Protein 4UVK (pdb70)

Organism: Zygosaccharomyces rouxii (strain ATCC 2623 / CBS 732 / NBRC 1130 / NCYC 568 / NRRL Y-229) (NCBI:txid559307)

Radius of gyration: 42.04 Å; Cα contacts (8 Å, |Δi|>4): 1003; chains: 1; bounding box: 128×107×71 Å

Nearest PDB structures (foldseek):
  4uvk-assembly1_A  TM=1.001E+00  e=3.373E-102  Zygosaccharomyces rouxii
  6h8q-assembly1_A  TM=8.686E-01  e=9.664E-51  Saccharomyces cerevisiae S288C
  6h8q-assembly2_B  TM=8.669E-01  e=1.031E-49  Saccharomyces cerevisiae S288C
  4uvj-assembly1_B  TM=8.417E-01  e=8.572E-16  Saccharomyces cerevisiae
  6qnx-assembly1_A  TM=6.801E-01  e=6.176E-16  Homo sapiens

Structure (mmCIF, N/CA/C/O backbone):
data_4UVK
#
_entry.id   4UVK
#
_cell.length_a   73.372
_cell.length_b   109.176
_cell.length_c   159.029
_cell.angle_alpha   90.00
_cell.angle_beta   90.00
_cell.angle_gamma   90.00
#
_symmetry.space_group_name_H-M   'P 21 21 21'
#
loop_
_entity.id
_entity.type
_entity.pdbx_description
1 polymer ZYRO0D15994P
2 water water
#
loop_
_atom_site.group_PDB
_atom_site.id
_atom_site.type_symbol
_atom_site.label_atom_id
_atom_site.label_alt_id
_atom_site.label_comp_id
_atom_site.label_asym_id
_atom_site.label_entity_id
_atom_site.label_seq_id
_atom_site.pdbx_PDB_ins_code
_atom_site.Cartn_x
_atom_site.Cartn_y
_atom_site.Cartn_z
_atom_site.occupancy
_atom_site.B_iso_or_equiv
_atom_site.auth_seq_id
_atom_site.auth_comp_id
_atom_site.auth_asym_id
_atom_site.auth_atom_id
_atom_site.pdbx_PDB_model_num
ATOM 1 N N . SER A 1 1 ? -1.015 12.985 64.450 1.00 42.53 88 SER A N 1
ATOM 2 C CA . SER A 1 1 ? -0.585 12.119 63.339 1.00 60.93 88 SER A CA 1
ATOM 3 C C . SER A 1 1 ? 0.498 11.130 63.737 1.00 53.23 88 SER A C 1
ATOM 4 O O . SER A 1 1 ? 0.518 9.988 63.271 1.00 58.47 88 SER A O 1
ATOM 7 N N . LYS A 1 2 ? 1.438 11.595 64.545 1.00 52.94 89 LYS A N 1
ATOM 8 C CA . LYS A 1 2 ? 2.598 10.791 64.886 1.00 60.86 89 LYS A CA 1
ATOM 9 C C . LYS A 1 2 ? 2.097 9.603 65.709 1.00 53.30 89 LYS A C 1
ATOM 10 O O . LYS A 1 2 ? 2.371 8.426 65.385 1.00 45.59 89 LYS A O 1
ATOM 16 N N . GLN A 1 3 ? 1.348 9.946 66.761 1.00 39.86 90 GLN A N 1
ATOM 17 C CA . GLN A 1 3 ? 0.588 8.989 67.542 1.00 46.76 90 GLN A CA 1
ATOM 18 C C . GLN A 1 3 ? -0.330 8.078 66.697 1.00 47.84 90 GLN A C 1
ATOM 19 O O . GLN A 1 3 ? -0.305 6.857 66.889 1.00 38.18 90 GLN A O 1
ATOM 25 N N . ASP A 1 4 ? -1.124 8.648 65.780 1.00 42.27 91 ASP A N 1
ATOM 26 C CA . ASP A 1 4 ? -1.907 7.811 64.852 1.00 50.73 91 ASP A CA 1
ATOM 27 C C . ASP A 1 4 ? -1.053 6.713 64.205 1.00 38.36 91 ASP A C 1
ATOM 28 O O . ASP A 1 4 ? -1.418 5.529 64.239 1.00 43.68 91 ASP A O 1
ATOM 33 N N . GLN A 1 5 ? 0.067 7.096 63.613 1.00 33.78 92 GLN A N 1
ATOM 34 C CA . GLN A 1 5 ? 0.930 6.131 62.927 1.00 44.37 92 GLN A CA 1
ATOM 35 C C . GLN A 1 5 ? 1.475 5.049 63.882 1.00 39.64 92 GLN A C 1
ATOM 36 O O . GLN A 1 5 ? 1.531 3.864 63.527 1.00 41.99 92 GLN A O 1
ATOM 42 N N . GLU A 1 6 ? 1.851 5.452 65.095 1.00 36.04 93 GLU A N 1
ATOM 43 C CA . GLU A 1 6 ? 2.296 4.490 66.104 1.00 44.37 93 GLU A CA 1
ATOM 44 C C . GLU A 1 6 ? 1.204 3.510 66.475 1.00 40.77 93 GLU A C 1
ATOM 45 O O . GLU A 1 6 ? 1.467 2.303 66.528 1.00 42.28 93 GLU A O 1
ATOM 51 N N . THR A 1 7 ? -0.004 4.030 66.746 1.00 37.37 94 THR A N 1
ATOM 52 C CA . THR A 1 7 ? -1.170 3.189 67.003 1.00 29.29 94 THR A CA 1
ATOM 53 C C . THR A 1 7 ? -1.361 2.264 65.802 1.00 38.01 94 THR A C 1
ATOM 54 O O . THR A 1 7 ? -1.643 1.069 65.968 1.00 34.53 94 THR A O 1
ATOM 58 N N . TYR A 1 8 ? -1.176 2.814 64.597 1.00 35.26 95 TYR A N 1
ATOM 59 C CA . TYR A 1 8 ? -1.338 2.034 63.376 1.00 35.76 95 TYR A CA 1
ATOM 60 C C . TYR A 1 8 ? -0.362 0.836 63.330 1.00 37.38 95 TYR A C 1
ATOM 61 O O . TYR A 1 8 ? -0.787 -0.312 63.081 1.00 27.73 95 TYR A O 1
ATOM 70 N N . LEU A 1 9 ? 0.935 1.095 63.557 1.00 39.40 96 LEU A N 1
ATOM 71 C CA . LEU A 1 9 ? 1.949 0.004 63.526 1.00 45.59 96 LEU A CA 1
ATOM 72 C C . LEU A 1 9 ? 1.718 -1.046 64.612 1.00 38.00 96 LEU A C 1
ATOM 73 O O . LEU A 1 9 ? 1.975 -2.230 64.388 1.00 33.27 96 LEU A O 1
ATOM 78 N N . GLU A 1 10 ? 1.258 -0.583 65.783 1.00 37.34 97 GLU A N 1
ATOM 79 C CA . GLU A 1 10 ? 0.920 -1.447 66.923 1.00 42.37 97 GLU A CA 1
ATOM 80 C C . GLU A 1 10 ? -0.168 -2.424 66.511 1.00 45.11 97 GLU A C 1
ATOM 81 O O . GLU A 1 10 ? -0.130 -3.610 66.876 1.00 42.50 97 GLU A O 1
ATOM 87 N N . THR A 1 11 ? -1.117 -1.906 65.723 1.00 41.86 98 THR A N 1
ATOM 88 C CA . THR A 1 11 ? -2.291 -2.640 65.297 1.00 31.68 98 THR A CA 1
ATOM 89 C C . THR A 1 11 ? -1.938 -3.671 64.228 1.00 35.25 98 THR A C 1
ATOM 90 O O . THR A 1 11 ? -2.351 -4.818 64.325 1.00 46.55 98 THR A O 1
ATOM 94 N N . ILE A 1 12 ? -1.168 -3.299 63.212 1.00 36.92 99 ILE A N 1
ATOM 95 C CA . ILE A 1 12 ? -0.924 -4.247 62.117 1.00 43.06 99 ILE A CA 1
ATOM 96 C C . ILE A 1 12 ? 0.250 -5.188 62.387 1.00 45.78 99 ILE A C 1
ATOM 97 O O . ILE A 1 12 ? 0.533 -6.069 61.573 1.00 44.29 99 ILE A O 1
ATOM 102 N N . LYS A 1 13 ? 0.928 -5.022 63.523 1.00 49.18 100 LYS A N 1
ATOM 103 C CA . LYS A 1 13 ? 2.039 -5.911 63.858 1.00 42.93 100 LYS A CA 1
ATOM 104 C C . LYS A 1 13 ? 1.565 -7.321 64.210 1.00 39.83 100 LYS A C 1
ATOM 105 O O . LYS A 1 13 ? 0.596 -7.508 64.951 1.00 35.84 100 LYS A O 1
ATOM 111 N N . ASP A 1 14 ? 2.249 -8.325 63.685 1.00 42.52 101 ASP A N 1
ATOM 112 C CA . ASP A 1 14 ? 1.937 -9.702 64.073 1.00 50.46 101 ASP A CA 1
ATOM 113 C C . ASP A 1 14 ? 3.156 -10.343 64.787 1.00 51.67 101 ASP A C 1
ATOM 114 O O . ASP A 1 14 ? 4.247 -9.730 64.835 1.00 49.27 101 ASP A O 1
ATOM 119 N N . PHE A 1 15 ? 2.966 -11.538 65.361 1.00 41.16 102 PHE A N 1
ATOM 120 C CA . PHE A 1 15 ? 4.054 -12.238 66.069 1.00 41.78 102 PHE A CA 1
ATOM 121 C C . PHE A 1 15 ? 5.272 -12.602 65.176 1.00 39.90 102 PHE A C 1
ATOM 122 O O . PHE A 1 15 ? 5.145 -13.381 64.223 1.00 32.94 102 PHE A O 1
ATOM 130 N N . GLN A 1 16 ? 6.450 -12.076 65.522 1.00 38.94 103 GLN A N 1
ATOM 131 C CA . GLN A 1 16 ? 7.689 -12.399 64.814 1.00 38.38 103 GLN A CA 1
ATOM 132 C C . GLN A 1 16 ? 8.788 -12.906 65.753 1.00 41.37 103 GLN A C 1
ATOM 133 O O . GLN A 1 16 ? 9.252 -12.172 66.610 1.00 42.18 103 GLN A O 1
ATOM 139 N N . PRO A 1 17 ? 9.270 -14.135 65.556 1.00 39.10 104 PRO A N 1
ATOM 140 C CA . PRO A 1 17 ? 10.257 -14.626 66.532 1.00 40.65 104 PRO A CA 1
ATOM 141 C C . PRO A 1 17 ? 11.598 -13.876 66.451 1.00 37.21 104 PRO A C 1
ATOM 142 O O . PRO A 1 17 ? 12.044 -13.631 65.339 1.00 41.24 104 PRO A O 1
ATOM 146 N N . THR A 1 18 ? 12.226 -13.509 67.574 1.00 33.68 105 THR A N 1
ATOM 147 C CA . THR A 1 18 ? 13.571 -12.954 67.499 1.00 28.43 105 THR A CA 1
ATOM 148 C C . THR A 1 18 ? 14.574 -14.091 67.272 1.00 36.78 105 THR A C 1
ATOM 149 O O . THR A 1 18 ? 14.223 -15.293 67.327 1.00 33.35 105 THR A O 1
ATOM 153 N N . GLU A 1 19 ? 15.823 -13.717 67.011 1.00 37.08 106 GLU A N 1
ATOM 154 C CA . GLU A 1 19 ? 16.834 -14.707 66.657 1.00 40.19 106 GLU A CA 1
ATOM 155 C C . GLU A 1 19 ? 17.071 -15.676 67.811 1.00 40.20 106 GLU A C 1
ATOM 156 O O . GLU A 1 19 ? 17.002 -16.910 67.619 1.00 32.04 106 GLU A O 1
ATOM 162 N N . LEU A 1 20 ? 17.344 -15.107 68.996 1.00 34.45 107 LEU A N 1
ATOM 163 C CA . LEU A 1 20 ? 17.556 -15.900 70.206 1.00 31.12 107 LEU A CA 1
ATOM 164 C C . LEU A 1 20 ? 16.334 -16.750 70.553 1.00 37.51 107 LEU A C 1
ATOM 165 O O . LEU A 1 20 ? 16.483 -17.934 70.897 1.00 36.05 107 LEU A O 1
ATOM 170 N N . PHE A 1 21 ? 15.130 -16.183 70.426 1.00 31.97 108 PHE A N 1
ATOM 171 C CA . PHE A 1 21 ? 13.944 -16.999 70.591 1.00 28.24 108 PHE A CA 1
ATOM 172 C C . PHE A 1 21 ? 13.968 -18.203 69.647 1.00 34.25 108 PHE A C 1
ATOM 173 O O . PHE A 1 21 ? 13.722 -19.354 70.067 1.00 31.33 108 PHE A O 1
ATOM 181 N N . GLN A 1 22 ? 14.259 -17.940 68.370 1.00 38.93 109 GLN A N 1
ATOM 182 C CA . GLN A 1 22 ? 14.236 -19.004 67.354 1.00 36.58 109 GLN A CA 1
ATOM 183 C C . GLN A 1 22 ? 15.199 -20.125 67.679 1.00 35.35 109 GLN A C 1
ATOM 184 O O . GLN A 1 22 ? 14.840 -21.303 67.562 1.00 39.19 109 GLN A O 1
ATOM 190 N N . VAL A 1 23 ? 16.426 -19.783 68.068 1.00 29.01 110 VAL A N 1
ATOM 191 C CA . VAL A 1 23 ? 17.386 -20.852 68.299 1.00 40.20 110 VAL A CA 1
ATOM 192 C C . VAL A 1 23 ? 16.903 -21.646 69.521 1.00 40.76 110 VAL A C 1
ATOM 193 O O . VAL A 1 23 ? 16.800 -22.870 69.456 1.00 40.35 110 VAL A O 1
ATOM 197 N N . LEU A 1 24 ? 16.521 -20.944 70.589 1.00 37.09 111 LEU A N 1
ATOM 198 C CA . LEU A 1 24 ? 16.025 -21.592 71.805 1.00 34.82 111 LEU A CA 1
ATOM 199 C C . LEU A 1 24 ? 14.717 -22.386 71.562 1.00 35.11 111 LEU A C 1
ATOM 200 O O . LEU A 1 24 ? 14.527 -23.475 72.127 1.00 28.33 111 LEU A O 1
ATOM 205 N N . ALA A 1 25 ? 13.809 -21.869 70.730 1.00 28.05 112 ALA A N 1
ATOM 206 C CA . ALA A 1 25 ? 12.497 -22.537 70.611 1.00 35.43 112 ALA A CA 1
ATOM 207 C C . ALA A 1 25 ? 12.464 -23.742 69.662 1.00 38.93 112 ALA A C 1
ATOM 208 O O . ALA A 1 25 ? 11.521 -24.558 69.737 1.00 34.16 112 ALA A O 1
ATOM 210 N N . THR A 1 26 ? 13.483 -23.869 68.801 1.00 34.54 113 THR A N 1
ATOM 211 C CA . THR A 1 26 ? 13.442 -24.857 67.725 1.00 34.37 113 THR A CA 1
ATOM 212 C C . THR A 1 26 ? 14.639 -25.840 67.704 1.00 38.68 113 THR A C 1
ATOM 213 O O . THR A 1 26 ? 14.533 -26.886 67.076 1.00 40.55 113 THR A O 1
ATOM 217 N N . SER A 1 27 ? 15.756 -25.553 68.383 1.00 35.36 114 SER A N 1
ATOM 218 C CA . SER A 1 27 ? 16.905 -26.498 68.353 1.00 35.57 114 SER A CA 1
ATOM 219 C C . SER A 1 27 ? 16.765 -27.683 69.286 1.00 40.56 114 SER A C 1
ATOM 220 O O . SER A 1 27 ? 16.581 -27.536 70.497 1.00 42.84 114 SER A O 1
ATOM 223 N N . GLU A 1 28 ? 16.900 -28.869 68.714 1.00 57.54 115 GLU A N 1
ATOM 224 C CA . GLU A 1 28 ? 16.597 -30.088 69.442 1.00 61.18 115 GLU A CA 1
ATOM 225 C C . GLU A 1 28 ? 17.839 -30.644 70.083 1.00 56.54 115 GLU A C 1
ATOM 226 O O . GLU A 1 28 ? 17.748 -31.331 71.099 1.00 77.85 115 GLU A O 1
ATOM 232 N N . ASP A 1 29 ? 18.998 -30.344 69.511 1.00 50.85 116 ASP A N 1
ATOM 233 C CA . ASP A 1 29 ? 20.254 -30.720 70.149 1.00 58.54 116 ASP A CA 1
ATOM 234 C C . ASP A 1 29 ? 21.140 -29.480 70.215 1.00 58.00 116 ASP A C 1
ATOM 235 O O . ASP A 1 29 ? 21.944 -29.229 69.335 1.00 57.31 116 ASP A O 1
ATOM 240 N N . LEU A 1 30 ? 20.975 -28.703 71.280 1.00 66.21 117 LEU A N 1
ATOM 241 C CA . LEU A 1 30 ? 21.601 -27.383 71.397 1.00 59.46 117 LEU A CA 1
ATOM 242 C C . LEU A 1 30 ? 22.690 -27.400 72.459 1.00 51.51 117 LEU A C 1
ATOM 243 O O . LEU A 1 30 ? 22.468 -27.934 73.542 1.00 55.71 117 LEU A O 1
ATOM 248 N N . SER A 1 31 ? 23.861 -26.840 72.157 1.00 41.35 118 SER A N 1
ATOM 249 C CA . SER A 1 31 ? 24.870 -26.619 73.183 1.00 36.33 118 SER A CA 1
ATOM 250 C C . SER A 1 31 ? 24.540 -25.291 73.839 1.00 46.40 118 SER A C 1
ATOM 251 O O . SER A 1 31 ? 24.871 -24.223 73.320 1.00 49.39 118 SER A O 1
ATOM 254 N N . ILE A 1 32 ? 23.863 -25.350 74.974 1.00 51.41 119 ILE A N 1
ATOM 255 C CA . ILE A 1 32 ? 23.397 -24.134 75.613 1.00 51.10 119 ILE A CA 1
ATOM 256 C C . ILE A 1 32 ? 24.589 -23.329 76.137 1.00 44.37 119 ILE A C 1
ATOM 257 O O . ILE A 1 32 ? 24.496 -22.110 76.336 1.00 45.96 119 ILE A O 1
ATOM 262 N N . ASP A 1 33 ? 25.721 -23.986 76.334 1.00 46.12 120 ASP A N 1
ATOM 263 C CA . ASP A 1 33 ? 26.870 -23.289 76.918 1.00 48.81 120 ASP A CA 1
ATOM 264 C C . ASP A 1 33 ? 27.560 -22.389 75.908 1.00 45.19 120 ASP A C 1
ATOM 265 O O . ASP A 1 33 ? 27.905 -21.249 76.228 1.00 34.25 120 ASP A O 1
ATOM 270 N N . GLU A 1 34 ? 27.724 -22.897 74.684 1.00 46.26 121 GLU A N 1
ATOM 271 C CA . GLU A 1 34 ? 28.193 -22.087 73.569 1.00 43.22 121 GLU A CA 1
ATOM 272 C C . GLU A 1 34 ? 27.222 -20.901 73.317 1.00 44.01 121 GLU A C 1
ATOM 273 O O . GLU A 1 34 ? 27.632 -19.721 73.188 1.00 34.15 121 GLU A O 1
ATOM 279 N N . LEU A 1 35 ? 25.928 -21.205 73.283 1.00 38.75 122 LEU A N 1
ATOM 280 C CA . LEU A 1 35 ? 24.929 -20.152 73.141 1.00 38.93 122 LEU A CA 1
ATOM 281 C C . LEU A 1 35 ? 25.129 -18.985 74.140 1.00 40.79 122 LEU A C 1
ATOM 282 O O . LEU A 1 35 ? 25.133 -17.802 73.723 1.00 38.08 122 LEU A O 1
ATOM 287 N N . LEU A 1 36 ? 25.292 -19.311 75.436 1.00 35.49 123 LEU A N 1
ATOM 288 C CA . LEU A 1 36 ? 25.466 -18.293 76.492 1.00 34.43 123 LEU A CA 1
ATOM 289 C C . LEU A 1 36 ? 26.797 -17.509 76.353 1.00 38.50 123 LEU A C 1
ATOM 290 O O . LEU A 1 36 ? 26.848 -16.268 76.514 1.00 30.66 123 LEU A O 1
ATOM 295 N N . ARG A 1 37 ? 27.866 -18.228 76.022 1.00 33.72 124 ARG A N 1
ATOM 296 C CA . ARG A 1 37 ? 29.140 -17.587 75.750 1.00 42.37 124 ARG A CA 1
ATOM 297 C C . ARG A 1 37 ? 28.950 -16.509 74.680 1.00 45.80 124 ARG A C 1
ATOM 298 O O . ARG A 1 37 ? 29.412 -15.371 74.856 1.00 43.51 124 ARG A O 1
ATOM 306 N N . ASP A 1 38 ? 28.247 -16.843 73.591 1.00 39.62 125 ASP A N 1
ATOM 307 C CA . ASP A 1 38 ? 28.010 -15.846 72.535 1.00 40.67 125 ASP A CA 1
ATOM 308 C C . ASP A 1 38 ? 27.227 -14.669 73.058 1.00 43.47 125 ASP A C 1
ATOM 309 O O . ASP A 1 38 ? 27.642 -13.504 72.851 1.00 40.44 125 ASP A O 1
ATOM 314 N N . SER A 1 39 ? 26.097 -14.937 73.723 1.00 34.57 126 SER A N 1
ATOM 315 C CA . SER A 1 39 ? 25.237 -13.812 74.151 1.00 40.83 126 SER A CA 1
ATOM 316 C C . SER A 1 39 ? 25.902 -12.932 75.203 1.00 45.65 126 SER A C 1
ATOM 317 O O . SER A 1 39 ? 25.842 -11.683 75.134 1.00 40.74 126 SER A O 1
ATOM 320 N N . LEU A 1 40 ? 26.553 -13.586 76.160 1.00 34.15 127 LEU A N 1
ATOM 321 C CA . LEU A 1 40 ? 27.140 -12.861 77.272 1.00 42.26 127 LEU A CA 1
ATOM 322 C C . LEU A 1 40 ? 28.313 -12.010 76.819 1.00 37.76 127 LEU A C 1
ATOM 323 O O . LEU A 1 40 ? 28.503 -10.905 77.336 1.00 32.85 127 LEU A O 1
ATOM 328 N N . GLU A 1 41 ? 29.071 -12.518 75.837 1.00 44.24 128 GLU A N 1
ATOM 329 C CA . GLU A 1 41 ? 30.146 -11.752 75.214 1.00 43.32 128 GLU A CA 1
ATOM 330 C C . GLU A 1 41 ? 29.568 -10.507 74.535 1.00 42.88 128 GLU A C 1
ATOM 331 O O . GLU A 1 41 ? 30.141 -9.419 74.616 1.00 52.82 128 GLU A O 1
ATOM 333 N N . SER A 1 42 ? 28.398 -10.648 73.929 1.00 38.17 129 SER A N 1
ATOM 334 C CA . SER A 1 42 ? 27.779 -9.528 73.227 1.00 41.10 129 SER A CA 1
ATOM 335 C C . SER A 1 42 ? 27.356 -8.444 74.206 1.00 44.43 129 SER A C 1
ATOM 336 O O . SER A 1 42 ? 27.324 -7.262 73.860 1.00 51.96 129 SER A O 1
ATOM 339 N N . TYR A 1 43 ? 27.053 -8.846 75.432 1.00 42.24 130 TYR A N 1
ATOM 340 C CA . TYR A 1 43 ? 26.664 -7.903 76.475 1.00 39.58 130 TYR A CA 1
ATOM 341 C C . TYR A 1 43 ? 27.726 -6.838 76.645 1.00 45.71 130 TYR A C 1
ATOM 342 O O . TYR A 1 43 ? 27.415 -5.651 76.798 1.00 39.11 130 TYR A O 1
ATOM 351 N N . SER A 1 44 ? 28.988 -7.271 76.637 1.00 52.56 131 SER A N 1
ATOM 352 C CA . SER A 1 44 ? 30.101 -6.356 76.906 1.00 59.39 131 SER A CA 1
ATOM 353 C C . SER A 1 44 ? 30.322 -5.470 75.689 1.00 55.71 131 SER A C 1
ATOM 354 O O . SER A 1 44 ? 30.784 -4.338 75.813 1.00 58.81 131 SER A O 1
ATOM 357 N N . GLN A 1 45 ? 29.962 -5.971 74.514 1.00 49.38 132 GLN A N 1
ATOM 358 C CA . GLN A 1 45 ? 30.114 -5.184 73.296 1.00 53.69 132 GLN A CA 1
ATOM 359 C C . GLN A 1 45 ? 29.002 -4.160 73.140 1.00 54.24 132 GLN A C 1
ATOM 360 O O . GLN A 1 45 ? 29.272 -2.987 72.888 1.00 57.71 132 GLN A O 1
ATOM 366 N N . ASP A 1 46 ? 27.757 -4.607 73.287 1.00 44.00 133 ASP A N 1
ATOM 367 C CA . ASP A 1 46 ? 26.597 -3.730 73.146 1.00 43.66 133 ASP A CA 1
ATOM 368 C C . ASP A 1 46 ? 25.537 -4.085 74.207 1.00 48.66 133 ASP A C 1
ATOM 369 O O . ASP A 1 46 ? 24.615 -4.883 73.962 1.00 48.20 133 ASP A O 1
ATOM 374 N N . ARG A 1 47 ? 25.680 -3.485 75.380 1.00 47.80 134 ARG A N 1
ATOM 375 C CA . ARG A 1 47 ? 24.772 -3.718 76.488 1.00 45.81 134 ARG A CA 1
ATOM 376 C C . ARG A 1 47 ? 23.314 -3.582 76.043 1.00 48.91 134 ARG A C 1
ATOM 377 O O . ARG A 1 47 ? 22.533 -4.534 76.155 1.00 44.52 134 ARG A O 1
ATOM 385 N N . ASP A 1 48 ? 22.942 -2.407 75.547 1.00 41.94 135 ASP A N 1
ATOM 386 C CA . ASP A 1 48 ? 21.548 -2.169 75.159 1.00 49.04 135 ASP A CA 1
ATOM 387 C C . ASP A 1 48 ? 20.987 -3.263 74.236 1.00 48.58 135 ASP A C 1
ATOM 388 O O . ASP A 1 48 ? 19.812 -3.648 74.334 1.00 49.17 135 ASP A O 1
ATOM 393 N N . ARG A 1 49 ? 21.818 -3.753 73.326 1.00 45.19 136 ARG A N 1
ATOM 394 C CA . ARG A 1 49 ? 21.333 -4.651 72.291 1.00 47.64 136 ARG A CA 1
ATOM 395 C C . ARG A 1 49 ? 21.085 -6.041 72.934 1.00 49.70 136 ARG A C 1
ATOM 396 O O . ARG A 1 49 ? 20.117 -6.736 72.586 1.00 42.15 136 ARG A O 1
ATOM 404 N N . PHE A 1 50 ? 21.932 -6.410 73.900 1.00 38.60 137 PHE A N 1
ATOM 405 C CA . PHE A 1 50 ? 21.768 -7.653 74.662 1.00 40.67 137 PHE A CA 1
ATOM 406 C C . PHE A 1 50 ? 20.495 -7.621 75.518 1.00 41.79 137 PHE A C 1
ATOM 407 O O . PHE A 1 50 ? 19.725 -8.590 75.547 1.00 37.71 137 PHE A O 1
ATOM 415 N N . LEU A 1 51 ? 20.313 -6.520 76.241 1.00 35.53 138 LEU A N 1
ATOM 416 C CA . LEU A 1 51 ? 19.171 -6.339 77.093 1.00 28.88 138 LEU A CA 1
ATOM 417 C C . LEU A 1 51 ? 17.903 -6.420 76.258 1.00 41.29 138 LEU A C 1
ATOM 418 O O . LEU A 1 51 ? 16.917 -7.075 76.634 1.00 38.46 138 LEU A O 1
ATOM 423 N N . GLN A 1 52 ? 17.932 -5.764 75.114 1.00 36.69 139 GLN A N 1
ATOM 424 C CA . GLN A 1 52 ? 16.799 -5.804 74.226 1.00 37.62 139 GLN A CA 1
ATOM 425 C C . GLN A 1 52 ? 16.503 -7.261 73.844 1.00 34.44 139 GLN A C 1
ATOM 426 O O . GLN A 1 52 ? 15.356 -7.702 73.933 1.00 36.30 139 GLN A O 1
ATOM 432 N N . GLU A 1 53 ? 17.519 -8.011 73.421 1.00 36.09 140 GLU A N 1
ATOM 433 C CA . GLU A 1 53 ? 17.296 -9.369 72.944 1.00 35.43 140 GLU A CA 1
ATOM 434 C C . GLU A 1 53 ? 16.716 -10.225 74.076 1.00 38.66 140 GLU A C 1
ATOM 435 O O . GLU A 1 53 ? 15.828 -11.081 73.861 1.00 38.68 140 GLU A O 1
ATOM 441 N N . PHE A 1 54 ? 17.214 -9.961 75.281 1.00 35.41 141 PHE A N 1
ATOM 442 C CA . PHE A 1 54 ? 16.822 -10.690 76.470 1.00 31.95 141 PHE A CA 1
ATOM 443 C C . PHE A 1 54 ? 15.323 -10.511 76.703 1.00 32.15 141 PHE A C 1
ATOM 444 O O . PHE A 1 54 ? 14.573 -11.475 76.640 1.00 34.83 141 PHE A O 1
ATOM 452 N N . ILE A 1 55 ? 14.887 -9.276 76.957 1.00 30.13 142 ILE A N 1
ATOM 453 C CA . ILE A 1 55 ? 13.468 -8.992 77.130 1.00 29.57 142 ILE A CA 1
ATOM 454 C C . ILE A 1 55 ? 12.598 -9.486 75.954 1.00 37.50 142 ILE A C 1
ATOM 455 O O . ILE A 1 55 ? 11.482 -9.990 76.164 1.00 31.38 142 ILE A O 1
ATOM 460 N N . ASN A 1 56 ? 13.053 -9.300 74.714 1.00 32.94 143 ASN A N 1
ATOM 461 C CA . ASN A 1 56 ? 12.224 -9.718 73.587 1.00 33.76 143 ASN A CA 1
ATOM 462 C C . ASN A 1 56 ? 12.102 -11.265 73.581 1.00 35.17 143 ASN A C 1
ATOM 463 O O . ASN A 1 56 ? 11.108 -11.837 73.106 1.00 31.16 143 ASN A O 1
ATOM 468 N N . LEU A 1 57 ? 13.117 -11.948 74.113 1.00 30.21 144 LEU A N 1
ATOM 469 C CA . LEU A 1 57 ? 13.019 -13.392 74.228 1.00 31.83 144 LEU A CA 1
ATOM 470 C C . LEU A 1 57 ? 11.865 -13.752 75.197 1.00 31.27 144 LEU A C 1
ATOM 471 O O . LEU A 1 57 ? 11.050 -14.657 74.927 1.00 24.83 144 LEU A O 1
ATOM 476 N N . LEU A 1 58 ? 11.841 -13.061 76.336 1.00 30.75 145 LEU A N 1
ATOM 477 C CA . LEU A 1 58 ? 10.760 -13.196 77.310 1.00 32.07 145 LEU A CA 1
ATOM 478 C C . LEU A 1 58 ? 9.413 -12.950 76.635 1.00 38.27 145 LEU A C 1
ATOM 479 O O . LEU A 1 58 ? 8.476 -13.772 76.768 1.00 36.46 145 LEU A O 1
ATOM 484 N N . LEU A 1 59 ? 9.318 -11.852 75.884 1.00 29.55 146 LEU A N 1
ATOM 485 C CA . LEU A 1 59 ? 8.070 -11.530 75.206 1.00 31.42 146 LEU A CA 1
ATOM 486 C C . LEU A 1 59 ? 7.643 -12.623 74.223 1.00 28.50 146 LEU A C 1
ATOM 487 O O . LEU A 1 59 ? 6.458 -12.966 74.180 1.00 33.31 146 LEU A O 1
ATOM 492 N N . CYS A 1 60 ? 8.586 -13.206 73.475 1.00 28.21 147 CYS A N 1
ATOM 493 C CA . CYS A 1 60 ? 8.253 -14.308 72.547 1.00 27.58 147 CYS A CA 1
ATOM 494 C C . CYS A 1 60 ? 7.741 -15.576 73.252 1.00 28.91 147 CYS A C 1
ATOM 495 O O . CYS A 1 60 ? 6.790 -16.249 72.797 1.00 27.91 147 CYS A O 1
ATOM 498 N N . CYS A 1 61 ? 8.365 -15.914 74.374 1.00 32.41 148 CYS A N 1
ATOM 499 C CA . CYS A 1 61 ? 7.940 -17.074 75.165 1.00 28.56 148 CYS A CA 1
ATOM 500 C C . CYS A 1 61 ? 6.482 -16.920 75.699 1.00 29.86 148 CYS A C 1
ATOM 501 O O . CYS A 1 61 ? 5.780 -17.908 75.894 1.00 35.65 148 CYS A O 1
ATOM 504 N N . CYS A 1 62 ? 6.006 -15.692 75.891 1.00 27.96 149 CYS A N 1
ATOM 505 C CA . CYS A 1 62 ? 4.647 -15.476 76.384 1.00 31.20 149 CYS A CA 1
ATOM 506 C C . CYS A 1 62 ? 3.651 -15.334 75.262 1.00 33.31 149 CYS A C 1
ATOM 507 O O . CYS A 1 62 ? 2.432 -15.265 75.497 1.00 33.42 149 CYS A O 1
ATOM 510 N N . GLY A 1 63 ? 4.180 -15.333 74.045 1.00 35.38 150 GLY A N 1
ATOM 511 C CA . GLY A 1 63 ? 3.368 -15.202 72.847 1.00 38.24 150 GLY A CA 1
ATOM 512 C C . GLY A 1 63 ? 2.940 -13.764 72.590 1.00 37.13 150 GLY A C 1
ATOM 513 O O . GLY A 1 63 ? 2.023 -13.548 71.813 1.00 33.70 150 GLY A O 1
ATOM 514 N N . ALA A 1 64 ? 3.593 -12.802 73.254 1.00 32.38 151 ALA A N 1
ATOM 515 C CA . ALA A 1 64 ? 3.369 -11.379 73.008 1.00 34.67 151 ALA A CA 1
ATOM 516 C C . ALA A 1 64 ? 3.838 -10.963 71.606 1.00 39.83 151 ALA A C 1
ATOM 517 O O . ALA A 1 64 ? 4.882 -11.426 71.133 1.00 36.18 151 ALA A O 1
ATOM 519 N N . ILE A 1 65 ? 3.051 -10.101 70.949 1.00 41.56 152 ILE A N 1
ATOM 520 C CA . ILE A 1 65 ? 3.425 -9.515 69.651 1.00 34.18 152 ILE A CA 1
ATOM 521 C C . ILE A 1 65 ? 4.391 -8.358 69.867 1.00 36.29 152 ILE A C 1
ATOM 522 O O . ILE A 1 65 ? 5.387 -8.227 69.122 1.00 32.12 152 ILE A O 1
ATOM 527 N N . ALA A 1 66 ? 4.128 -7.568 70.918 1.00 29.10 153 ALA A N 1
ATOM 528 C CA . ALA A 1 66 ? 4.926 -6.383 71.229 1.00 37.00 153 ALA A CA 1
ATOM 529 C C . ALA A 1 66 ? 6.444 -6.657 71.378 1.00 36.79 153 ALA A C 1
ATOM 530 O O . ALA A 1 66 ? 6.852 -7.752 71.765 1.00 33.18 153 ALA A O 1
ATOM 532 N N . ARG A 1 67 ? 7.270 -5.653 71.086 1.00 33.25 154 ARG A N 1
ATOM 533 C CA . ARG A 1 67 ? 8.730 -5.796 71.152 1.00 26.81 154 ARG A CA 1
ATOM 534 C C . ARG A 1 67 ? 9.386 -4.511 71.590 1.00 35.26 154 ARG A C 1
ATOM 535 O O . ARG A 1 67 ? 8.908 -3.413 71.285 1.00 41.62 154 ARG A O 1
ATOM 543 N N . LEU A 1 68 ? 10.506 -4.641 72.291 1.00 43.99 155 LEU A N 1
ATOM 544 C CA . LEU A 1 68 ? 11.267 -3.480 72.686 1.00 37.84 155 LEU A CA 1
ATOM 545 C C . LEU A 1 68 ? 12.184 -3.149 71.537 1.00 42.42 155 LEU A C 1
ATOM 546 O O . LEU A 1 68 ? 12.420 -3.993 70.685 1.00 42.65 155 LEU A O 1
ATOM 551 N N . GLU A 1 69 ? 12.669 -1.910 71.515 1.00 49.14 156 GLU A N 1
ATOM 552 C CA . GLU A 1 69 ? 13.686 -1.452 70.579 1.00 48.96 156 GLU A CA 1
ATOM 553 C C . GLU A 1 69 ? 14.923 -1.143 71.426 1.00 46.46 156 GLU A C 1
ATOM 554 O O . GLU A 1 69 ? 14.768 -0.791 72.597 1.00 50.54 156 GLU A O 1
ATOM 560 N N . VAL A 1 70 ? 16.131 -1.300 70.874 1.00 42.45 157 VAL A N 1
ATOM 561 C CA . VAL A 1 70 ? 17.364 -0.994 71.621 1.00 45.06 157 VAL A CA 1
ATOM 562 C C . VAL A 1 70 ? 17.327 0.317 72.431 1.00 52.96 157 VAL A C 1
ATOM 563 O O . VAL A 1 70 ? 17.771 0.346 73.594 1.00 50.29 157 VAL A O 1
ATOM 567 N N . HIS A 1 71 ? 16.809 1.405 71.863 1.00 52.05 158 HIS A N 1
ATOM 568 C CA . HIS A 1 71 ? 16.770 2.647 72.656 1.00 61.17 158 HIS A CA 1
ATOM 569 C C . HIS A 1 71 ? 15.874 2.485 73.910 1.00 65.50 158 HIS A C 1
ATOM 570 O O . HIS A 1 71 ? 16.150 3.094 74.956 1.00 64.49 158 HIS A O 1
ATOM 577 N N . ASP A 1 72 ? 14.840 1.639 73.816 1.00 53.80 159 ASP A N 1
ATOM 578 C CA . ASP A 1 72 ? 13.883 1.465 74.901 1.00 46.27 159 ASP A CA 1
ATOM 579 C C . ASP A 1 72 ? 14.527 1.032 76.208 1.00 54.81 159 ASP A C 1
ATOM 580 O O . ASP A 1 72 ? 14.055 1.406 77.298 1.00 48.00 159 ASP A O 1
ATOM 585 N N . VAL A 1 73 ? 15.597 0.248 76.093 1.00 51.80 160 VAL A N 1
ATOM 586 C CA . VAL A 1 73 ? 16.229 -0.355 77.254 1.00 45.56 160 VAL A CA 1
ATOM 587 C C . VAL A 1 73 ? 17.452 0.436 77.638 1.00 57.26 160 VAL A C 1
ATOM 588 O O . VAL A 1 73 ? 18.165 0.062 78.576 1.00 64.50 160 VAL A O 1
ATOM 592 N N . HIS A 1 74 ? 17.706 1.525 76.916 1.00 60.89 161 HIS A N 1
ATOM 593 C CA . HIS A 1 74 ? 18.899 2.320 77.162 1.00 57.60 161 HIS A CA 1
ATOM 594 C C . HIS A 1 74 ? 19.017 2.800 78.609 1.00 57.53 161 HIS A C 1
ATOM 595 O O . HIS A 1 74 ? 20.095 2.724 79.213 1.00 48.79 161 HIS A O 1
ATOM 602 N N . SER A 1 75 ? 17.917 3.290 79.172 1.00 61.85 162 SER A N 1
ATOM 603 C CA . SER A 1 75 ? 17.960 3.784 80.549 1.00 68.17 162 SER A CA 1
ATOM 604 C C . SER A 1 75 ? 17.328 2.812 81.544 1.00 67.17 162 SER A C 1
ATOM 605 O O . SER A 1 75 ? 16.214 2.319 81.320 1.00 63.40 162 SER A O 1
ATOM 608 N N . ASN A 1 76 ? 18.043 2.564 82.646 1.00 67.82 163 ASN A N 1
ATOM 609 C CA . ASN A 1 76 ? 17.528 1.750 83.754 1.00 63.72 163 ASN A CA 1
ATOM 610 C C . ASN A 1 76 ? 16.480 2.492 84.620 1.00 61.01 163 ASN A C 1
ATOM 611 O O . ASN A 1 76 ? 15.727 1.864 85.361 1.00 67.60 163 ASN A O 1
ATOM 616 N N . GLU A 1 77 ? 16.399 3.814 84.506 1.00 68.45 164 GLU A N 1
ATOM 617 C CA . GLU A 1 77 ? 15.353 4.563 85.212 1.00 69.81 164 GLU A CA 1
ATOM 618 C C . GLU A 1 77 ? 14.052 4.582 84.401 1.00 71.24 164 GLU A C 1
ATOM 619 O O . GLU A 1 77 ? 13.037 5.125 84.839 1.00 69.51 164 GLU A O 1
ATOM 625 N N . SER A 1 78 ? 14.095 3.978 83.216 1.00 62.05 165 SER A N 1
ATOM 626 C CA . SER A 1 78 ? 12.923 3.867 82.358 1.00 66.85 165 SER A CA 1
ATOM 627 C C . SER A 1 78 ? 12.136 2.585 82.595 1.00 62.44 165 SER A C 1
ATOM 628 O O . SER A 1 78 ? 10.975 2.481 82.163 1.00 53.98 165 SER A O 1
ATOM 631 N N . SER A 1 79 ? 12.784 1.624 83.262 1.00 54.73 166 SER A N 1
ATOM 632 C CA . SER A 1 79 ? 12.366 0.226 83.259 1.00 46.43 166 SER A CA 1
ATOM 633 C C . SER A 1 79 ? 10.914 0.060 83.663 1.00 48.80 166 SER A C 1
ATOM 634 O O . SER A 1 79 ? 10.141 -0.594 82.955 1.00 48.65 166 SER A O 1
ATOM 637 N N . ASN A 1 80 ? 10.515 0.660 84.776 1.00 46.14 167 ASN A N 1
ATOM 638 C CA . ASN A 1 80 ? 9.135 0.487 85.216 1.00 45.00 167 ASN A CA 1
ATOM 639 C C . ASN A 1 80 ? 8.115 1.007 84.232 1.00 45.88 167 ASN A C 1
ATOM 640 O O . ASN A 1 80 ? 7.076 0.380 84.001 1.00 54.20 167 ASN A O 1
ATOM 645 N N . GLU A 1 81 ? 8.436 2.146 83.634 1.00 51.19 168 GLU A N 1
ATOM 646 C CA . GLU A 1 81 ? 7.574 2.821 82.676 1.00 44.34 168 GLU A CA 1
ATOM 647 C C . GLU A 1 81 ? 7.479 1.984 81.394 1.00 47.72 168 GLU A C 1
ATOM 648 O O . GLU A 1 81 ? 6.388 1.780 80.844 1.00 44.77 168 GLU A O 1
ATOM 654 N N . THR A 1 82 ? 8.617 1.477 80.936 1.00 35.87 169 THR A N 1
ATOM 655 C CA . THR A 1 82 ? 8.635 0.672 79.741 1.00 38.72 169 THR A CA 1
ATOM 656 C C . THR A 1 82 ? 7.848 -0.631 79.978 1.00 44.19 169 THR A C 1
ATOM 657 O O . THR A 1 82 ? 7.044 -1.057 79.127 1.00 39.12 169 THR A O 1
ATOM 661 N N . VAL A 1 83 ? 8.071 -1.287 81.114 1.00 31.90 170 VAL A N 1
ATOM 662 C CA . VAL A 1 83 ? 7.330 -2.513 81.351 1.00 36.79 170 VAL A CA 1
ATOM 663 C C . VAL A 1 83 ? 5.856 -2.101 81.378 1.00 45.46 170 VAL A C 1
ATOM 664 O O . VAL A 1 83 ? 4.991 -2.763 80.775 1.00 39.58 170 VAL A O 1
ATOM 668 N N . GLY A 1 84 ? 5.583 -0.972 82.029 1.00 33.86 171 GLY A N 1
ATOM 669 C CA . GLY A 1 84 ? 4.265 -0.380 81.963 1.00 38.44 171 GLY A CA 1
ATOM 670 C C . GLY A 1 84 ? 3.673 -0.299 80.563 1.00 42.38 171 GLY A C 1
ATOM 671 O O . GLY A 1 84 ? 2.521 -0.695 80.352 1.00 47.64 171 GLY A O 1
ATOM 672 N N . GLU A 1 85 ? 4.442 0.211 79.602 1.00 40.33 172 GLU A N 1
ATOM 673 C CA . GLU A 1 85 ? 3.952 0.308 78.234 1.00 37.98 172 GLU A CA 1
ATOM 674 C C . GLU A 1 85 ? 3.790 -1.083 77.640 1.00 41.28 172 GLU A C 1
ATOM 675 O O . GLU A 1 85 ? 2.782 -1.353 76.966 1.00 44.22 172 GLU A O 1
ATOM 681 N N . LEU A 1 86 ? 4.760 -1.976 77.865 1.00 41.56 173 LEU A N 1
ATOM 682 C CA . LEU A 1 86 ? 4.611 -3.354 77.363 1.00 38.67 173 LEU A CA 1
ATOM 683 C C . LEU A 1 86 ? 3.351 -3.963 77.915 1.00 34.34 173 LEU A C 1
ATOM 684 O O . LEU A 1 86 ? 2.587 -4.580 77.195 1.00 33.87 173 LEU A O 1
ATOM 689 N N . GLN A 1 87 ? 3.110 -3.761 79.204 1.00 41.34 174 GLN A N 1
ATOM 690 C CA . GLN A 1 87 ? 1.900 -4.294 79.826 1.00 48.91 174 GLN A CA 1
ATOM 691 C C . GLN A 1 87 ? 0.625 -3.799 79.100 1.00 48.57 174 GLN A C 1
ATOM 692 O O . GLN A 1 87 ? -0.329 -4.560 78.828 1.00 40.85 174 GLN A O 1
ATOM 698 N N . LEU A 1 88 ? 0.615 -2.516 78.775 1.00 42.77 175 LEU A N 1
ATOM 699 C CA . LEU A 1 88 ? -0.527 -1.959 78.080 1.00 44.79 175 LEU A CA 1
ATOM 700 C C . LEU A 1 88 ? -0.750 -2.659 76.760 1.00 42.71 175 LEU A C 1
ATOM 701 O O . LEU A 1 88 ? -1.866 -3.117 76.456 1.00 42.85 175 LEU A O 1
ATOM 706 N N . LEU A 1 89 ? 0.323 -2.741 75.973 1.00 44.96 176 LEU A N 1
ATOM 707 C CA . LEU A 1 89 ? 0.283 -3.445 74.693 1.00 38.00 176 LEU A CA 1
ATOM 708 C C . LEU A 1 89 ? -0.171 -4.894 74.843 1.00 43.62 176 LEU A C 1
ATOM 709 O O . LEU A 1 89 ? -1.008 -5.370 74.074 1.00 45.19 176 LEU A O 1
ATOM 714 N N . PHE A 1 90 ? 0.313 -5.587 75.866 1.00 43.03 177 PHE A N 1
ATOM 715 C CA . PHE A 1 90 ? -0.002 -6.999 75.979 1.00 44.38 177 PHE A CA 1
ATOM 716 C C . PHE A 1 90 ? -1.445 -7.233 76.480 1.00 37.62 177 PHE A C 1
ATOM 717 O O . PHE A 1 90 ? -2.106 -8.203 76.080 1.00 35.07 177 PHE A O 1
ATOM 725 N N . GLN A 1 91 ? -1.962 -6.328 77.297 1.00 42.17 178 GLN A N 1
ATOM 726 C CA . GLN A 1 91 ? -3.375 -6.404 77.675 1.00 39.36 178 GLN A CA 1
ATOM 727 C C . GLN A 1 91 ? -4.282 -6.217 76.447 1.00 50.39 178 GLN A C 1
ATOM 728 O O . GLN A 1 91 ? -5.342 -6.849 76.342 1.00 52.37 178 GLN A O 1
ATOM 734 N N . ARG A 1 92 ? -3.869 -5.357 75.512 1.00 51.88 179 ARG A N 1
ATOM 735 C CA . ARG A 1 92 ? -4.690 -5.083 74.332 1.00 41.08 179 ARG A CA 1
ATOM 736 C C . ARG A 1 92 ? -4.759 -6.287 73.395 1.00 40.77 179 ARG A C 1
ATOM 737 O O . ARG A 1 92 ? -5.727 -6.448 72.654 1.00 44.93 179 ARG A O 1
ATOM 745 N N . GLN A 1 93 ? -3.734 -7.133 73.406 1.00 44.56 180 GLN A N 1
ATOM 746 C CA . GLN A 1 93 ? -3.738 -8.304 72.534 1.00 35.27 180 GLN A CA 1
ATOM 747 C C . GLN A 1 93 ? -4.811 -9.290 73.028 1.00 42.58 180 GLN A C 1
ATOM 748 O O . GLN A 1 93 ? -4.850 -9.705 74.193 1.00 49.58 180 GLN A O 1
ATOM 754 N N . LYS A 1 94 ? -5.720 -9.633 72.140 1.00 41.18 181 LYS A N 1
ATOM 755 C CA . LYS A 1 94 ? -6.882 -10.411 72.533 1.00 46.88 181 LYS A CA 1
ATOM 756 C C . LYS A 1 94 ? -6.482 -11.871 72.715 1.00 51.65 181 LYS A C 1
ATOM 757 O O . LYS A 1 94 ? -6.998 -12.551 73.591 1.00 50.43 181 LYS A O 1
ATOM 763 N N . VAL A 1 95 ? -5.561 -12.351 71.887 1.00 45.65 182 VAL A N 1
ATOM 764 C CA . VAL A 1 95 ? -5.233 -13.765 71.873 1.00 46.25 182 VAL A CA 1
ATOM 765 C C . VAL A 1 95 ? -3.758 -13.952 72.130 1.00 49.31 182 VAL A C 1
ATOM 766 O O . VAL A 1 95 ? -2.935 -13.236 71.556 1.00 46.04 182 VAL A O 1
ATOM 770 N N . HIS A 1 96 ? -3.411 -14.888 73.012 1.00 51.63 183 HIS A N 1
ATOM 771 C CA . HIS A 1 96 ? -1.993 -15.197 73.215 1.00 57.50 183 HIS A CA 1
ATOM 772 C C . HIS A 1 96 ? -1.694 -16.587 73.713 1.00 49.51 183 HIS A C 1
ATOM 773 O O . HIS A 1 96 ? -2.104 -16.979 74.789 1.00 51.22 183 HIS A O 1
ATOM 780 N N . GLU A 1 97 ? -0.957 -17.311 72.884 1.00 47.86 184 GLU A N 1
ATOM 781 C CA . GLU A 1 97 ? -0.402 -18.599 73.228 1.00 39.48 184 GLU A CA 1
ATOM 782 C C . GLU A 1 97 ? 0.799 -18.418 74.148 1.00 42.65 184 GLU A C 1
ATOM 783 O O . GLU A 1 97 ? 1.797 -17.787 73.755 1.00 37.73 184 GLU A O 1
ATOM 789 N N . PHE A 1 98 ? 0.721 -18.977 75.358 1.00 36.66 185 PHE A N 1
ATOM 790 C CA . PHE A 1 98 ? 1.891 -19.051 76.243 1.00 32.56 185 PHE A CA 1
ATOM 791 C C . PHE A 1 98 ? 2.868 -20.179 75.818 1.00 33.82 185 PHE A C 1
ATOM 792 O O . PHE A 1 98 ? 2.931 -21.251 76.432 1.00 31.17 185 PHE A O 1
ATOM 800 N N . HIS A 1 99 ? 3.652 -19.921 74.779 1.00 28.32 186 HIS A N 1
ATOM 801 C CA . HIS A 1 99 ? 4.497 -20.958 74.194 1.00 36.30 186 HIS A CA 1
ATOM 802 C C . HIS A 1 99 ? 5.385 -21.678 75.194 1.00 33.40 186 HIS A C 1
ATOM 803 O O . HIS A 1 99 ? 5.581 -22.878 75.089 1.00 31.41 186 HIS A O 1
ATOM 810 N N . LEU A 1 100 ? 5.945 -20.949 76.144 1.00 32.07 187 LEU A N 1
ATOM 811 C CA . LEU A 1 100 ? 6.880 -21.555 77.071 1.00 26.21 187 LEU A CA 1
ATOM 812 C C . LEU A 1 100 ? 6.191 -22.687 77.797 1.00 32.49 187 LEU A C 1
ATOM 813 O O . LEU A 1 100 ? 6.746 -23.804 77.885 1.00 30.05 187 LEU A O 1
ATOM 818 N N . LEU A 1 101 ? 4.983 -22.407 78.311 1.00 32.83 188 LEU A N 1
ATOM 819 C CA . LEU A 1 101 ? 4.250 -23.399 79.102 1.00 37.96 188 LEU A CA 1
ATOM 820 C C . LEU A 1 101 ? 3.480 -24.383 78.226 1.00 40.10 188 LEU A C 1
ATOM 821 O O . LEU A 1 101 ? 3.051 -25.430 78.724 1.00 37.29 188 LEU A O 1
ATOM 826 N N . ILE A 1 102 ? 3.293 -24.065 76.940 1.00 37.56 189 ILE A N 1
ATOM 827 C CA . ILE A 1 102 ? 2.667 -25.045 76.063 1.00 38.46 189 ILE A CA 1
ATOM 828 C C . ILE A 1 102 ? 3.715 -26.090 75.709 1.00 35.96 189 ILE A C 1
ATOM 829 O O . ILE A 1 102 ? 3.412 -27.284 75.604 1.00 38.49 189 ILE A O 1
ATOM 834 N N . SER A 1 103 ? 4.954 -25.640 75.576 1.00 31.35 190 SER A N 1
ATOM 835 C CA . SER A 1 103 ? 6.081 -26.540 75.363 1.00 34.03 190 SER A CA 1
ATOM 836 C C . SER A 1 103 ? 6.211 -27.501 76.539 1.00 38.30 190 SER A C 1
ATOM 837 O O . SER A 1 103 ? 6.521 -28.701 76.362 1.00 34.87 190 SER A O 1
ATOM 840 N N . LYS A 1 104 ? 5.949 -26.964 77.731 1.00 32.71 191 LYS A N 1
ATOM 841 C CA . LYS A 1 104 ? 6.177 -27.683 78.989 1.00 35.78 191 LYS A CA 1
ATOM 842 C C . LYS A 1 104 ? 5.123 -28.723 79.199 1.00 34.20 191 LYS A C 1
ATOM 843 O O . LYS A 1 104 ? 5.416 -29.925 79.303 1.00 34.61 191 LYS A O 1
ATOM 849 N N . ASP A 1 105 ? 3.883 -28.251 79.257 1.00 32.88 192 ASP A N 1
ATOM 850 C CA . ASP A 1 105 ? 2.753 -29.122 79.556 1.00 34.72 192 ASP A CA 1
ATOM 851 C C . ASP A 1 105 ? 2.261 -29.955 78.343 1.00 40.74 192 ASP A C 1
ATOM 852 O O . ASP A 1 105 ? 1.578 -30.938 78.549 1.00 42.52 192 ASP A O 1
ATOM 857 N N . SER A 1 106 ? 2.598 -29.574 77.103 1.00 39.27 193 SER A N 1
ATOM 858 C CA . SER A 1 106 ? 2.088 -30.267 75.903 1.00 38.71 193 SER A CA 1
ATOM 859 C C . SER A 1 106 ? 3.135 -30.405 74.784 1.00 43.87 193 SER A C 1
ATOM 860 O O . SER A 1 106 ? 2.862 -30.059 73.631 1.00 43.14 193 SER A O 1
ATOM 863 N N . LYS A 1 107 ? 4.320 -30.912 75.102 1.00 44.04 194 LYS A N 1
ATOM 864 C CA . LYS A 1 107 ? 5.399 -30.953 74.120 1.00 39.34 194 LYS A CA 1
ATOM 865 C C . LYS A 1 107 ? 4.894 -31.409 72.748 1.00 48.97 194 LYS A C 1
ATOM 866 O O . LYS A 1 107 ? 5.248 -30.808 71.715 1.00 48.99 194 LYS A O 1
ATOM 872 N N . LYS A 1 108 ? 4.071 -32.460 72.746 1.00 42.46 195 LYS A N 1
ATOM 873 C CA . LYS A 1 108 ? 3.578 -33.076 71.510 1.00 37.91 195 LYS A CA 1
ATOM 874 C C . LYS A 1 108 ? 2.732 -32.115 70.676 1.00 42.87 195 LYS A C 1
ATOM 875 O O . LYS A 1 108 ? 2.801 -32.144 69.455 1.00 47.51 195 LYS A O 1
ATOM 881 N N . LYS A 1 109 ? 1.920 -31.282 71.323 1.00 39.42 196 LYS A N 1
ATOM 882 C CA . LYS A 1 109 ? 1.021 -30.370 70.603 1.00 39.75 196 LYS A CA 1
ATOM 883 C C . LYS A 1 109 ? 1.594 -28.999 70.445 1.00 41.83 196 LYS A C 1
ATOM 884 O O . LYS A 1 109 ? 0.857 -28.061 70.183 1.00 40.68 196 LYS A O 1
ATOM 890 N N . SER A 1 110 ? 2.881 -28.838 70.666 1.00 33.67 197 SER A N 1
ATOM 891 C CA . SER A 1 110 ? 3.370 -27.495 70.840 1.00 40.52 197 SER A CA 1
ATOM 892 C C . SER A 1 110 ? 4.122 -27.044 69.594 1.00 49.08 197 SER A C 1
ATOM 893 O O . SER A 1 110 ? 4.781 -27.850 68.922 1.00 58.90 197 SER A O 1
ATOM 896 N N . LYS A 1 111 ? 4.055 -25.751 69.295 1.00 47.00 198 LYS A N 1
ATOM 897 C CA . LYS A 1 111 ? 4.779 -25.223 68.141 1.00 49.58 198 LYS A CA 1
ATOM 898 C C . LYS A 1 111 ? 6.294 -25.223 68.356 1.00 52.67 198 LYS A C 1
ATOM 899 O O . LYS A 1 111 ? 7.069 -25.118 67.390 1.00 52.66 198 LYS A O 1
ATOM 905 N N . TYR A 1 112 ? 6.720 -25.363 69.612 1.00 39.16 199 TYR A N 1
ATOM 906 C CA . TYR A 1 112 ? 8.122 -25.213 69.934 1.00 40.33 199 TYR A CA 1
ATOM 907 C C . TYR A 1 112 ? 8.565 -26.226 70.965 1.00 43.77 199 TYR A C 1
ATOM 908 O O . TYR A 1 112 ? 8.965 -25.871 72.066 1.00 42.68 199 TYR A O 1
ATOM 917 N N . PRO A 1 113 ? 8.507 -27.500 70.600 1.00 47.06 200 PRO A N 1
ATOM 918 C CA . PRO A 1 113 ? 8.691 -28.619 71.529 1.00 44.08 200 PRO A CA 1
ATOM 919 C C . PRO A 1 113 ? 9.895 -28.470 72.453 1.00 41.19 200 PRO A C 1
ATOM 920 O O . PRO A 1 113 ? 9.770 -28.675 73.645 1.00 44.47 200 PRO A O 1
ATOM 924 N N . PRO A 1 114 ? 11.059 -28.123 71.915 1.00 39.66 201 PRO A N 1
ATOM 925 C CA . PRO A 1 114 ? 12.179 -28.049 72.852 1.00 33.17 201 PRO A CA 1
ATOM 926 C C . PRO A 1 114 ? 12.256 -26.746 73.682 1.00 40.50 201 PRO A C 1
ATOM 927 O O . PRO A 1 114 ? 13.221 -26.589 74.461 1.00 41.47 201 PRO A O 1
ATOM 931 N N . LEU A 1 115 ? 11.311 -25.818 73.518 1.00 32.45 202 LEU A N 1
ATOM 932 C CA . LEU A 1 115 ? 11.511 -24.453 74.039 1.00 33.46 202 LEU A CA 1
ATOM 933 C C . LEU A 1 115 ? 11.690 -24.468 75.556 1.00 35.99 202 LEU A C 1
ATOM 934 O O . LEU A 1 115 ? 12.601 -23.809 76.092 1.00 27.30 202 LEU A O 1
ATOM 939 N N . TYR A 1 116 ? 10.839 -25.231 76.245 1.00 29.32 203 TYR A N 1
ATOM 940 C CA . TYR A 1 116 ? 10.902 -25.258 77.694 1.00 33.51 203 TYR A CA 1
ATOM 941 C C . TYR A 1 116 ? 12.258 -25.751 78.237 1.00 29.91 203 TYR A C 1
ATOM 942 O O . TYR A 1 116 ? 12.936 -25.024 78.978 1.00 29.25 203 TYR A O 1
ATOM 951 N N . ALA A 1 117 ? 12.647 -26.973 77.881 1.00 26.35 204 ALA A N 1
ATOM 952 C CA . ALA A 1 117 ? 13.914 -27.541 78.342 1.00 29.84 204 ALA A CA 1
ATOM 953 C C . ALA A 1 117 ? 15.098 -26.588 78.095 1.00 28.60 204 ALA A C 1
ATOM 954 O O . ALA A 1 117 ? 15.887 -26.347 79.007 1.00 35.51 204 ALA A O 1
ATOM 956 N N . ASN A 1 118 ? 15.191 -26.038 76.883 1.00 30.37 205 ASN A N 1
ATOM 957 C CA . ASN A 1 118 ? 16.218 -25.048 76.506 1.00 24.90 205 ASN A CA 1
ATOM 958 C C . ASN A 1 118 ? 16.136 -23.782 77.312 1.00 28.19 205 ASN A C 1
ATOM 959 O O . ASN A 1 118 ? 17.153 -23.208 77.751 1.00 27.11 205 ASN A O 1
ATOM 964 N N . PHE A 1 119 ? 14.913 -23.314 77.498 1.00 28.06 206 PHE A N 1
ATOM 965 C CA . PHE A 1 119 ? 14.732 -22.116 78.267 1.00 26.11 206 PHE A CA 1
ATOM 966 C C . PHE A 1 119 ? 15.183 -22.287 79.729 1.00 29.16 206 PHE A C 1
ATOM 967 O O . PHE A 1 119 ? 15.831 -21.395 80.255 1.00 32.43 206 PHE A O 1
ATOM 975 N N . VAL A 1 120 ? 14.832 -23.389 80.406 1.00 30.05 207 VAL A N 1
ATOM 976 C CA . VAL A 1 120 ? 15.237 -23.504 81.806 1.00 33.70 207 VAL A CA 1
ATOM 977 C C . VAL A 1 120 ? 16.761 -23.777 81.914 1.00 30.36 207 VAL A C 1
ATOM 978 O O . VAL A 1 120 ? 17.428 -23.238 82.803 1.00 27.56 207 VAL A O 1
ATOM 982 N N . GLU A 1 121 ? 17.300 -24.586 80.998 1.00 29.42 208 GLU A N 1
ATOM 983 C CA . GLU A 1 121 ? 18.751 -24.859 80.933 1.00 30.52 208 GLU A CA 1
ATOM 984 C C . GLU A 1 121 ? 19.556 -23.593 80.732 1.00 33.21 208 GLU A C 1
ATOM 985 O O . GLU A 1 121 ? 20.582 -23.393 81.387 1.00 30.44 208 GLU A O 1
ATOM 991 N N . PHE A 1 122 ? 19.051 -22.745 79.829 1.00 34.36 209 PHE A N 1
ATOM 992 C CA . PHE A 1 122 ? 19.655 -21.465 79.477 1.00 29.31 209 PHE A CA 1
ATOM 993 C C . PHE A 1 122 ? 19.683 -20.549 80.709 1.00 26.59 209 PHE A C 1
ATOM 994 O O . PHE A 1 122 ? 20.719 -19.980 81.079 1.00 25.81 209 PHE A O 1
ATOM 1002 N N . MET A 1 123 ? 18.545 -20.392 81.359 1.00 25.40 210 MET A N 1
ATOM 1003 C CA . MET A 1 123 ? 18.503 -19.419 82.435 1.00 29.02 210 MET A CA 1
ATOM 1004 C C . MET A 1 123 ? 19.192 -19.980 83.651 1.00 24.26 210 MET A C 1
ATOM 1005 O O . MET A 1 123 ? 19.764 -19.234 84.433 1.00 31.17 210 MET A O 1
ATOM 1010 N N . PHE A 1 124 ? 19.172 -21.296 83.797 1.00 26.77 211 PHE A N 1
ATOM 1011 C CA . PHE A 1 124 ? 19.883 -21.914 84.894 1.00 28.70 211 PHE A CA 1
ATOM 1012 C C . PHE A 1 124 ? 21.412 -21.781 84.790 1.00 32.83 211 PHE A C 1
ATOM 1013 O O . PHE A 1 124 ? 22.055 -21.592 85.816 1.00 34.78 211 PHE A O 1
ATOM 1021 N N . ARG A 1 125 ? 21.990 -21.912 83.586 1.00 29.49 212 ARG A N 1
ATOM 1022 C CA . ARG A 1 125 ? 23.457 -21.810 83.398 1.00 26.27 212 ARG A CA 1
ATOM 1023 C C . ARG A 1 125 ? 23.881 -20.359 83.144 1.00 30.96 212 ARG A C 1
ATOM 1024 O O . ARG A 1 125 ? 25.081 -20.038 83.207 1.00 27.16 212 ARG A O 1
ATOM 1032 N N . LEU A 1 126 ? 22.912 -19.488 82.838 1.00 26.71 213 LEU A N 1
ATOM 1033 C CA . LEU A 1 126 ? 23.233 -18.111 82.442 1.00 27.02 213 LEU A CA 1
ATOM 1034 C C . LEU A 1 126 ? 24.280 -17.541 83.379 1.00 31.25 213 LEU A C 1
ATOM 1035 O O . LEU A 1 126 ? 25.269 -16.958 82.967 1.00 40.08 213 LEU A O 1
ATOM 1040 N N . MET A 1 127 ? 24.078 -17.782 84.655 1.00 29.20 214 MET A N 1
ATOM 1041 C CA . MET A 1 127 ? 24.771 -17.066 85.678 1.00 30.42 214 MET A CA 1
ATOM 1042 C C . MET A 1 127 ? 26.102 -17.762 85.986 1.00 29.99 214 MET A C 1
ATOM 1043 O O . MET A 1 127 ? 27.035 -17.180 86.528 1.00 26.47 214 MET A O 1
ATOM 1048 N N . ASP A 1 128 ? 26.185 -19.024 85.622 1.00 27.32 215 ASP A N 1
ATOM 1049 C CA . ASP A 1 128 ? 27.456 -19.740 85.695 1.00 34.43 215 ASP A CA 1
ATOM 1050 C C . ASP A 1 128 ? 28.423 -19.267 84.602 1.00 35.96 215 ASP A C 1
ATOM 1051 O O . ASP A 1 128 ? 29.577 -18.909 84.883 1.00 37.24 215 ASP A O 1
ATOM 1056 N N . VAL A 1 129 ? 27.955 -19.259 83.357 1.00 31.12 216 VAL A N 1
ATOM 1057 C CA . VAL A 1 129 ? 28.793 -18.779 82.282 1.00 27.97 216 VAL A CA 1
ATOM 1058 C C . VAL A 1 129 ? 29.136 -17.300 82.547 1.00 37.94 216 VAL A C 1
ATOM 1059 O O . VAL A 1 129 ? 30.275 -16.865 82.295 1.00 37.09 216 VAL A O 1
ATOM 1063 N N . ALA A 1 130 ? 28.192 -16.525 83.091 1.00 30.04 217 ALA A N 1
ATOM 1064 C CA . ALA A 1 130 ? 28.519 -15.134 83.423 1.00 33.66 217 ALA A CA 1
ATOM 1065 C C . ALA A 1 130 ? 29.773 -15.144 84.273 1.00 37.34 217 ALA A C 1
ATOM 1066 O O . ALA A 1 130 ? 30.623 -14.258 84.181 1.00 37.08 217 ALA A O 1
ATOM 1068 N N . ASN A 1 131 ? 29.871 -16.136 85.146 1.00 38.43 218 ASN A N 1
ATOM 1069 C CA . ASN A 1 131 ? 30.939 -16.123 86.111 1.00 39.55 218 ASN A CA 1
ATOM 1070 C C . ASN A 1 131 ? 32.247 -16.477 85.424 1.00 38.13 218 ASN A C 1
ATOM 1071 O O . ASN A 1 131 ? 33.265 -15.802 85.651 1.00 34.48 218 ASN A O 1
ATOM 1076 N N . ASP A 1 132 ? 32.202 -17.534 84.601 1.00 27.14 219 ASP A N 1
ATOM 1077 C CA . ASP A 1 132 ? 33.322 -17.899 83.734 1.00 31.32 219 ASP A CA 1
ATOM 1078 C C . ASP A 1 132 ? 33.896 -16.698 82.976 1.00 40.71 219 ASP A C 1
ATOM 1079 O O . ASP A 1 132 ? 35.113 -16.613 82.811 1.00 43.45 219 ASP A O 1
ATOM 1084 N N . LEU A 1 133 ? 33.015 -15.803 82.493 1.00 35.77 220 LEU A N 1
ATOM 1085 C CA . LEU A 1 133 ? 33.400 -14.572 81.762 1.00 38.58 220 LEU A CA 1
ATOM 1086 C C . LEU A 1 133 ? 33.607 -13.332 82.668 1.00 45.36 220 LEU A C 1
ATOM 1087 O O . LEU A 1 133 ? 33.694 -12.185 82.173 1.00 37.84 220 LEU A O 1
ATOM 1092 N N . GLN A 1 134 ? 33.659 -13.569 83.982 1.00 40.46 221 GLN A N 1
ATOM 1093 C CA . GLN A 1 134 ? 33.850 -12.515 84.977 1.00 39.76 221 GLN A CA 1
ATOM 1094 C C . GLN A 1 134 ? 32.892 -11.358 84.828 1.00 39.89 221 GLN A C 1
ATOM 1095 O O . GLN A 1 134 ? 33.283 -10.205 85.010 1.00 39.22 221 GLN A O 1
ATOM 1101 N N . LEU A 1 135 ? 31.632 -11.688 84.517 1.00 44.38 222 LEU A N 1
ATOM 1102 C CA . LEU A 1 135 ? 30.527 -10.714 84.436 1.00 42.12 222 LEU A CA 1
ATOM 1103 C C . LEU A 1 135 ? 29.756 -10.511 85.755 1.00 42.86 222 LEU A C 1
ATOM 1104 O O . LEU A 1 135 ? 29.023 -9.522 85.881 1.00 46.71 222 LEU A O 1
ATOM 1109 N N . LEU A 1 136 ? 29.933 -11.452 86.705 1.00 41.76 223 LEU A N 1
ATOM 1110 C CA . LEU A 1 136 ? 29.151 -11.583 87.963 1.00 44.05 223 LEU A CA 1
ATOM 1111 C C . LEU A 1 136 ? 29.710 -10.773 89.130 1.00 43.26 223 LEU A C 1
ATOM 1112 O O . LEU A 1 136 ? 28.997 -9.930 89.658 1.00 41.50 223 LEU A O 1
ATOM 1117 N N . TYR A 1 137 ? 30.969 -11.039 89.523 1.00 49.46 224 TYR A N 1
ATOM 1118 C CA . TYR A 1 137 ? 31.649 -10.266 90.585 1.00 57.78 224 TYR A CA 1
ATOM 1119 C C . TYR A 1 137 ? 32.167 -8.894 90.126 1.00 62.41 224 TYR A C 1
ATOM 1120 O O . TYR A 1 137 ? 31.849 -7.881 90.743 1.00 69.75 224 TYR A O 1
ATOM 1129 N N . VAL A 1 138 ? 32.982 -8.843 89.079 1.00 43.50 225 VAL A N 1
ATOM 1130 C CA . VAL A 1 138 ? 33.795 -7.641 88.852 1.00 53.38 225 VAL A CA 1
ATOM 1131 C C . VAL A 1 138 ? 34.092 -6.976 90.199 1.00 54.41 225 VAL A C 1
ATOM 1132 O O . VAL A 1 138 ? 34.916 -6.057 90.292 1.00 63.67 225 VAL A O 1
ATOM 1136 N N . GLY A 1 148 ? 31.862 -5.849 94.473 1.00 54.95 235 GLY A N 1
ATOM 1137 C CA . GLY A 1 148 ? 30.741 -5.188 93.802 1.00 59.20 235 GLY A CA 1
ATOM 1138 C C . GLY A 1 148 ? 29.984 -6.037 92.775 1.00 59.99 235 GLY A C 1
ATOM 1139 O O . GLY A 1 148 ? 30.560 -6.838 92.026 1.00 45.18 235 GLY A O 1
ATOM 1140 N N . THR A 1 149 ? 28.670 -5.872 92.720 1.00 53.03 236 THR A N 1
ATOM 1141 C CA . THR A 1 149 ? 27.909 -6.626 91.740 1.00 49.04 236 THR A CA 1
ATOM 1142 C C . THR A 1 149 ? 28.198 -6.130 90.332 1.00 50.55 236 THR A C 1
ATOM 1143 O O . THR A 1 149 ? 28.167 -4.909 90.061 1.00 40.00 236 THR A O 1
ATOM 1147 N N . GLY A 1 150 ? 28.451 -7.087 89.442 1.00 40.37 237 GLY A N 1
ATOM 1148 C CA . GLY A 1 150 ? 28.532 -6.805 88.022 1.00 43.83 237 GLY A CA 1
ATOM 1149 C C . GLY A 1 150 ? 27.300 -6.095 87.466 1.00 48.54 237 GLY A C 1
ATOM 1150 O O . GLY A 1 150 ? 26.166 -6.361 87.910 1.00 45.89 237 GLY A O 1
ATOM 1151 N N . PRO A 1 151 ? 27.506 -5.168 86.503 1.00 47.78 238 PRO A N 1
ATOM 1152 C CA . PRO A 1 151 ? 26.334 -4.498 85.932 1.00 38.35 238 PRO A CA 1
ATOM 1153 C C . PRO A 1 151 ? 25.447 -5.454 85.150 1.00 38.28 238 PRO A C 1
ATOM 1154 O O . PRO A 1 151 ? 24.254 -5.151 84.970 1.00 38.72 238 PRO A O 1
ATOM 1158 N N . LEU A 1 152 ? 25.979 -6.600 84.726 1.00 38.46 239 LEU A N 1
ATOM 1159 C CA . LEU A 1 152 ? 25.124 -7.593 84.053 1.00 39.84 239 LEU A CA 1
ATOM 1160 C C . LEU A 1 152 ? 23.920 -7.895 84.971 1.00 46.47 239 LEU A C 1
ATOM 1161 O O . LEU A 1 152 ? 22.745 -7.769 84.584 1.00 48.80 239 LEU A O 1
ATOM 1166 N N . ILE A 1 153 ? 24.246 -8.246 86.209 1.00 42.11 240 ILE A N 1
ATOM 1167 C CA . ILE A 1 153 ? 23.285 -8.699 87.187 1.00 36.41 240 ILE A CA 1
ATOM 1168 C C . ILE A 1 153 ? 22.331 -7.580 87.522 1.00 39.45 240 ILE A C 1
ATOM 1169 O O . ILE A 1 153 ? 21.108 -7.782 87.531 1.00 39.12 240 ILE A O 1
ATOM 1174 N N . ILE A 1 154 ? 22.896 -6.416 87.830 1.00 37.84 241 ILE A N 1
ATOM 1175 C CA . ILE A 1 154 ? 22.105 -5.217 88.100 1.00 38.39 241 ILE A CA 1
ATOM 1176 C C . ILE A 1 154 ? 21.129 -4.930 86.962 1.00 44.46 241 ILE A C 1
ATOM 1177 O O . ILE A 1 154 ? 19.978 -4.539 87.198 1.00 37.62 241 ILE A O 1
ATOM 1182 N N . ASP A 1 155 ? 21.595 -5.107 85.724 1.00 41.32 242 ASP A N 1
ATOM 1183 C CA . ASP A 1 155 ? 20.742 -4.821 84.575 1.00 45.66 242 ASP A CA 1
ATOM 1184 C C . ASP A 1 155 ? 19.567 -5.785 84.556 1.00 39.69 242 ASP A C 1
ATOM 1185 O O . ASP A 1 155 ? 18.409 -5.381 84.554 1.00 43.52 242 ASP A O 1
ATOM 1190 N N . LEU A 1 156 ? 19.901 -7.067 84.543 1.00 37.71 243 LEU A N 1
ATOM 1191 C CA . LEU A 1 156 ? 18.937 -8.138 84.589 1.00 30.61 243 LEU A CA 1
ATOM 1192 C C . LEU A 1 156 ? 17.892 -7.959 85.714 1.00 36.31 243 LEU A C 1
ATOM 1193 O O . LEU A 1 156 ? 16.704 -8.167 85.488 1.00 37.01 243 LEU A O 1
ATOM 1198 N N . LEU A 1 157 ? 18.299 -7.575 86.922 1.00 32.50 244 LEU A N 1
ATOM 1199 C CA . LEU A 1 157 ? 17.317 -7.457 88.006 1.00 32.29 244 LEU A CA 1
ATOM 1200 C C . LEU A 1 157 ? 16.431 -6.260 87.838 1.00 33.93 244 LEU A C 1
ATOM 1201 O O . LEU A 1 157 ? 15.305 -6.271 88.292 1.00 33.84 244 LEU A O 1
ATOM 1206 N N . THR A 1 158 ? 16.946 -5.227 87.182 1.00 34.11 245 THR A N 1
ATOM 1207 C CA . THR A 1 158 ? 16.211 -3.980 86.987 1.00 30.81 245 THR A CA 1
ATOM 1208 C C . THR A 1 158 ? 14.989 -4.183 86.083 1.00 34.84 245 THR A C 1
ATOM 1209 O O . THR A 1 158 ? 13.970 -3.510 86.211 1.00 41.89 245 THR A O 1
ATOM 1213 N N . TRP A 1 159 ? 15.095 -5.135 85.174 1.00 36.87 246 TRP A N 1
ATOM 1214 C CA . TRP A 1 159 ? 14.050 -5.392 84.222 1.00 29.88 246 TRP A CA 1
ATOM 1215 C C . TRP A 1 159 ? 13.190 -6.580 84.621 1.00 33.62 246 TRP A C 1
ATOM 1216 O O . TRP A 1 159 ? 11.987 -6.609 84.305 1.00 35.18 246 TRP A O 1
ATOM 1227 N N . LEU A 1 160 ? 13.788 -7.553 85.320 1.00 31.81 247 LEU A N 1
ATOM 1228 C CA . LEU A 1 160 ? 13.036 -8.721 85.766 1.00 35.08 247 LEU A CA 1
ATOM 1229 C C . LEU A 1 160 ? 12.100 -8.351 86.922 1.00 35.42 247 LEU A C 1
ATOM 1230 O O . LEU A 1 160 ? 10.966 -8.842 86.994 1.00 31.99 247 LEU A O 1
ATOM 1235 N N . SER A 1 161 ? 12.547 -7.443 87.785 1.00 28.40 248 SER A N 1
ATOM 1236 C CA . SER A 1 161 ? 11.760 -7.086 88.954 1.00 29.13 248 SER A CA 1
ATOM 1237 C C . SER A 1 161 ? 10.387 -6.534 88.548 1.00 37.48 248 SER A C 1
ATOM 1238 O O . SER A 1 161 ? 9.369 -7.073 88.964 1.00 34.13 248 SER A O 1
ATOM 1241 N N . PRO A 1 162 ? 10.353 -5.458 87.738 1.00 39.60 249 PRO A N 1
ATOM 1242 C CA . PRO A 1 162 ? 9.062 -4.875 87.356 1.00 34.82 249 PRO A CA 1
ATOM 1243 C C . PRO A 1 162 ? 8.198 -5.837 86.542 1.00 32.85 249 PRO A C 1
ATOM 1244 O O . PRO A 1 162 ? 6.971 -5.784 86.686 1.00 40.45 249 PRO A O 1
ATOM 1248 N N . LEU A 1 163 ? 8.807 -6.702 85.728 1.00 34.83 250 LEU A N 1
ATOM 1249 C CA . LEU A 1 163 ? 8.052 -7.700 84.968 1.00 31.19 250 LEU A CA 1
ATOM 1250 C C . LEU A 1 163 ? 7.467 -8.748 85.917 1.00 37.33 250 LEU A C 1
ATOM 1251 O O . LEU A 1 163 ? 6.365 -9.260 85.691 1.00 34.24 250 LEU A O 1
ATOM 1256 N N . SER A 1 164 ? 8.187 -9.045 86.999 1.00 33.83 251 SER A N 1
ATOM 1257 C CA . SER A 1 164 ? 7.731 -10.055 87.947 1.00 29.84 251 SER A CA 1
ATOM 1258 C C . SER A 1 164 ? 6.561 -9.593 88.830 1.00 34.73 251 SER A C 1
ATOM 1259 O O . SER A 1 164 ? 5.922 -10.410 89.495 1.00 31.97 251 SER A O 1
ATOM 1262 N N . VAL A 1 165 ? 6.263 -8.297 88.850 1.00 34.65 252 VAL A N 1
ATOM 1263 C CA . VAL A 1 165 ? 5.128 -7.843 89.645 1.00 36.37 252 VAL A CA 1
ATOM 1264 C C . VAL A 1 165 ? 4.065 -7.163 88.808 1.00 33.05 252 VAL A C 1
ATOM 1265 O O . VAL A 1 165 ? 3.215 -6.479 89.362 1.00 36.66 252 VAL A O 1
ATOM 1269 N N . CYS A 1 166 ? 4.073 -7.356 87.496 1.00 33.19 253 CYS A N 1
ATOM 1270 C CA . CYS A 1 166 ? 3.063 -6.681 86.664 1.00 34.92 253 CYS A CA 1
ATOM 1271 C C . CYS A 1 166 ? 1.738 -7.441 86.566 1.00 35.41 253 CYS A C 1
ATOM 1272 O O . CYS A 1 166 ? 1.620 -8.578 87.007 1.00 37.70 253 CYS A O 1
ATOM 1275 N N . LYS A 1 167 ? 0.744 -6.811 85.957 1.00 41.52 254 LYS A N 1
ATOM 1276 C CA . LYS A 1 167 ? -0.610 -7.363 85.922 1.00 50.68 254 LYS A CA 1
ATOM 1277 C C . LYS A 1 167 ? -0.805 -8.523 84.924 1.00 41.74 254 LYS A C 1
ATOM 1278 O O . LYS A 1 167 ? -1.863 -9.167 84.915 1.00 35.80 254 LYS A O 1
ATOM 1284 N N . ILE A 1 168 ? 0.207 -8.811 84.109 1.00 40.94 255 ILE A N 1
ATOM 1285 C CA . ILE A 1 168 ? 0.113 -9.938 83.173 1.00 37.61 255 ILE A CA 1
ATOM 1286 C C . ILE A 1 168 ? 0.676 -11.217 83.830 1.00 39.34 255 ILE A C 1
ATOM 1287 O O . ILE A 1 168 ? 1.894 -11.336 84.068 1.00 38.26 255 ILE A O 1
ATOM 1292 N N . ARG A 1 169 ? -0.203 -12.173 84.120 1.00 31.62 256 ARG A N 1
ATOM 1293 C CA . ARG A 1 169 ? 0.211 -13.452 84.716 1.00 38.83 256 ARG A CA 1
ATOM 1294 C C . ARG A 1 169 ? 1.441 -14.096 83.992 1.00 38.33 256 ARG A C 1
ATOM 1295 O O . ARG A 1 169 ? 2.419 -14.522 84.625 1.00 32.85 256 ARG A O 1
ATOM 1303 N N . SER A 1 170 ? 1.361 -14.148 82.666 1.00 39.01 257 SER A N 1
ATOM 1304 C CA . SER A 1 170 ? 2.398 -14.691 81.778 1.00 32.26 257 SER A CA 1
ATOM 1305 C C . SER A 1 170 ? 3.798 -14.098 81.989 1.00 29.88 257 SER A C 1
ATOM 1306 O O . SER A 1 170 ? 4.803 -14.811 82.051 1.00 22.56 257 SER A O 1
ATOM 1309 N N . LEU A 1 171 ? 3.854 -12.769 82.022 1.00 29.04 258 LEU A N 1
ATOM 1310 C CA . LEU A 1 171 ? 5.114 -12.070 82.154 1.00 28.55 258 LEU A CA 1
ATOM 1311 C C . LEU A 1 171 ? 5.604 -12.289 83.545 1.00 31.36 258 LEU A C 1
ATOM 1312 O O . LEU A 1 171 ? 6.811 -12.473 83.773 1.00 31.70 258 LEU A O 1
ATOM 1317 N N . ARG A 1 172 ? 4.653 -12.253 84.478 1.00 27.78 259 ARG A N 1
ATOM 1318 C CA . ARG A 1 172 ? 4.949 -12.469 85.868 1.00 26.86 259 ARG A CA 1
ATOM 1319 C C . ARG A 1 172 ? 5.525 -13.875 86.073 1.00 30.35 259 ARG A C 1
ATOM 1320 O O . ARG A 1 172 ? 6.534 -14.064 86.777 1.00 34.75 259 ARG A O 1
ATOM 1328 N N . TYR A 1 173 ? 4.935 -14.864 85.416 1.00 25.96 260 TYR A N 1
ATOM 1329 C CA . TYR A 1 173 ? 5.424 -16.227 85.562 1.00 23.61 260 TYR A CA 1
ATOM 1330 C C . TYR A 1 173 ? 6.828 -16.354 84.985 1.00 31.72 260 TYR A C 1
ATOM 1331 O O . TYR A 1 173 ? 7.746 -16.798 85.663 1.00 30.37 260 TYR A O 1
ATOM 1340 N N . ILE A 1 174 ? 7.023 -15.936 83.740 1.00 32.40 261 ILE A N 1
ATOM 1341 C CA . ILE A 1 174 ? 8.327 -16.125 83.123 1.00 30.39 261 ILE A CA 1
ATOM 1342 C C . ILE A 1 174 ? 9.476 -15.325 83.808 1.00 23.43 261 ILE A C 1
ATOM 1343 O O . ILE A 1 174 ? 10.593 -15.780 83.842 1.00 23.83 261 ILE A O 1
ATOM 1348 N N . ALA A 1 175 ? 9.205 -14.140 84.320 1.00 23.17 262 ALA A N 1
ATOM 1349 C CA . ALA A 1 175 ? 10.217 -13.373 85.048 1.00 27.20 262 ALA A CA 1
ATOM 1350 C C . ALA A 1 175 ? 10.554 -14.085 86.358 1.00 35.76 262 ALA A C 1
ATOM 1351 O O . ALA A 1 175 ? 11.743 -14.251 86.721 1.00 26.86 262 ALA A O 1
ATOM 1353 N N . THR A 1 176 ? 9.503 -14.507 87.070 1.00 27.36 263 THR A N 1
ATOM 1354 C CA . THR A 1 176 ? 9.700 -15.188 88.324 1.00 22.98 263 THR A CA 1
ATOM 1355 C C . THR A 1 176 ? 10.500 -16.492 88.109 1.00 25.13 263 THR A C 1
ATOM 1356 O O . THR A 1 176 ? 11.493 -16.768 88.791 1.00 23.58 263 THR A O 1
ATOM 1360 N N . LEU A 1 177 ? 10.093 -17.299 87.147 1.00 24.30 264 LEU A N 1
ATOM 1361 C CA . LEU A 1 177 ? 10.872 -18.491 86.855 1.00 28.34 264 LEU A CA 1
ATOM 1362 C C . LEU A 1 177 ? 12.337 -18.158 86.468 1.00 29.03 264 LEU A C 1
ATOM 1363 O O . LEU A 1 177 ? 13.266 -18.893 86.852 1.00 24.55 264 LEU A O 1
ATOM 1368 N N . THR A 1 178 ? 12.562 -17.057 85.735 1.00 27.11 265 THR A N 1
ATOM 1369 C CA . THR A 1 178 ? 13.936 -16.683 85.368 1.00 26.11 265 THR A CA 1
ATOM 1370 C C . THR A 1 178 ? 14.735 -16.352 86.608 1.00 23.69 265 THR A C 1
ATOM 1371 O O . THR A 1 178 ? 15.785 -16.937 86.837 1.00 26.23 265 THR A O 1
ATOM 1375 N N . LEU A 1 179 ? 14.220 -15.442 87.421 1.00 23.88 266 LEU A N 1
ATOM 1376 C CA . LEU A 1 179 ? 14.779 -15.188 88.770 1.00 30.93 266 LEU A CA 1
ATOM 1377 C C . LEU A 1 179 ? 15.058 -16.445 89.618 1.00 23.32 266 LEU A C 1
ATOM 1378 O O . LEU A 1 179 ? 16.127 -16.543 90.243 1.00 31.63 266 LEU A O 1
ATOM 1383 N N . TYR A 1 180 ? 14.135 -17.399 89.645 1.00 23.17 267 TYR A N 1
ATOM 1384 C CA . TYR A 1 180 ? 14.279 -18.575 90.524 1.00 25.83 267 TYR A CA 1
ATOM 1385 C C . TYR A 1 180 ? 15.386 -19.525 90.000 1.00 29.76 267 TYR A C 1
ATOM 1386 O O . TYR A 1 180 ? 16.121 -20.174 90.787 1.00 21.95 267 TYR A O 1
ATOM 1395 N N . LEU A 1 181 ? 15.493 -19.589 88.668 1.00 24.73 268 LEU A N 1
ATOM 1396 C CA . LEU A 1 181 ? 16.478 -20.416 88.010 1.00 23.42 268 LEU A CA 1
ATOM 1397 C C . LEU A 1 181 ? 17.861 -19.834 88.273 1.00 29.51 268 LEU A C 1
ATOM 1398 O O . LEU A 1 181 ? 18.800 -20.594 88.566 1.00 28.44 268 LEU A O 1
ATOM 1403 N N . PHE A 1 182 ? 17.965 -18.497 88.221 1.00 24.57 269 PHE A N 1
ATOM 1404 C CA . PHE A 1 182 ? 19.157 -17.806 88.692 1.00 23.27 269 PHE A CA 1
ATOM 1405 C C . PHE A 1 182 ? 19.459 -18.291 90.097 1.00 30.93 269 PHE A C 1
ATOM 1406 O O . PHE A 1 182 ? 20.606 -18.663 90.389 1.00 35.61 269 PHE A O 1
ATOM 1414 N N . GLN A 1 183 ? 18.461 -18.308 90.982 1.00 28.30 270 GLN A N 1
ATOM 1415 C CA . GLN A 1 183 ? 18.794 -18.639 92.362 1.00 29.70 270 GLN A CA 1
ATOM 1416 C C . GLN A 1 183 ? 19.106 -20.080 92.580 1.00 29.52 270 GLN A C 1
ATOM 1417 O O . GLN A 1 183 ? 19.869 -20.373 93.508 1.00 26.13 270 GLN A O 1
ATOM 1423 N N . ASP A 1 184 ? 18.564 -20.962 91.731 1.00 22.42 271 ASP A N 1
ATOM 1424 C CA . ASP A 1 184 ? 18.901 -22.367 91.861 1.00 20.82 271 ASP A CA 1
ATOM 1425 C C . ASP A 1 184 ? 20.422 -22.395 91.829 1.00 23.25 271 ASP A C 1
ATOM 1426 O O . ASP A 1 184 ? 21.060 -23.036 92.673 1.00 29.72 271 ASP A O 1
ATOM 1431 N N . PHE A 1 185 ? 21.005 -21.650 90.895 1.00 26.50 272 PHE A N 1
ATOM 1432 C CA . PHE A 1 185 ? 22.435 -21.752 90.666 1.00 26.80 272 PHE A CA 1
ATOM 1433 C C . PHE A 1 185 ? 23.228 -21.001 91.749 1.00 29.22 272 PHE A C 1
ATOM 1434 O O . PHE A 1 185 ? 24.227 -21.511 92.257 1.00 31.37 272 PHE A O 1
ATOM 1442 N N . LEU A 1 186 ? 22.783 -19.796 92.116 1.00 29.80 273 LEU A N 1
ATOM 1443 C CA . LEU A 1 186 ? 23.583 -18.933 92.987 1.00 26.63 273 LEU A CA 1
ATOM 1444 C C . LEU A 1 186 ? 23.716 -19.568 94.362 1.00 33.18 273 LEU A C 1
ATOM 1445 O O . LEU A 1 186 ? 24.757 -19.486 95.022 1.00 26.46 273 LEU A O 1
ATOM 1450 N N . THR A 1 187 ? 22.632 -20.206 94.776 1.00 33.74 274 THR A N 1
ATOM 1451 C CA . THR A 1 187 ? 22.599 -20.871 96.048 1.00 35.14 274 THR A CA 1
ATOM 1452 C C . THR A 1 187 ? 23.581 -22.041 96.051 1.00 33.90 274 THR A C 1
ATOM 1453 O O . THR A 1 187 ? 24.294 -22.205 97.037 1.00 36.41 274 THR A O 1
ATOM 1457 N N . ASP A 1 188 ? 23.601 -22.854 94.978 1.00 34.31 275 ASP A N 1
ATOM 1458 C CA . ASP A 1 188 ? 24.614 -23.922 94.813 1.00 29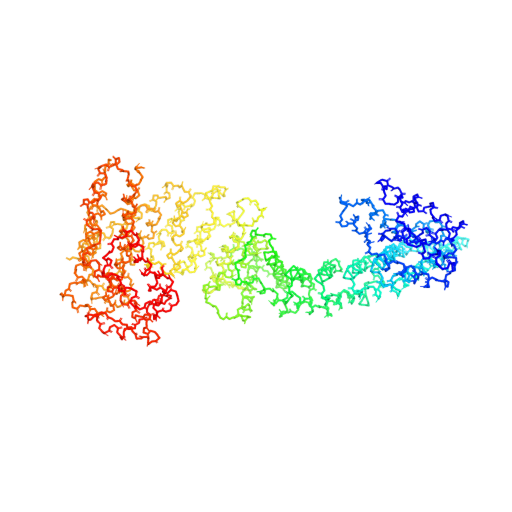.57 275 ASP A CA 1
ATOM 1459 C C . ASP A 1 188 ? 26.010 -23.280 94.800 1.00 37.56 275 ASP A C 1
ATOM 1460 O O . ASP A 1 188 ? 26.950 -23.839 95.345 1.00 43.43 275 ASP A O 1
ATOM 1465 N N . HIS A 1 189 ? 26.146 -22.117 94.161 1.00 28.64 276 HIS A N 1
ATOM 1466 C CA . HIS A 1 189 ? 27.458 -21.542 93.902 1.00 34.20 276 HIS A CA 1
ATOM 1467 C C . HIS A 1 189 ? 28.084 -21.011 95.191 1.00 42.19 276 HIS A C 1
ATOM 1468 O O . HIS A 1 189 ? 29.277 -21.248 95.431 1.00 37.74 276 HIS A O 1
ATOM 1475 N N . VAL A 1 190 ? 27.313 -20.301 96.027 1.00 40.71 277 VAL A N 1
ATOM 1476 C CA . VAL A 1 190 ? 27.863 -19.816 97.313 1.00 39.48 277 VAL A CA 1
ATOM 1477 C C . VAL A 1 190 ? 28.462 -20.970 98.140 1.00 41.69 277 VAL A C 1
ATOM 1478 O O . VAL A 1 190 ? 29.534 -20.807 98.734 1.00 36.47 277 VAL A O 1
ATOM 1482 N N . VAL A 1 191 ? 27.771 -22.114 98.227 1.00 32.04 278 VAL A N 1
ATOM 1483 C CA . VAL A 1 191 ? 28.310 -23.159 99.083 1.00 42.08 278 VAL A CA 1
ATOM 1484 C C . VAL A 1 191 ? 29.516 -23.707 98.378 1.00 40.96 278 VAL A C 1
ATOM 1485 O O . VAL A 1 191 ? 30.519 -23.991 99.017 1.00 47.92 278 VAL A O 1
ATOM 1489 N N . ASP A 1 192 ? 29.414 -23.830 97.056 1.00 46.06 279 ASP A N 1
ATOM 1490 C CA . ASP A 1 192 ? 30.500 -24.330 96.237 1.00 39.78 279 ASP A CA 1
ATOM 1491 C C . ASP A 1 192 ? 31.775 -23.561 96.574 1.00 36.10 279 ASP A C 1
ATOM 1492 O O . ASP A 1 192 ? 32.816 -24.176 96.812 1.00 34.56 279 ASP A O 1
ATOM 1497 N N . LEU A 1 193 ? 31.677 -22.232 96.626 1.00 29.87 28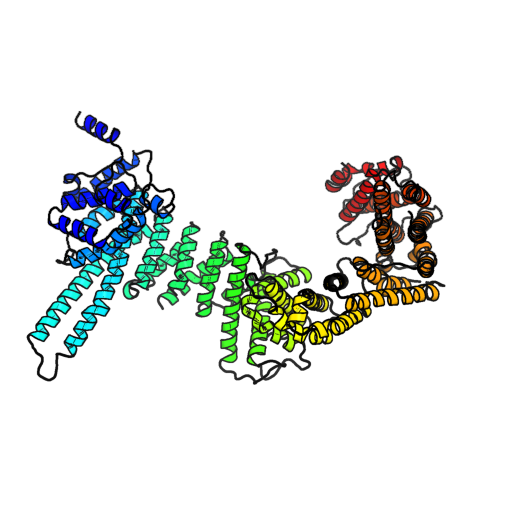0 LEU A N 1
ATOM 1498 C CA . LEU A 1 193 ? 32.835 -21.379 96.874 1.00 35.53 280 LEU A CA 1
ATOM 1499 C C . LEU A 1 193 ? 33.433 -21.708 98.233 1.00 47.44 280 LEU A C 1
ATOM 1500 O O . LEU A 1 193 ? 34.644 -21.844 98.367 1.00 50.64 280 LEU A O 1
ATOM 1505 N N . ASP A 1 194 ? 32.561 -21.824 99.233 1.00 48.09 281 ASP A N 1
ATOM 1506 C CA . ASP A 1 194 ? 32.931 -22.219 100.584 1.00 47.16 281 ASP A CA 1
ATOM 1507 C C . ASP A 1 194 ? 33.622 -23.575 100.643 1.00 43.58 281 ASP A C 1
ATOM 1508 O O . ASP A 1 194 ? 34.797 -23.679 100.913 1.00 49.42 281 ASP A O 1
ATOM 1513 N N . LYS A 1 195 ? 32.868 -24.629 100.407 1.00 46.06 282 LYS A N 1
ATOM 1514 C CA . LYS A 1 195 ? 33.361 -25.951 100.695 1.00 45.30 282 LYS A CA 1
ATOM 1515 C C . LYS A 1 195 ? 34.469 -26.391 99.728 1.00 48.07 282 LYS A C 1
ATOM 1516 O O . LYS A 1 195 ? 35.281 -27.252 100.073 1.00 48.40 282 LYS A O 1
ATOM 1522 N N . ASN A 1 196 ? 34.545 -25.785 98.543 1.00 46.45 283 ASN A N 1
ATOM 1523 C CA . ASN A 1 196 ? 35.485 -26.273 97.525 1.00 46.22 283 ASN A CA 1
ATOM 1524 C C . ASN A 1 196 ? 36.637 -25.332 97.181 1.00 42.35 283 ASN A C 1
ATOM 1525 O O . ASN A 1 196 ? 37.522 -25.701 96.402 1.00 54.55 283 ASN A O 1
ATOM 1530 N N . TYR A 1 197 ? 36.630 -24.132 97.740 1.00 34.84 284 TYR A N 1
ATOM 1531 C CA . TYR A 1 197 ? 37.657 -23.136 97.417 1.00 46.46 284 TYR A CA 1
ATOM 1532 C C . TYR A 1 197 ? 38.241 -22.537 98.690 1.00 51.78 284 TYR A C 1
ATOM 1533 O O . TYR A 1 197 ? 39.431 -22.688 98.948 1.00 61.48 284 TYR A O 1
ATOM 1542 N N . LEU A 1 198 ? 37.414 -21.837 99.470 1.00 49.86 285 LEU A N 1
ATOM 1543 C CA . LEU A 1 198 ? 37.902 -21.119 100.648 1.00 56.07 285 LEU A CA 1
ATOM 1544 C C . LEU A 1 198 ? 38.407 -22.087 101.693 1.00 58.34 285 LEU A C 1
ATOM 1545 O O . LEU A 1 198 ? 39.418 -21.833 102.330 1.00 53.84 285 LEU A O 1
ATOM 1550 N N . SER A 1 199 ? 37.687 -23.194 101.853 1.00 53.68 286 SER A N 1
ATOM 1551 C CA . SER A 1 199 ? 38.061 -24.238 102.775 1.00 54.31 286 SER A CA 1
ATOM 1552 C C . SER A 1 199 ? 39.372 -24.876 102.315 1.00 64.03 286 SER A C 1
ATOM 1553 O O . SER A 1 199 ? 40.237 -25.193 103.126 1.00 61.51 286 SER A O 1
ATOM 1556 N N . LYS A 1 200 ? 39.529 -25.062 101.011 1.00 67.18 287 LYS A N 1
ATOM 1557 C CA . LYS A 1 200 ? 40.759 -25.652 100.489 1.00 62.91 287 LYS A CA 1
ATOM 1558 C C . LYS A 1 200 ? 41.936 -24.697 100.660 1.00 65.96 287 LYS A C 1
ATOM 1559 O O . LYS A 1 200 ? 43.056 -25.141 100.863 1.00 77.78 287 LYS A O 1
ATOM 1565 N N . LEU A 1 201 ? 41.672 -23.394 100.595 1.00 60.78 288 LEU A N 1
ATOM 1566 C CA . LEU A 1 201 ? 42.715 -22.369 100.687 1.00 62.98 288 LEU A CA 1
ATOM 1567 C C . LEU A 1 201 ? 43.052 -21.934 102.121 1.00 64.78 288 LEU A C 1
ATOM 1568 O O . LEU A 1 201 ? 44.162 -21.482 102.374 1.00 67.41 288 LEU A O 1
ATOM 1573 N N . SER A 1 202 ? 42.094 -22.035 103.044 1.00 71.48 289 SER A N 1
ATOM 1574 C CA . SER A 1 202 ? 42.342 -21.746 104.470 1.00 76.66 289 SER A CA 1
ATOM 1575 C C . SER A 1 202 ? 43.279 -22.780 105.085 1.00 81.42 289 SER A C 1
ATOM 1576 O O . SER A 1 202 ? 44.282 -22.427 105.712 1.00 86.00 289 SER A O 1
ATOM 1579 N N . LYS A 1 203 ? 42.916 -24.051 104.915 1.00 68.68 290 LYS A N 1
ATOM 1580 C CA . LYS A 1 203 ? 43.769 -25.181 105.255 1.00 76.90 290 LYS A CA 1
ATOM 1581 C C . LYS A 1 203 ? 45.208 -24.892 104.798 1.00 83.04 290 LYS A C 1
ATOM 1582 O O . LYS A 1 203 ? 46.156 -24.970 105.577 1.00 89.18 290 LYS A O 1
ATOM 1588 N N . GLN A 1 204 ? 45.366 -24.535 103.532 1.00 74.80 291 GLN A N 1
ATOM 1589 C CA . GLN A 1 204 ? 46.686 -24.281 102.981 1.00 80.29 291 GLN A CA 1
ATOM 1590 C C . GLN A 1 204 ? 47.213 -22.897 103.333 1.00 88.01 291 GLN A C 1
ATOM 1591 O O . GLN A 1 204 ? 48.332 -22.555 102.962 1.00 95.52 291 GLN A O 1
ATOM 1597 N N . LEU A 1 205 ? 46.408 -22.089 104.021 1.00 82.51 292 LEU A N 1
ATOM 1598 C CA . LEU A 1 205 ? 46.914 -20.844 104.596 1.00 86.96 292 LEU A CA 1
ATOM 1599 C C . LEU A 1 205 ? 47.448 -21.142 105.983 1.00 91.09 292 LEU A C 1
ATOM 1600 O O . LEU A 1 205 ? 48.275 -20.396 106.514 1.00 90.49 292 LEU A O 1
ATOM 1605 N N . SER A 1 206 ? 46.964 -22.242 106.558 1.00 87.90 293 SER A N 1
ATOM 1606 C CA . SER A 1 206 ? 47.251 -22.596 107.941 1.00 88.07 293 SER A CA 1
ATOM 1607 C C . SER A 1 206 ? 48.411 -23.604 108.014 1.00 90.86 293 SER A C 1
ATOM 1608 O O . SER A 1 206 ? 49.130 -23.667 109.012 1.00 86.66 293 SER A O 1
ATOM 1611 N N . VAL A 1 207 ? 48.613 -24.360 106.936 1.00 93.75 294 VAL A N 1
ATOM 1612 C CA . VAL A 1 207 ? 49.705 -25.335 106.870 1.00 94.54 294 VAL A CA 1
ATOM 1613 C C . VAL A 1 207 ? 50.989 -24.732 106.286 1.00 100.16 294 VAL A C 1
ATOM 1614 O O . VAL A 1 207 ? 52.087 -25.211 106.573 1.00 101.79 294 VAL A O 1
ATOM 1618 N N . GLU A 1 208 ? 50.860 -23.687 105.473 1.00 96.48 295 GLU A N 1
ATOM 1619 C CA . GLU A 1 208 ? 52.037 -22.934 105.048 1.00 105.09 295 GLU A CA 1
ATOM 1620 C C . GLU A 1 208 ? 52.241 -21.752 105.991 1.00 108.16 295 GLU A C 1
ATOM 1621 O O . GLU A 1 208 ? 52.308 -20.598 105.564 1.00 108.71 295 GLU A O 1
ATOM 1627 N N . ASN A 1 209 ? 52.316 -22.050 107.282 1.00 106.71 296 ASN A N 1
ATOM 1628 C CA . ASN A 1 209 ? 52.668 -21.044 108.267 1.00 109.48 296 ASN A CA 1
ATOM 1629 C C . ASN A 1 209 ? 53.955 -21.428 108.997 1.00 120.01 296 ASN A C 1
ATOM 1630 O O . ASN A 1 209 ? 54.799 -20.573 109.284 1.00 118.54 296 ASN A O 1
ATOM 1635 N N . LYS A 1 210 ? 54.104 -22.723 109.262 1.00 123.25 297 LYS A N 1
ATOM 1636 C CA . LYS A 1 210 ? 55.327 -23.276 109.833 1.00 117.28 297 LYS A CA 1
ATOM 1637 C C . LYS A 1 210 ? 55.894 -24.308 108.846 1.00 116.65 297 LYS A C 1
ATOM 1638 O O . LYS A 1 210 ? 55.195 -24.681 107.903 1.00 109.64 297 LYS A O 1
ATOM 1644 N N . LYS A 1 211 ? 57.136 -24.777 109.018 1.00 123.20 298 LYS A N 1
ATOM 1645 C CA . LYS A 1 211 ? 58.012 -24.506 110.170 1.00 122.78 298 LYS A CA 1
ATOM 1646 C C . LYS A 1 211 ? 58.906 -23.275 109.977 1.00 119.38 298 LYS A C 1
ATOM 1647 O O . LYS A 1 211 ? 59.718 -23.246 109.056 1.00 124.06 298 LYS A O 1
ATOM 1653 N N . LYS A 1 212 ? 58.780 -22.284 110.864 1.00 112.22 299 LYS A N 1
ATOM 1654 C CA . LYS A 1 212 ? 59.560 -21.046 110.784 1.00 110.96 299 LYS A CA 1
ATOM 1655 C C . LYS A 1 212 ? 60.119 -20.836 109.372 1.00 117.02 299 LYS A C 1
ATOM 1656 O O . LYS A 1 212 ? 61.247 -20.372 109.199 1.00 125.32 299 LYS A O 1
ATOM 1662 N N . ARG A 1 213 ? 59.335 -21.200 108.361 1.00 119.57 300 ARG A N 1
ATOM 1663 C CA . ARG A 1 213 ? 59.746 -21.026 106.968 1.00 113.30 300 ARG A CA 1
ATOM 1664 C C . ARG A 1 213 ? 58.514 -20.689 106.124 1.00 112.71 300 ARG A C 1
ATOM 1665 O O . ARG A 1 213 ? 58.361 -21.173 105.000 1.00 114.64 300 ARG A O 1
ATOM 1673 N N . PRO A 1 214 ? 57.619 -19.853 106.676 1.00 115.07 301 PRO A N 1
ATOM 1674 C CA . PRO A 1 214 ? 56.460 -19.451 105.877 1.00 106.01 301 PRO A CA 1
ATOM 1675 C C . PRO A 1 214 ? 56.931 -18.675 104.654 1.00 96.46 301 PRO A C 1
ATOM 1676 O O . PRO A 1 214 ? 57.618 -17.655 104.801 1.00 90.19 301 PRO A O 1
ATOM 1680 N N . ASN A 1 215 ? 56.568 -19.158 103.469 1.00 83.40 302 ASN A N 1
ATOM 1681 C CA . ASN A 1 215 ? 57.080 -18.601 102.224 1.00 86.56 302 ASN A CA 1
ATOM 1682 C C . ASN A 1 215 ? 56.822 -17.098 102.006 1.00 97.47 302 ASN A C 1
ATOM 1683 O O . ASN A 1 215 ? 57.390 -16.509 101.079 1.00 86.15 302 ASN A O 1
ATOM 1688 N N . GLY A 1 216 ? 55.968 -16.481 102.826 1.00 93.54 303 GLY A N 1
ATOM 1689 C CA . GLY A 1 216 ? 55.828 -15.026 102.838 1.00 92.62 303 GLY A CA 1
ATOM 1690 C C . GLY A 1 216 ? 55.313 -14.342 101.568 1.00 100.47 303 GLY A C 1
ATOM 1691 O O . GLY A 1 216 ? 54.498 -13.417 101.652 1.00 97.63 303 GLY A O 1
ATOM 1692 N N . LYS A 1 217 ? 55.836 -14.742 100.405 1.00 103.39 304 LYS A N 1
ATOM 1693 C CA . LYS A 1 217 ? 55.286 -14.356 99.097 1.00 107.17 304 LYS A CA 1
ATOM 1694 C C . LYS A 1 217 ? 54.105 -15.255 98.742 1.00 101.36 304 LYS A C 1
ATOM 1695 O O . LYS A 1 217 ? 53.266 -14.929 97.894 1.00 94.02 304 LYS A O 1
ATOM 1701 N N . THR A 1 218 ? 54.055 -16.398 99.406 1.00 97.73 305 THR A N 1
ATOM 1702 C CA . THR A 1 218 ? 53.058 -17.398 99.118 1.00 99.31 305 THR A CA 1
ATOM 1703 C C . THR A 1 218 ? 51.963 -17.295 100.166 1.00 93.18 305 THR A C 1
ATOM 1704 O O . THR A 1 218 ? 50.809 -17.637 99.917 1.00 82.23 305 THR A O 1
ATOM 1708 N N . VAL A 1 219 ? 52.341 -16.797 101.335 1.00 90.99 306 VAL A N 1
ATOM 1709 C CA . VAL A 1 219 ? 51.377 -16.443 102.364 1.00 97.51 306 VAL A CA 1
ATOM 1710 C C . VAL A 1 219 ? 50.670 -15.124 101.962 1.00 102.42 306 VAL A C 1
ATOM 1711 O O . VAL A 1 219 ? 49.694 -14.711 102.603 1.00 100.12 306 VAL A O 1
ATOM 1715 N N . GLU A 1 220 ? 51.153 -14.473 100.898 1.00 92.99 307 GLU A N 1
ATOM 1716 C CA . GLU A 1 220 ? 50.548 -13.218 100.422 1.00 99.06 307 GLU A CA 1
ATOM 1717 C C . GLU A 1 220 ? 49.647 -13.487 99.215 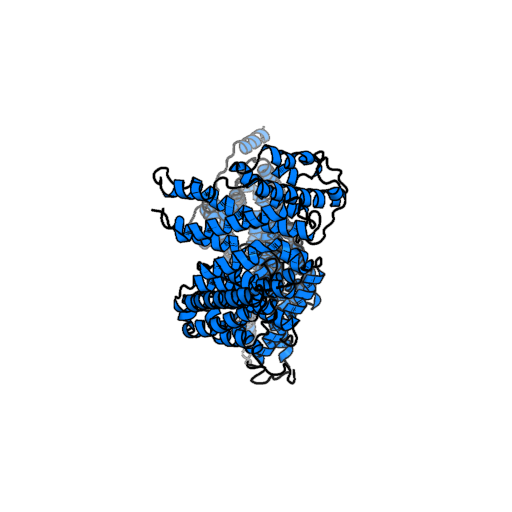1.00 91.38 307 GLU A C 1
ATOM 1718 O O . GLU A 1 220 ? 48.692 -12.751 98.965 1.00 87.63 307 GLU A O 1
ATOM 1724 N N . LYS A 1 221 ? 49.961 -14.555 98.483 1.00 87.91 308 LYS A N 1
ATOM 1725 C CA . LYS A 1 221 ? 49.176 -14.978 97.332 1.00 81.55 308 LYS A CA 1
ATOM 1726 C C . LYS A 1 221 ? 47.934 -15.732 97.815 1.00 83.23 308 LYS A C 1
ATOM 1727 O O . LYS A 1 221 ? 46.902 -15.742 97.146 1.00 78.86 308 LYS A O 1
ATOM 1733 N N . LEU A 1 222 ? 48.039 -16.350 98.991 1.00 86.12 309 LEU A N 1
ATOM 1734 C CA . LEU A 1 222 ? 46.914 -17.056 99.603 1.00 74.99 309 LEU A CA 1
ATOM 1735 C C . LEU A 1 222 ? 45.850 -16.103 100.209 1.00 76.67 309 LEU A C 1
ATOM 1736 O O . LEU A 1 222 ? 44.647 -16.268 99.983 1.00 69.62 309 LEU A O 1
ATOM 1741 N N . GLU A 1 223 ? 46.287 -15.125 100.993 1.00 79.69 310 GLU A N 1
ATOM 1742 C CA . GLU A 1 223 ? 45.364 -14.171 101.585 1.00 74.37 310 GLU A CA 1
ATOM 1743 C C . GLU A 1 223 ? 44.720 -13.402 100.453 1.00 72.00 310 GLU A C 1
ATOM 1744 O O . GLU A 1 223 ? 43.605 -12.909 100.574 1.00 66.94 310 GLU A O 1
ATOM 1750 N N . SER A 1 224 ? 45.444 -13.320 99.343 1.00 72.63 311 SER A N 1
ATOM 1751 C CA . SER A 1 224 ? 45.001 -12.596 98.169 1.00 69.77 311 SER A CA 1
ATOM 1752 C C . SER A 1 224 ? 43.765 -13.237 97.523 1.00 72.28 311 SER A C 1
ATOM 1753 O O . SER A 1 224 ? 42.735 -12.588 97.333 1.00 67.57 311 SER A O 1
ATOM 1756 N N . THR A 1 225 ? 43.870 -14.511 97.175 1.00 69.26 312 THR A N 1
ATOM 1757 C CA . THR A 1 225 ? 42.777 -15.174 96.481 1.00 69.29 312 THR A CA 1
ATOM 1758 C C . THR A 1 225 ? 41.684 -15.586 97.484 1.00 66.79 312 THR A C 1
ATOM 1759 O O . THR A 1 225 ? 40.496 -15.588 97.155 1.00 60.10 312 THR A O 1
ATOM 1763 N N . ILE A 1 226 ? 42.079 -15.899 98.713 1.00 58.33 313 ILE A N 1
ATOM 1764 C CA . ILE A 1 226 ? 41.102 -16.124 99.769 1.00 56.16 313 ILE A CA 1
ATOM 1765 C C . ILE A 1 226 ? 40.290 -14.857 100.011 1.00 59.58 313 ILE A C 1
ATOM 1766 O O . ILE A 1 226 ? 39.105 -14.913 100.315 1.00 66.32 313 ILE A O 1
ATOM 1771 N N . ALA A 1 227 ? 40.916 -13.706 99.860 1.00 58.61 314 ALA A N 1
ATOM 1772 C CA . ALA A 1 227 ? 40.193 -12.466 100.051 1.00 63.75 314 ALA A CA 1
ATOM 1773 C C . ALA A 1 227 ? 39.316 -12.142 98.830 1.00 70.00 314 ALA A C 1
ATOM 1774 O O . ALA A 1 227 ? 38.230 -11.549 98.976 1.00 60.92 314 ALA A O 1
ATOM 1776 N N . GLU A 1 228 ? 39.799 -12.501 97.634 1.00 64.26 315 GLU A N 1
ATOM 1777 C CA . GLU A 1 228 ? 39.010 -12.325 96.417 1.00 64.23 315 GLU A CA 1
ATOM 1778 C C . GLU A 1 228 ? 37.791 -13.227 96.516 1.00 68.59 315 GLU A C 1
ATOM 1779 O O . GLU A 1 228 ? 36.646 -12.781 96.347 1.00 56.60 315 GLU A O 1
ATOM 1785 N N . ILE A 1 229 ? 38.048 -14.501 96.796 1.00 57.49 316 ILE A N 1
ATOM 1786 C CA . ILE A 1 229 ? 36.999 -15.494 96.751 1.00 54.22 316 ILE A CA 1
ATOM 1787 C C . ILE A 1 229 ? 35.897 -15.212 97.764 1.00 61.52 316 ILE A C 1
ATOM 1788 O O . ILE A 1 229 ? 34.723 -15.385 97.460 1.00 64.30 316 ILE A O 1
ATOM 1793 N N . GLN A 1 230 ? 36.256 -14.756 98.954 1.00 62.87 317 GLN A N 1
ATOM 1794 C CA . GLN A 1 230 ? 35.243 -14.418 99.948 1.00 60.42 317 GLN A CA 1
ATOM 1795 C C . GLN A 1 230 ? 34.481 -13.153 99.540 1.00 53.08 317 GLN A C 1
ATOM 1796 O O . GLN A 1 230 ? 33.311 -13.009 99.844 1.00 64.88 317 GLN A O 1
ATOM 1802 N N . SER A 1 231 ? 35.150 -12.229 98.875 1.00 50.76 318 SER A N 1
ATOM 1803 C CA . SER A 1 231 ? 34.514 -10.996 98.437 1.00 49.73 318 SER A CA 1
ATOM 1804 C C . SER A 1 231 ? 33.402 -11.334 97.443 1.00 53.41 318 SER A C 1
ATOM 1805 O O . SER A 1 231 ? 32.363 -10.675 97.350 1.00 54.46 318 SER A O 1
ATOM 1808 N N . SER A 1 232 ? 33.637 -12.387 96.687 1.00 56.33 319 SER A N 1
ATOM 1809 C CA . SER A 1 232 ? 32.741 -12.755 95.620 1.00 57.11 319 SER A CA 1
ATOM 1810 C C . SER A 1 232 ? 31.624 -13.698 96.159 1.00 56.52 319 SER A C 1
ATOM 1811 O O . SER A 1 232 ? 30.516 -13.776 95.587 1.00 45.49 319 SER A O 1
ATOM 1814 N N . LYS A 1 233 ? 31.930 -14.383 97.269 1.00 47.79 320 LYS A N 1
ATOM 1815 C CA . LYS A 1 233 ? 30.948 -15.145 98.036 1.00 43.41 320 LYS A CA 1
ATOM 1816 C C . LYS A 1 233 ? 29.898 -14.166 98.543 1.00 51.76 320 LYS A C 1
ATOM 1817 O O . LYS A 1 233 ? 28.700 -14.486 98.629 1.00 44.39 320 LYS A O 1
ATOM 1823 N N . MET A 1 234 ? 30.352 -12.953 98.853 1.00 45.91 321 MET A N 1
ATOM 1824 C CA . MET A 1 234 ? 29.455 -11.941 99.367 1.00 43.39 321 MET A CA 1
ATOM 1825 C C . MET A 1 234 ? 28.643 -11.309 98.249 1.00 42.54 321 MET A C 1
ATOM 1826 O O . MET A 1 234 ? 27.472 -11.008 98.431 1.00 42.84 321 MET A O 1
ATOM 1831 N N . VAL A 1 235 ? 29.243 -11.095 97.092 1.00 44.52 322 VAL A N 1
ATOM 1832 C CA . VAL A 1 235 ? 28.482 -10.510 96.009 1.00 37.56 322 VAL A CA 1
ATOM 1833 C C . VAL A 1 235 ? 27.385 -11.523 95.648 1.00 42.85 322 VAL A C 1
ATOM 1834 O O . VAL A 1 235 ? 26.209 -11.157 95.393 1.00 35.84 322 VAL A O 1
ATOM 1838 N N . THR A 1 236 ? 27.750 -12.801 95.671 1.00 33.09 323 THR A N 1
ATOM 1839 C CA . THR A 1 236 ? 26.778 -13.817 95.361 1.00 35.50 323 THR A CA 1
ATOM 1840 C C . THR A 1 236 ? 25.643 -13.839 96.406 1.00 40.72 323 THR A C 1
ATOM 1841 O O . THR A 1 236 ? 24.462 -13.884 96.047 1.00 44.68 323 THR A O 1
ATOM 1845 N N . GLN A 1 237 ? 25.967 -13.791 97.691 1.00 35.70 324 GLN A N 1
ATOM 1846 C CA . GLN A 1 237 ? 24.905 -13.842 98.684 1.00 40.41 324 GLN A CA 1
ATOM 1847 C C . GLN A 1 237 ? 24.010 -12.606 98.579 1.00 34.73 324 GLN A C 1
ATOM 1848 O O . GLN A 1 237 ? 22.801 -12.631 98.907 1.00 30.68 324 GLN A O 1
ATOM 1854 N N . GLY A 1 238 ? 24.610 -11.536 98.089 1.00 31.06 325 GLY A N 1
ATOM 1855 C CA . GLY A 1 238 ? 23.913 -10.287 97.942 1.00 29.27 325 GLY A CA 1
ATOM 1856 C C . GLY A 1 238 ? 22.770 -10.401 96.971 1.00 30.33 325 GLY A C 1
ATOM 1857 O O . GLY A 1 238 ? 21.709 -9.858 97.232 1.00 32.59 325 GLY A O 1
ATOM 1858 N N . ILE A 1 239 ? 23.006 -11.088 95.851 1.00 32.04 326 ILE A N 1
ATOM 1859 C CA . ILE A 1 239 ? 22.004 -11.294 94.808 1.00 31.70 326 ILE A CA 1
ATOM 1860 C C . ILE A 1 239 ? 20.937 -12.264 95.312 1.00 33.89 326 ILE A C 1
ATOM 1861 O O . ILE A 1 239 ? 19.736 -12.089 95.033 1.00 27.44 326 ILE A O 1
ATOM 1866 N N . ILE A 1 240 ? 21.381 -13.272 96.074 1.00 34.98 327 ILE A N 1
ATOM 1867 C CA . ILE A 1 240 ? 20.462 -14.200 96.762 1.00 30.09 327 ILE A CA 1
ATOM 1868 C C . ILE A 1 240 ? 19.513 -13.476 97.712 1.00 29.23 327 ILE A C 1
ATOM 1869 O O . ILE A 1 240 ? 18.322 -13.688 97.640 1.00 30.37 327 ILE A O 1
ATOM 1874 N N . ASP A 1 241 ? 20.038 -12.595 98.575 1.00 33.70 328 ASP A N 1
ATOM 1875 C CA . ASP A 1 241 ? 19.199 -11.748 99.429 1.00 27.28 328 ASP A CA 1
ATOM 1876 C C . ASP A 1 241 ? 18.168 -10.998 98.592 1.00 31.59 328 ASP A C 1
ATOM 1877 O O . ASP A 1 241 ? 16.964 -10.996 98.871 1.00 33.53 328 ASP A O 1
ATOM 1882 N N . ASN A 1 242 ? 18.647 -10.364 97.540 1.00 27.47 329 ASN A N 1
ATOM 1883 C CA . ASN A 1 242 ? 17.779 -9.625 96.633 1.00 35.47 329 ASN A CA 1
ATOM 1884 C C . ASN A 1 242 ? 16.623 -10.358 95.962 1.00 30.34 329 ASN A C 1
ATOM 1885 O O . ASN A 1 242 ? 15.488 -9.882 95.960 1.00 28.01 329 ASN A O 1
ATOM 1890 N N . ILE A 1 243 ? 16.931 -11.478 95.329 1.00 30.16 330 ILE A N 1
ATOM 1891 C CA . ILE A 1 243 ? 15.905 -12.250 94.665 1.00 31.06 330 ILE A CA 1
ATOM 1892 C C . ILE A 1 243 ? 14.853 -12.696 95.690 1.00 28.13 330 ILE A C 1
ATOM 1893 O O . ILE A 1 243 ? 13.664 -12.681 95.392 1.00 26.02 330 ILE A O 1
ATOM 1898 N N . ILE A 1 244 ? 15.277 -13.023 96.908 1.00 27.19 331 ILE A N 1
ATOM 1899 C CA . ILE A 1 244 ? 14.311 -13.239 97.997 1.00 31.71 331 ILE A CA 1
ATOM 1900 C C . ILE A 1 244 ? 13.441 -11.992 98.285 1.00 29.20 331 ILE A C 1
ATOM 1901 O O . ILE A 1 244 ? 12.220 -12.073 98.279 1.00 29.33 331 ILE A O 1
ATOM 1906 N N . LYS A 1 245 ? 14.097 -10.855 98.508 1.00 33.72 332 LYS A N 1
ATOM 1907 C CA . LYS A 1 245 ? 13.469 -9.554 98.816 1.00 32.13 332 LYS A CA 1
ATOM 1908 C C . LYS A 1 245 ? 12.576 -9.014 97.681 1.00 32.50 332 LYS A C 1
ATOM 1909 O O . LYS A 1 245 ? 11.506 -8.448 97.923 1.00 37.76 332 LYS A O 1
ATOM 1915 N N . LEU A 1 246 ? 12.993 -9.210 96.436 1.00 30.94 333 LEU A N 1
ATOM 1916 C CA . LEU A 1 246 ? 12.261 -8.651 95.303 1.00 32.52 333 LEU A CA 1
ATOM 1917 C C . LEU A 1 246 ? 11.146 -9.571 94.763 1.00 38.36 333 LEU A C 1
ATOM 1918 O O . LEU A 1 246 ? 10.134 -9.116 94.197 1.00 35.36 333 LEU A O 1
ATOM 1923 N N . CYS A 1 247 ? 11.356 -10.871 94.896 1.00 28.29 334 CYS A N 1
ATOM 1924 C CA . CYS A 1 247 ? 10.594 -11.812 94.125 1.00 25.10 334 CYS A CA 1
ATOM 1925 C C . CYS A 1 247 ? 9.873 -12.792 95.073 1.00 30.61 334 CYS A C 1
ATOM 1926 O O . CYS A 1 247 ? 8.645 -12.682 95.309 1.00 23.41 334 CYS A O 1
ATOM 1929 N N . PHE A 1 248 ? 10.636 -13.722 95.644 1.00 23.62 335 PHE A N 1
ATOM 1930 C CA . PHE A 1 248 ? 10.021 -14.869 96.333 1.00 31.07 335 PHE A CA 1
ATOM 1931 C C . PHE A 1 248 ? 9.006 -14.486 97.429 1.00 31.29 335 PHE A C 1
ATOM 1932 O O . PHE A 1 248 ? 7.938 -15.097 97.579 1.00 29.54 335 PHE A O 1
ATOM 1940 N N . VAL A 1 249 ? 9.366 -13.461 98.182 1.00 25.83 336 VAL A N 1
ATOM 1941 C CA . VAL A 1 249 ? 8.580 -12.955 99.291 1.00 26.28 336 VAL A CA 1
ATOM 1942 C C . VAL A 1 249 ? 7.234 -12.342 98.846 1.00 27.40 336 VAL A C 1
ATOM 1943 O O . VAL A 1 249 ? 6.295 -12.244 99.633 1.00 33.00 336 VAL A O 1
ATOM 1947 N N . HIS A 1 250 ? 7.140 -11.952 97.579 1.00 32.51 337 HIS A N 1
ATOM 1948 C CA . HIS A 1 250 ? 5.869 -11.494 96.996 1.00 31.11 337 HIS A CA 1
ATOM 1949 C C . HIS A 1 250 ? 5.225 -12.547 96.089 1.00 34.49 337 HIS A C 1
ATOM 1950 O O . HIS A 1 250 ? 3.998 -12.695 96.096 1.00 33.87 337 HIS A O 1
ATOM 1957 N N . ARG A 1 251 ? 6.049 -13.279 95.328 1.00 28.18 338 ARG A N 1
ATOM 1958 C CA . ARG A 1 251 ? 5.551 -14.303 94.424 1.00 28.62 338 ARG A CA 1
ATOM 1959 C C . ARG A 1 251 ? 5.052 -15.572 95.128 1.00 28.50 338 ARG A C 1
ATOM 1960 O O . ARG A 1 251 ? 4.211 -16.293 94.572 1.00 24.28 338 ARG A O 1
ATOM 1968 N N . PHE A 1 252 ? 5.547 -15.887 96.322 1.00 22.44 339 PHE A N 1
ATOM 1969 C CA . PHE A 1 252 ? 5.050 -17.117 96.964 1.00 21.21 339 PHE A CA 1
ATOM 1970 C C . PHE A 1 252 ? 3.514 -17.038 97.208 1.00 29.10 339 PHE A C 1
ATOM 1971 O O . PHE A 1 252 ? 2.857 -18.058 97.343 1.00 28.41 339 PHE A O 1
ATOM 1979 N N . LYS A 1 253 ? 2.947 -15.827 97.270 1.00 30.86 340 LYS A N 1
ATOM 1980 C CA . LYS A 1 253 ? 1.513 -15.677 97.454 1.00 28.27 340 LYS A CA 1
ATOM 1981 C C . LYS A 1 253 ? 0.852 -14.902 96.308 1.00 34.49 340 LYS A C 1
ATOM 1982 O O . LYS A 1 253 ? -0.114 -14.139 96.483 1.00 30.23 340 LYS A O 1
ATOM 1988 N N . ASP A 1 254 ? 1.395 -15.114 95.122 1.00 32.02 341 ASP A N 1
ATOM 1989 C CA . ASP A 1 254 ? 0.770 -14.666 93.890 1.00 30.57 341 ASP A CA 1
ATOM 1990 C C . ASP A 1 254 ? -0.662 -15.196 93.792 1.00 26.84 341 ASP A C 1
ATOM 1991 O O . ASP A 1 254 ? -0.946 -16.323 94.210 1.00 32.70 341 ASP A O 1
ATOM 1996 N N . VAL A 1 255 ? -1.551 -14.412 93.197 1.00 22.82 342 VAL A N 1
ATOM 1997 C CA . VAL A 1 255 ? -2.910 -14.874 92.970 1.00 25.87 342 VAL A CA 1
ATOM 1998 C C . VAL A 1 255 ? -2.962 -16.116 92.066 1.00 35.16 342 VAL A C 1
ATOM 1999 O O . VAL A 1 255 ? -3.940 -16.855 92.147 1.00 33.22 342 VAL A O 1
ATOM 2003 N N . ASP A 1 256 ? -1.944 -16.326 91.203 1.00 27.97 343 ASP A N 1
ATOM 2004 C CA . ASP A 1 256 ? -1.869 -17.536 90.360 1.00 26.34 343 ASP A CA 1
ATOM 2005 C C . ASP A 1 256 ? -1.219 -18.766 91.071 1.00 32.68 343 ASP A C 1
ATOM 2006 O O . ASP A 1 256 ? -0.014 -18.774 91.376 1.00 30.71 343 ASP A O 1
ATOM 2011 N N . GLU A 1 257 ? -2.012 -19.813 91.284 1.00 24.56 344 GLU A N 1
ATOM 2012 C CA . GLU A 1 257 ? -1.566 -20.984 92.005 1.00 27.37 344 GLU A CA 1
ATOM 2013 C C . GLU A 1 257 ? -0.298 -21.602 91.430 1.00 35.07 344 GLU A C 1
ATOM 2014 O O . GLU A 1 257 ? 0.487 -22.237 92.176 1.00 29.84 344 GLU A O 1
ATOM 2020 N N . THR A 1 258 ? -0.091 -21.443 90.123 1.00 28.29 345 THR A N 1
ATOM 2021 C CA . THR A 1 258 ? 1.081 -22.059 89.473 1.00 29.74 345 THR A CA 1
ATOM 2022 C C . THR A 1 258 ? 2.397 -21.355 89.836 1.00 29.69 345 THR A C 1
ATOM 2023 O O . THR A 1 258 ? 3.474 -21.974 89.833 1.00 28.76 345 THR A O 1
ATOM 2027 N N . ILE A 1 259 ? 2.313 -20.059 90.131 1.00 22.87 346 ILE A N 1
ATOM 2028 C CA . ILE A 1 259 ? 3.480 -19.304 90.528 1.00 26.45 346 ILE A CA 1
ATOM 2029 C C . ILE A 1 259 ? 3.764 -19.632 92.008 1.00 24.71 346 ILE A C 1
ATOM 2030 O O . ILE A 1 259 ? 4.902 -19.783 92.433 1.00 23.70 346 ILE A O 1
ATOM 2035 N N . ARG A 1 260 ? 2.710 -19.797 92.781 1.00 27.12 347 ARG A N 1
ATOM 2036 C CA . ARG A 1 260 ? 2.865 -20.303 94.135 1.00 28.34 347 ARG A CA 1
ATOM 2037 C C . ARG A 1 260 ? 3.514 -21.694 94.186 1.00 24.15 347 ARG A C 1
ATOM 2038 O O . ARG A 1 260 ? 4.396 -21.891 95.010 1.00 26.29 347 ARG A O 1
ATOM 2046 N N . CYS A 1 261 ? 3.109 -22.657 93.350 1.00 19.82 348 CYS A N 1
ATOM 2047 C CA . CYS A 1 261 ? 3.747 -23.989 93.441 1.00 22.91 348 CYS A CA 1
ATOM 2048 C C . CYS A 1 261 ? 5.208 -23.933 92.974 1.00 26.38 348 CYS A C 1
ATOM 2049 O O . CYS A 1 261 ? 6.038 -24.671 93.524 1.00 17.46 348 CYS A O 1
ATOM 2052 N N . GLU A 1 262 ? 5.525 -23.071 91.990 1.00 25.34 349 GLU A N 1
ATOM 2053 C CA . GLU A 1 262 ? 6.919 -22.876 91.559 1.00 18.91 349 GLU A CA 1
ATOM 2054 C C . GLU A 1 262 ? 7.733 -22.295 92.690 1.00 23.88 349 GLU A C 1
ATOM 2055 O O . GLU A 1 262 ? 8.906 -22.638 92.890 1.00 26.68 349 GLU A O 1
ATOM 2061 N N . SER A 1 263 ? 7.105 -21.424 93.470 1.00 22.30 350 SER A N 1
ATOM 2062 C CA . SER A 1 263 ? 7.778 -20.862 94.636 1.00 24.12 350 SER A CA 1
ATOM 2063 C C . SER A 1 263 ? 8.129 -21.930 95.690 1.00 26.91 350 SER A C 1
ATOM 2064 O O . SER A 1 263 ? 9.244 -21.925 96.242 1.00 24.82 350 SER A O 1
ATOM 2067 N N . MET A 1 264 ? 7.208 -22.863 95.937 1.00 20.26 351 MET A N 1
ATOM 2068 C CA . MET A 1 264 ? 7.483 -23.972 96.850 1.00 19.21 351 MET A CA 1
ATOM 2069 C C . MET A 1 264 ? 8.546 -24.927 96.269 1.00 32.28 351 MET A C 1
ATOM 2070 O O . MET A 1 264 ? 9.490 -25.317 96.981 1.00 33.16 351 MET A O 1
ATOM 2075 N N . VAL A 1 265 ? 8.427 -25.274 94.982 1.00 22.08 352 VAL A N 1
ATOM 2076 C CA . VAL A 1 265 ? 9.395 -26.142 94.367 1.00 22.18 352 VAL A CA 1
ATOM 2077 C C . VAL A 1 265 ? 10.804 -25.526 94.435 1.00 29.93 352 VAL A C 1
ATOM 2078 O O . VAL A 1 265 ? 11.788 -26.242 94.712 1.00 25.25 352 VAL A O 1
ATOM 2082 N N . HIS A 1 266 ? 10.923 -24.217 94.223 1.0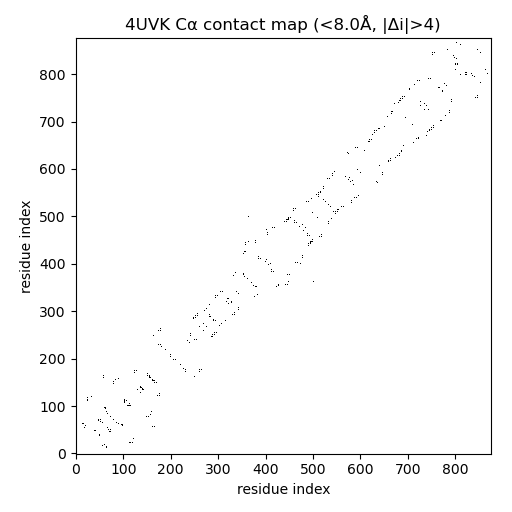0 22.45 353 HIS A N 1
ATOM 2083 C CA . HIS A 1 266 ? 12.263 -23.629 94.147 1.00 24.09 353 HIS A CA 1
ATOM 2084 C C . HIS A 1 266 ? 12.872 -23.403 95.510 1.00 25.07 353 HIS A C 1
ATOM 2085 O O . HIS A 1 266 ? 14.101 -23.608 95.709 1.00 25.79 353 HIS A O 1
ATOM 2092 N N . LEU A 1 267 ? 12.028 -23.031 96.467 1.00 24.33 354 LEU A N 1
ATOM 2093 C CA . LEU A 1 267 ? 12.502 -22.887 97.858 1.00 28.35 354 LEU A CA 1
ATOM 2094 C C . LEU A 1 267 ? 13.006 -24.233 98.396 1.00 24.14 354 LEU A C 1
ATOM 2095 O O . LEU A 1 267 ? 14.055 -24.292 99.026 1.00 27.00 354 LEU A O 1
ATOM 2100 N N . ALA A 1 268 ? 12.278 -25.312 98.135 1.00 22.60 355 ALA A N 1
ATOM 2101 C CA . ALA A 1 268 ? 12.785 -26.641 98.480 1.00 26.66 355 ALA A CA 1
ATOM 2102 C C . ALA A 1 268 ? 14.202 -26.848 97.936 1.00 28.09 355 ALA A C 1
ATOM 2103 O O . ALA A 1 268 ? 15.052 -27.365 98.662 1.00 37.16 355 ALA A O 1
ATOM 2105 N N . SER A 1 269 ? 14.489 -26.443 96.686 1.00 30.91 356 SER A N 1
ATOM 2106 C CA . SER A 1 269 ? 15.861 -26.589 96.135 1.00 27.21 356 SER A CA 1
ATOM 2107 C C . SER A 1 269 ? 16.902 -25.686 96.826 1.00 26.98 356 SER A C 1
ATOM 2108 O O . SER A 1 269 ? 18.028 -26.107 97.116 1.00 27.64 356 SER A O 1
ATOM 2111 N N . TRP A 1 270 ? 16.543 -24.436 97.062 1.00 20.96 357 TRP A N 1
ATOM 2112 C CA . TRP A 1 270 ? 17.440 -23.564 97.802 1.00 30.62 357 TRP A CA 1
ATOM 2113 C C . TRP A 1 270 ? 17.754 -24.189 99.163 1.00 33.25 357 TRP A C 1
ATOM 2114 O O . TRP A 1 270 ? 18.895 -24.081 99.688 1.00 30.75 357 TRP A O 1
ATOM 2125 N N . THR A 1 271 ? 16.765 -24.884 99.714 1.00 28.11 358 THR A N 1
ATOM 2126 C CA . THR A 1 271 ? 16.929 -25.485 101.019 1.00 27.07 358 THR A CA 1
ATOM 2127 C C . THR A 1 271 ? 17.892 -26.680 100.930 1.00 30.12 358 THR A C 1
ATOM 2128 O O . THR A 1 271 ? 18.751 -26.881 101.808 1.00 27.17 358 THR A O 1
ATOM 2132 N N . LYS A 1 272 ? 17.791 -27.459 99.862 1.00 29.62 359 LYS A N 1
ATOM 2133 C CA . LYS A 1 272 ? 18.712 -28.575 99.704 1.00 27.04 359 LYS A CA 1
ATOM 2134 C C . LYS A 1 272 ? 20.100 -28.081 99.328 1.00 28.88 359 LYS A C 1
ATOM 2135 O O . LYS A 1 272 ? 21.096 -28.615 99.806 1.00 31.59 359 LYS A O 1
ATOM 2141 N N . SER A 1 273 ? 20.171 -27.034 98.510 1.00 29.22 360 SER A N 1
ATOM 2142 C CA . SER A 1 273 ? 21.460 -26.507 98.062 1.00 29.37 360 SER A CA 1
ATOM 2143 C C . SER A 1 273 ? 22.238 -25.853 99.203 1.00 31.40 360 SER A C 1
ATOM 2144 O O . SER A 1 273 ? 23.471 -25.910 99.257 1.00 27.13 360 SER A O 1
ATOM 2147 N N . PHE A 1 274 ? 21.512 -25.175 100.083 1.00 29.85 361 PHE A N 1
ATOM 2148 C CA . PHE A 1 274 ? 22.139 -24.154 100.924 1.00 33.04 361 PHE A CA 1
ATOM 2149 C C . PHE A 1 274 ? 21.436 -24.010 102.285 1.00 34.40 361 PHE A C 1
ATOM 2150 O O . PHE A 1 274 ? 21.000 -22.893 102.652 1.00 30.99 361 PHE A O 1
ATOM 2158 N N . PRO A 1 275 ? 21.337 -25.131 103.034 1.00 29.42 362 PRO A N 1
ATOM 2159 C CA . PRO A 1 275 ? 20.577 -25.212 104.307 1.00 32.64 362 PRO A CA 1
ATOM 2160 C C . PRO A 1 275 ? 21.037 -24.210 105.369 1.00 34.08 362 PRO A C 1
ATOM 2161 O O . PRO A 1 275 ? 20.221 -23.725 106.155 1.00 32.80 362 PRO A O 1
ATOM 2165 N N . GLU A 1 276 ? 22.316 -23.866 105.378 1.00 35.26 363 GLU A N 1
ATOM 2166 C CA . GLU A 1 276 ? 22.800 -22.909 106.354 1.00 31.89 363 GLU A CA 1
ATOM 2167 C C . GLU A 1 276 ? 22.047 -21.589 106.205 1.00 34.43 363 GLU A C 1
ATOM 2168 O O . GLU A 1 276 ? 21.951 -20.818 107.153 1.00 36.92 363 GLU A O 1
ATOM 2174 N N . TYR A 1 277 ? 21.522 -21.316 105.010 1.00 40.10 364 TYR A N 1
ATOM 2175 C CA . TYR A 1 277 ? 20.803 -20.063 104.757 1.00 31.57 364 TYR A CA 1
ATOM 2176 C C . TYR A 1 277 ? 19.310 -20.318 104.824 1.00 32.45 364 TYR A C 1
ATOM 2177 O O . TYR A 1 277 ? 18.544 -19.467 105.287 1.00 37.01 364 TYR A O 1
ATOM 2186 N N . PHE A 1 278 ? 18.907 -21.513 104.397 1.00 24.87 365 PHE A N 1
ATOM 2187 C CA . PHE A 1 278 ? 17.498 -21.786 104.132 1.00 34.60 365 PHE A CA 1
ATOM 2188 C C . PHE A 1 278 ? 16.819 -22.782 105.086 1.00 34.52 365 PHE A C 1
ATOM 2189 O O . PHE A 1 278 ? 15.595 -22.767 105.226 1.00 35.45 365 PHE A O 1
ATOM 2197 N N . LEU A 1 279 ? 17.586 -23.654 105.727 1.00 37.66 366 LEU A N 1
ATOM 2198 C CA . LEU A 1 279 ? 17.005 -24.539 106.732 1.00 37.83 366 LEU A CA 1
ATOM 2199 C C . LEU A 1 279 ? 16.833 -23.776 108.054 1.00 35.46 366 LEU A C 1
ATOM 2200 O O . LEU A 1 279 ? 17.518 -24.007 109.041 1.00 36.38 366 LEU A O 1
ATOM 2205 N N . LYS A 1 280 ? 15.892 -22.851 108.052 1.00 36.83 367 LYS A N 1
ATOM 2206 C CA . LYS A 1 280 ? 15.581 -22.070 109.233 1.00 29.82 367 LYS A CA 1
ATOM 2207 C C . LYS A 1 280 ? 14.096 -21.777 109.208 1.00 34.18 367 LYS A C 1
ATOM 2208 O O . LYS A 1 280 ? 13.491 -21.626 108.126 1.00 44.63 367 LYS A O 1
ATOM 2214 N N . VAL A 1 281 ? 13.490 -21.743 110.387 1.00 36.07 368 VAL A N 1
ATOM 2215 C CA . VAL A 1 281 ? 12.068 -21.443 110.509 1.00 38.27 368 VAL A CA 1
ATOM 2216 C C . VAL A 1 281 ? 11.646 -20.190 109.720 1.00 31.19 368 VAL A C 1
ATOM 2217 O O . VAL A 1 281 ? 10.521 -20.121 109.224 1.00 31.70 368 VAL A O 1
ATOM 2221 N N . THR A 1 282 ? 12.549 -19.219 109.599 1.00 28.21 369 THR A N 1
ATOM 2222 C CA . THR A 1 282 ? 12.317 -18.031 108.773 1.00 34.72 369 THR A CA 1
ATOM 2223 C C . THR A 1 282 ? 11.890 -18.325 107.332 1.00 35.81 369 THR A C 1
ATOM 2224 O O . THR A 1 282 ? 11.176 -17.494 106.743 1.00 38.42 369 THR A O 1
ATOM 2228 N N . PHE A 1 283 ? 12.353 -19.455 106.760 1.00 30.81 370 PHE A N 1
ATOM 2229 C CA . PHE A 1 283 ? 11.925 -19.906 105.415 1.00 27.34 370 PHE A CA 1
ATOM 2230 C C . PHE A 1 283 ? 10.984 -21.086 105.449 1.00 33.21 370 PHE A C 1
ATOM 2231 O O . PHE A 1 283 ? 10.093 -21.186 104.617 1.00 27.76 370 PHE A O 1
ATOM 2239 N N . LEU A 1 284 ? 11.183 -22.005 106.390 1.00 33.49 371 LEU A N 1
ATOM 2240 C CA . LEU A 1 284 ? 10.262 -23.124 106.483 1.00 29.72 371 LEU A CA 1
ATOM 2241 C C . LEU A 1 284 ? 8.773 -22.677 106.714 1.00 28.68 371 LEU A C 1
ATOM 2242 O O . LEU A 1 284 ? 7.822 -23.372 106.278 1.00 24.12 371 LEU A O 1
ATOM 2247 N N . LYS A 1 285 ? 8.552 -21.526 107.356 1.00 25.70 372 LYS A N 1
ATOM 2248 C CA . LYS A 1 285 ? 7.162 -21.085 107.582 1.00 31.64 372 LYS A CA 1
ATOM 2249 C C . LYS A 1 285 ? 6.428 -20.998 106.245 1.00 32.09 372 LYS A C 1
ATOM 2250 O O . LYS A 1 285 ? 5.201 -21.157 106.189 1.00 28.49 372 LYS A O 1
ATOM 2256 N N . TYR A 1 286 ? 7.171 -20.731 105.168 1.00 22.19 373 TYR A N 1
ATOM 2257 C CA . TYR A 1 286 ? 6.514 -20.536 103.902 1.00 27.52 373 TYR A CA 1
ATOM 2258 C C . TYR A 1 286 ? 5.794 -21.834 103.515 1.00 29.33 373 TYR A C 1
ATOM 2259 O O . TYR A 1 286 ? 4.621 -21.769 103.122 1.00 24.93 373 TYR A O 1
ATOM 2268 N N . PHE A 1 287 ? 6.461 -22.988 103.675 1.00 20.93 374 PHE A N 1
ATOM 2269 C CA . PHE A 1 287 ? 5.814 -24.281 103.454 1.00 23.56 374 PHE A CA 1
ATOM 2270 C C . PHE A 1 287 ? 4.592 -24.360 104.358 1.00 30.64 374 PHE A C 1
ATOM 2271 O O . PHE A 1 287 ? 3.491 -24.666 103.874 1.00 28.43 374 PHE A O 1
ATOM 2279 N N . GLY A 1 288 ? 4.767 -24.049 105.649 1.00 24.86 375 GLY A N 1
ATOM 2280 C CA . GLY A 1 288 ? 3.702 -24.232 106.618 1.00 21.65 375 GLY A CA 1
ATOM 2281 C C . GLY A 1 288 ? 2.475 -23.356 106.349 1.00 30.53 375 GLY A C 1
ATOM 2282 O O . GLY A 1 288 ? 1.315 -23.767 106.588 1.00 22.41 375 GLY A O 1
ATOM 2283 N N . TRP A 1 289 ? 2.731 -22.133 105.878 1.00 22.46 376 TRP A N 1
ATOM 2284 C CA . TRP A 1 289 ? 1.653 -21.233 105.552 1.00 29.52 376 TRP A CA 1
ATOM 2285 C C . TRP A 1 289 ? 0.869 -21.814 104.403 1.00 30.60 376 TRP A C 1
ATOM 2286 O O . TRP A 1 289 ? -0.359 -21.836 104.432 1.00 28.79 376 TRP A O 1
ATOM 2297 N N . LEU A 1 290 ? 1.573 -22.262 103.370 1.00 23.85 377 LEU A N 1
ATOM 2298 C CA . LEU A 1 290 ? 0.865 -22.693 102.173 1.00 31.58 377 LEU A CA 1
ATOM 2299 C C . LEU A 1 290 ? 0.173 -24.076 102.406 1.00 32.54 377 LEU A C 1
ATOM 2300 O O . LEU A 1 290 ? -0.713 -24.496 101.655 1.00 32.82 377 LEU A O 1
ATOM 2305 N N . LEU A 1 291 ? 0.544 -24.765 103.474 1.00 23.44 378 LEU A N 1
ATOM 2306 C CA . LEU A 1 291 ? -0.277 -25.856 103.927 1.00 26.64 378 LEU A CA 1
ATOM 2307 C C . LEU A 1 291 ? -1.791 -25.447 103.984 1.00 30.70 378 LEU A C 1
ATOM 2308 O O . LEU A 1 291 ? -2.681 -26.302 103.823 1.00 30.20 378 LEU A O 1
ATOM 2313 N N . SER A 1 292 ? -2.075 -24.155 104.180 1.00 21.77 379 SER A N 1
ATOM 2314 C CA . SER A 1 292 ? -3.476 -23.643 104.289 1.00 33.69 379 SER A CA 1
ATOM 2315 C C . SER A 1 292 ? -3.969 -22.950 103.023 1.00 33.68 379 SER A C 1
ATOM 2316 O O . SER A 1 292 ? -4.969 -22.225 103.020 1.00 22.44 379 SER A O 1
ATOM 2319 N N . ASP A 1 293 ? -3.246 -23.185 101.946 1.00 29.85 380 ASP A N 1
ATOM 2320 C CA . ASP A 1 293 ? -3.580 -22.593 100.698 1.00 23.79 380 ASP A CA 1
ATOM 2321 C C . ASP A 1 293 ? -4.914 -23.128 100.228 1.00 30.93 380 ASP A C 1
ATOM 2322 O O . ASP A 1 293 ? -5.240 -24.298 100.453 1.00 32.58 380 ASP A O 1
ATOM 2327 N N . SER A 1 294 ? -5.700 -22.262 99.595 1.00 32.31 381 SER A N 1
ATOM 2328 C CA . SER A 1 294 ? -7.035 -22.637 99.112 1.00 36.09 381 SER A CA 1
ATOM 2329 C C . SER A 1 294 ? -6.994 -23.596 97.892 1.00 33.56 381 SER A C 1
ATOM 2330 O O . SER A 1 294 ? -7.997 -24.231 97.558 1.00 33.35 381 SER A O 1
ATOM 2333 N N . SER A 1 295 ? -5.828 -23.714 97.260 1.00 27.20 382 SER A N 1
ATOM 2334 C CA . SER A 1 295 ? -5.668 -24.563 96.090 1.00 29.57 382 SER A CA 1
ATOM 2335 C C . SER A 1 295 ? -5.104 -25.990 96.395 1.00 39.17 382 SER A C 1
ATOM 2336 O O . SER A 1 295 ? -3.983 -26.148 96.972 1.00 30.21 382 SER A O 1
ATOM 2339 N N . VAL A 1 296 ? -5.865 -27.004 95.952 1.00 24.13 383 VAL A N 1
ATOM 2340 C CA . VAL A 1 296 ? -5.495 -28.421 96.083 1.00 30.19 383 VAL A CA 1
ATOM 2341 C C . VAL A 1 296 ? -4.087 -28.688 95.554 1.00 30.41 383 VAL A C 1
ATOM 2342 O O . VAL A 1 296 ? -3.282 -29.422 96.160 1.00 38.10 383 VAL A O 1
ATOM 2346 N N . THR A 1 297 ? -3.781 -28.052 94.445 1.00 31.65 384 THR A N 1
ATOM 2347 C CA . THR A 1 297 ? -2.492 -28.213 93.798 1.00 33.12 384 THR A CA 1
ATOM 2348 C C . THR A 1 297 ? -1.357 -27.785 94.703 1.00 29.72 384 THR A C 1
ATOM 2349 O O . THR A 1 297 ? -0.320 -28.475 94.768 1.00 33.33 384 THR A O 1
ATOM 2353 N N . VAL A 1 298 ? -1.524 -26.631 95.361 1.00 25.24 385 VAL A N 1
ATOM 2354 C CA . VAL A 1 298 ? -0.479 -26.089 96.253 1.00 29.98 385 VAL A CA 1
ATOM 2355 C C . VAL A 1 298 ? -0.285 -26.961 97.512 1.00 29.65 385 VAL A C 1
ATOM 2356 O O . VAL A 1 298 ? 0.837 -27.276 97.879 1.00 26.45 385 VAL A O 1
ATOM 2360 N N . ARG A 1 299 ? -1.389 -27.347 98.151 1.00 32.79 386 ARG A N 1
ATOM 2361 C CA . ARG A 1 299 ? -1.351 -28.202 99.325 1.00 31.35 386 ARG A CA 1
ATOM 2362 C C . ARG A 1 299 ? -0.673 -29.528 98.998 1.00 33.25 386 ARG A C 1
ATOM 2363 O O . ARG A 1 299 ? 0.178 -30.009 99.760 1.00 27.12 386 ARG A O 1
ATOM 2371 N N . LEU A 1 300 ? -1.059 -30.125 97.871 1.00 30.53 387 LEU A N 1
ATOM 2372 C CA . LEU A 1 300 ? -0.366 -31.304 97.354 1.00 27.00 387 LEU A CA 1
ATOM 2373 C C . LEU A 1 300 ? 1.125 -31.084 97.191 1.00 27.49 387 LEU A C 1
ATOM 2374 O O . LEU A 1 300 ? 1.942 -31.951 97.526 1.00 31.94 387 LEU A O 1
ATOM 2379 N N . GLN A 1 301 ? 1.491 -29.925 96.663 1.00 25.30 388 GLN A N 1
ATOM 2380 C CA . GLN A 1 301 ? 2.891 -29.688 96.348 1.00 25.67 388 GLN A CA 1
ATOM 2381 C C . GLN A 1 301 ? 3.714 -29.493 97.608 1.00 29.62 388 GLN A C 1
ATOM 2382 O O . GLN A 1 301 ? 4.854 -29.964 97.681 1.00 27.85 388 GLN A O 1
ATOM 2388 N N . VAL A 1 302 ? 3.173 -28.770 98.588 1.00 21.55 389 VAL A N 1
ATOM 2389 C CA . VAL A 1 302 ? 3.894 -28.598 99.844 1.00 27.90 389 VAL A CA 1
ATOM 2390 C C . VAL A 1 302 ? 4.029 -29.955 100.519 1.00 26.06 389 VAL A C 1
ATOM 2391 O O . VAL A 1 302 ? 5.108 -30.315 101.002 1.00 23.85 389 VAL A O 1
ATOM 2395 N N . LEU A 1 303 ? 2.940 -30.725 100.524 1.00 27.12 390 LEU A N 1
ATOM 2396 C CA . LEU A 1 303 ? 2.954 -32.040 101.180 1.00 27.23 390 LEU A CA 1
ATOM 2397 C C . LEU A 1 303 ? 3.946 -33.002 100.561 1.00 31.47 390 LEU A C 1
ATOM 2398 O O . LEU A 1 303 ? 4.437 -33.879 101.262 1.00 34.70 390 LEU A O 1
ATOM 2403 N N . LYS A 1 304 ? 4.273 -32.845 99.272 1.00 29.05 391 LYS A N 1
ATOM 2404 C CA . LYS A 1 304 ? 5.226 -33.762 98.651 1.00 28.14 391 LYS A CA 1
ATOM 2405 C C . LYS A 1 304 ? 6.660 -33.348 98.959 1.00 33.59 391 LYS A C 1
ATOM 2406 O O . LYS A 1 304 ? 7.588 -34.157 98.955 1.00 36.03 391 LYS A O 1
ATOM 2412 N N . ILE A 1 305 ? 6.820 -32.086 99.298 1.00 28.06 392 ILE A N 1
ATOM 2413 C CA . ILE A 1 305 ? 8.122 -31.551 99.587 1.00 26.56 392 ILE A CA 1
ATOM 2414 C C . ILE A 1 305 ? 8.577 -31.877 101.021 1.00 32.67 392 ILE A C 1
ATOM 2415 O O . ILE A 1 305 ? 9.770 -32.112 101.261 1.00 28.14 392 ILE A O 1
ATOM 2420 N N . LEU A 1 306 ? 7.645 -31.915 101.976 1.00 34.75 393 LEU A N 1
ATOM 2421 C CA . LEU A 1 306 ? 8.021 -32.084 103.406 1.00 32.77 393 LEU A CA 1
ATOM 2422 C C . LEU A 1 306 ? 8.915 -33.324 103.708 1.00 33.51 393 LEU A C 1
ATOM 2423 O O . LEU A 1 306 ? 9.946 -33.198 104.351 1.00 34.04 393 LEU A O 1
ATOM 2428 N N . PRO A 1 307 ? 8.541 -34.526 103.222 1.00 36.25 394 PRO A N 1
ATOM 2429 C CA . PRO A 1 307 ? 9.437 -35.676 103.458 1.00 39.61 394 PRO A CA 1
ATOM 2430 C C . PRO A 1 307 ? 10.887 -35.400 103.064 1.00 41.86 394 PRO A C 1
ATOM 2431 O O . PRO A 1 307 ? 11.797 -35.570 103.863 1.00 48.10 394 PRO A O 1
ATOM 2435 N N . GLN A 1 308 ? 11.091 -34.968 101.829 1.00 47.35 395 GLN A N 1
ATOM 2436 C CA . GLN A 1 308 ? 12.417 -34.586 101.346 1.00 49.73 395 GLN A CA 1
ATOM 2437 C C . GLN A 1 308 ? 13.141 -33.700 102.381 1.00 45.84 395 GLN A C 1
ATOM 2438 O O . GLN A 1 308 ? 14.268 -33.970 102.787 1.00 61.42 395 GLN A O 1
ATOM 2444 N N . LEU A 1 309 ? 12.472 -32.649 102.818 1.00 47.62 396 LEU A N 1
ATOM 2445 C CA . LEU A 1 309 ? 12.970 -31.729 103.859 1.00 44.35 396 LEU A CA 1
ATOM 2446 C C . LEU A 1 309 ? 13.271 -32.411 105.241 1.00 51.64 396 LEU A C 1
ATOM 2447 O O . LEU A 1 309 ? 14.211 -32.046 105.946 1.00 57.21 396 LEU A O 1
ATOM 2452 N N . ILE A 1 310 ? 12.488 -33.400 105.646 1.00 51.44 397 ILE A N 1
ATOM 2453 C CA . ILE A 1 310 ? 12.738 -34.058 106.939 1.00 54.24 397 ILE A CA 1
ATOM 2454 C C . ILE A 1 310 ? 14.193 -34.586 107.110 1.00 52.45 397 ILE A C 1
ATOM 2455 O O . ILE A 1 310 ? 14.642 -35.561 106.476 1.00 49.56 397 ILE A O 1
ATOM 2460 N N . SER A 1 321 ? 16.370 -29.711 113.962 1.00 39.66 408 SER A N 1
ATOM 2461 C CA . SER A 1 321 ? 16.069 -28.601 114.916 1.00 56.02 408 SER A CA 1
ATOM 2462 C C . SER A 1 321 ? 15.349 -27.362 114.329 1.00 54.96 408 SER A C 1
ATOM 2463 O O . SER A 1 321 ? 14.516 -26.740 115.007 1.00 53.36 408 SER A O 1
ATOM 2466 N N . ALA A 1 322 ? 15.706 -26.967 113.104 1.00 48.07 409 ALA A N 1
ATOM 2467 C CA . ALA A 1 322 ? 14.856 -26.057 112.352 1.00 35.79 409 ALA A CA 1
ATOM 2468 C C . ALA A 1 322 ? 13.650 -26.874 112.008 1.00 34.53 409 ALA A C 1
ATOM 2469 O O . ALA A 1 322 ? 12.538 -26.388 112.092 1.00 34.19 409 ALA A O 1
ATOM 2471 N N . VAL A 1 323 ? 13.881 -28.128 111.618 1.00 32.58 410 VAL A N 1
ATOM 2472 C CA . VAL A 1 323 ? 12.791 -29.023 111.255 1.00 30.83 410 VAL A CA 1
ATOM 2473 C C . VAL A 1 323 ? 11.921 -29.401 112.449 1.00 35.29 410 VAL A C 1
ATOM 2474 O O . VAL A 1 323 ? 10.726 -29.618 112.304 1.00 33.15 410 VAL A O 1
ATOM 2478 N N . ARG A 1 324 ? 12.522 -29.514 113.628 1.00 43.71 411 ARG A N 1
ATOM 2479 C CA . ARG A 1 324 ? 11.743 -29.847 114.816 1.00 48.27 411 ARG A CA 1
ATOM 2480 C C . ARG A 1 324 ? 10.781 -28.686 115.068 1.00 30.85 411 ARG A C 1
ATOM 2481 O O . ARG A 1 324 ? 9.590 -28.871 115.320 1.00 30.52 411 ARG A O 1
ATOM 2489 N N . GLN A 1 325 ? 11.309 -27.483 114.988 1.00 31.53 412 GLN A N 1
ATOM 2490 C CA . GLN A 1 325 ? 10.531 -26.311 115.322 1.00 32.18 412 GLN A CA 1
ATOM 2491 C C . GLN A 1 325 ? 9.436 -26.190 114.291 1.00 38.39 412 GLN A C 1
ATOM 2492 O O . GLN A 1 325 ? 8.320 -25.761 114.601 1.00 41.08 412 GLN A O 1
ATOM 2498 N N . PHE A 1 326 ? 9.747 -26.603 113.062 1.00 36.14 413 PHE A N 1
ATOM 2499 C CA . PHE A 1 326 ? 8.773 -26.540 111.999 1.00 28.61 413 PHE A CA 1
ATOM 2500 C C . PHE A 1 326 ? 7.579 -27.429 112.314 1.00 28.59 413 PHE A C 1
ATOM 2501 O O . PHE A 1 326 ? 6.450 -26.946 112.329 1.00 35.91 413 PHE A O 1
ATOM 2509 N N . PHE A 1 327 ? 7.812 -28.722 112.551 1.00 29.70 414 PHE A N 1
ATOM 2510 C CA . PHE A 1 327 ? 6.718 -29.629 112.911 1.00 28.20 414 PHE A CA 1
ATOM 2511 C C . PHE A 1 327 ? 6.002 -29.279 114.223 1.00 35.24 414 PHE A C 1
ATOM 2512 O O . PHE A 1 327 ? 4.818 -29.606 114.371 1.00 34.05 414 PHE A O 1
ATOM 2520 N N . GLU A 1 328 ? 6.667 -28.605 115.166 1.00 29.11 415 GLU A N 1
ATOM 2521 C CA . GLU A 1 328 ? 5.948 -28.224 116.367 1.00 28.12 415 GLU A CA 1
ATOM 2522 C C . GLU A 1 328 ? 4.890 -27.234 115.966 1.00 30.94 415 GLU A C 1
ATOM 2523 O O . GLU A 1 328 ? 3.757 -27.292 116.488 1.00 26.61 415 GLU A O 1
ATOM 2529 N N . ARG A 1 329 ? 5.258 -26.328 115.046 1.00 31.10 416 ARG A N 1
ATOM 2530 C CA . ARG A 1 329 ? 4.360 -25.242 114.600 1.00 31.62 416 ARG A CA 1
ATOM 2531 C C . ARG A 1 329 ? 3.259 -25.725 113.650 1.00 28.37 416 ARG A C 1
ATOM 2532 O O . ARG A 1 329 ? 2.133 -25.188 113.668 1.00 24.61 416 ARG A O 1
ATOM 2540 N N . PHE A 1 330 ? 3.558 -26.729 112.811 1.00 28.31 417 PHE A N 1
ATOM 2541 C CA . PHE A 1 330 ? 2.607 -27.069 111.725 1.00 29.36 417 PHE A CA 1
ATOM 2542 C C . PHE A 1 330 ? 1.965 -28.429 111.825 1.00 28.42 417 PHE A C 1
ATOM 2543 O O . PHE A 1 330 ? 1.108 -28.758 110.995 1.00 25.13 417 PHE A O 1
ATOM 2551 N N . LYS A 1 331 ? 2.328 -29.223 112.834 1.00 25.00 418 LYS A N 1
ATOM 2552 C CA . LYS A 1 331 ? 1.834 -30.592 112.814 1.00 31.73 418 LYS A CA 1
ATOM 2553 C C . LYS A 1 331 ? 0.333 -30.566 112.984 1.00 23.14 418 LYS A C 1
ATOM 2554 O O . LYS A 1 331 ? -0.392 -31.261 112.294 1.00 29.64 418 LYS A O 1
ATOM 2560 N N . GLU A 1 332 ? -0.135 -29.739 113.883 1.00 20.13 419 GLU A N 1
ATOM 2561 C CA . GLU A 1 332 ? -1.575 -29.537 114.022 1.00 30.31 419 GLU A CA 1
ATOM 2562 C C . GLU A 1 332 ? -2.313 -29.328 112.689 1.00 32.96 419 GLU A C 1
ATOM 2563 O O . GLU A 1 332 ? -3.377 -29.909 112.452 1.00 28.69 419 GLU A O 1
ATOM 2569 N N . ARG A 1 333 ? -1.779 -28.487 111.818 1.00 25.26 420 ARG A N 1
ATOM 2570 C CA . ARG A 1 333 ? -2.469 -28.237 110.556 1.00 25.42 420 ARG A CA 1
ATOM 2571 C C . ARG A 1 333 ? -2.386 -29.468 109.656 1.00 26.36 420 ARG A C 1
ATOM 2572 O O . ARG A 1 333 ? -3.338 -29.783 108.923 1.00 30.74 420 ARG A O 1
ATOM 2580 N N . ILE A 1 334 ? -1.233 -30.140 109.701 1.00 26.12 421 ILE A N 1
ATOM 2581 C CA . ILE A 1 334 ? -1.016 -31.360 108.945 1.00 25.25 421 ILE A CA 1
ATOM 2582 C C . ILE A 1 334 ? -1.974 -32.472 109.397 1.00 30.55 421 ILE A C 1
ATOM 2583 O O . ILE A 1 334 ? -2.536 -33.203 108.564 1.00 31.53 421 ILE A O 1
ATOM 2588 N N . LEU A 1 335 ? -2.154 -32.596 110.711 1.00 24.50 422 LEU A N 1
ATOM 2589 C CA . LEU A 1 335 ? -3.151 -33.513 111.261 1.00 32.80 422 LEU A CA 1
ATOM 2590 C C . LEU A 1 335 ? -4.546 -33.159 110.738 1.00 31.81 422 LEU A C 1
ATOM 2591 O O . LEU A 1 335 ? -5.310 -34.049 110.307 1.00 34.55 422 LEU A O 1
ATOM 2596 N N . GLU A 1 336 ? -4.886 -31.877 110.781 1.00 26.82 423 GLU A N 1
ATOM 2597 C CA . GLU A 1 336 ? -6.224 -31.440 110.388 1.00 28.24 423 GLU A CA 1
ATOM 2598 C C . GLU A 1 336 ? -6.466 -31.711 108.905 1.00 32.46 423 GLU A C 1
ATOM 2599 O O . GLU A 1 336 ? -7.595 -32.034 108.490 1.00 26.50 423 GLU A O 1
ATOM 2605 N N . ILE A 1 337 ? -5.411 -31.595 108.101 1.00 28.41 424 ILE A N 1
ATOM 2606 C CA . ILE A 1 337 ? -5.546 -31.889 106.678 1.00 29.86 424 ILE A CA 1
ATOM 2607 C C . ILE A 1 337 ? -5.882 -33.358 106.529 1.00 29.22 424 ILE A C 1
ATOM 2608 O O . ILE A 1 337 ? -6.815 -33.710 105.823 1.00 31.62 424 ILE A O 1
ATOM 2613 N N . ALA A 1 338 ? -5.116 -34.213 107.206 1.00 33.21 425 ALA A N 1
ATOM 2614 C CA . ALA A 1 338 ? -5.241 -35.663 107.027 1.00 34.38 425 ALA A CA 1
ATOM 2615 C C . ALA A 1 338 ? -6.632 -36.153 107.473 1.00 33.75 425 ALA A C 1
ATOM 2616 O O . ALA A 1 338 ? -7.134 -37.136 106.964 1.00 33.06 425 ALA A O 1
ATOM 2618 N N . LEU A 1 339 ? -7.248 -35.437 108.405 1.00 33.54 426 LEU A N 1
ATOM 2619 C CA . LEU A 1 339 ? -8.577 -35.749 108.909 1.00 31.96 426 LEU A CA 1
ATOM 2620 C C . LEU A 1 339 ? -9.758 -35.070 108.156 1.00 41.37 426 LEU A C 1
ATOM 2621 O O . LEU A 1 339 ? -10.819 -35.677 107.981 1.00 38.27 426 LEU A O 1
ATOM 2626 N N . LYS A 1 340 ? -9.585 -33.832 107.699 1.00 36.63 427 LYS A N 1
ATOM 2627 C CA . LYS A 1 340 ? -10.739 -33.026 107.296 1.00 33.07 427 LYS A CA 1
ATOM 2628 C C . LYS A 1 340 ? -10.695 -32.549 105.848 1.00 32.19 427 LYS A C 1
ATOM 2629 O O . LYS A 1 340 ? -11.650 -31.970 105.356 1.00 42.89 427 LYS A O 1
ATOM 2635 N N . ASP A 1 341 ? -9.585 -32.749 105.158 1.00 36.35 428 ASP A N 1
ATOM 2636 C CA . ASP A 1 341 ? -9.398 -32.054 103.888 1.00 32.70 428 ASP A CA 1
ATOM 2637 C C . ASP A 1 341 ? -10.458 -32.497 102.894 1.00 34.93 428 ASP A C 1
ATOM 2638 O O . ASP A 1 341 ? -10.762 -33.686 102.800 1.00 40.24 428 ASP A O 1
ATOM 2643 N N . SER A 1 342 ? -11.009 -31.554 102.143 1.00 35.02 429 SER A N 1
ATOM 2644 C CA . SER A 1 342 ? -11.973 -31.885 101.088 1.00 30.01 429 SER A CA 1
ATOM 2645 C C . SER A 1 342 ? -11.367 -32.716 99.956 1.00 31.11 429 SER A C 1
ATOM 2646 O O . SER A 1 342 ? -12.079 -33.160 99.090 1.00 31.49 429 SER A O 1
ATOM 2649 N N . ASN A 1 343 ? -10.058 -32.900 99.913 1.00 34.12 430 ASN A N 1
ATOM 2650 C CA . ASN A 1 343 ? -9.484 -33.659 98.809 1.00 28.90 430 ASN A CA 1
ATOM 2651 C C . ASN A 1 343 ? -8.683 -34.860 99.279 1.00 33.90 430 ASN A C 1
ATOM 2652 O O . ASN A 1 343 ? -7.641 -34.723 99.952 1.00 35.97 430 ASN A O 1
ATOM 2657 N N . LEU A 1 344 ? -9.177 -36.035 98.899 1.00 27.75 431 LEU A N 1
ATOM 2658 C CA . LEU A 1 344 ? -8.648 -37.289 99.371 1.00 31.49 431 LEU A CA 1
ATOM 2659 C C . LEU A 1 344 ? -7.171 -37.473 98.991 1.00 33.02 431 LEU A C 1
ATOM 2660 O O . LEU A 1 344 ? -6.361 -37.956 99.776 1.00 29.60 431 LEU A O 1
ATOM 2665 N N . GLU A 1 345 ? -6.803 -37.068 97.793 1.00 37.03 432 GLU A N 1
ATOM 2666 C CA . GLU A 1 345 ? -5.431 -37.240 97.410 1.00 32.22 432 GLU A CA 1
ATOM 2667 C C . GLU A 1 345 ? -4.536 -36.462 98.365 1.00 33.72 432 GLU A C 1
ATOM 2668 O O . GLU A 1 345 ? -3.443 -36.921 98.696 1.00 36.48 432 GLU A O 1
ATOM 2674 N N . VAL A 1 346 ? -5.012 -35.290 98.797 1.00 34.73 433 VAL A N 1
ATOM 2675 C CA . VAL A 1 346 ? -4.305 -34.419 99.739 1.00 30.31 433 VAL A CA 1
ATOM 2676 C C . VAL A 1 346 ? -4.261 -35.075 101.113 1.00 26.26 433 VAL A C 1
ATOM 2677 O O . VAL A 1 346 ? -3.218 -35.104 101.758 1.00 23.07 433 VAL A O 1
ATOM 2681 N N . ARG A 1 347 ? -5.402 -35.598 101.558 1.00 27.14 434 ARG A N 1
ATOM 2682 C CA . ARG A 1 347 ? -5.488 -36.280 102.855 1.00 30.99 434 ARG A CA 1
ATOM 2683 C C . ARG A 1 347 ? -4.425 -37.398 102.992 1.00 35.48 434 ARG A C 1
ATOM 2684 O O . ARG A 1 347 ? -3.654 -37.513 103.970 1.00 29.78 434 ARG A O 1
ATOM 2692 N N . LEU A 1 348 ? -4.438 -38.237 101.978 1.00 25.77 435 LEU A N 1
ATOM 2693 C CA . LEU A 1 348 ? -3.474 -39.277 101.787 1.00 26.18 435 LEU A CA 1
ATOM 2694 C C . LEU A 1 348 ? -2.032 -38.736 101.830 1.00 29.87 435 LEU A C 1
ATOM 2695 O O . LEU A 1 348 ? -1.143 -39.317 102.511 1.00 30.75 435 LEU A O 1
ATOM 2700 N N . SER A 1 349 ? -1.764 -37.626 101.144 1.00 29.58 436 SER A N 1
ATOM 2701 C CA . SER A 1 349 ? -0.390 -37.098 101.174 1.00 32.80 436 SER A CA 1
ATOM 2702 C C . SER A 1 349 ? -0.016 -36.708 102.602 1.00 22.41 436 SER A C 1
ATOM 2703 O O . SER A 1 349 ? 1.081 -36.994 103.057 1.00 18.90 436 SER A O 1
ATOM 2706 N N . ALA A 1 350 ? -0.954 -36.085 103.297 1.00 22.53 437 ALA A N 1
ATOM 2707 C CA . ALA A 1 350 ? -0.763 -35.697 104.696 1.00 25.52 437 ALA A CA 1
ATOM 2708 C C . ALA A 1 350 ? -0.362 -36.892 105.601 1.00 25.33 437 ALA A C 1
ATOM 2709 O O . ALA A 1 350 ? 0.640 -36.832 106.374 1.00 21.13 437 ALA A O 1
ATOM 2711 N N . VAL A 1 351 ? -1.160 -37.959 105.525 1.00 26.76 438 VAL A N 1
ATOM 2712 C CA . VAL A 1 351 ? -0.867 -39.212 106.237 1.00 30.27 438 VAL A CA 1
ATOM 2713 C C . VAL A 1 351 ? 0.587 -39.647 105.966 1.00 26.95 438 VAL A C 1
ATOM 2714 O O . VAL A 1 351 ? 1.303 -39.989 106.883 1.00 26.81 438 VAL A O 1
ATOM 2718 N N . GLN A 1 352 ? 1.021 -39.589 104.709 1.00 25.79 439 GLN A N 1
ATOM 2719 C CA . GLN A 1 352 ? 2.398 -39.938 104.361 1.00 27.77 439 GLN A CA 1
ATOM 2720 C C . GLN A 1 352 ? 3.419 -39.062 105.081 1.00 27.18 439 GLN A C 1
ATOM 2721 O O . GLN A 1 352 ? 4.439 -39.532 105.578 1.00 31.56 439 GLN A O 1
ATOM 2727 N N . VAL A 1 353 ? 3.153 -37.779 105.149 1.00 26.74 440 VAL A N 1
ATOM 2728 C CA . VAL A 1 353 ? 4.021 -36.914 105.904 1.00 27.30 440 VAL A CA 1
ATOM 2729 C C . VAL A 1 353 ? 3.945 -37.368 107.358 1.00 29.04 440 VAL A C 1
ATOM 2730 O O . VAL A 1 353 ? 4.973 -37.424 108.060 1.00 29.13 440 VAL A O 1
ATOM 2734 N N . LEU A 1 354 ? 2.742 -37.696 107.830 1.00 26.23 441 LEU A N 1
ATOM 2735 C CA . LEU A 1 354 ? 2.629 -38.044 109.246 1.00 28.81 441 LEU A CA 1
ATOM 2736 C C . LEU A 1 354 ? 3.413 -39.320 109.562 1.00 27.10 441 LEU A C 1
ATOM 2737 O O . LEU A 1 354 ? 3.815 -39.532 110.690 1.00 29.53 441 LEU A O 1
ATOM 2742 N N . VAL A 1 355 ? 3.689 -40.150 108.568 1.00 27.45 442 VAL A N 1
ATOM 2743 C CA . VAL A 1 355 ? 4.498 -41.352 108.832 1.00 33.10 442 VAL A CA 1
ATOM 2744 C C . VAL A 1 355 ? 5.853 -40.961 109.406 1.00 30.11 442 VAL A C 1
ATOM 2745 O O . VAL A 1 355 ? 6.313 -41.488 110.438 1.00 26.61 442 VAL A O 1
ATOM 2749 N N . GLU A 1 356 ? 6.460 -39.978 108.765 1.00 32.60 443 GLU A N 1
ATOM 2750 C CA . GLU A 1 356 ? 7.803 -39.563 109.139 1.00 37.13 443 GLU A CA 1
ATOM 2751 C C . GLU A 1 356 ? 7.856 -38.679 110.352 1.00 32.53 443 GLU A C 1
ATOM 2752 O O . GLU A 1 356 ? 8.820 -38.737 111.099 1.00 45.25 443 GLU A O 1
ATOM 2758 N N . VAL A 1 357 ? 6.826 -37.874 110.582 1.00 36.31 444 VAL A N 1
ATOM 2759 C CA . VAL A 1 357 ? 6.719 -37.148 111.848 1.00 30.58 444 VAL A CA 1
ATOM 2760 C C . VAL A 1 357 ? 6.635 -38.149 113.067 1.00 39.47 444 VAL A C 1
ATOM 2761 O O . VAL A 1 357 ? 7.314 -37.998 114.092 1.00 38.26 444 VAL A O 1
ATOM 2765 N N . ALA A 1 358 ? 5.821 -39.191 112.944 1.00 36.16 445 ALA A N 1
ATOM 2766 C CA . ALA A 1 358 ? 5.719 -40.190 113.997 1.00 39.24 445 ALA A CA 1
ATOM 2767 C C . ALA A 1 358 ? 7.080 -40.890 114.198 1.00 44.42 445 ALA A C 1
ATOM 2768 O O . ALA A 1 358 ? 7.603 -40.990 115.313 1.00 40.76 445 ALA A O 1
ATOM 2770 N N . SER A 1 359 ? 7.654 -41.367 113.101 1.00 47.80 446 SER A N 1
ATOM 2771 C CA . SER A 1 359 ? 8.936 -42.053 113.147 1.00 38.96 446 SER A CA 1
ATOM 2772 C C . SER A 1 359 ? 9.935 -41.252 113.941 1.00 44.41 446 SER A C 1
ATOM 2773 O O . SER A 1 359 ? 10.856 -41.836 114.512 1.00 41.74 446 SER A O 1
ATOM 2776 N N . LEU A 1 360 ? 9.737 -39.924 113.965 1.00 40.06 447 LEU A N 1
ATOM 2777 C CA . LEU A 1 360 ? 10.649 -38.958 114.576 1.00 32.20 447 LEU A CA 1
ATOM 2778 C C . LEU A 1 360 ? 10.325 -38.576 116.013 1.00 40.69 447 LEU A C 1
ATOM 2779 O O . LEU A 1 360 ? 11.068 -37.806 116.638 1.00 39.32 447 LEU A O 1
ATOM 2784 N N . GLY A 1 361 ? 9.198 -39.051 116.527 1.00 33.75 448 GLY A N 1
ATOM 2785 C CA . GLY A 1 361 ? 8.825 -38.763 117.894 1.00 24.96 448 GLY A CA 1
ATOM 2786 C C . GLY A 1 361 ? 8.097 -37.445 118.121 1.00 31.82 448 GLY A C 1
ATOM 2787 O O . GLY A 1 361 ? 7.999 -36.979 119.241 1.00 40.80 448 GLY A O 1
ATOM 2788 N N . TYR A 1 362 ? 7.528 -36.862 117.084 1.00 39.84 449 TYR A N 1
ATOM 2789 C CA . TYR A 1 362 ? 6.933 -35.546 117.204 1.00 32.68 449 TYR A CA 1
ATOM 2790 C C . TYR A 1 362 ? 5.433 -35.620 117.459 1.00 35.60 449 TYR A C 1
ATOM 2791 O O . TYR A 1 362 ? 4.750 -34.584 117.555 1.00 35.36 449 TYR A O 1
ATOM 2800 N N . LEU A 1 363 ? 4.901 -36.835 117.580 1.00 38.96 450 LEU A N 1
ATOM 2801 C CA . LEU A 1 363 ? 3.438 -36.999 117.722 1.00 32.19 450 LEU A CA 1
ATOM 2802 C C . LEU A 1 363 ? 3.038 -37.445 119.112 1.00 35.45 450 LEU A C 1
ATOM 2803 O O . LEU A 1 363 ? 3.583 -38.405 119.674 1.00 40.19 450 LEU A O 1
ATOM 2808 N N . GLU A 1 364 ? 2.091 -36.719 119.669 1.00 34.71 451 GLU A N 1
ATOM 2809 C CA . GLU A 1 364 ? 1.465 -37.061 120.941 1.00 30.21 451 GLU A CA 1
ATOM 2810 C C . GLU A 1 364 ? 0.575 -38.332 120.737 1.00 40.69 451 GLU A C 1
ATOM 2811 O O . GLU A 1 364 ? 0.087 -38.598 119.621 1.00 36.94 451 GLU A O 1
ATOM 2817 N N . ASP A 1 365 ? 0.360 -39.106 121.802 1.00 36.92 452 ASP A N 1
ATOM 2818 C CA . ASP A 1 365 ? -0.473 -40.321 121.749 1.00 36.53 452 ASP A CA 1
ATOM 2819 C C . ASP A 1 365 ? -1.880 -40.108 121.194 1.00 30.65 452 ASP A C 1
ATOM 2820 O O . ASP A 1 365 ? -2.323 -40.877 120.364 1.00 40.95 452 ASP A O 1
ATOM 2825 N N . THR A 1 366 ? -2.596 -39.089 121.652 1.00 34.38 453 THR A N 1
ATOM 2826 C CA . THR A 1 366 ? -3.948 -38.849 121.145 1.00 31.69 453 THR A CA 1
ATOM 2827 C C . THR A 1 366 ? -3.881 -38.437 119.670 1.00 34.04 453 THR A C 1
ATOM 2828 O O . THR A 1 366 ? -4.808 -38.681 118.899 1.00 38.17 453 THR A O 1
ATOM 2832 N N . GLU A 1 367 ? -2.790 -37.796 119.267 1.00 30.49 454 GLU A N 1
ATOM 2833 C CA . GLU A 1 367 ? -2.628 -37.446 117.862 1.00 31.86 454 GLU A CA 1
ATOM 2834 C C . GLU A 1 367 ? -2.408 -38.731 117.046 1.00 35.95 454 GLU A C 1
ATOM 2835 O O . GLU A 1 367 ? -2.988 -38.882 115.969 1.00 33.77 454 GLU A O 1
ATOM 2841 N N . ILE A 1 368 ? -1.625 -39.669 117.582 1.00 28.87 455 ILE A N 1
ATOM 2842 C CA . ILE A 1 368 ? -1.434 -40.973 116.943 1.00 30.16 455 ILE A CA 1
ATOM 2843 C C . ILE A 1 368 ? -2.750 -41.730 116.748 1.00 31.44 455 ILE A C 1
ATOM 2844 O O . ILE A 1 368 ? -3.050 -42.188 115.635 1.00 27.77 455 ILE A O 1
ATOM 2849 N N . LEU A 1 369 ? -3.567 -41.838 117.789 1.00 33.23 456 LEU A N 1
ATOM 2850 C CA . LEU A 1 369 ? -4.821 -42.588 117.645 1.00 28.00 456 LEU A CA 1
ATOM 2851 C C . LEU A 1 369 ? -5.714 -42.007 116.577 1.00 26.05 456 LEU A C 1
ATOM 2852 O O . LEU A 1 369 ? -6.359 -42.730 115.822 1.00 29.66 456 LEU A O 1
ATOM 2857 N N . SER A 1 370 ? -5.795 -40.692 116.540 1.00 25.61 457 SER A N 1
ATOM 2858 C CA . SER A 1 370 ? -6.728 -40.061 115.626 1.00 34.94 457 SER A CA 1
ATOM 2859 C C . SER A 1 370 ? -6.413 -40.435 114.165 1.00 29.38 457 SER A C 1
ATOM 2860 O O . SER A 1 370 ? -7.308 -40.457 113.321 1.00 28.84 457 SER A O 1
ATOM 2863 N N . ILE A 1 371 ? -5.145 -40.755 113.897 1.00 23.72 458 ILE A N 1
ATOM 2864 C CA . ILE A 1 371 ? -4.708 -41.211 112.576 1.00 29.95 458 ILE A CA 1
ATOM 2865 C C . ILE A 1 371 ? -4.790 -42.723 112.396 1.00 28.89 458 ILE A C 1
ATOM 2866 O O . ILE A 1 371 ? -5.226 -43.182 111.353 1.00 26.93 458 ILE A O 1
ATOM 2871 N N . SER A 1 372 ? -4.352 -43.493 113.394 1.00 28.97 459 SER A N 1
ATOM 2872 C CA . SER A 1 372 ? -4.344 -44.960 113.279 1.00 28.49 459 SER A CA 1
ATOM 2873 C C . SER A 1 372 ? -5.759 -45.520 113.208 1.00 27.69 459 SER A C 1
ATOM 2874 O O . SER A 1 372 ? -5.976 -46.557 112.599 1.00 28.20 459 SER A O 1
ATOM 2877 N N . SER A 1 373 ? -6.730 -44.828 113.799 1.00 26.94 460 SER A N 1
ATOM 2878 C CA . SER A 1 373 ? -8.097 -45.336 113.764 1.00 31.01 460 SER A CA 1
ATOM 2879 C C . SER A 1 373 ? -8.738 -45.076 112.437 1.00 33.64 460 SER A C 1
ATOM 2880 O O . SER A 1 373 ? -9.848 -45.525 112.213 1.00 36.59 460 SER A O 1
ATOM 2883 N N . LEU A 1 374 ? -8.047 -44.342 111.564 1.00 32.68 461 LEU A N 1
ATOM 2884 C CA . LEU A 1 374 ? -8.545 -44.074 110.225 1.00 28.52 461 LEU A CA 1
ATOM 2885 C C . LEU A 1 374 ? -8.518 -45.338 109.392 1.00 34.23 461 LEU A C 1
ATOM 2886 O O . LEU A 1 374 ? -9.039 -45.358 108.269 1.00 30.69 461 LEU A O 1
ATOM 2891 N N . ILE A 1 375 ? -7.868 -46.380 109.914 1.00 33.24 462 ILE A N 1
ATOM 2892 C CA . ILE A 1 375 ? -7.738 -47.631 109.172 1.00 33.55 462 ILE A CA 1
ATOM 2893 C C . ILE A 1 375 ? -9.096 -48.311 109.135 1.00 31.40 462 ILE A C 1
ATOM 2894 O O . ILE A 1 375 ? -9.330 -49.193 108.330 1.00 29.07 462 ILE A O 1
ATOM 2899 N N . PHE A 1 376 ? -9.997 -47.901 110.018 1.00 32.59 463 PHE A N 1
ATOM 2900 C CA . PHE A 1 376 ? -11.348 -48.458 110.027 1.00 33.74 463 PHE A CA 1
ATOM 2901 C C . PHE A 1 376 ? -12.323 -47.559 109.293 1.00 32.81 463 PHE A C 1
ATOM 2902 O O . PHE A 1 376 ? -12.466 -46.399 109.677 1.00 41.11 463 PHE A O 1
ATOM 2910 N N . GLU A 1 377 ? -13.014 -48.092 108.278 1.00 34.68 464 GLU A N 1
ATOM 2911 C CA . GLU A 1 377 ? -14.001 -47.320 107.513 1.00 33.65 464 GLU A CA 1
ATOM 2912 C C . GLU A 1 377 ? -15.270 -48.097 107.074 1.00 40.41 464 GLU A C 1
ATOM 2913 O O . GLU A 1 377 ? -15.196 -49.175 106.497 1.00 39.25 464 GLU A O 1
ATOM 2919 N N . ASP A 1 378 ? -16.433 -47.487 107.296 1.00 48.13 465 ASP A N 1
ATOM 2920 C CA . ASP A 1 378 ? -17.715 -48.123 107.022 1.00 48.55 465 ASP A CA 1
ATOM 2921 C C . ASP A 1 378 ? -17.872 -48.620 105.606 1.00 49.39 465 ASP A C 1
ATOM 2922 O O . ASP A 1 378 ? -18.477 -49.665 105.380 1.00 62.14 465 ASP A O 1
ATOM 2927 N N . ASN A 1 379 ? -17.321 -47.884 104.658 1.00 48.18 466 ASN A N 1
ATOM 2928 C CA . ASN A 1 379 ? -17.411 -48.243 103.243 1.00 46.42 466 ASN A CA 1
ATOM 2929 C C . ASN A 1 379 ? -16.567 -49.444 102.777 1.00 40.27 466 ASN A C 1
ATOM 2930 O O . ASN A 1 379 ? -15.441 -49.649 103.231 1.00 44.56 466 ASN A O 1
ATOM 2935 N N . GLU A 1 380 ? -17.107 -50.184 101.812 1.00 43.54 467 GLU A N 1
ATOM 2936 C CA . GLU A 1 380 ? -16.377 -51.233 101.102 1.00 44.30 467 GLU A CA 1
ATOM 2937 C C . GLU A 1 380 ? -15.252 -50.634 100.246 1.00 44.17 467 GLU A C 1
ATOM 2938 O O . GLU A 1 380 ? -15.515 -49.952 99.262 1.00 40.95 467 GLU A O 1
ATOM 2944 N N . ILE A 1 381 ? -14.003 -50.887 100.622 1.00 42.61 468 ILE A N 1
ATOM 2945 C CA . ILE A 1 381 ? -12.856 -50.439 99.843 1.00 30.18 468 ILE A CA 1
ATOM 2946 C C . ILE A 1 381 ? -12.036 -51.642 99.413 1.00 34.47 468 ILE A C 1
ATOM 2947 O O . ILE A 1 381 ? -11.554 -52.413 100.249 1.00 35.08 468 ILE A O 1
ATOM 2952 N N . LYS A 1 382 ? -11.833 -51.804 98.122 1.00 34.59 469 LYS A N 1
ATOM 2953 C CA . LYS A 1 382 ? -11.194 -53.019 97.644 1.00 32.01 469 LYS A CA 1
ATOM 2954 C C . LYS A 1 382 ? -9.676 -52.925 97.700 1.00 35.54 469 LYS A C 1
ATOM 2955 O O . LYS A 1 382 ? -9.077 -51.899 97.325 1.00 38.38 469 LYS A O 1
ATOM 2961 N N . VAL A 1 383 ? -9.054 -53.990 98.192 1.00 29.28 470 VAL A N 1
ATOM 2962 C CA . VAL A 1 383 ? -7.614 -53.972 98.447 1.00 30.44 470 VAL A CA 1
ATOM 2963 C C . VAL A 1 383 ? -6.828 -54.133 97.136 1.00 32.62 470 VAL A C 1
ATOM 2964 O O . VAL A 1 383 ? -5.641 -53.816 97.054 1.00 43.33 470 VAL A O 1
ATOM 2968 N N . SER A 1 384 ? -7.503 -54.604 96.092 1.00 44.09 471 SER A N 1
ATOM 2969 C CA . SER A 1 384 ? -6.868 -54.716 94.767 1.00 45.66 471 SER A CA 1
ATOM 2970 C C . SER A 1 384 ? -6.905 -53.428 93.964 1.00 43.06 471 SER A C 1
ATOM 2971 O O . SER A 1 384 ? -6.153 -53.319 93.012 1.00 47.33 471 SER A O 1
ATOM 2974 N N . SER A 1 385 ? -7.762 -52.467 94.338 1.00 31.53 472 SER A N 1
ATOM 2975 C CA . SER A 1 385 ? -7.919 -51.220 93.569 1.00 30.93 472 SER A CA 1
ATOM 2976 C C . SER A 1 385 ? -6.757 -50.214 93.619 1.00 37.29 472 SER A C 1
ATOM 2977 O O . SER A 1 385 ? -6.050 -50.096 94.617 1.00 34.46 472 SER A O 1
ATOM 2980 N N . LEU A 1 386 ? -6.607 -49.453 92.540 1.00 39.22 473 LEU A N 1
ATOM 2981 C CA . LEU A 1 386 ? -5.620 -48.376 92.484 1.00 34.79 473 LEU A CA 1
ATOM 2982 C C . LEU A 1 386 ? -6.283 -47.035 92.744 1.00 38.34 473 LEU A C 1
ATOM 2983 O O . LEU A 1 386 ? -5.629 -45.989 92.652 1.00 44.59 473 LEU A O 1
ATOM 2988 N N . GLY A 1 387 ? -7.582 -47.053 93.031 1.00 29.35 474 GLY A N 1
ATOM 2989 C CA . GLY A 1 387 ? -8.296 -45.842 93.387 1.00 25.76 474 GLY A CA 1
ATOM 2990 C C . GLY A 1 387 ? -7.703 -45.041 94.540 1.00 32.76 474 GLY A C 1
ATOM 2991 O O . GLY A 1 387 ? -6.732 -45.433 95.175 1.00 41.10 474 GLY A O 1
ATOM 2992 N N . LYS A 1 388 ? -8.305 -43.896 94.804 1.00 35.47 475 LYS A N 1
ATOM 2993 C CA . LYS A 1 388 ? -7.829 -42.996 95.820 1.00 36.33 475 LYS A CA 1
ATOM 2994 C C . LYS A 1 388 ? -8.104 -43.613 97.184 1.00 40.20 475 LYS A C 1
ATOM 2995 O O . LYS A 1 388 ? -7.226 -43.648 98.051 1.00 39.73 475 LYS A O 1
ATOM 3001 N N . ASN A 1 389 ? -9.338 -44.087 97.354 1.00 42.50 476 ASN A N 1
ATOM 3002 C CA . ASN A 1 389 ? -9.800 -44.717 98.589 1.00 43.08 476 ASN A CA 1
ATOM 3003 C C . ASN A 1 389 ? -8.877 -45.837 99.044 1.00 41.14 476 ASN A C 1
ATOM 3004 O O . ASN A 1 389 ? -8.426 -45.884 100.194 1.00 36.44 476 ASN A O 1
ATOM 3009 N N . SER A 1 390 ? -8.581 -46.726 98.117 1.00 29.57 477 SER A N 1
ATOM 3010 C CA . SER A 1 390 ? -7.672 -47.792 98.401 1.00 29.94 477 SER A CA 1
ATOM 3011 C C . SER A 1 390 ? -6.278 -47.267 98.745 1.00 33.64 477 SER A C 1
ATOM 3012 O O . SER A 1 390 ? -5.704 -47.706 99.724 1.00 38.81 477 SER A O 1
ATOM 3015 N N . ARG A 1 391 ? -5.737 -46.317 97.983 1.00 36.49 478 ARG A N 1
ATOM 3016 C CA . ARG A 1 391 ? -4.405 -45.775 98.287 1.00 30.30 478 ARG A CA 1
ATOM 3017 C C . ARG A 1 391 ? -4.391 -44.933 99.587 1.00 33.10 478 ARG A C 1
ATOM 3018 O O . ARG A 1 391 ? -3.350 -44.763 100.232 1.00 28.05 478 ARG A O 1
ATOM 3026 N N . TYR A 1 392 ? -5.545 -44.411 99.980 1.00 26.17 479 TYR A N 1
ATOM 3027 C CA . TYR A 1 392 ? -5.613 -43.652 101.219 1.00 30.61 479 TYR A CA 1
ATOM 3028 C C . TYR A 1 392 ? -5.509 -44.633 102.394 1.00 33.71 479 TYR A C 1
ATOM 3029 O O . TYR A 1 392 ? -4.699 -44.420 103.307 1.00 32.03 479 TYR A O 1
ATOM 3038 N N . LEU A 1 393 ? -6.303 -45.710 102.370 1.00 28.01 480 LEU A N 1
ATOM 3039 C CA . LEU A 1 393 ? -6.226 -46.710 103.437 1.00 28.91 480 LEU A CA 1
ATOM 3040 C C . LEU A 1 393 ? -4.822 -47.285 103.486 1.00 28.53 480 LEU A C 1
ATOM 3041 O O . LEU A 1 393 ? -4.274 -47.497 104.563 1.00 31.15 480 LEU A O 1
ATOM 3046 N N . ALA A 1 394 ? -4.224 -47.518 102.328 1.00 22.66 481 ALA A N 1
ATOM 3047 C CA . ALA A 1 394 ? -2.887 -48.062 102.318 1.00 29.60 481 ALA A CA 1
ATOM 3048 C C . ALA A 1 394 ? -1.868 -47.138 103.035 1.00 30.49 481 ALA A C 1
ATOM 3049 O O . ALA A 1 394 ? -0.900 -47.609 103.640 1.00 30.62 481 ALA A O 1
ATOM 3051 N N . SER A 1 395 ? -2.066 -45.829 102.994 1.00 28.54 482 SER A N 1
ATOM 3052 C CA . SER A 1 395 ? -1.049 -44.960 103.585 1.00 26.80 482 SER A CA 1
ATOM 3053 C C . SER A 1 395 ? -1.278 -44.847 105.083 1.00 29.04 482 SER A C 1
ATOM 3054 O O . SER A 1 395 ? -0.330 -44.556 105.821 1.00 26.25 482 SER A O 1
ATOM 3057 N N . VAL A 1 396 ? -2.535 -45.072 105.511 1.00 24.25 483 VAL A N 1
ATOM 3058 C CA . VAL A 1 396 ? -2.893 -45.249 106.940 1.00 27.12 483 VAL A CA 1
ATOM 3059 C C . VAL A 1 396 ? -2.322 -46.560 107.506 1.00 27.83 483 VAL A C 1
ATOM 3060 O O . VAL A 1 396 ? -1.714 -46.586 108.574 1.00 23.36 483 VAL A O 1
ATOM 3064 N N . ALA A 1 397 ? -2.490 -47.649 106.775 1.00 23.24 484 ALA A N 1
ATOM 3065 C CA . ALA A 1 397 ? -1.793 -48.861 107.148 1.00 35.63 484 ALA A CA 1
ATOM 3066 C C . ALA A 1 397 ? -0.278 -48.627 107.287 1.00 29.77 484 ALA A C 1
ATOM 3067 O O . ALA A 1 397 ? 0.360 -49.252 108.126 1.00 24.13 484 ALA A O 1
ATOM 3069 N N . LYS A 1 398 ? 0.305 -47.761 106.463 1.00 28.98 485 LYS A N 1
ATOM 3070 C CA . LYS A 1 398 ? 1.749 -47.483 106.568 1.00 30.62 485 LYS A CA 1
ATOM 3071 C C . LYS A 1 398 ? 2.052 -46.776 107.895 1.00 28.20 485 LYS A C 1
ATOM 3072 O O . LYS A 1 398 ? 3.034 -47.082 108.563 1.00 25.54 485 LYS A O 1
ATOM 3078 N N . PHE A 1 399 ? 1.187 -45.838 108.268 1.00 23.58 486 PHE A N 1
ATOM 3079 C CA . PHE A 1 399 ? 1.330 -45.104 109.520 1.00 29.61 486 PHE A CA 1
ATOM 3080 C C . PHE A 1 399 ? 1.220 -46.064 110.725 1.00 31.99 486 PHE A C 1
ATOM 3081 O O . PHE A 1 399 ? 1.992 -45.973 111.686 1.00 32.53 486 PHE A O 1
ATOM 3089 N N . PHE A 1 400 ? 0.243 -46.967 110.655 1.00 24.18 487 PHE A N 1
ATOM 3090 C CA . PHE A 1 400 ? -0.058 -47.919 111.705 1.00 20.42 487 PHE A CA 1
ATOM 3091 C C . PHE A 1 400 ? 1.200 -48.789 111.874 1.00 29.18 487 PHE A C 1
ATOM 3092 O O . PHE A 1 400 ? 1.783 -48.879 112.971 1.00 30.00 487 PHE A O 1
ATOM 3100 N N . ALA A 1 401 ? 1.656 -49.395 110.783 1.00 25.69 488 ALA A N 1
ATOM 3101 C CA . ALA A 1 401 ? 2.923 -50.142 110.804 1.00 28.96 488 ALA A CA 1
ATOM 3102 C C . ALA A 1 401 ? 4.049 -49.412 111.538 1.00 26.77 488 ALA A C 1
ATOM 3103 O O . ALA A 1 401 ? 4.770 -50.012 112.329 1.00 30.54 488 ALA A O 1
ATOM 3105 N N . CYS A 1 402 ? 4.185 -48.107 111.321 1.00 26.52 489 CYS A N 1
ATOM 3106 C CA . CYS A 1 402 ? 5.285 -47.358 111.949 1.00 19.33 489 CYS A CA 1
ATOM 3107 C C . CYS A 1 402 ? 5.072 -47.141 113.477 1.00 27.51 489 CYS A C 1
ATOM 3108 O O . CYS A 1 402 ? 5.979 -47.342 114.282 1.00 28.41 489 CYS A O 1
ATOM 3111 N N . ILE A 1 403 ? 3.872 -46.750 113.893 1.00 25.10 490 ILE A N 1
ATOM 3112 C CA . ILE A 1 403 ? 3.546 -46.700 115.323 1.00 30.69 490 ILE A CA 1
ATOM 3113 C C . ILE A 1 403 ? 3.888 -48.031 116.051 1.00 32.12 490 ILE A C 1
ATOM 3114 O O . ILE A 1 403 ? 4.526 -48.064 117.102 1.00 28.41 490 ILE A O 1
ATOM 3119 N N . THR A 1 404 ? 3.437 -49.123 115.451 1.00 33.05 491 THR A N 1
ATOM 3120 C CA . THR A 1 404 ? 3.679 -50.469 115.908 1.00 28.39 491 THR A CA 1
ATOM 3121 C C . THR A 1 404 ? 5.178 -50.732 116.146 1.00 34.96 491 THR A C 1
ATOM 3122 O O . THR A 1 404 ? 5.601 -51.213 117.203 1.00 30.58 491 THR A O 1
ATOM 3126 N N . GLU A 1 405 ? 5.991 -50.391 115.163 1.00 37.36 492 GLU A N 1
ATOM 3127 C CA . GLU A 1 405 ? 7.427 -50.604 115.271 1.00 35.09 492 GLU A CA 1
ATOM 3128 C C . GLU A 1 405 ? 7.995 -49.716 116.386 1.00 33.25 492 GLU A C 1
ATOM 3129 O O . GLU A 1 405 ? 8.862 -50.150 117.153 1.00 32.92 492 GLU A O 1
ATOM 3135 N N . GLU A 1 406 ? 7.498 -48.481 116.507 1.00 33.80 493 GLU A N 1
ATOM 3136 C CA . GLU A 1 406 ? 8.025 -47.590 117.547 1.00 31.23 493 GLU A CA 1
ATOM 3137 C C . GLU A 1 406 ? 7.695 -48.175 118.903 1.00 33.47 493 GLU A C 1
ATOM 3138 O O . GLU A 1 406 ? 8.558 -48.234 119.762 1.00 32.46 493 GLU A O 1
ATOM 3144 N N . LYS A 1 407 ? 6.446 -48.615 119.092 1.00 32.57 494 LYS A N 1
ATOM 3145 C CA . LYS A 1 407 ? 6.041 -49.199 120.363 1.00 32.42 494 LYS A CA 1
ATOM 3146 C C . LYS A 1 407 ? 6.854 -50.446 120.670 1.00 30.89 494 LYS A C 1
ATOM 3147 O O . LYS A 1 407 ? 7.236 -50.679 121.805 1.00 40.44 494 LYS A O 1
ATOM 3153 N N . PHE A 1 408 ? 7.144 -51.252 119.672 1.00 33.19 495 PHE A N 1
ATOM 3154 C CA . PHE A 1 408 ? 7.937 -52.434 119.933 1.00 30.83 495 PHE A CA 1
ATOM 3155 C C . PHE A 1 408 ? 9.281 -52.020 120.493 1.00 38.14 495 PHE A C 1
ATOM 3156 O O . PHE A 1 408 ? 9.693 -52.536 121.530 1.00 37.37 495 PHE A O 1
ATOM 3164 N N . GLN A 1 409 ? 9.983 -51.116 119.817 1.00 30.57 496 GLN A N 1
ATOM 3165 C CA . GLN A 1 409 ? 11.315 -50.708 120.302 1.00 36.07 496 GLN A CA 1
ATOM 3166 C C . GLN A 1 409 ? 11.262 -50.112 121.729 1.00 36.55 496 GLN A C 1
ATOM 3167 O O . GLN A 1 409 ? 12.091 -50.377 122.587 1.00 39.13 496 GLN A O 1
ATOM 3173 N N . GLU A 1 410 ? 10.266 -49.292 121.966 1.00 30.37 497 GLU A N 1
ATOM 3174 C CA . GLU A 1 410 ? 10.025 -48.743 123.270 1.00 34.34 497 GLU A CA 1
ATOM 3175 C C . GLU A 1 410 ? 9.789 -49.867 124.324 1.00 41.48 497 GLU A C 1
ATOM 3176 O O . GLU A 1 410 ? 10.275 -49.775 125.448 1.00 40.81 497 GLU A O 1
ATOM 3182 N N . PHE A 1 411 ? 9.107 -50.948 123.960 1.00 35.05 498 PHE A N 1
ATOM 3183 C CA . PHE A 1 411 ? 8.768 -51.996 124.933 1.00 33.76 498 PHE A CA 1
ATOM 3184 C C . PHE A 1 411 ? 9.973 -52.881 125.296 1.00 41.28 498 PHE A C 1
ATOM 3185 O O . PHE A 1 411 ? 10.149 -53.273 126.462 1.00 46.11 498 PHE A O 1
ATOM 3193 N N . THR A 1 412 ? 10.790 -53.182 124.291 1.00 36.89 499 THR A N 1
ATOM 3194 C CA . THR A 1 412 ? 11.885 -54.131 124.408 1.00 40.47 499 THR A CA 1
ATOM 3195 C C . THR A 1 412 ? 13.187 -53.422 124.753 1.00 47.31 499 THR A C 1
ATOM 3196 O O . THR A 1 412 ? 14.229 -54.056 124.903 1.00 56.65 499 THR A O 1
ATOM 3200 N N . ASN A 1 413 ? 13.124 -52.108 124.880 1.00 47.49 500 ASN A N 1
ATOM 3201 C CA . ASN A 1 413 ? 14.315 -51.303 125.100 1.00 55.33 500 ASN A CA 1
ATOM 3202 C C . ASN A 1 413 ? 15.135 -51.619 126.379 1.00 72.20 500 ASN A C 1
ATOM 3203 O O . ASN A 1 413 ? 16.378 -51.666 126.344 1.00 70.31 500 ASN A O 1
ATOM 3208 N N . ASN A 1 414 ? 14.470 -51.823 127.511 1.00 68.48 501 ASN A N 1
ATOM 3209 C CA . ASN A 1 414 ? 15.198 -52.330 128.688 1.00 83.26 501 ASN A CA 1
ATOM 3210 C C . ASN A 1 414 ? 15.208 -53.879 128.759 1.00 74.65 501 ASN A C 1
ATOM 3211 O O . ASN A 1 414 ? 16.228 -54.490 129.111 1.00 67.42 501 ASN A O 1
ATOM 3216 N N . ARG A 1 415 ? 14.079 -54.485 128.379 1.00 64.97 502 ARG A N 1
ATOM 3217 C CA . ARG A 1 415 ? 13.824 -55.909 128.547 1.00 49.97 502 ARG A CA 1
ATOM 3218 C C . ARG A 1 415 ? 14.720 -56.819 127.742 1.00 44.37 502 ARG A C 1
ATOM 3219 O O . ARG A 1 415 ? 15.139 -56.488 126.649 1.00 62.74 502 ARG A O 1
ATOM 3227 N N . VAL A 1 416 ? 15.006 -57.977 128.304 1.00 46.60 503 VAL A N 1
ATOM 3228 C CA . VAL A 1 416 ? 15.368 -59.134 127.511 1.00 60.44 503 VAL A CA 1
ATOM 3229 C C . VAL A 1 416 ? 14.171 -60.062 127.631 1.00 65.60 503 VAL A C 1
ATOM 3230 O O . VAL A 1 416 ? 13.581 -60.204 128.718 1.00 47.09 503 VAL A O 1
ATOM 3234 N N . LEU A 1 417 ? 13.807 -60.666 126.507 1.00 58.13 504 LEU A N 1
ATOM 3235 C CA . LEU A 1 417 ? 12.674 -61.556 126.449 1.00 52.69 504 LEU A CA 1
ATOM 3236 C C . LEU A 1 417 ? 13.249 -62.960 126.349 1.00 48.38 504 LEU A C 1
ATOM 3237 O O . LEU A 1 417 ? 14.436 -63.137 126.020 1.00 47.26 504 LEU A O 1
ATOM 3242 N N . PRO A 1 418 ? 12.415 -63.971 126.598 1.00 39.63 505 PRO A N 1
ATOM 3243 C CA . PRO A 1 418 ? 12.909 -65.333 126.386 1.00 40.99 505 PRO A CA 1
ATOM 3244 C C . PRO A 1 418 ? 13.128 -65.653 124.912 1.00 37.93 505 PRO A C 1
ATOM 3245 O O . PRO A 1 418 ? 12.528 -65.009 124.053 1.00 36.53 505 PRO A O 1
ATOM 3249 N N . LYS A 1 419 ? 13.991 -66.627 124.625 1.00 35.56 506 LYS A N 1
ATOM 3250 C CA . LYS A 1 419 ? 14.125 -67.137 123.278 1.00 35.94 506 LYS A CA 1
ATOM 3251 C C . LYS A 1 419 ? 12.686 -67.320 122.747 1.00 45.60 506 LYS A C 1
ATOM 3252 O O . LYS A 1 419 ? 12.381 -66.992 121.589 1.00 40.36 506 LYS A O 1
ATOM 3258 N N . GLU A 1 420 ? 11.794 -67.794 123.618 1.00 28.18 507 GLU A N 1
ATOM 3259 C CA . GLU A 1 420 ? 10.480 -68.198 123.187 1.00 33.29 507 GLU A CA 1
ATOM 3260 C C . GLU A 1 420 ? 9.341 -67.859 124.176 1.00 38.52 507 GLU A C 1
ATOM 3261 O O . GLU A 1 420 ? 9.439 -68.118 125.387 1.00 39.40 507 GLU A O 1
ATOM 3267 N N . LEU A 1 421 ? 8.282 -67.254 123.635 1.00 33.54 508 LEU A N 1
ATOM 3268 C CA . LEU A 1 421 ? 7.002 -67.091 124.326 1.00 27.96 508 LEU A CA 1
ATOM 3269 C C . LEU A 1 421 ? 5.870 -67.696 123.493 1.00 24.24 508 LEU A C 1
ATOM 3270 O O . LEU A 1 421 ? 5.777 -67.475 122.289 1.00 26.17 508 LEU A O 1
ATOM 3275 N N . PHE A 1 422 ? 5.019 -68.442 124.167 1.00 29.78 509 PHE A N 1
ATOM 3276 C CA . PHE A 1 422 ? 3.798 -69.033 123.613 1.00 25.88 509 PHE A CA 1
ATOM 3277 C C . PHE A 1 422 ? 3.970 -69.735 122.266 1.00 27.96 509 PHE A C 1
ATOM 3278 O O . PHE A 1 422 ? 3.108 -69.599 121.399 1.00 26.48 509 PHE A O 1
ATOM 3286 N N . ASP A 1 423 ? 5.081 -70.452 122.086 1.00 35.43 510 ASP A N 1
ATOM 3287 C CA . ASP A 1 423 ? 5.309 -71.342 120.913 1.00 30.26 510 ASP A CA 1
ATOM 3288 C C . ASP A 1 423 ? 5.963 -70.659 119.698 1.00 29.47 510 ASP A C 1
ATOM 3289 O O . ASP A 1 423 ? 6.155 -71.318 118.659 1.00 23.47 510 ASP A O 1
ATOM 3294 N N . VAL A 1 424 ? 6.268 -69.357 119.835 1.00 24.97 511 VAL A N 1
ATOM 3295 C CA . VAL A 1 424 ? 6.969 -68.563 118.818 1.00 24.21 511 VAL A CA 1
ATOM 3296 C C . VAL A 1 424 ? 8.151 -67.790 119.456 1.00 29.61 511 VAL A C 1
ATOM 3297 O O . VAL A 1 424 ? 8.290 -67.762 120.716 1.00 24.71 511 VAL A O 1
ATOM 3301 N N . LYS A 1 425 ? 8.993 -67.154 118.622 1.00 23.51 512 LYS A N 1
ATOM 3302 C CA . LYS A 1 425 ? 10.108 -66.331 119.165 1.00 26.52 512 LYS A CA 1
ATOM 3303 C C . LYS A 1 425 ? 9.512 -65.267 120.061 1.00 34.74 512 LYS A C 1
ATOM 3304 O O . LYS A 1 425 ? 8.480 -64.666 119.698 1.00 31.16 512 LYS A O 1
ATOM 3310 N N . GLY A 1 426 ? 10.161 -65.024 121.208 1.00 29.13 513 GLY A N 1
ATOM 3311 C CA . GLY A 1 426 ? 9.748 -63.979 122.127 1.00 27.98 513 GLY A CA 1
ATOM 3312 C C . GLY A 1 426 ? 9.425 -62.673 121.408 1.00 34.39 513 GLY A C 1
ATOM 3313 O O . GLY A 1 426 ? 8.347 -62.065 121.597 1.00 25.93 513 GLY A O 1
ATOM 3314 N N . SER A 1 427 ? 10.351 -62.248 120.555 1.00 32.59 514 SER A N 1
ATOM 3315 C CA . SER A 1 427 ? 10.174 -60.984 119.854 1.00 37.47 514 SER A CA 1
ATOM 3316 C C . SER A 1 427 ? 8.891 -61.018 119.021 1.00 29.55 514 SER A C 1
ATOM 3317 O O . SER A 1 427 ? 8.186 -60.004 118.930 1.00 25.96 514 SER A O 1
ATOM 3320 N N . SER A 1 428 ? 8.578 -62.164 118.421 1.00 25.07 515 SER A N 1
ATOM 3321 C CA . SER A 1 428 ? 7.358 -62.267 117.617 1.00 28.11 515 SER A CA 1
ATOM 3322 C C . SER A 1 428 ? 6.098 -62.063 118.477 1.00 32.87 515 SER A C 1
ATOM 3323 O O . SER A 1 428 ? 5.160 -61.339 118.067 1.00 22.19 515 SER A O 1
ATOM 3326 N N . ALA A 1 429 ? 6.082 -62.720 119.652 1.00 23.55 516 ALA A N 1
ATOM 3327 C CA . ALA A 1 429 ? 4.908 -62.728 120.508 1.00 21.30 516 ALA A CA 1
ATOM 3328 C C . ALA A 1 429 ? 4.671 -61.294 120.939 1.00 27.87 516 ALA A C 1
ATOM 3329 O O . ALA A 1 429 ? 3.513 -60.827 120.951 1.00 21.19 516 ALA A O 1
ATOM 3331 N N . VAL A 1 430 ? 5.761 -60.578 121.254 1.00 17.71 517 VAL A N 1
ATOM 3332 C CA . VAL A 1 430 ? 5.609 -59.194 121.658 1.00 19.83 517 VAL A CA 1
ATOM 3333 C C . VAL A 1 430 ? 5.010 -58.369 120.515 1.00 25.25 517 VAL A C 1
ATOM 3334 O O . VAL A 1 430 ? 4.037 -57.633 120.746 1.00 22.73 517 VAL A O 1
ATOM 3338 N N . ARG A 1 431 ? 5.587 -58.499 119.308 1.00 24.59 518 ARG A N 1
ATOM 3339 C CA . ARG A 1 431 ? 5.123 -57.790 118.119 1.00 24.51 518 ARG A CA 1
ATOM 3340 C C . ARG A 1 431 ? 3.639 -58.082 117.858 1.00 28.90 518 ARG A C 1
ATOM 3341 O O . ARG A 1 431 ? 2.846 -57.169 117.565 1.00 25.09 518 ARG A O 1
ATOM 3349 N N . ILE A 1 432 ? 3.251 -59.345 117.972 1.00 21.48 519 ILE A N 1
ATOM 3350 C CA . ILE A 1 432 ? 1.863 -59.694 117.738 1.00 21.32 519 ILE A CA 1
ATOM 3351 C C . ILE A 1 432 ? 0.970 -59.049 118.811 1.00 26.71 519 ILE A C 1
ATOM 3352 O O . ILE A 1 432 ? -0.113 -58.509 118.496 1.00 24.51 519 ILE A O 1
ATOM 3357 N N . GLY A 1 433 ? 1.423 -59.091 120.068 1.00 19.27 520 GLY A N 1
ATOM 3358 C CA . GLY A 1 433 ? 0.661 -58.508 121.152 1.00 20.22 520 GLY A CA 1
ATOM 3359 C C . GLY A 1 433 ? 0.530 -56.984 121.068 1.00 33.17 520 GLY A C 1
ATOM 3360 O O . GLY A 1 433 ? -0.514 -56.430 121.433 1.00 29.70 520 GLY A O 1
ATOM 3361 N N . ILE A 1 434 ? 1.586 -56.301 120.605 1.00 26.45 521 ILE A N 1
ATOM 3362 C CA . ILE A 1 434 ? 1.586 -54.853 120.467 1.00 23.56 521 ILE A CA 1
ATOM 3363 C C . ILE A 1 434 ? 0.655 -54.417 119.311 1.00 28.80 521 ILE A C 1
ATOM 3364 O O . ILE A 1 434 ? -0.208 -53.559 119.474 1.00 28.13 521 ILE A O 1
ATOM 3369 N N . PHE A 1 435 ? 0.859 -55.027 118.148 1.00 26.08 522 PHE A N 1
ATOM 3370 C CA . PHE A 1 435 ? -0.008 -54.912 116.977 1.00 25.92 522 PHE A CA 1
ATOM 3371 C C . PHE A 1 435 ? -1.505 -55.068 117.319 1.00 29.01 522 PHE A C 1
ATOM 3372 O O . PHE A 1 435 ? -2.354 -54.233 116.993 1.00 21.03 522 PHE A O 1
ATOM 3380 N N . MET A 1 436 ? -1.820 -56.171 117.972 1.00 25.73 523 MET A N 1
ATOM 3381 C CA . MET A 1 436 ? -3.201 -56.532 118.227 1.00 24.46 523 MET A CA 1
ATOM 3382 C C . MET A 1 436 ? -3.804 -55.540 119.230 1.00 25.28 523 MET A C 1
ATOM 3383 O O . MET A 1 436 ? -4.947 -55.082 119.078 1.00 20.02 523 MET A O 1
ATOM 3388 N N . ASN A 1 437 ? -2.990 -55.136 120.202 1.00 25.50 524 ASN A N 1
ATOM 3389 C CA . ASN A 1 437 ? -3.365 -54.071 121.115 1.00 21.19 524 ASN A CA 1
ATOM 3390 C C . ASN A 1 437 ? -3.666 -52.717 120.440 1.00 25.98 524 ASN A C 1
ATOM 3391 O O . ASN A 1 437 ? -4.629 -52.039 120.809 1.00 32.88 524 ASN A O 1
ATOM 3396 N N . LEU A 1 438 ? -2.838 -52.290 119.494 1.00 27.82 525 LEU A N 1
ATOM 3397 C CA . LEU A 1 438 ? -3.074 -51.018 118.810 1.00 27.91 525 LEU A CA 1
ATOM 3398 C C . LEU A 1 438 ? -4.269 -51.173 117.906 1.00 29.07 525 LEU A C 1
ATOM 3399 O O . LEU A 1 438 ? -4.968 -50.216 117.586 1.00 34.37 525 LEU A O 1
ATOM 3404 N N . LEU A 1 439 ? -4.514 -52.400 117.490 1.00 23.76 526 LEU A N 1
ATOM 3405 C CA . LEU A 1 439 ? -5.587 -52.617 116.578 1.00 23.82 526 LEU A CA 1
ATOM 3406 C C . LEU A 1 439 ? -6.834 -52.370 117.418 1.00 32.29 526 LEU A C 1
ATOM 3407 O O . LEU A 1 439 ? -7.737 -51.612 117.024 1.00 33.03 526 LEU A O 1
ATOM 3412 N N . ASN A 1 440 ? -6.849 -52.931 118.628 1.00 31.88 527 ASN A N 1
ATOM 3413 C CA . ASN A 1 440 ? -7.997 -52.777 119.505 1.00 20.74 527 ASN A CA 1
ATOM 3414 C C . ASN A 1 440 ? -8.173 -51.355 120.097 1.00 30.86 527 ASN A C 1
ATOM 3415 O O . ASN A 1 440 ? -9.303 -50.839 120.158 1.00 29.40 527 ASN A O 1
ATOM 3420 N N . GLU A 1 441 ? -7.078 -50.690 120.477 1.00 34.72 528 GLU A N 1
ATOM 3421 C CA . GLU A 1 441 ? -7.158 -49.267 120.878 1.00 35.35 528 GLU A CA 1
ATOM 3422 C C . GLU A 1 441 ? -7.684 -48.395 119.754 1.00 37.09 528 GLU A C 1
ATOM 3423 O O . GLU A 1 441 ? -8.489 -47.486 119.979 1.00 40.07 528 GLU A O 1
ATOM 3429 N N . SER A 1 442 ? -7.209 -48.665 118.538 1.00 39.72 529 SER A N 1
ATOM 3430 C CA . SER A 1 442 ? -7.598 -47.886 117.368 1.00 30.75 529 SER A CA 1
ATOM 3431 C C . SER A 1 442 ? -9.066 -48.085 117.090 1.00 30.59 529 SER A C 1
ATOM 3432 O O . SER A 1 442 ? -9.784 -47.137 116.760 1.00 28.91 529 SER A O 1
ATOM 3435 N N . LEU A 1 443 ? -9.519 -49.318 117.253 1.00 27.62 530 LEU A N 1
ATOM 3436 C CA . LEU A 1 443 ? -10.908 -49.625 116.951 1.00 35.83 530 LEU A CA 1
ATOM 3437 C C . LEU A 1 443 ? -11.777 -48.891 117.934 1.00 39.68 530 LEU A C 1
ATOM 3438 O O . LEU A 1 443 ? -12.815 -48.331 117.568 1.00 44.51 530 LEU A O 1
ATOM 3443 N N . THR A 1 444 ? -11.357 -48.896 119.194 1.00 34.35 531 THR A N 1
ATOM 3444 C CA . THR A 1 444 ? -12.170 -48.289 120.217 1.00 36.95 531 THR A CA 1
ATOM 3445 C C . THR A 1 444 ? -12.384 -46.815 119.899 1.00 37.92 531 THR A C 1
ATOM 3446 O O . THR A 1 444 ? -13.506 -46.340 119.997 1.00 35.31 531 THR A O 1
ATOM 3450 N N . GLU A 1 445 ? -11.317 -46.116 119.491 1.00 37.70 532 GLU A N 1
ATOM 3451 C CA . GLU A 1 445 ? -11.436 -44.735 118.993 1.00 31.72 532 GLU A CA 1
ATOM 3452 C C . GLU A 1 445 ? -12.425 -44.645 117.855 1.00 38.51 532 GLU A C 1
ATOM 3453 O O . GLU A 1 445 ? -13.312 -43.801 117.886 1.00 51.28 532 GLU A O 1
ATOM 3459 N N . TYR A 1 446 ? -12.256 -45.471 116.825 1.00 34.76 533 TYR A N 1
ATOM 3460 C CA . TYR A 1 446 ? -13.107 -45.352 115.656 1.00 33.44 533 TYR A CA 1
ATOM 3461 C C . TYR A 1 446 ? -14.549 -45.350 116.126 1.00 38.74 533 TYR A C 1
ATOM 3462 O O . TYR A 1 446 ? -15.340 -44.482 115.745 1.00 38.39 533 TYR A O 1
ATOM 3471 N N . LEU A 1 447 ? -14.854 -46.330 116.974 1.00 37.35 534 LEU A N 1
ATOM 3472 C CA . LEU A 1 447 ? -16.209 -46.626 117.420 1.00 43.92 534 LEU A CA 1
ATOM 3473 C C . LEU A 1 447 ? -16.872 -45.463 118.207 1.00 53.24 534 LEU A C 1
ATOM 3474 O O . LEU A 1 447 ? -18.109 -45.305 118.191 1.00 48.89 534 LEU A O 1
ATOM 3479 N N . GLN A 1 448 ? -16.053 -44.674 118.902 1.00 36.15 535 GLN A N 1
ATOM 3480 C CA . GLN A 1 448 ? -16.515 -43.434 119.523 1.00 55.59 535 GLN A CA 1
ATOM 3481 C C . GLN A 1 448 ? -16.835 -42.341 118.513 1.00 59.36 535 GLN A C 1
ATOM 3482 O O . GLN A 1 448 ? -17.768 -41.577 118.706 1.00 71.20 535 GLN A O 1
ATOM 3488 N N . LYS A 1 449 ? -16.036 -42.254 117.458 1.00 46.32 536 LYS A N 1
ATOM 3489 C CA . LYS A 1 449 ? -16.189 -41.216 116.451 1.00 49.93 536 LYS A CA 1
ATOM 3490 C C . LYS A 1 449 ? -17.459 -41.409 115.619 1.00 54.61 536 LYS A C 1
ATOM 3491 O O . LYS A 1 449 ? -17.707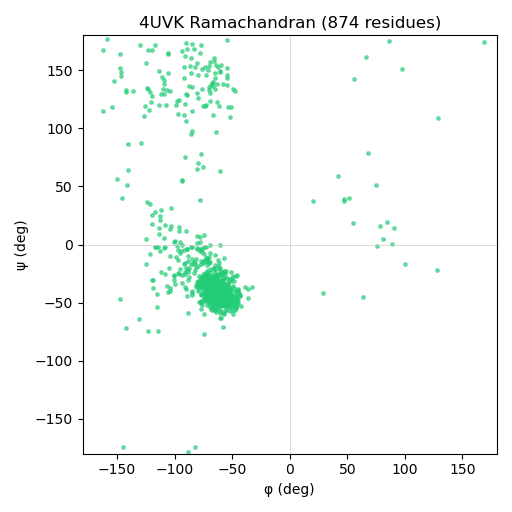 -40.621 114.721 1.00 53.78 536 LYS A O 1
ATOM 3497 N N . VAL A 1 450 ? -18.248 -42.453 115.870 1.00 48.10 537 VAL A N 1
ATOM 3498 C CA . VAL A 1 450 ? -19.409 -42.710 115.005 1.00 49.78 537 VAL A CA 1
ATOM 3499 C C . VAL A 1 450 ? -20.610 -43.343 115.713 1.00 54.78 537 VAL A C 1
ATOM 3500 O O . VAL A 1 450 ? -20.503 -43.900 116.822 1.00 48.24 537 VAL A O 1
ATOM 3504 N N . PRO A 1 451 ? -21.774 -43.277 115.054 1.00 60.61 538 PRO A N 1
ATOM 3505 C CA . PRO A 1 451 ? -22.968 -43.839 115.696 1.00 59.35 538 PRO A CA 1
ATOM 3506 C C . PRO A 1 451 ? -22.796 -45.337 115.977 1.00 54.79 538 PRO A C 1
ATOM 3507 O O . PRO A 1 451 ? -22.080 -46.066 115.270 1.00 55.23 538 PRO A O 1
ATOM 3511 N N . GLN A 1 452 ? -23.446 -45.783 117.037 1.00 52.88 539 GLN A N 1
ATOM 3512 C CA . GLN A 1 452 ? -23.384 -47.173 117.441 1.00 57.42 539 GLN A CA 1
ATOM 3513 C C . GLN A 1 452 ? -23.607 -48.155 116.278 1.00 57.58 539 GLN A C 1
ATOM 3514 O O . GLN A 1 452 ? -24.531 -48.003 115.476 1.00 52.90 539 GLN A O 1
ATOM 3520 N N . ILE A 1 453 ? -22.734 -49.157 116.188 1.00 59.75 540 ILE A N 1
ATOM 3521 C CA . ILE A 1 453 ? -22.928 -50.264 115.256 1.00 47.25 540 ILE A CA 1
ATOM 3522 C C . ILE A 1 453 ? -22.890 -51.607 115.988 1.00 52.80 540 ILE A C 1
ATOM 3523 O O . ILE A 1 453 ? -22.301 -51.758 117.086 1.00 41.30 540 ILE A O 1
ATOM 3528 N N . GLY A 1 454 ? -23.523 -52.592 115.369 1.00 37.53 541 GLY A N 1
ATOM 3529 C CA . GLY A 1 454 ? -23.538 -53.921 115.939 1.00 40.34 541 GLY A CA 1
ATOM 3530 C C . GLY A 1 454 ? -22.264 -54.713 115.677 1.00 47.86 541 GLY A C 1
ATOM 3531 O O . GLY A 1 454 ? -21.541 -54.441 114.703 1.00 49.02 541 GLY A O 1
ATOM 3532 N N . SER A 1 455 ? -22.016 -55.696 116.549 1.00 42.45 542 SER A N 1
ATOM 3533 C CA . SER A 1 455 ? -20.929 -56.652 116.423 1.00 46.33 542 SER A CA 1
ATOM 3534 C C . SER A 1 455 ? -20.676 -57.122 114.978 1.00 39.13 542 SER A C 1
ATOM 3535 O O . SER A 1 455 ? -19.539 -57.336 114.590 1.00 33.36 542 SER A O 1
ATOM 3538 N N . GLU A 1 456 ? -21.724 -57.288 114.188 1.00 42.56 543 GLU A N 1
ATOM 3539 C CA . GLU A 1 456 ? -21.553 -57.771 112.825 1.00 42.81 543 GLU A CA 1
ATOM 3540 C C . GLU A 1 456 ? -20.750 -56.757 112.019 1.00 40.15 543 GLU A C 1
ATOM 3541 O O . GLU A 1 456 ? -19.694 -57.072 111.484 1.00 37.91 543 GLU A O 1
ATOM 3547 N N . LYS A 1 457 ? -21.244 -55.531 111.934 1.00 40.68 544 LYS A N 1
ATOM 3548 C CA . LYS A 1 457 ? -20.545 -54.494 111.194 1.00 37.24 544 LYS A CA 1
ATOM 3549 C C . LYS A 1 457 ? -19.148 -54.238 111.823 1.00 34.74 544 LYS A C 1
ATOM 3550 O O . LYS A 1 457 ? -18.178 -53.935 111.125 1.00 32.78 544 LYS A O 1
ATOM 3556 N N . ARG A 1 458 ? -19.066 -54.354 113.148 1.00 32.12 545 ARG A N 1
ATOM 3557 C CA . ARG A 1 458 ? -17.816 -54.162 113.899 1.00 34.19 545 ARG A CA 1
ATOM 3558 C C . ARG A 1 458 ? -16.747 -55.118 113.309 1.00 37.19 545 ARG A C 1
ATOM 3559 O O . ARG A 1 458 ? -15.642 -54.697 112.907 1.00 27.70 545 ARG A O 1
ATOM 3567 N N . ILE A 1 459 ? -17.109 -56.395 113.190 1.00 28.13 546 ILE A N 1
ATOM 3568 C CA . ILE A 1 459 ? -16.177 -57.404 112.731 1.00 29.52 546 ILE A CA 1
ATOM 3569 C C . ILE A 1 459 ? -15.782 -57.165 111.270 1.00 29.54 546 ILE A C 1
ATOM 3570 O O . ILE A 1 459 ? -14.604 -57.276 110.902 1.00 26.37 546 ILE A O 1
ATOM 3575 N N . HIS A 1 460 ? -16.758 -56.799 110.454 1.00 31.18 547 HIS A N 1
ATOM 3576 C CA . HIS A 1 460 ? -16.540 -56.622 109.017 1.00 33.44 547 HIS A CA 1
ATOM 3577 C C . HIS A 1 460 ? -15.562 -55.433 108.746 1.00 34.90 547 HIS A C 1
ATOM 3578 O O . HIS A 1 460 ? -14.732 -55.459 107.814 1.00 27.43 547 HIS A O 1
ATOM 3585 N N . ILE A 1 461 ? -15.660 -54.405 109.579 1.00 25.84 548 ILE A N 1
ATOM 3586 C CA . ILE A 1 461 ? -14.793 -53.254 109.470 1.00 33.52 548 ILE A CA 1
ATOM 3587 C C . ILE A 1 461 ? -13.369 -53.638 109.945 1.00 30.54 548 ILE A C 1
ATOM 3588 O O . ILE A 1 461 ? -12.352 -53.205 109.380 1.00 32.42 548 ILE A O 1
ATOM 3593 N N . LEU A 1 462 ? -13.282 -54.446 110.987 1.00 28.92 549 LEU A N 1
ATOM 3594 C CA . LEU A 1 462 ? -11.974 -54.867 111.455 1.00 28.29 549 LEU A CA 1
ATOM 3595 C C . LEU A 1 462 ? -11.380 -55.757 110.362 1.00 31.61 549 LEU A C 1
ATOM 3596 O O . LEU A 1 462 ? -10.199 -55.644 109.978 1.00 28.09 549 LEU A O 1
ATOM 3601 N N . PHE A 1 463 ? -12.222 -56.622 109.832 1.00 31.85 550 PHE A N 1
ATOM 3602 C CA . PHE A 1 463 ? -11.765 -57.565 108.840 1.00 31.33 550 PHE A CA 1
ATOM 3603 C C . PHE A 1 463 ? -11.048 -56.814 107.723 1.00 29.98 550 PHE A C 1
ATOM 3604 O O . PHE A 1 463 ? -9.987 -57.230 107.239 1.00 33.18 550 PHE A O 1
ATOM 3612 N N . GLN A 1 464 ? -11.635 -55.689 107.343 1.00 31.27 551 GLN A N 1
ATOM 3613 C CA . GLN A 1 464 ? -11.173 -54.905 106.218 1.00 25.66 551 GLN A CA 1
ATOM 3614 C C . GLN A 1 464 ? -9.865 -54.199 106.532 1.00 25.31 551 GLN A C 1
ATOM 3615 O O . GLN A 1 464 ? -8.995 -54.130 105.679 1.00 32.38 551 GLN A O 1
ATOM 3621 N N . ALA A 1 465 ? -9.730 -53.665 107.744 1.00 23.41 552 ALA A N 1
ATOM 3622 C CA . ALA A 1 465 ? -8.529 -52.955 108.119 1.00 21.91 552 ALA A CA 1
ATOM 3623 C C . ALA A 1 465 ? -7.407 -53.937 107.993 1.00 28.69 552 ALA A C 1
ATOM 3624 O O . ALA A 1 465 ? -6.331 -53.608 107.477 1.00 30.56 552 ALA A O 1
ATOM 3626 N N . ALA A 1 466 ? -7.665 -55.155 108.459 1.00 24.87 553 ALA A N 1
ATOM 3627 C CA . ALA A 1 466 ? -6.641 -56.180 108.488 1.00 30.10 553 ALA A CA 1
ATOM 3628 C C . ALA A 1 466 ? -6.173 -56.454 107.071 1.00 27.50 553 ALA A C 1
ATOM 3629 O O . ALA A 1 466 ? -4.973 -56.663 106.855 1.00 22.34 553 ALA A O 1
ATOM 3631 N N . GLU A 1 467 ? -7.105 -56.449 106.118 1.00 20.44 554 GLU A N 1
ATOM 3632 C CA . GLU A 1 467 ? -6.744 -56.615 104.710 1.00 22.38 554 GLU A CA 1
ATOM 3633 C C . GLU A 1 467 ? -5.638 -55.634 104.310 1.00 28.86 554 GLU A C 1
ATOM 3634 O O . GLU A 1 467 ? -4.690 -55.976 103.605 1.00 24.78 554 GLU A O 1
ATOM 3640 N N . PHE A 1 468 ? -5.773 -54.390 104.742 1.00 24.52 555 PHE A N 1
ATOM 3641 C CA . PHE A 1 468 ? -4.887 -53.362 104.245 1.00 24.01 555 PHE A CA 1
ATOM 3642 C C . PHE A 1 468 ? -3.569 -53.369 104.974 1.00 25.97 555 PHE A C 1
ATOM 3643 O O . PHE A 1 468 ? -2.597 -52.737 104.544 1.00 23.76 555 PHE A O 1
ATOM 3651 N N . LEU A 1 469 ? -3.540 -54.099 106.082 1.00 25.72 556 LEU A N 1
ATOM 3652 C CA . LEU A 1 469 ? -2.338 -54.220 106.892 1.00 25.40 556 LEU A CA 1
ATOM 3653 C C . LEU A 1 469 ? -1.460 -55.385 106.425 1.00 28.45 556 LEU A C 1
ATOM 3654 O O . LEU A 1 469 ? -0.326 -55.524 106.867 1.00 28.50 556 LEU A O 1
ATOM 3659 N N . TYR A 1 470 ? -1.980 -56.216 105.522 1.00 30.58 557 TYR A N 1
ATOM 3660 C CA . TYR A 1 470 ? -1.221 -57.367 105.048 1.00 30.18 557 TYR A CA 1
ATOM 3661 C C . TYR A 1 470 ? 0.220 -57.042 104.593 1.00 27.79 557 TYR A C 1
ATOM 3662 O O . TYR A 1 470 ? 1.101 -57.868 104.762 1.00 27.91 557 TYR A O 1
ATOM 3671 N N . PRO A 1 471 ? 0.449 -55.871 103.971 1.00 22.10 558 PRO A N 1
ATOM 3672 C CA . PRO A 1 471 ? 1.810 -55.615 103.465 1.00 23.55 558 PRO A CA 1
ATOM 3673 C C . PRO A 1 471 ? 2.831 -55.312 104.571 1.00 28.96 558 PRO A C 1
ATOM 3674 O O . PRO A 1 471 ? 4.040 -55.364 104.366 1.00 35.19 558 PRO A O 1
ATOM 3678 N N . TYR A 1 472 ? 2.334 -55.024 105.762 1.00 33.95 559 TYR A N 1
ATOM 3679 C CA . TYR A 1 472 ? 3.181 -54.653 106.892 1.00 31.67 559 TYR A CA 1
ATOM 3680 C C . TYR A 1 472 ? 3.260 -55.736 107.961 1.00 34.49 559 TYR A C 1
ATOM 3681 O O . TYR A 1 472 ? 4.274 -55.795 108.704 1.00 35.92 559 TYR A O 1
ATOM 3690 N N . PHE A 1 473 ? 2.219 -56.587 108.043 1.00 27.69 560 PHE A N 1
ATOM 3691 C CA . PHE A 1 473 ? 2.127 -57.537 109.150 1.00 22.14 560 PHE A CA 1
ATOM 3692 C C . PHE A 1 473 ? 1.992 -58.908 108.645 1.00 28.74 560 PHE A C 1
ATOM 3693 O O . PHE A 1 473 ? 1.832 -59.846 109.431 1.00 31.94 560 PHE A O 1
ATOM 3701 N N . GLY A 1 474 ? 2.082 -59.028 107.328 1.00 27.25 561 GLY A N 1
ATOM 3702 C CA . GLY A 1 474 ? 1.984 -60.321 106.680 1.00 26.37 561 GLY A CA 1
ATOM 3703 C C . GLY A 1 474 ? 2.937 -61.377 107.215 1.00 30.44 561 GLY A C 1
ATOM 3704 O O . GLY A 1 474 ? 2.577 -62.548 107.240 1.00 33.09 561 GLY A O 1
ATOM 3705 N N . SER A 1 475 ? 4.143 -60.995 107.645 1.00 32.94 562 SER A N 1
ATOM 3706 C CA . SER A 1 475 ? 5.077 -62.001 108.175 1.00 33.65 562 SER A CA 1
ATOM 3707 C C . SER A 1 475 ? 4.677 -62.481 109.567 1.00 29.03 562 SER A C 1
ATOM 3708 O O . SER A 1 475 ? 5.334 -63.316 110.116 1.00 37.16 562 SER A O 1
ATOM 3711 N N . LEU A 1 476 ? 3.615 -61.944 110.150 1.00 27.12 563 LEU A N 1
ATOM 3712 C CA . LEU A 1 476 ? 3.209 -62.377 111.464 1.00 25.09 563 LEU A CA 1
ATOM 3713 C C . LEU A 1 476 ? 2.131 -63.438 111.286 1.00 25.73 563 LEU A C 1
ATOM 3714 O O . LEU A 1 476 ? 1.723 -64.063 112.243 1.00 29.69 563 LEU A O 1
ATOM 3719 N N . ILE A 1 477 ? 1.664 -63.665 110.067 1.00 24.12 564 ILE A N 1
ATOM 3720 C CA . ILE A 1 477 ? 0.578 -64.635 109.866 1.00 22.58 564 ILE A CA 1
ATOM 3721 C C . ILE A 1 477 ? 0.895 -66.010 110.470 1.00 22.55 564 ILE A C 1
ATOM 3722 O O . ILE A 1 477 ? 0.108 -66.538 111.237 1.00 23.98 564 ILE A O 1
ATOM 3727 N N . LYS A 1 478 ? 2.048 -66.579 110.136 1.00 27.26 565 LYS A N 1
ATOM 3728 C CA . LYS A 1 478 ? 2.472 -67.861 110.692 1.00 26.50 565 LYS A CA 1
ATOM 3729 C C . LYS A 1 478 ? 2.499 -67.818 112.233 1.00 26.45 565 LYS A C 1
ATOM 3730 O O . LYS A 1 478 ? 1.984 -68.714 112.887 1.00 29.69 565 LYS A O 1
ATOM 3736 N N . ASP A 1 479 ? 3.041 -66.769 112.829 1.00 26.15 566 ASP A N 1
ATOM 3737 C CA . ASP A 1 479 ? 3.149 -66.743 114.283 1.00 23.05 566 ASP A CA 1
ATOM 3738 C C . ASP A 1 479 ? 1.822 -66.467 114.989 1.00 29.50 566 ASP A C 1
ATOM 3739 O O . ASP A 1 479 ? 1.619 -66.902 116.141 1.00 25.83 566 ASP A O 1
ATOM 3744 N N . ILE A 1 480 ? 0.900 -65.790 114.304 1.00 26.32 567 ILE A N 1
ATOM 3745 C CA . ILE A 1 480 ? -0.430 -65.607 114.862 1.00 25.31 567 ILE A CA 1
ATOM 3746 C C . ILE A 1 480 ? -1.109 -66.969 114.958 1.00 25.47 567 ILE A C 1
ATOM 3747 O O . ILE A 1 480 ? -1.766 -67.279 115.962 1.00 23.86 567 ILE A O 1
ATOM 3752 N N . CYS A 1 481 ? -0.949 -67.778 113.914 1.00 24.85 568 CYS A N 1
ATOM 3753 C CA . CYS A 1 481 ? -1.554 -69.115 113.884 1.00 31.89 568 CYS A CA 1
ATOM 3754 C C . CYS A 1 481 ? -1.015 -69.937 115.058 1.00 30.66 568 CYS A C 1
ATOM 3755 O O . CYS A 1 481 ? -1.773 -70.611 115.768 1.00 32.94 568 CYS A O 1
ATOM 3758 N N . LYS A 1 482 ? 0.294 -69.870 115.266 1.00 23.33 569 LYS A N 1
ATOM 3759 C CA . LYS A 1 482 ? 0.941 -70.661 116.315 1.00 30.05 569 LYS A CA 1
ATOM 3760 C C . LYS A 1 482 ? 0.543 -70.109 117.695 1.00 30.52 569 LYS A C 1
ATOM 3761 O O . LYS A 1 482 ? 0.168 -70.877 118.586 1.00 31.32 569 LYS A O 1
ATOM 3767 N N . VAL A 1 483 ? 0.590 -68.790 117.874 1.00 28.38 570 VAL A N 1
ATOM 3768 C CA . VAL A 1 483 ? 0.106 -68.215 119.122 1.00 21.04 570 VAL A CA 1
ATOM 3769 C C . VAL A 1 483 ? -1.340 -68.657 119.392 1.00 28.02 570 VAL A C 1
ATOM 3770 O O . VAL A 1 483 ? -1.673 -68.966 120.538 1.00 25.32 570 VAL A O 1
ATOM 3774 N N . LEU A 1 484 ? -2.185 -68.746 118.359 1.00 28.18 571 LEU A N 1
ATOM 3775 C CA . LEU A 1 484 ? -3.592 -69.166 118.574 1.00 27.78 571 LEU A CA 1
ATOM 3776 C C . LEU A 1 484 ? -3.780 -70.626 118.973 1.00 30.12 571 LEU A C 1
ATOM 3777 O O . LEU A 1 484 ? -4.865 -71.000 119.377 1.00 24.99 571 LEU A O 1
ATOM 3782 N N . THR A 1 485 ? -2.762 -71.464 118.812 1.00 29.84 572 THR A N 1
ATOM 3783 C CA . THR A 1 485 ? -2.944 -72.883 119.118 1.00 33.45 572 THR A CA 1
ATOM 3784 C C . THR A 1 485 ? -2.188 -73.304 120.391 1.00 28.61 572 THR A C 1
ATOM 3785 O O . THR A 1 485 ? -2.152 -74.475 120.748 1.00 32.30 572 THR A O 1
ATOM 3789 N N . PHE A 1 486 ? -1.606 -72.320 121.057 1.00 24.91 573 PHE A N 1
ATOM 3790 C CA . PHE A 1 486 ? -0.895 -72.484 122.306 1.00 27.34 573 PHE A CA 1
ATOM 3791 C C . PHE A 1 486 ? -1.857 -72.831 123.468 1.00 28.90 573 PHE A C 1
ATOM 3792 O O . PHE A 1 486 ? -2.876 -72.146 123.689 1.00 28.64 573 PHE A O 1
ATOM 3800 N N . GLU A 1 487 ? -1.511 -73.880 124.219 1.00 26.52 574 GLU A N 1
ATOM 3801 C CA . GLU A 1 487 ? -2.401 -74.426 125.260 1.00 31.91 574 GLU A CA 1
ATOM 3802 C C . GLU A 1 487 ? -2.173 -73.765 126.621 1.00 28.64 574 GLU A C 1
ATOM 3803 O O . GLU A 1 487 ? -3.039 -73.825 127.476 1.00 29.65 574 GLU A O 1
ATOM 3809 N N . GLY A 1 488 ? -1.018 -73.145 126.811 1.00 19.65 575 GLY A N 1
ATOM 3810 C CA . GLY A 1 488 ? -0.625 -72.643 128.112 1.00 21.54 575 GLY A CA 1
ATOM 3811 C C . GLY A 1 488 ? -1.220 -71.291 128.442 1.00 26.54 575 GLY A C 1
ATOM 3812 O O . GLY A 1 488 ? -2.055 -70.755 127.694 1.00 27.90 575 GLY A O 1
ATOM 3813 N N . GLU A 1 489 ? -0.807 -70.719 129.566 1.00 26.74 576 GLU A N 1
ATOM 3814 C CA . GLU A 1 489 ? -1.355 -69.442 129.964 1.00 26.34 576 GLU A CA 1
ATOM 3815 C C . GLU A 1 489 ? -0.573 -68.299 129.310 1.00 28.17 576 GLU A C 1
ATOM 3816 O O . GLU A 1 489 ? 0.634 -68.419 129.096 1.00 18.68 576 GLU A O 1
ATOM 3822 N N . PHE A 1 490 ? -1.245 -67.183 129.001 1.00 28.83 577 PHE A N 1
ATOM 3823 C CA . PHE A 1 490 ? -0.547 -66.110 128.305 1.00 28.15 577 PHE A CA 1
ATOM 3824 C C . PHE A 1 490 ? 0.087 -65.079 129.264 1.00 31.11 577 PHE A C 1
ATOM 3825 O O . PHE A 1 490 ? -0.411 -63.974 129.426 1.00 31.61 577 PHE A O 1
ATOM 3833 N N . THR A 1 491 ? 1.196 -65.465 129.889 1.00 27.02 578 THR A N 1
ATOM 3834 C CA . THR A 1 491 ? 1.942 -64.577 130.767 1.00 35.77 578 THR A CA 1
ATOM 3835 C C . THR A 1 491 ? 3.323 -65.144 130.847 1.00 40.10 578 THR A C 1
ATOM 3836 O O . THR A 1 491 ? 3.597 -66.237 130.349 1.00 33.96 578 THR A O 1
ATOM 3840 N N . HIS A 1 492 ? 4.158 -64.410 131.562 1.00 44.57 579 HIS A N 1
ATOM 3841 C CA . HIS A 1 492 ? 5.557 -64.704 131.739 1.00 47.23 579 HIS A CA 1
ATOM 3842 C C . HIS A 1 492 ? 5.981 -63.405 132.365 1.00 52.75 579 HIS A C 1
ATOM 3843 O O . HIS A 1 492 ? 5.167 -62.484 132.396 1.00 50.95 579 HIS A O 1
ATOM 3850 N N . GLU A 1 493 ? 7.218 -63.256 132.822 1.00 61.40 580 GLU A N 1
ATOM 3851 C CA . GLU A 1 493 ? 7.663 -61.907 133.226 1.00 61.32 580 GLU A CA 1
ATOM 3852 C C . GLU A 1 493 ? 7.623 -60.854 132.037 1.00 70.08 580 GLU A C 1
ATOM 3853 O O . GLU A 1 493 ? 8.645 -60.283 131.559 1.00 49.46 580 GLU A O 1
ATOM 3859 N N . SER A 1 494 ? 6.357 -60.677 131.600 1.00 68.06 581 SER A N 1
ATOM 3860 C CA . SER A 1 494 ? 5.821 -59.686 130.654 1.00 50.00 581 SER A CA 1
ATOM 3861 C C . SER A 1 494 ? 6.294 -59.782 129.184 1.00 60.24 581 SER A C 1
ATOM 3862 O O . SER A 1 494 ? 5.654 -60.450 128.331 1.00 39.64 581 SER A O 1
ATOM 3865 N N . LEU A 1 518 ? 0.142 -55.188 125.463 1.00 21.77 605 LEU A N 1
ATOM 3866 C CA . LEU A 1 518 ? 0.039 -56.585 124.904 1.00 35.45 605 LEU A CA 1
ATOM 3867 C C . LEU A 1 518 ? -1.353 -57.229 124.950 1.00 27.16 605 LEU A C 1
ATOM 3868 O O . LEU A 1 518 ? -1.802 -57.642 126.007 1.00 34.24 605 LEU A O 1
ATOM 3873 N N . LEU A 1 519 ? -2.000 -57.375 123.796 1.00 18.28 606 LEU A N 1
ATOM 3874 C CA . LEU A 1 519 ? -3.261 -58.066 123.726 1.00 18.00 606 LEU A CA 1
ATOM 3875 C C . LEU A 1 519 ? -3.041 -59.496 123.249 1.00 30.13 606 LEU A C 1
ATOM 3876 O O . LEU A 1 519 ? -2.523 -59.724 122.154 1.00 25.29 606 LEU A O 1
ATOM 3881 N N . LEU A 1 520 ? -3.429 -60.471 124.074 1.00 30.19 607 LEU A N 1
ATOM 3882 C CA . LEU A 1 520 ? -3.219 -61.861 123.721 1.00 24.60 607 LEU A CA 1
ATOM 3883 C C . LEU A 1 520 ? -4.553 -62.618 123.720 1.00 24.54 607 LEU A C 1
ATOM 3884 O O . LEU A 1 520 ? -5.548 -62.101 124.175 1.00 25.74 607 LEU A O 1
ATOM 3889 N N . PRO A 1 521 ? -4.589 -63.837 123.165 1.00 27.29 608 PRO A N 1
ATOM 3890 C CA . PRO A 1 521 ? -5.925 -64.411 122.994 1.00 34.70 608 PRO A CA 1
ATOM 3891 C C . PRO A 1 521 ? -6.448 -65.016 124.305 1.00 31.54 608 PRO A C 1
ATOM 3892 O O . PRO A 1 521 ? -6.657 -66.225 124.416 1.00 26.77 608 PRO A O 1
ATOM 3896 N N . THR A 1 522 ? -6.666 -64.147 125.288 1.00 29.37 609 THR A N 1
ATOM 3897 C CA . THR A 1 522 ? -6.890 -64.569 126.672 1.00 31.49 609 THR A CA 1
ATOM 3898 C C . THR A 1 522 ? -8.351 -64.614 127.085 1.00 28.73 609 THR A C 1
ATOM 3899 O O . THR A 1 522 ? -8.659 -65.078 128.154 1.00 35.97 609 THR A O 1
ATOM 3903 N N . ASP A 1 523 ? -9.241 -64.083 126.276 1.00 23.73 610 ASP A N 1
ATOM 3904 C CA . ASP A 1 523 ? -10.646 -64.108 126.610 1.00 27.23 610 ASP A CA 1
ATOM 3905 C C . ASP A 1 523 ? -11.326 -64.288 125.284 1.00 31.49 610 ASP A C 1
ATOM 3906 O O . ASP A 1 523 ? -10.654 -64.462 124.265 1.00 33.31 610 ASP A O 1
ATOM 3911 N N . SER A 1 524 ? -12.650 -64.234 125.280 1.00 31.13 611 SER A N 1
ATOM 3912 C CA . SER A 1 524 ? -13.387 -64.567 124.084 1.00 35.86 611 SER A CA 1
ATOM 3913 C C . SER A 1 524 ? -13.406 -63.412 123.070 1.00 42.11 611 SER A C 1
ATOM 3914 O O . SER A 1 524 ? -13.360 -63.671 121.852 1.00 33.76 611 SER A O 1
ATOM 3917 N N . ASN A 1 525 ? -13.448 -62.164 123.559 1.00 30.07 612 ASN A N 1
ATOM 3918 C CA . ASN A 1 525 ? -13.396 -61.024 122.671 1.00 26.08 612 ASN A CA 1
ATOM 3919 C C . ASN A 1 525 ? -12.044 -60.916 121.958 1.00 36.29 612 ASN A C 1
ATOM 3920 O O . ASN A 1 525 ? -11.977 -60.492 120.790 1.00 35.16 612 ASN A O 1
ATOM 3925 N N . ASN A 1 526 ? -10.977 -61.325 122.648 1.00 31.75 613 ASN A N 1
ATOM 3926 C CA . ASN A 1 526 ? -9.610 -61.221 122.129 1.00 24.09 613 ASN A CA 1
ATOM 3927 C C . ASN A 1 526 ? -9.306 -62.314 121.097 1.00 25.52 613 ASN A C 1
ATOM 3928 O O . ASN A 1 526 ? -8.642 -62.077 120.077 1.00 21.57 613 ASN A O 1
ATOM 3933 N N . ILE A 1 527 ? -9.862 -63.490 121.321 1.00 25.89 614 ILE A N 1
ATOM 3934 C CA . ILE A 1 527 ? -9.792 -64.544 120.335 1.00 28.42 614 ILE A CA 1
ATOM 3935 C C . ILE A 1 527 ? -10.490 -64.124 119.028 1.00 26.89 614 ILE A C 1
ATOM 3936 O O . ILE A 1 527 ? -9.934 -64.329 117.943 1.00 24.30 614 ILE A O 1
ATOM 3941 N N . ILE A 1 528 ? -11.693 -63.544 119.119 1.00 23.96 615 ILE A N 1
ATOM 3942 C CA . ILE A 1 528 ? -12.422 -63.116 117.924 1.00 23.54 615 ILE A CA 1
ATOM 3943 C C . ILE A 1 528 ? -11.623 -62.031 117.173 1.00 27.67 615 ILE A C 1
ATOM 3944 O O . ILE A 1 528 ? -11.568 -62.007 115.925 1.00 24.30 615 ILE A O 1
ATOM 3949 N N . LEU A 1 529 ? -10.998 -61.138 117.931 1.00 23.51 616 LEU A N 1
ATOM 3950 C CA . LEU A 1 529 ? -10.173 -60.104 117.326 1.00 23.89 616 LEU A CA 1
ATOM 3951 C C . LEU A 1 529 ? -9.032 -60.789 116.572 1.00 27.53 616 LEU A C 1
ATOM 3952 O O . LEU A 1 529 ? -8.665 -60.384 115.466 1.00 27.82 616 LEU A O 1
ATOM 3957 N N . TYR A 1 530 ? -8.452 -61.822 117.182 1.00 26.19 617 TYR A N 1
ATOM 3958 C CA . TYR A 1 530 ? -7.290 -62.513 116.593 1.00 22.71 617 TYR A CA 1
ATOM 3959 C C . TYR A 1 530 ? -7.670 -63.224 115.265 1.00 28.72 617 TYR A C 1
ATOM 3960 O O . TYR A 1 530 ? -7.015 -63.010 114.231 1.00 23.20 617 TYR A O 1
ATOM 3969 N N . VAL A 1 531 ? -8.746 -64.028 115.277 1.00 21.46 618 VAL A N 1
ATOM 3970 C CA . VAL A 1 531 ? -9.102 -64.777 114.104 1.00 19.92 618 VAL A CA 1
ATOM 3971 C C . VAL A 1 531 ? -9.684 -63.920 112.974 1.00 23.14 618 VAL A C 1
ATOM 3972 O O . VAL A 1 531 ? -9.419 -64.168 111.794 1.00 18.03 618 VAL A O 1
ATOM 3976 N N . THR A 1 532 ? -10.447 -62.894 113.316 1.00 25.25 619 THR A N 1
ATOM 3977 C CA . THR A 1 532 ? -10.877 -61.931 112.296 1.00 21.30 619 THR A CA 1
ATOM 3978 C C . THR A 1 532 ? -9.650 -61.286 111.630 1.00 24.27 619 THR A C 1
ATOM 3979 O O . THR A 1 532 ? -9.594 -61.158 110.416 1.00 27.96 619 THR A O 1
ATOM 3983 N N . THR A 1 533 ? -8.664 -60.893 112.435 1.00 21.24 620 THR A N 1
ATOM 3984 C CA . THR A 1 533 ? -7.482 -60.223 111.949 1.00 15.99 620 THR A CA 1
ATOM 3985 C C . THR A 1 533 ? -6.621 -61.201 111.135 1.00 21.47 620 THR A C 1
ATOM 3986 O O . THR A 1 533 ? -6.127 -60.827 110.086 1.00 25.24 620 THR A O 1
ATOM 3990 N N . LEU A 1 534 ? -6.414 -62.433 111.612 1.00 24.76 621 LEU A N 1
ATOM 3991 C CA . LEU A 1 534 ? -5.793 -63.502 110.793 1.00 21.44 621 LEU A CA 1
ATOM 3992 C C . LEU A 1 534 ? -6.509 -63.642 109.428 1.00 24.48 621 LEU A C 1
ATOM 3993 O O . LEU A 1 534 ? -5.885 -63.651 108.373 1.00 29.84 621 LEU A O 1
ATOM 3998 N N . HIS A 1 535 ? -7.834 -63.711 109.453 1.00 23.30 622 HIS A N 1
ATOM 3999 C CA . HIS A 1 535 ? -8.616 -63.955 108.250 1.00 26.34 622 HIS A CA 1
ATOM 4000 C C . HIS A 1 535 ? -8.486 -62.765 107.280 1.00 30.29 622 HIS A C 1
ATOM 4001 O O . HIS A 1 535 ? -8.403 -62.961 106.060 1.00 26.05 622 HIS A O 1
ATOM 4008 N N . GLY A 1 536 ? -8.456 -61.549 107.828 1.00 22.02 623 GLY A N 1
ATOM 4009 C CA . GLY A 1 536 ? -8.404 -60.352 107.028 1.00 19.55 623 GLY A CA 1
ATOM 4010 C C . GLY A 1 536 ? -7.018 -60.198 106.439 1.00 25.78 623 GLY A C 1
ATOM 4011 O O . GLY A 1 536 ? -6.871 -59.863 105.272 1.00 27.56 623 GLY A O 1
ATOM 4012 N N . LEU A 1 537 ? -5.994 -60.461 107.242 1.00 27.27 624 LEU A N 1
ATOM 4013 C CA . LEU A 1 537 ? -4.615 -60.439 106.770 1.00 21.95 624 LEU A CA 1
ATOM 4014 C C . LEU A 1 537 ? -4.427 -61.393 105.623 1.00 26.19 624 LEU A C 1
ATOM 4015 O O . LEU A 1 537 ? -3.792 -61.059 104.614 1.00 25.50 624 LEU A O 1
ATOM 4020 N N . ALA A 1 538 ? -4.953 -62.600 105.794 1.00 28.18 625 ALA A N 1
ATOM 4021 C CA . ALA A 1 538 ? -4.762 -63.664 104.816 1.00 26.54 625 ALA A CA 1
ATOM 4022 C C . ALA A 1 538 ? -5.531 -63.318 103.533 1.00 30.10 625 ALA A C 1
ATOM 4023 O O . ALA A 1 538 ? -5.006 -63.438 102.411 1.00 25.11 625 ALA A O 1
ATOM 4025 N N . TYR A 1 539 ? -6.760 -62.833 103.707 1.00 22.07 626 TYR A N 1
ATOM 4026 C CA . TYR A 1 539 ? -7.589 -62.494 102.576 1.00 25.64 626 TYR A CA 1
ATOM 4027 C C . TYR A 1 539 ? -6.936 -61.369 101.801 1.00 27.13 626 TYR A C 1
ATOM 4028 O O . TYR A 1 539 ? -6.868 -61.415 100.579 1.00 34.75 626 TYR A O 1
ATOM 4037 N N . GLY A 1 540 ? -6.479 -60.345 102.505 1.00 26.72 627 GLY A N 1
ATOM 4038 C CA . GLY A 1 540 ? -5.751 -59.242 101.890 1.00 28.97 627 GLY A CA 1
ATOM 4039 C C . GLY A 1 540 ? -4.480 -59.667 101.147 1.00 32.21 627 GLY A C 1
ATOM 4040 O O . GLY A 1 540 ? -4.164 -59.175 100.054 1.00 36.15 627 GLY A O 1
ATOM 4041 N N . GLY A 1 541 ? -3.749 -60.596 101.734 1.00 27.34 628 GLY A N 1
ATOM 4042 C CA . GLY A 1 541 ? -2.637 -61.218 101.050 1.00 25.34 628 GLY A CA 1
ATOM 4043 C C . GLY A 1 541 ? -2.953 -61.988 99.771 1.00 28.37 628 GLY A C 1
ATOM 4044 O O . GLY A 1 541 ? -2.064 -62.043 98.931 1.00 39.21 628 GLY A O 1
ATOM 4045 N N . THR A 1 542 ? -4.139 -62.607 99.620 1.00 26.07 629 THR A N 1
ATOM 4046 C CA . THR A 1 542 ? -4.539 -63.276 98.338 1.00 27.00 629 THR A CA 1
ATOM 4047 C C . THR A 1 542 ? -5.262 -62.351 97.323 1.00 30.75 629 THR A C 1
ATOM 4048 O O . THR A 1 542 ? -5.595 -62.754 96.239 1.00 28.82 629 THR A O 1
ATOM 4052 N N . HIS A 1 543 ? -5.533 -61.115 97.673 1.00 29.40 630 HIS A N 1
ATOM 4053 C CA . HIS A 1 543 ? -6.139 -60.228 96.714 1.00 26.75 630 HIS A CA 1
ATOM 4054 C C . HIS A 1 543 ? -5.213 -59.064 96.413 1.00 36.08 630 HIS A C 1
ATOM 4055 O O . HIS A 1 543 ? -5.558 -58.184 95.615 1.00 40.16 630 HIS A O 1
ATOM 4062 N N . MET A 1 544 ? -4.060 -59.030 97.086 1.00 42.62 631 MET A N 1
ATOM 4063 C CA . MET A 1 544 ? -3.065 -57.992 96.839 1.00 45.72 631 MET A CA 1
ATOM 4064 C C . MET A 1 544 ? -2.552 -58.179 95.389 1.00 54.46 631 MET A C 1
ATOM 4065 O O . MET A 1 544 ? -2.296 -59.315 94.950 1.00 46.57 631 MET A O 1
ATOM 4070 N N . ARG A 1 545 ? -2.466 -57.094 94.616 1.00 52.78 632 ARG A N 1
ATOM 4071 C CA . ARG A 1 545 ? -1.997 -57.261 93.246 1.00 49.14 632 ARG A CA 1
ATOM 4072 C C . ARG A 1 545 ? -0.477 -57.305 93.262 1.00 50.21 632 ARG A C 1
ATOM 4073 O O . ARG A 1 545 ? 0.167 -56.793 94.188 1.00 50.04 632 ARG A O 1
ATOM 4081 N N . GLY A 1 546 ? 0.087 -57.990 92.277 1.00 47.74 633 GLY A N 1
ATOM 4082 C CA . GLY A 1 546 ? 1.523 -58.031 92.106 1.00 41.89 633 GLY A CA 1
ATOM 4083 C C . GLY A 1 546 ? 2.238 -59.021 93.005 1.00 53.98 633 GLY A C 1
ATOM 4084 O O . GLY A 1 546 ? 3.462 -59.084 93.020 1.00 56.73 633 GLY A O 1
ATOM 4085 N N . GLN A 1 547 ? 1.502 -59.808 93.768 1.00 56.97 634 GLN A N 1
ATOM 4086 C CA . GLN A 1 547 ? 2.185 -60.736 94.645 1.00 52.30 634 GLN A CA 1
ATOM 4087 C C . GLN A 1 547 ? 2.391 -62.072 93.960 1.00 51.21 634 GLN A C 1
ATOM 4088 O O . GLN A 1 547 ? 1.515 -62.540 93.237 1.00 57.89 634 GLN A O 1
ATOM 4094 N N . PRO A 1 548 ? 3.539 -62.711 94.217 1.00 53.32 635 PRO A N 1
ATOM 4095 C CA . PRO A 1 548 ? 3.722 -64.096 93.763 1.00 46.48 635 PRO A CA 1
ATOM 4096 C C . PRO A 1 548 ? 2.688 -65.059 94.364 1.00 44.04 635 PRO A C 1
ATOM 4097 O O . PRO A 1 548 ? 2.212 -64.832 95.477 1.00 52.36 635 PRO A O 1
ATOM 4101 N N . LYS A 1 549 ? 2.332 -66.098 93.607 1.00 49.95 636 LYS A N 1
ATOM 4102 C CA . LYS A 1 549 ? 1.386 -67.144 94.032 1.00 56.29 636 LYS A CA 1
ATOM 4103 C C . LYS A 1 549 ? 1.854 -67.964 95.257 1.00 57.89 636 LYS A C 1
ATOM 4104 O O . LYS A 1 549 ? 3.072 -68.093 95.533 1.00 55.42 636 LYS A O 1
ATOM 4110 N N . PHE A 1 550 ? 0.872 -68.479 96.002 1.00 50.71 637 PHE A N 1
ATOM 4111 C CA . PHE A 1 550 ? 1.114 -69.435 97.094 1.00 45.58 637 PHE A CA 1
ATOM 4112 C C . PHE A 1 550 ? 1.676 -68.870 98.414 1.00 46.77 637 PHE A C 1
ATOM 4113 O O . PHE A 1 550 ? 1.846 -69.616 99.386 1.00 41.71 637 PHE A O 1
ATOM 4121 N N . LYS A 1 551 ? 1.931 -67.566 98.485 1.00 38.46 638 LYS A N 1
ATOM 4122 C CA . LYS A 1 551 ? 2.640 -67.039 99.637 1.00 39.63 638 LYS A CA 1
ATOM 4123 C C . LYS A 1 551 ? 1.827 -67.124 100.953 1.00 41.54 638 LYS A C 1
ATOM 4124 O O . LYS A 1 551 ? 2.327 -67.624 101.975 1.00 33.14 638 LYS A O 1
ATOM 4130 N N . VAL A 1 552 ? 0.586 -66.630 100.924 1.00 31.63 639 VAL A N 1
ATOM 4131 C CA . VAL A 1 552 ? -0.295 -66.703 102.076 1.00 31.28 639 VAL A CA 1
ATOM 4132 C C . VAL A 1 552 ? -0.481 -68.160 102.478 1.00 29.36 639 VAL A C 1
ATOM 4133 O O . VAL A 1 552 ? -0.417 -68.486 103.668 1.00 26.43 639 VAL A O 1
ATOM 4137 N N . ALA A 1 553 ? -0.688 -69.036 101.499 1.00 29.70 640 ALA A N 1
ATOM 4138 C CA . ALA A 1 553 ? -0.806 -70.473 101.775 1.00 30.52 640 ALA A CA 1
ATOM 4139 C C . ALA A 1 553 ? 0.453 -71.067 102.428 1.00 32.77 640 ALA A C 1
ATOM 4140 O O . ALA A 1 553 ? 0.373 -71.911 103.300 1.00 37.97 640 ALA A O 1
ATOM 4142 N N . GLU A 1 554 ? 1.633 -70.663 101.996 1.00 40.96 641 GLU A N 1
ATOM 4143 C CA . GLU A 1 554 ? 2.830 -71.184 102.622 1.00 39.86 641 GLU A CA 1
ATOM 4144 C C . GLU A 1 554 ? 2.803 -70.883 104.096 1.00 31.01 641 GLU A C 1
ATOM 4145 O O . GLU A 1 554 ? 3.453 -71.580 104.861 1.00 35.76 641 GLU A O 1
ATOM 4151 N N . ALA A 1 555 ? 2.074 -69.838 104.502 1.00 34.38 642 ALA A N 1
ATOM 4152 C CA . ALA A 1 555 ? 2.086 -69.397 105.915 1.00 27.83 642 ALA A CA 1
ATOM 4153 C C . ALA A 1 555 ? 0.974 -69.996 106.754 1.00 25.55 642 ALA A C 1
ATOM 4154 O O . ALA A 1 555 ? 1.181 -70.202 107.957 1.00 30.78 642 ALA A O 1
ATOM 4156 N N . VAL A 1 556 ? -0.198 -70.245 106.160 1.00 23.29 643 VAL A N 1
ATOM 4157 C CA . VAL A 1 556 ? -1.343 -70.700 106.964 1.00 33.57 643 VAL A CA 1
ATOM 4158 C C . VAL A 1 556 ? -1.645 -72.212 106.835 1.00 28.80 643 VAL A C 1
ATOM 4159 O O . VAL A 1 556 ? -1.938 -72.848 107.834 1.00 29.56 643 VAL A O 1
ATOM 4163 N N . LEU A 1 557 ? -1.541 -72.795 105.648 1.00 27.22 644 LEU A N 1
ATOM 4164 C CA . LEU A 1 557 ? -1.842 -74.226 105.487 1.00 31.33 644 LEU A CA 1
ATOM 4165 C C . LEU A 1 557 ? -1.075 -75.153 106.433 1.00 29.35 644 LEU A C 1
ATOM 4166 O O . LEU A 1 557 ? -1.625 -76.145 106.875 1.00 40.68 644 LEU A O 1
ATOM 4171 N N . PRO A 1 558 ? 0.194 -74.860 106.754 1.00 35.39 645 PRO A N 1
ATOM 4172 C CA . PRO A 1 558 ? 0.796 -75.782 107.754 1.00 36.96 645 PRO A CA 1
ATOM 4173 C C . PRO A 1 558 ? 0.076 -75.784 109.132 1.00 38.95 645 PRO A C 1
ATOM 4174 O O . PRO A 1 558 ? 0.210 -76.737 109.888 1.00 39.40 645 PRO A O 1
ATOM 4178 N N . HIS A 1 559 ? -0.687 -74.743 109.453 1.00 31.04 646 HIS A N 1
ATOM 4179 C CA . HIS A 1 559 ? -1.293 -74.658 110.763 1.00 31.59 646 HIS A CA 1
ATOM 4180 C C . HIS A 1 559 ? -2.774 -74.858 110.746 1.00 31.03 646 HIS A C 1
ATOM 4181 O O . HIS A 1 559 ? -3.410 -74.887 111.804 1.00 31.44 646 HIS A O 1
ATOM 4188 N N . LEU A 1 560 ? -3.320 -75.023 109.553 1.00 29.90 647 LEU A N 1
ATOM 4189 C CA . LEU A 1 560 ? -4.756 -74.951 109.404 1.00 33.91 647 LEU A CA 1
ATOM 4190 C C . LEU A 1 560 ? -5.439 -76.124 110.147 1.00 37.55 647 LEU A C 1
ATOM 4191 O O . LEU A 1 560 ? -6.432 -75.928 110.843 1.00 38.78 647 LEU A O 1
ATOM 4196 N N . ASP A 1 561 ? -4.878 -77.328 110.047 1.00 35.42 648 ASP A N 1
ATOM 4197 C CA . ASP A 1 561 ? -5.427 -78.469 110.747 1.00 34.17 648 ASP A CA 1
ATOM 4198 C C . ASP A 1 561 ? -5.433 -78.177 112.267 1.00 36.37 648 ASP A C 1
ATOM 4199 O O . ASP A 1 561 ? -6.456 -78.298 112.927 1.00 32.09 648 ASP A O 1
ATOM 4204 N N . GLN A 1 562 ? -4.299 -77.754 112.808 1.00 30.37 649 GLN A N 1
ATOM 4205 C CA . GLN A 1 562 ? -4.217 -77.432 114.219 1.00 37.63 649 GLN A CA 1
ATOM 4206 C C . GLN A 1 562 ? -5.246 -76.382 114.670 1.00 36.33 649 GLN A C 1
ATOM 4207 O O . GLN A 1 562 ? -5.861 -76.538 115.729 1.00 31.49 649 GLN A O 1
ATOM 4213 N N . LEU A 1 563 ? -5.409 -75.322 113.872 1.00 30.57 650 LEU A N 1
ATOM 4214 C CA . LEU A 1 563 ? -6.382 -74.267 114.158 1.00 35.55 650 LEU A CA 1
ATOM 4215 C C . LEU A 1 563 ? -7.803 -74.785 114.218 1.00 35.13 650 LEU A C 1
ATOM 4216 O O . LEU A 1 563 ? -8.562 -74.417 115.126 1.00 32.79 650 LEU A O 1
ATOM 4221 N N . ILE A 1 564 ? -8.181 -75.621 113.259 1.00 33.72 651 ILE A N 1
ATOM 4222 C CA . ILE A 1 564 ? -9.538 -76.179 113.267 1.00 33.80 651 ILE A CA 1
ATOM 4223 C C . ILE A 1 564 ? -9.677 -77.152 114.428 1.00 30.44 651 ILE A C 1
ATOM 4224 O O . ILE A 1 564 ? -10.710 -77.239 115.073 1.00 30.57 651 ILE A O 1
ATOM 4229 N N . LYS A 1 565 ? -8.584 -77.821 114.746 1.00 37.15 652 LYS A N 1
ATOM 4230 C CA . LYS A 1 565 ? -8.562 -78.768 115.844 1.00 34.92 652 LYS A CA 1
ATOM 4231 C C . LYS A 1 565 ? -8.603 -78.073 117.191 1.00 33.28 652 LYS A C 1
ATOM 4232 O O . LYS A 1 565 ? -9.031 -78.675 118.155 1.00 43.15 652 LYS A O 1
ATOM 4238 N N . ARG A 1 566 ? -8.184 -76.811 117.279 1.00 33.76 653 ARG A N 1
ATOM 4239 C CA . ARG A 1 566 ? -8.082 -76.150 118.596 1.00 31.38 653 ARG A CA 1
ATOM 4240 C C . ARG A 1 566 ? -8.917 -74.861 118.888 1.00 29.80 653 ARG A C 1
ATOM 4241 O O . ARG A 1 566 ? -9.249 -74.589 120.030 1.00 32.56 653 ARG A O 1
ATOM 4249 N N . LEU A 1 567 ? -9.204 -74.041 117.897 1.00 22.33 654 LEU A N 1
ATOM 4250 C CA . LEU A 1 567 ? -9.993 -72.841 118.140 1.00 32.61 654 LEU A CA 1
ATOM 4251 C C . LEU A 1 567 ? -11.353 -73.225 118.708 1.00 26.45 654 LEU A C 1
ATOM 4252 O O . LEU A 1 567 ? -11.835 -74.323 118.441 1.00 28.50 654 LEU A O 1
ATOM 4257 N N . PRO A 1 568 ? -11.986 -72.309 119.462 1.00 23.39 655 PRO A N 1
ATOM 4258 C CA . PRO A 1 568 ? -13.347 -72.475 120.007 1.00 28.00 655 PRO A CA 1
ATOM 4259 C C . PRO A 1 568 ? -14.415 -72.302 118.944 1.00 28.35 655 PRO A C 1
ATOM 4260 O O . PRO A 1 568 ? -15.176 -71.343 118.990 1.00 27.91 655 PRO A O 1
ATOM 4264 N N . ILE A 1 569 ? -14.461 -73.224 117.984 1.00 28.35 656 ILE A N 1
ATOM 4265 C CA . ILE A 1 569 ? -15.407 -73.110 116.860 1.00 35.55 656 ILE A CA 1
ATOM 4266 C C . ILE A 1 569 ? -16.917 -73.413 117.160 1.00 36.53 656 ILE A C 1
ATOM 4267 O O . ILE A 1 569 ? -17.700 -73.527 116.227 1.00 41.75 656 ILE A O 1
ATOM 4272 N N . GLU A 1 570 ? -17.293 -73.596 118.431 1.00 29.03 657 GLU A N 1
ATOM 4273 C CA . GLU A 1 570 ? -18.691 -73.556 118.862 1.00 32.55 657 GLU A CA 1
ATOM 4274 C C . GLU A 1 570 ? -19.157 -72.135 118.698 1.00 33.47 657 GLU A C 1
ATOM 4275 O O . GLU A 1 570 ? -20.315 -71.912 118.429 1.00 27.98 657 GLU A O 1
ATOM 4281 N N . SER A 1 571 ? -18.252 -71.178 118.896 1.00 29.30 658 SER A N 1
ATOM 4282 C CA . SER A 1 571 ? -18.548 -69.785 118.613 1.00 26.79 658 SER A CA 1
ATOM 4283 C C . SER A 1 571 ? -18.605 -69.526 117.089 1.00 32.05 658 SER A C 1
ATOM 4284 O O . SER A 1 571 ? -17.636 -69.721 116.353 1.00 28.50 658 SER A O 1
ATOM 4287 N N . SER A 1 572 ? -19.755 -69.070 116.624 1.00 31.91 659 SER A N 1
ATOM 4288 C CA . SER A 1 572 ? -19.971 -68.893 115.208 1.00 28.18 659 SER A CA 1
ATOM 4289 C C . SER A 1 572 ? -19.052 -67.827 114.595 1.00 24.61 659 SER A C 1
ATOM 4290 O O . SER A 1 572 ? -18.755 -67.876 113.403 1.00 21.72 659 SER A O 1
ATOM 4293 N N . ASN A 1 573 ? -18.634 -66.847 115.398 1.00 26.62 660 ASN A N 1
ATOM 4294 C CA . ASN A 1 573 ? -17.687 -65.833 114.942 1.00 25.20 660 ASN A CA 1
ATOM 4295 C C . ASN A 1 573 ? -16.317 -66.455 114.665 1.00 26.48 660 ASN A C 1
ATOM 4296 O O . ASN A 1 573 ? -15.662 -66.144 113.670 1.00 25.34 660 ASN A O 1
ATOM 4301 N N . VAL A 1 574 ? -15.903 -67.349 115.555 1.00 26.14 661 VAL A N 1
ATOM 4302 C CA . VAL A 1 574 ? -14.666 -68.085 115.378 1.00 24.74 661 VAL A CA 1
ATOM 4303 C C . VAL A 1 574 ? -14.791 -69.108 114.242 1.00 29.44 661 VAL A C 1
ATOM 4304 O O . VAL A 1 574 ? -13.867 -69.281 113.453 1.00 25.21 661 VAL A O 1
ATOM 4308 N N . LEU A 1 575 ? -15.950 -69.761 114.130 1.00 27.87 662 LEU A N 1
ATOM 4309 C CA . LEU A 1 575 ? -16.186 -70.687 113.029 1.00 23.81 662 LEU A CA 1
ATOM 4310 C C . LEU A 1 575 ? -16.117 -69.933 111.705 1.00 26.09 662 LEU A C 1
ATOM 4311 O O . LEU A 1 575 ? -15.446 -70.357 110.768 1.00 28.02 662 LEU A O 1
ATOM 4316 N N . ALA A 1 576 ? -16.790 -68.796 111.635 1.00 24.63 663 ALA A N 1
ATOM 4317 C CA . ALA A 1 576 ? -16.812 -68.026 110.391 1.00 29.40 663 ALA A CA 1
ATOM 4318 C C . ALA A 1 576 ? -15.394 -67.630 109.935 1.00 26.54 663 ALA A C 1
ATOM 4319 O O . ALA A 1 576 ? -15.073 -67.764 108.757 1.00 27.60 663 ALA A O 1
ATOM 4321 N N . SER A 1 577 ? -14.554 -67.158 110.858 1.00 23.29 664 SER A N 1
ATOM 4322 C CA . SER A 1 577 ? -13.235 -66.695 110.492 1.00 19.76 664 SER A CA 1
ATOM 4323 C C . SER A 1 577 ? -12.367 -67.868 110.037 1.00 27.73 664 SER A C 1
ATOM 4324 O O . SER A 1 577 ? -11.686 -67.777 109.012 1.00 29.76 664 SER A O 1
ATOM 4327 N N . ILE A 1 578 ? -12.413 -68.999 110.726 1.00 25.18 665 ILE A N 1
ATOM 4328 C CA . ILE A 1 578 ? -11.489 -70.073 110.357 1.00 24.19 665 ILE A CA 1
ATOM 4329 C C . ILE A 1 578 ? -11.908 -70.809 109.036 1.00 28.94 665 ILE A C 1
ATOM 4330 O O . ILE A 1 578 ? -11.060 -71.147 108.181 1.00 24.11 665 ILE A O 1
ATOM 4335 N N . LEU A 1 579 ? -13.208 -70.999 108.843 1.00 28.43 666 LEU A N 1
ATOM 4336 C CA . LEU A 1 579 ? -13.719 -71.591 107.614 1.00 23.88 666 LEU A CA 1
ATOM 4337 C C . LEU A 1 579 ? -13.419 -70.646 106.463 1.00 29.96 666 LEU A C 1
ATOM 4338 O O . LEU A 1 579 ? -13.205 -71.059 105.293 1.00 27.26 666 LEU A O 1
ATOM 4343 N N . GLY A 1 580 ? -13.394 -69.360 106.799 1.00 30.92 667 GLY A N 1
ATOM 4344 C CA . GLY A 1 580 ? -13.115 -68.330 105.809 1.00 25.30 667 GLY A CA 1
ATOM 4345 C C . GLY A 1 580 ? -11.667 -68.412 105.389 1.00 29.11 667 GLY A C 1
ATOM 4346 O O . GLY A 1 580 ? -11.361 -68.254 104.212 1.00 31.51 667 GLY A O 1
ATOM 4347 N N . VAL A 1 581 ? -10.778 -68.660 106.352 1.00 20.46 668 VAL A N 1
ATOM 4348 C CA . VAL A 1 581 ? -9.414 -68.950 106.010 1.00 27.99 668 VAL A CA 1
ATOM 4349 C C . VAL A 1 581 ? -9.389 -70.193 105.088 1.00 32.06 668 VAL A C 1
ATOM 4350 O O . VAL A 1 581 ? -8.809 -70.138 104.000 1.00 27.72 668 VAL A O 1
ATOM 4354 N N . PHE A 1 582 ? -10.029 -71.295 105.497 1.00 29.18 669 PHE A N 1
ATOM 4355 C CA . PHE A 1 582 ? -10.090 -72.504 104.660 1.00 27.19 669 PHE A CA 1
ATOM 4356 C C . PHE A 1 582 ? -10.483 -72.171 103.215 1.00 29.14 669 PHE A C 1
ATOM 4357 O O . PHE A 1 582 ? -9.852 -72.633 102.256 1.00 28.34 669 PHE A O 1
ATOM 4365 N N . ASN A 1 583 ? -11.541 -71.376 103.069 1.00 30.99 670 ASN A N 1
ATOM 4366 C CA . ASN A 1 583 ? -12.105 -71.029 101.749 1.00 31.76 670 ASN A CA 1
ATOM 4367 C C . ASN A 1 583 ? -11.279 -70.035 100.876 1.00 25.96 670 ASN A C 1
ATOM 4368 O O . ASN A 1 583 ? -11.684 -69.704 99.765 1.00 29.47 670 ASN A O 1
ATOM 4373 N N . LEU A 1 584 ? -10.158 -69.537 101.398 1.00 30.84 671 LEU A N 1
ATOM 4374 C CA . LEU A 1 584 ? -9.260 -68.606 100.683 1.00 33.95 671 LEU A CA 1
ATOM 4375 C C . LEU A 1 584 ? -8.516 -69.316 99.586 1.00 29.39 671 LEU A C 1
ATOM 4376 O O . LEU A 1 584 ? -8.116 -68.688 98.620 1.00 25.40 671 LEU A O 1
ATOM 4381 N N . PHE A 1 585 ? -8.361 -70.633 99.732 1.00 32.83 672 PHE A N 1
ATOM 4382 C CA . PHE A 1 585 ? -7.403 -71.414 98.934 1.00 35.03 672 PHE A CA 1
ATOM 4383 C C . PHE A 1 585 ? -7.985 -72.322 97.833 1.00 39.43 672 PHE A C 1
ATOM 4384 O O . PHE A 1 585 ? -8.971 -73.065 98.047 1.00 41.34 672 PHE A O 1
ATOM 4392 N N . ALA A 1 586 ? -7.372 -72.239 96.645 1.00 44.22 673 ALA A N 1
ATOM 4393 C CA . ALA A 1 586 ? -7.706 -73.122 95.495 1.00 48.08 673 ALA A CA 1
ATOM 4394 C C . ALA A 1 586 ? -6.794 -74.344 95.469 1.00 42.80 673 ALA A C 1
ATOM 4395 O O . ALA A 1 586 ? -5.766 -74.363 96.163 1.00 43.62 673 ALA A O 1
ATOM 4397 N N . PHE A 1 587 ? -7.131 -75.366 94.684 1.00 47.16 674 PHE A N 1
ATOM 4398 C CA . PHE A 1 587 ? -6.330 -76.588 94.787 1.00 49.86 674 PHE A CA 1
ATOM 4399 C C . PHE A 1 587 ? -4.876 -76.310 94.559 1.00 49.46 674 PHE A C 1
ATOM 4400 O O . PHE A 1 587 ? -4.027 -76.873 95.256 1.00 47.05 674 PHE A O 1
ATOM 4408 N N . GLU A 1 588 ? -4.590 -75.465 93.570 1.00 52.78 675 GLU A N 1
ATOM 4409 C CA . GLU A 1 588 ? -3.204 -75.199 93.207 1.00 56.25 675 GLU A CA 1
ATOM 4410 C C . GLU A 1 588 ? -2.442 -74.728 94.443 1.00 56.69 675 GLU A C 1
ATOM 4411 O O . GLU A 1 588 ? -1.267 -75.088 94.637 1.00 58.73 675 GLU A O 1
ATOM 4417 N N . ASP A 1 589 ? -3.123 -73.967 95.303 1.00 60.01 676 ASP A N 1
ATOM 4418 C CA . ASP A 1 589 ? -2.549 -73.549 96.591 1.00 50.51 676 ASP A CA 1
ATOM 4419 C C . ASP A 1 589 ? -2.187 -74.743 97.461 1.00 47.68 676 ASP A C 1
ATOM 4420 O O . ASP A 1 589 ? -1.108 -74.794 98.022 1.00 44.15 676 ASP A O 1
ATOM 4425 N N . TRP A 1 590 ? -3.091 -75.705 97.597 1.00 48.82 677 TRP A N 1
ATOM 4426 C CA . TRP A 1 590 ? -2.798 -76.855 98.450 1.00 46.42 677 TRP A CA 1
ATOM 4427 C C . TRP A 1 590 ? -1.661 -77.746 97.893 1.00 54.36 677 TRP A C 1
ATOM 4428 O O . TRP A 1 590 ? -0.763 -78.141 98.648 1.00 50.72 677 TRP A O 1
ATOM 4439 N N . ILE A 1 591 ? -1.672 -78.076 96.594 1.00 54.50 678 ILE A N 1
ATOM 4440 C CA . ILE A 1 591 ? -0.600 -78.938 96.079 1.00 57.68 678 ILE A CA 1
ATOM 4441 C C . ILE A 1 591 ? 0.749 -78.232 96.139 1.00 53.62 678 ILE A C 1
ATOM 4442 O O . ILE A 1 591 ? 1.748 -78.811 96.546 1.00 54.41 678 ILE A O 1
ATOM 4447 N N . HIS A 1 592 ? 0.782 -76.971 95.757 1.00 51.67 679 HIS A N 1
ATOM 4448 C CA . HIS A 1 592 ? 2.029 -76.241 95.805 1.00 48.88 679 HIS A CA 1
ATOM 4449 C C . HIS A 1 592 ? 2.728 -76.285 97.163 1.00 51.99 679 HIS A C 1
ATOM 4450 O O . HIS A 1 592 ? 3.960 -76.373 97.229 1.00 59.34 679 HIS A O 1
ATOM 4457 N N . THR A 1 593 ? 1.954 -76.197 98.244 1.00 43.18 680 THR A N 1
ATOM 4458 C CA . THR A 1 593 ? 2.526 -76.049 99.588 1.00 48.97 680 THR A CA 1
ATOM 4459 C C . THR A 1 593 ? 2.898 -77.386 100.179 1.00 43.35 680 THR A C 1
ATOM 4460 O O . THR A 1 593 ? 3.561 -77.455 101.213 1.00 41.31 680 THR A O 1
ATOM 4464 N N . GLY A 1 594 ? 2.430 -78.449 99.538 1.00 42.67 681 GLY A N 1
ATOM 4465 C CA . GLY A 1 594 ? 2.730 -79.790 99.986 1.00 46.30 681 GLY A CA 1
ATOM 4466 C C . GLY A 1 594 ? 1.686 -80.296 100.954 1.00 53.26 681 GLY A C 1
ATOM 4467 O O . GLY A 1 594 ? 1.918 -81.293 101.623 1.00 47.93 681 GLY A O 1
ATOM 4468 N N . TYR A 1 595 ? 0.538 -79.614 101.022 1.00 55.95 682 TYR A N 1
ATOM 4469 C CA . TYR A 1 595 ? -0.498 -79.926 102.021 1.00 52.37 682 TYR A CA 1
ATOM 4470 C C . TYR A 1 595 ? -1.811 -80.469 101.438 1.00 45.15 682 TYR A C 1
ATOM 4471 O O . TYR A 1 595 ? -2.795 -80.626 102.153 1.00 46.35 682 TYR A O 1
ATOM 4480 N N . GLU A 1 596 ? -1.815 -80.779 100.147 1.00 52.69 683 GLU A N 1
ATOM 4481 C CA . GLU A 1 596 ? -2.957 -81.460 99.542 1.00 54.09 683 GLU A CA 1
ATOM 4482 C C . GLU A 1 596 ? -3.327 -82.705 100.366 1.00 47.70 683 GLU A C 1
ATOM 4483 O O . GLU A 1 596 ? -4.454 -83.168 100.341 1.00 44.43 683 GLU A O 1
ATOM 4489 N N . LYS A 1 597 ? -2.373 -83.234 101.112 1.00 49.51 684 LYS A N 1
ATOM 4490 C CA . LYS A 1 597 ? -2.597 -84.462 101.847 1.00 55.57 684 LYS A CA 1
ATOM 4491 C C . LYS A 1 597 ? -3.483 -84.239 103.056 1.00 49.18 684 LYS A C 1
ATOM 4492 O O . LYS A 1 597 ? -4.135 -85.173 103.516 1.00 57.93 684 LYS A O 1
ATOM 4498 N N . ASP A 1 598 ? -3.497 -83.006 103.566 1.00 45.50 685 ASP A N 1
ATOM 4499 C CA . ASP A 1 598 ? -4.202 -82.663 104.808 1.00 42.69 685 ASP A CA 1
ATOM 4500 C C . ASP A 1 598 ? -5.664 -82.327 104.577 1.00 41.68 685 ASP A C 1
ATOM 4501 O O . ASP A 1 598 ? -6.451 -82.316 105.546 1.00 45.42 685 ASP A O 1
ATOM 4506 N N . ILE A 1 599 ? -6.028 -82.038 103.319 1.00 35.34 686 ILE A N 1
ATOM 4507 C CA . ILE A 1 599 ? -7.372 -81.543 103.005 1.00 36.94 686 ILE A CA 1
ATOM 4508 C C . ILE A 1 599 ? -8.452 -82.466 103.538 1.00 42.46 686 ILE A C 1
ATOM 4509 O O . ILE A 1 599 ? -9.437 -82.000 104.066 1.00 40.03 686 ILE A O 1
ATOM 4514 N N . ARG A 1 600 ? -8.284 -83.777 103.408 1.00 43.83 687 ARG A N 1
ATOM 4515 C CA . ARG A 1 600 ? -9.349 -84.666 103.825 1.00 47.58 687 ARG A CA 1
ATOM 4516 C C . ARG A 1 600 ? -9.472 -84.682 105.361 1.00 46.92 687 ARG A C 1
ATOM 4517 O O . ARG A 1 600 ? -10.590 -84.636 105.898 1.00 39.67 687 ARG A O 1
ATOM 4525 N N . LYS A 1 601 ? -8.352 -84.739 106.080 1.00 44.62 688 LYS A N 1
ATOM 4526 C CA . LYS A 1 601 ? -8.464 -84.800 107.531 1.00 40.90 688 LYS A CA 1
ATOM 4527 C C . LYS A 1 601 ? -9.081 -83.504 108.049 1.00 38.49 688 LYS A C 1
ATOM 4528 O O . LYS A 1 601 ? -9.824 -83.519 109.053 1.00 31.72 688 LYS A O 1
ATOM 4534 N N . ILE A 1 602 ? -8.811 -82.393 107.353 1.00 33.14 689 ILE A N 1
ATOM 4535 C CA . ILE A 1 602 ? -9.377 -81.103 107.758 1.00 31.47 689 ILE A CA 1
ATOM 4536 C C . ILE A 1 602 ? -10.889 -81.129 107.519 1.00 33.51 689 ILE A C 1
ATOM 4537 O O . ILE A 1 602 ? -11.692 -80.821 108.406 1.00 25.74 689 ILE A O 1
ATOM 4542 N N . LEU A 1 603 ? -11.272 -81.551 106.325 1.00 30.99 690 LEU A N 1
ATOM 4543 C CA . LEU A 1 603 ? -12.665 -81.629 105.969 1.00 25.62 690 LEU A CA 1
ATOM 4544 C C . LEU A 1 603 ? -13.370 -82.560 106.915 1.00 28.66 690 LEU A C 1
ATOM 4545 O O . LEU A 1 603 ? -14.527 -82.356 107.225 1.00 37.96 690 LEU A O 1
ATOM 4550 N N . GLU A 1 604 ? -12.693 -83.583 107.408 1.00 35.78 691 GLU A N 1
ATOM 4551 C CA . GLU A 1 604 ? -13.389 -84.493 108.304 1.00 35.30 691 GLU A CA 1
ATOM 4552 C C . GLU A 1 604 ? -13.740 -83.696 109.536 1.00 36.92 691 GLU A C 1
ATOM 4553 O O . GLU A 1 604 ? -14.846 -83.851 110.059 1.00 38.94 691 GLU A O 1
ATOM 4559 N N . LYS A 1 605 ? -12.840 -82.806 109.972 1.00 28.07 692 LYS A N 1
ATOM 4560 C CA . LYS A 1 605 ? -13.113 -82.027 111.188 1.00 31.42 692 LYS A CA 1
ATOM 4561 C C . LYS A 1 605 ? -14.262 -81.046 110.946 1.00 32.04 692 LYS A C 1
ATOM 4562 O O . LYS A 1 605 ? -15.091 -80.762 111.835 1.00 32.99 692 LYS A O 1
ATOM 4568 N N . ILE A 1 606 ? -14.316 -80.562 109.717 1.00 23.47 693 ILE A N 1
ATOM 4569 C CA . ILE A 1 606 ? -15.321 -79.614 109.320 1.00 29.15 693 ILE A CA 1
ATOM 4570 C C . ILE A 1 606 ? -16.679 -80.288 109.316 1.00 31.69 693 ILE A C 1
ATOM 4571 O O . ILE A 1 606 ? -17.661 -79.715 109.788 1.00 34.11 693 ILE A O 1
ATOM 4576 N N . ILE A 1 607 ? -16.718 -81.518 108.811 1.00 29.24 694 ILE A N 1
ATOM 4577 C CA . ILE A 1 607 ? -17.946 -82.308 108.792 1.00 32.15 694 ILE A CA 1
ATOM 4578 C C . ILE A 1 607 ? -18.423 -82.738 110.184 1.00 30.75 694 ILE A C 1
ATOM 4579 O O . ILE A 1 607 ? -19.624 -82.827 110.424 1.00 34.26 694 ILE A O 1
ATOM 4584 N N . LYS A 1 608 ? -17.494 -83.006 111.090 1.00 28.01 695 LYS A N 1
ATOM 4585 C CA . LYS A 1 608 ? -17.835 -83.327 112.470 1.00 30.71 695 LYS A CA 1
ATOM 4586 C C . LYS A 1 608 ? -18.400 -82.079 113.208 1.00 40.60 695 LYS A C 1
ATOM 4587 O O . LYS A 1 608 ? -19.370 -82.184 113.987 1.00 39.04 695 LYS A O 1
ATOM 4593 N N . ALA A 1 609 ? -17.823 -80.900 112.954 1.00 26.59 696 ALA A N 1
ATOM 4594 C CA . ALA A 1 609 ? -18.343 -79.686 113.558 1.00 28.69 696 ALA A CA 1
ATOM 4595 C C . ALA A 1 609 ? -19.743 -79.372 112.968 1.00 38.84 696 ALA A C 1
ATOM 4596 O O . ALA A 1 609 ? -20.681 -78.888 113.670 1.00 33.70 696 ALA A O 1
ATOM 4598 N N . PHE A 1 610 ? -19.875 -79.654 111.671 1.00 29.35 697 PHE A N 1
ATOM 4599 C CA . PHE A 1 610 ? -21.143 -79.492 110.995 1.00 30.74 697 PHE A CA 1
ATOM 4600 C C . PHE A 1 610 ? -22.141 -80.393 111.693 1.00 36.60 697 PHE A C 1
ATOM 4601 O O . PHE A 1 610 ? -23.260 -79.998 111.995 1.00 40.54 697 PHE A O 1
ATOM 4609 N N . ASN A 1 611 ? -21.704 -81.602 111.999 1.00 37.51 698 ASN A N 1
ATOM 4610 C CA . ASN A 1 611 ? -22.592 -82.593 112.569 1.00 34.79 698 ASN A CA 1
ATOM 4611 C C . ASN A 1 611 ? -22.982 -82.259 113.984 1.00 36.72 698 ASN A C 1
ATOM 4612 O O . ASN A 1 611 ? -24.097 -82.517 114.393 1.00 36.91 698 ASN A O 1
ATOM 4617 N N . GLU A 1 612 ? -22.067 -81.678 114.741 1.00 33.82 699 GLU A N 1
ATOM 4618 C CA . GLU A 1 612 ? -22.374 -81.389 116.131 1.00 42.88 699 GLU A CA 1
ATOM 4619 C C . GLU A 1 612 ? -23.276 -80.159 116.303 1.00 45.27 699 GLU A C 1
ATOM 4620 O O . GLU A 1 612 ? -23.866 -79.955 117.364 1.00 45.94 699 GLU A O 1
ATOM 4626 N N . SER A 1 613 ? -23.433 -79.342 115.275 1.00 47.08 700 SER A N 1
ATOM 4627 C CA . SER A 1 613 ? -24.202 -78.124 115.501 1.00 44.89 700 SER A CA 1
ATOM 4628 C C . SER A 1 613 ? -25.702 -78.285 115.266 1.00 44.35 700 SER A C 1
ATOM 4629 O O . SER A 1 613 ? -26.192 -79.289 114.690 1.00 31.53 700 SER A O 1
ATOM 4632 N N . THR A 1 614 ? -26.433 -77.273 115.697 1.00 35.03 701 THR A N 1
ATOM 4633 C CA . THR A 1 614 ? -27.831 -77.197 115.323 1.00 48.25 701 THR A CA 1
ATOM 4634 C C . THR A 1 614 ? -27.972 -76.006 114.398 1.00 43.23 701 THR A C 1
ATOM 4635 O O . THR A 1 614 ? -27.501 -74.921 114.710 1.00 36.58 701 THR A O 1
ATOM 4639 N N . LEU A 1 615 ? -28.595 -76.206 113.243 1.00 41.94 702 LEU A N 1
ATOM 4640 C CA . LEU A 1 615 ? -28.720 -75.104 112.313 1.00 42.70 702 LEU A CA 1
ATOM 4641 C C . LEU A 1 615 ? -30.143 -74.641 112.242 1.00 41.10 702 LEU A C 1
ATOM 4642 O O . LEU A 1 615 ? -31.080 -75.453 112.275 1.00 44.96 702 LEU A O 1
ATOM 4647 N N . THR A 1 616 ? -30.291 -73.327 112.139 1.00 41.63 703 THR A N 1
ATOM 4648 C CA . THR A 1 616 ? -31.595 -72.697 111.943 1.00 43.67 703 THR A CA 1
ATOM 4649 C C . THR A 1 616 ? -31.920 -72.603 110.427 1.00 51.56 703 THR A C 1
ATOM 4650 O O . THR A 1 616 ? -31.133 -73.056 109.594 1.00 44.48 703 THR A O 1
ATOM 4654 N N . SER A 1 617 ? -33.061 -72.032 110.044 1.00 54.00 704 SER A N 1
ATOM 4655 C CA . SER A 1 617 ? -33.494 -72.162 108.642 1.00 48.54 704 SER A CA 1
ATOM 4656 C C . SER A 1 617 ? -32.610 -71.381 107.639 1.00 61.71 704 SER A C 1
ATOM 4657 O O . SER A 1 617 ? -32.771 -71.533 106.415 1.00 64.72 704 SER A O 1
ATOM 4660 N N . GLY A 1 618 ? -31.672 -70.573 108.138 1.00 56.35 705 GLY A N 1
ATOM 4661 C CA . GLY A 1 618 ? -30.649 -69.982 107.278 1.00 57.77 705 GLY A CA 1
ATOM 4662 C C . GLY A 1 618 ? -30.551 -68.478 107.424 1.00 70.18 705 GLY A C 1
ATOM 4663 O O . GLY A 1 618 ? -29.512 -67.870 107.113 1.00 65.02 705 GLY A O 1
ATOM 4664 N N . ALA A 1 619 ? -31.642 -67.890 107.916 1.00 70.10 706 ALA A N 1
ATOM 4665 C CA . ALA A 1 619 ? -31.784 -66.444 108.001 1.00 68.98 706 ALA A CA 1
ATOM 4666 C C . ALA A 1 619 ? -30.926 -65.857 109.113 1.00 73.57 706 ALA A C 1
ATOM 4667 O O . ALA A 1 619 ? -31.096 -66.205 110.291 1.00 76.88 706 ALA A O 1
ATOM 4669 N N . GLN A 1 620 ? -30.001 -64.973 108.731 1.00 74.72 707 GLN A N 1
ATOM 4670 C CA . GLN A 1 620 ? -29.112 -64.292 109.687 1.00 83.28 707 GLN A CA 1
ATOM 4671 C C . GLN A 1 620 ? -28.312 -65.253 110.597 1.00 68.78 707 GLN A C 1
ATOM 4672 O O . GLN A 1 620 ? -27.791 -64.855 111.651 1.00 73.55 707 GLN A O 1
ATOM 4678 N N . ASP A 1 621 ? -28.204 -66.509 110.187 1.00 53.95 708 ASP A N 1
ATOM 4679 C CA . ASP A 1 621 ? -27.407 -67.466 110.926 1.00 51.08 708 ASP A CA 1
ATOM 4680 C C . ASP A 1 621 ? -25.966 -67.443 110.377 1.00 44.18 708 ASP A C 1
ATOM 4681 O O . ASP A 1 621 ? -25.714 -67.932 109.276 1.00 38.57 708 ASP A O 1
ATOM 4686 N N . LEU A 1 622 ? -25.039 -66.851 111.137 1.00 36.33 709 LEU A N 1
ATOM 4687 C CA . LEU A 1 622 ? -23.627 -66.858 110.783 1.00 32.20 709 LEU A CA 1
ATOM 4688 C C . LEU A 1 622 ? -23.082 -68.284 110.515 1.00 38.04 709 LEU A C 1
ATOM 4689 O O . LEU A 1 622 ? -22.373 -68.496 109.521 1.00 34.99 709 LEU A O 1
ATOM 4694 N N . LYS A 1 623 ? -23.421 -69.261 111.366 1.00 36.31 710 LY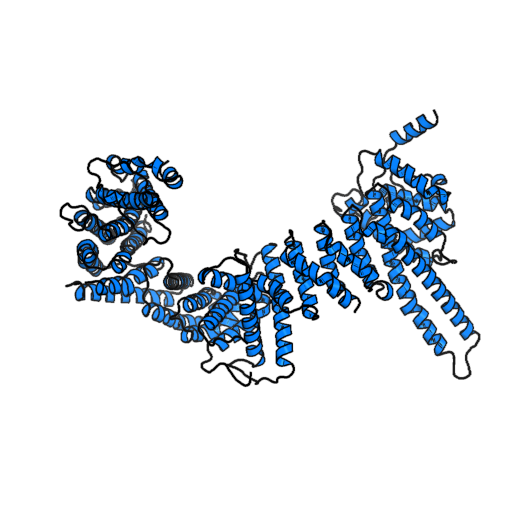S A N 1
ATOM 4695 C CA . LYS A 1 623 ? -23.014 -70.662 111.113 1.00 36.61 710 LYS A CA 1
ATOM 4696 C C . LYS A 1 623 ? -23.540 -71.253 109.787 1.00 35.68 710 LYS A C 1
ATOM 4697 O O . LYS A 1 623 ? -22.768 -71.836 108.998 1.00 29.36 710 LYS A O 1
ATOM 4703 N N . TYR A 1 624 ? -24.845 -71.139 109.554 1.00 31.39 711 TYR A N 1
ATOM 4704 C CA . TYR A 1 624 ? -25.403 -71.661 108.328 1.00 29.86 711 TYR A CA 1
ATOM 4705 C C . TYR A 1 624 ? -24.612 -71.046 107.162 1.00 27.35 711 TYR A C 1
ATOM 4706 O O . TYR A 1 624 ? -24.162 -71.722 106.259 1.00 28.09 711 TYR A O 1
ATOM 4715 N N . LYS A 1 625 ? -24.383 -69.753 107.216 1.00 35.31 712 LYS A N 1
ATOM 4716 C CA . LYS A 1 625 ? -23.697 -69.078 106.133 1.00 32.04 712 LYS A CA 1
ATOM 4717 C C . LYS A 1 625 ? -22.229 -69.536 105.963 1.00 34.62 712 LYS A C 1
ATOM 4718 O O . LYS A 1 625 ? -21.715 -69.671 104.834 1.00 34.67 712 LYS A O 1
ATOM 4724 N N . SER A 1 626 ? -21.532 -69.745 107.070 1.00 27.97 713 SER A N 1
ATOM 4725 C CA . SER A 1 626 ? -20.144 -70.144 106.972 1.00 25.03 713 SER A CA 1
ATOM 4726 C C . SER A 1 626 ? -20.092 -71.542 106.375 1.00 34.29 713 SER A C 1
ATOM 4727 O O . SER A 1 626 ? -19.263 -71.818 105.477 1.00 29.39 713 SER A O 1
ATOM 4730 N N . PHE A 1 627 ? -20.969 -72.431 106.877 1.00 34.92 714 PHE A N 1
ATOM 4731 C CA . PHE A 1 627 ? -20.948 -73.843 106.468 1.00 28.94 714 PHE A CA 1
ATOM 4732 C C . PHE A 1 627 ? -21.295 -73.908 104.999 1.00 30.52 714 PHE A C 1
ATOM 4733 O O . PHE A 1 627 ? -20.603 -74.562 104.228 1.00 25.45 714 PHE A O 1
ATOM 4741 N N . SER A 1 628 ? -22.349 -73.187 104.619 1.00 29.51 715 SER A N 1
ATOM 4742 C CA . SER A 1 628 ? -22.794 -73.162 103.246 1.00 27.86 715 SER A CA 1
ATOM 4743 C C . SER A 1 628 ? -21.641 -72.778 102.325 1.00 33.72 715 SER A C 1
ATOM 4744 O O . SER A 1 628 ? -21.397 -73.456 101.326 1.00 37.32 715 SER A O 1
ATOM 4747 N N . GLU A 1 629 ? -20.931 -71.696 102.642 1.00 33.73 716 GLU A N 1
ATOM 4748 C CA . GLU A 1 629 ? -19.795 -71.284 101.821 1.00 25.25 716 GLU A CA 1
ATOM 4749 C C . GLU A 1 629 ? -18.696 -72.326 101.809 1.00 34.89 716 GLU A C 1
ATOM 4750 O O . GLU A 1 629 ? -17.966 -72.461 100.810 1.00 33.79 716 GLU A O 1
ATOM 4756 N N . THR A 1 630 ? -18.550 -73.068 102.901 1.00 29.46 717 THR A N 1
ATOM 4757 C CA . THR A 1 630 ? -17.506 -74.063 102.918 1.00 28.11 717 THR A CA 1
ATOM 4758 C C . THR A 1 630 ? -17.873 -75.218 101.985 1.00 30.13 717 THR A C 1
ATOM 4759 O O . THR A 1 630 ? -17.036 -75.675 101.186 1.00 28.34 717 THR A O 1
ATOM 4763 N N . VAL A 1 631 ? -19.128 -75.654 102.056 1.00 23.94 718 VAL A N 1
ATOM 4764 C CA . VAL A 1 631 ? -19.613 -76.740 101.228 1.00 23.54 718 VAL A CA 1
ATOM 4765 C C . VAL A 1 631 ? -19.424 -76.397 99.741 1.00 33.24 718 VAL A C 1
ATOM 4766 O O . VAL A 1 631 ? -18.882 -77.210 98.976 1.00 28.10 718 VAL A O 1
ATOM 4770 N N . SER A 1 632 ? -19.826 -75.194 99.341 1.00 27.17 719 SER A N 1
ATOM 4771 C CA . SER A 1 632 ? -19.615 -74.733 97.967 1.00 31.63 719 SER A CA 1
ATOM 4772 C C . SER A 1 632 ? -18.165 -74.808 97.546 1.00 38.86 719 SER A C 1
ATOM 4773 O O . SER A 1 632 ? -17.854 -75.239 96.404 1.00 39.05 719 SER A O 1
ATOM 4776 N N . GLN A 1 633 ? -17.296 -74.353 98.457 1.00 30.57 720 GLN A N 1
ATOM 4777 C CA . GLN A 1 633 ? -15.867 -74.228 98.196 1.00 31.58 720 GLN A CA 1
ATOM 4778 C C . GLN A 1 633 ? -15.262 -75.610 97.941 1.00 39.20 720 GLN A C 1
ATOM 4779 O O . GLN A 1 633 ? -14.517 -75.828 96.959 1.00 34.21 720 GLN A O 1
ATOM 4785 N N . VAL A 1 634 ? -15.617 -76.553 98.800 1.00 31.03 721 VAL A N 1
ATOM 4786 C CA . VAL A 1 634 ? -15.139 -77.907 98.622 1.00 37.95 721 VAL A CA 1
ATOM 4787 C C . VAL A 1 634 ? -15.564 -78.460 97.234 1.00 41.39 721 VAL A C 1
ATOM 4788 O O . VAL A 1 634 ? -14.714 -78.933 96.453 1.00 37.57 721 VAL A O 1
ATOM 4792 N N . ARG A 1 635 ? -16.854 -78.360 96.909 1.00 33.26 722 ARG A N 1
ATOM 4793 C CA . ARG A 1 635 ? -17.340 -78.728 95.568 1.00 40.29 722 ARG A CA 1
ATOM 4794 C C . ARG A 1 635 ? -16.409 -78.100 94.522 1.00 44.45 722 ARG A C 1
ATOM 4795 O O . ARG A 1 635 ? -15.830 -78.791 93.680 1.00 44.25 722 ARG A O 1
ATOM 4803 N N . LYS A 1 636 ? -16.227 -76.791 94.627 1.00 38.76 723 LYS A N 1
ATOM 4804 C CA . LYS A 1 636 ? -15.423 -76.057 93.680 1.00 34.98 723 LYS A CA 1
ATOM 4805 C C . LYS A 1 636 ? -13.967 -76.582 93.543 1.00 45.22 723 LYS A C 1
ATOM 4806 O O . LYS A 1 636 ? -13.352 -76.404 92.467 1.00 38.95 723 LYS A O 1
ATOM 4812 N N . LEU A 1 637 ? -13.418 -77.248 94.570 1.00 35.42 724 LEU A N 1
ATOM 4813 C CA . LEU A 1 637 ? -12.043 -77.787 94.447 1.00 40.66 724 LEU A CA 1
ATOM 4814 C C . LEU A 1 637 ? -11.983 -78.982 93.500 1.00 44.38 724 LEU A C 1
ATOM 4815 O O . LEU A 1 637 ? -10.940 -79.279 92.910 1.00 47.28 724 LEU A O 1
ATOM 4820 N N . GLY A 1 638 ? -13.090 -79.699 93.397 1.00 45.82 725 GLY A N 1
ATOM 4821 C CA . GLY A 1 638 ? -13.224 -80.706 92.362 1.00 54.03 725 GLY A CA 1
ATOM 4822 C C . GLY A 1 638 ? -12.440 -81.983 92.595 1.00 55.60 725 GLY A C 1
ATOM 4823 O O . GLY A 1 638 ? -11.712 -82.458 91.725 1.00 65.97 725 GLY A O 1
ATOM 4824 N N . PHE A 1 639 ? -12.617 -82.555 93.774 1.00 53.61 726 PHE A N 1
ATOM 4825 C CA . PHE A 1 639 ? -11.977 -83.803 94.119 1.00 51.77 726 PHE A CA 1
ATOM 4826 C C . PHE A 1 639 ? -12.976 -84.839 94.611 1.00 47.94 726 PHE A C 1
ATOM 4827 O O . PHE A 1 639 ? -13.516 -84.720 95.721 1.00 49.91 726 PHE A O 1
ATOM 4835 N N . ASN A 1 640 ? -13.187 -85.871 93.797 1.00 42.55 727 ASN A N 1
ATOM 4836 C CA . ASN A 1 640 ? -14.177 -86.898 94.103 1.00 51.71 727 ASN A CA 1
ATOM 4837 C C . ASN A 1 640 ? -14.081 -87.411 95.540 1.00 47.25 727 ASN A C 1
ATOM 4838 O O . ASN A 1 640 ? -15.094 -87.613 96.225 1.00 40.85 727 ASN A O 1
ATOM 4843 N N . GLU A 1 641 ? -12.860 -87.589 96.008 1.00 43.83 728 GLU A N 1
ATOM 4844 C CA . GLU A 1 641 ? -12.650 -88.081 97.355 1.00 38.27 728 GLU A CA 1
ATOM 4845 C C . GLU A 1 641 ? -13.295 -87.163 98.384 1.00 45.50 728 GLU A C 1
ATOM 4846 O O . GLU A 1 641 ? -13.795 -87.644 99.398 1.00 44.95 728 GLU A O 1
ATOM 4852 N N . LEU A 1 642 ? -13.278 -85.847 98.136 1.00 41.35 729 LEU A N 1
ATOM 4853 C CA . LEU A 1 642 ? -13.887 -84.886 99.061 1.00 39.65 729 LEU A CA 1
ATOM 4854 C C . LEU A 1 642 ? -15.410 -84.864 98.935 1.00 42.81 729 LEU A C 1
ATOM 4855 O O . LEU A 1 642 ? -16.125 -84.956 99.943 1.00 36.29 729 LEU A O 1
ATOM 4860 N N . ASP A 1 643 ? -15.883 -84.756 97.692 1.00 39.01 730 ASP A N 1
ATOM 4861 C CA . ASP A 1 643 ? -17.294 -84.880 97.374 1.00 35.09 730 ASP A CA 1
ATOM 4862 C C . ASP A 1 643 ? -17.912 -86.063 98.115 1.00 43.11 730 ASP A C 1
ATOM 4863 O O . ASP A 1 643 ? -19.032 -85.963 98.638 1.00 45.86 730 ASP A O 1
ATOM 4868 N N . GLU A 1 644 ? -17.192 -87.180 98.168 1.00 31.46 731 GLU A N 1
ATOM 4869 C CA . GLU A 1 644 ? -17.747 -88.373 98.769 1.00 41.28 731 GLU A CA 1
ATOM 4870 C C . GLU A 1 644 ? -17.922 -88.172 100.264 1.00 46.03 731 GLU A C 1
ATOM 4871 O O . GLU A 1 644 ? -18.871 -88.676 100.862 1.00 41.37 731 GLU A O 1
ATOM 4877 N N . LEU A 1 645 ? -17.022 -87.433 100.891 1.00 37.88 732 LEU A N 1
ATOM 4878 C CA . LEU A 1 645 ? -17.233 -87.135 102.299 1.00 39.38 732 LEU A CA 1
ATOM 4879 C C . LEU A 1 645 ? -18.612 -86.462 102.515 1.00 43.35 732 LEU A C 1
ATOM 4880 O O . LEU A 1 645 ? -19.304 -86.750 103.499 1.00 30.86 732 LEU A O 1
ATOM 4885 N N . TRP A 1 646 ? -19.026 -85.589 101.592 1.00 27.71 733 TRP A N 1
ATOM 4886 C CA . TRP A 1 646 ? -20.270 -84.877 101.791 1.00 34.37 733 TRP A CA 1
ATOM 4887 C C . TRP A 1 646 ? -21.456 -85.748 101.301 1.00 48.10 733 TRP A C 1
ATOM 4888 O O . TRP A 1 646 ? -22.537 -85.795 101.928 1.00 40.57 733 TRP A O 1
ATOM 4899 N N . LEU A 1 647 ? -21.257 -86.429 100.171 1.00 45.77 734 LEU A N 1
ATOM 4900 C CA . LEU A 1 647 ? -22.258 -87.356 99.667 1.00 37.09 734 LEU A CA 1
ATOM 4901 C C . LEU A 1 647 ? -22.571 -88.426 100.711 1.00 36.94 734 LEU A C 1
ATOM 4902 O O . LEU A 1 647 ? -23.732 -88.765 100.910 1.00 46.06 734 LEU A O 1
ATOM 4907 N N . ASN A 1 648 ? -21.572 -88.912 101.436 1.00 34.61 735 ASN A N 1
ATOM 4908 C CA . ASN A 1 648 ? -21.858 -89.896 102.490 1.00 42.21 735 ASN A CA 1
ATOM 4909 C C . ASN A 1 648 ? -22.565 -89.267 103.652 1.00 40.76 735 ASN A C 1
ATOM 4910 O O . ASN A 1 648 ? -23.298 -89.963 104.367 1.00 42.25 735 ASN A O 1
ATOM 4915 N N . HIS A 1 649 ? -22.332 -87.969 103.865 1.00 38.95 736 HIS A N 1
ATOM 4916 C CA . HIS A 1 649 ? -22.942 -87.295 105.014 1.00 39.38 736 HIS A CA 1
ATOM 4917 C C . HIS A 1 649 ? -24.432 -87.097 104.766 1.00 37.47 736 HIS A C 1
ATOM 4918 O O . HIS A 1 649 ? -25.253 -87.337 105.666 1.00 35.51 736 HIS A O 1
ATOM 4925 N N . ILE A 1 650 ? -24.768 -86.692 103.542 1.00 34.30 737 ILE A N 1
ATOM 4926 C CA . ILE A 1 650 ? -26.156 -86.533 103.128 1.00 39.74 737 ILE A CA 1
ATOM 4927 C C . ILE A 1 650 ? -26.868 -87.865 103.295 1.00 44.26 737 ILE A C 1
ATOM 4928 O O . ILE A 1 650 ? -28.010 -87.934 103.780 1.00 33.86 737 ILE A O 1
ATOM 4933 N N . SER A 1 651 ? -26.160 -88.918 102.902 1.00 36.33 738 SER A N 1
ATOM 4934 C CA . SER A 1 651 ? -26.677 -90.264 102.949 1.00 39.39 738 SER A CA 1
ATOM 4935 C C . SER A 1 651 ? -26.930 -90.754 104.390 1.00 37.92 738 SER A C 1
ATOM 4936 O O . SER A 1 651 ? -27.966 -91.355 104.700 1.00 34.13 738 SER A O 1
ATOM 4939 N N . GLN A 1 652 ? -25.990 -90.510 105.281 1.00 37.66 739 GLN A N 1
ATOM 4940 C CA . GLN A 1 652 ? -26.247 -90.820 106.667 1.00 42.01 739 GLN A CA 1
ATOM 4941 C C . GLN A 1 652 ? -27.416 -89.976 107.186 1.00 41.23 739 GLN A C 1
ATOM 4942 O O . GLN A 1 652 ? -28.309 -90.484 107.857 1.00 43.22 739 GLN A O 1
ATOM 4948 N N . LEU A 1 653 ? -27.410 -88.681 106.899 1.00 35.84 740 LEU A N 1
ATOM 4949 C CA . LEU A 1 653 ? -28.511 -87.855 107.355 1.00 40.28 740 LEU A CA 1
ATOM 4950 C C . LEU A 1 653 ? -29.859 -88.428 106.898 1.00 37.87 740 LEU A C 1
ATOM 4951 O O . LEU A 1 653 ? -30.790 -88.533 107.693 1.00 38.85 740 LEU A O 1
ATOM 4956 N N . LYS A 1 654 ? -29.963 -88.810 105.629 1.00 28.73 741 LYS A N 1
ATOM 4957 C CA . LYS A 1 654 ? -31.208 -89.387 105.140 1.00 35.93 741 LYS A CA 1
ATOM 4958 C C . LYS A 1 654 ? -31.560 -90.587 106.003 1.00 42.84 741 LYS A C 1
ATOM 4959 O O . LYS A 1 654 ? -32.604 -90.617 106.637 1.00 46.64 741 LYS A O 1
ATOM 4965 N N . ILE A 1 655 ? -30.652 -91.550 106.086 1.00 48.68 742 ILE A N 1
ATOM 4966 C CA . ILE A 1 655 ? -30.894 -92.746 106.898 1.00 52.88 742 ILE A CA 1
ATOM 4967 C C . ILE A 1 655 ? -31.426 -92.426 108.303 1.00 39.32 742 ILE A C 1
ATOM 4968 O O . ILE A 1 655 ? -32.430 -92.967 108.730 1.00 47.39 742 ILE A O 1
ATOM 4973 N N . HIS A 1 656 ? -30.759 -91.542 109.011 1.00 39.29 743 HIS A N 1
ATOM 4974 C CA . HIS A 1 656 ? -31.175 -91.179 110.358 1.00 47.67 743 HIS A CA 1
ATOM 4975 C C . HIS A 1 656 ? -32.503 -90.408 110.432 1.00 49.96 743 HIS A C 1
ATOM 4976 O O . HIS A 1 656 ? -33.163 -90.427 111.467 1.00 40.77 743 HIS A O 1
ATOM 4983 N N . LEU A 1 657 ? -32.862 -89.697 109.366 1.00 43.34 744 LEU A N 1
ATOM 4984 C CA . LEU A 1 657 ? -34.124 -88.977 109.335 1.00 47.27 744 LEU A CA 1
ATOM 4985 C C . LEU A 1 657 ? -35.285 -89.982 109.255 1.00 43.42 744 LEU A C 1
ATOM 4986 O O . LEU A 1 657 ? -36.263 -89.877 109.998 1.00 41.40 744 LEU A O 1
ATOM 4991 N N . GLY A 1 658 ? -35.171 -90.949 108.348 1.00 38.31 745 GLY A N 1
ATOM 4992 C CA . GLY A 1 658 ? -36.149 -92.020 108.234 1.00 46.73 745 GLY A CA 1
ATOM 4993 C C . GLY A 1 658 ? -36.352 -92.723 109.572 1.00 52.52 745 GLY A C 1
ATOM 4994 O O . GLY A 1 658 ? -37.469 -93.106 109.945 1.00 47.26 745 GLY A O 1
ATOM 4995 N N . LYS A 1 659 ? -35.259 -92.901 110.304 1.00 51.59 746 LYS A N 1
ATOM 4996 C CA . LYS A 1 659 ? -35.351 -93.490 111.617 1.00 53.08 746 LYS A CA 1
ATOM 4997 C C . LYS A 1 659 ? -36.269 -92.580 112.435 1.00 55.26 746 LYS A C 1
ATOM 4998 O O . LYS A 1 659 ? -37.358 -92.988 112.854 1.00 56.99 746 LYS A O 1
ATOM 5004 N N . PHE A 1 660 ? -35.831 -91.337 112.636 1.00 53.34 747 PHE A N 1
ATOM 5005 C CA . PHE A 1 660 ? -36.566 -90.364 113.449 1.00 55.07 747 PHE A CA 1
ATOM 5006 C C . PHE A 1 660 ? -38.038 -90.311 113.046 1.00 50.56 747 PHE A C 1
ATOM 5007 O O . PHE A 1 660 ? -38.914 -90.182 113.886 1.00 48.86 747 PHE A O 1
ATOM 5015 N N . LEU A 1 661 ? -38.293 -90.434 111.751 1.00 51.24 748 LEU A N 1
ATOM 5016 C CA . LEU A 1 661 ? -39.641 -90.348 111.212 1.00 52.12 748 LEU A CA 1
ATOM 5017 C C . LEU A 1 661 ? -40.513 -91.514 111.687 1.00 57.16 748 LEU A C 1
ATOM 5018 O O . LEU A 1 661 ? -41.639 -91.314 112.181 1.00 51.46 748 LEU A O 1
ATOM 5023 N N . GLU A 1 662 ? -40.002 -92.734 111.554 1.00 62.59 749 GLU A N 1
ATOM 5024 C CA . GLU A 1 662 ? -40.814 -93.890 111.921 1.00 66.13 749 GLU A CA 1
ATOM 5025 C C . GLU A 1 662 ? -40.879 -94.089 113.420 1.00 52.43 749 GLU A C 1
ATOM 5026 O O . GLU A 1 662 ? -41.877 -94.564 113.940 1.00 72.36 749 GLU A O 1
ATOM 5032 N N . GLU A 1 663 ? -39.849 -93.664 114.122 1.00 55.26 750 GLU A N 1
ATOM 5033 C CA . GLU A 1 663 ? -39.793 -93.830 115.568 1.00 56.14 750 GLU A CA 1
ATOM 5034 C C . GLU A 1 663 ? -40.517 -92.710 116.342 1.00 60.91 750 GLU A C 1
ATOM 5035 O O . GLU A 1 663 ? -41.271 -92.971 117.286 1.00 64.18 750 GLU A O 1
ATOM 5041 N N . LYS A 1 664 ? -40.313 -91.464 115.926 1.00 66.20 751 LYS A N 1
ATOM 5042 C CA . LYS A 1 664 ? -40.788 -90.308 116.692 1.00 58.94 751 LYS A CA 1
ATOM 5043 C C . LYS A 1 664 ? -42.125 -89.725 116.214 1.00 60.71 751 LYS A C 1
ATOM 5044 O O . LYS A 1 664 ? -42.720 -88.910 116.919 1.00 49.14 751 LYS A O 1
ATOM 5050 N N . LEU A 1 665 ? -42.586 -90.114 115.025 1.00 58.46 752 LEU A N 1
ATOM 5051 C CA . LEU A 1 665 ? -43.846 -89.600 114.498 1.00 52.53 752 LEU A CA 1
ATOM 5052 C C . LEU A 1 665 ? -44.825 -90.741 114.260 1.00 67.50 752 LEU A C 1
ATOM 5053 O O . LEU A 1 665 ? -45.731 -90.643 113.421 1.00 69.55 752 LEU A O 1
ATOM 5058 N N . HIS A 1 666 ? -44.631 -91.827 115.003 1.00 77.87 753 HIS A N 1
ATOM 5059 C CA . HIS A 1 666 ? -45.498 -93.007 114.933 1.00 82.56 753 HIS A CA 1
ATOM 5060 C C . HIS A 1 666 ? -47.001 -92.701 114.946 1.00 68.57 753 HIS A C 1
ATOM 5061 O O . HIS A 1 666 ? -47.800 -93.502 114.454 1.00 67.72 753 HIS A O 1
ATOM 5068 N N . ASN A 1 674 ? -43.763 -82.812 120.874 1.00 49.73 761 ASN A N 1
ATOM 5069 C CA . ASN A 1 674 ? -43.981 -82.073 119.619 1.00 55.05 761 ASN A CA 1
ATOM 5070 C C . ASN A 1 674 ? -43.051 -80.859 119.389 1.00 52.70 761 ASN A C 1
ATOM 5071 O O . ASN A 1 674 ? -42.498 -80.706 118.308 1.00 46.22 761 ASN A O 1
ATOM 5076 N N . ASP A 1 675 ? -42.869 -80.000 120.384 1.00 46.78 762 ASP A N 1
ATOM 5077 C CA . ASP A 1 675 ? -41.875 -78.957 120.253 1.00 38.29 762 ASP A CA 1
ATOM 5078 C C . ASP A 1 675 ? -40.508 -79.595 120.152 1.00 44.62 762 ASP A C 1
ATOM 5079 O O . ASP A 1 675 ? -39.652 -79.117 119.413 1.00 53.16 762 ASP A O 1
ATOM 5084 N N . GLU A 1 676 ? -40.293 -80.662 120.908 1.00 47.09 763 GLU A N 1
ATOM 5085 C CA . GLU A 1 676 ? -39.018 -81.366 120.872 1.00 53.06 763 GLU A CA 1
ATOM 5086 C C . GLU A 1 676 ? -38.871 -81.998 119.492 1.00 53.55 763 GLU A C 1
ATOM 5087 O O . GLU A 1 676 ? -37.805 -81.946 118.859 1.00 48.61 763 GLU A O 1
ATOM 5093 N N . ASN A 1 677 ? -39.963 -82.599 119.036 1.00 48.67 764 ASN A N 1
ATOM 5094 C CA . ASN A 1 677 ? -39.985 -83.275 117.757 1.00 48.24 764 ASN A CA 1
ATOM 5095 C C . ASN A 1 677 ? -39.612 -82.363 116.565 1.00 50.36 764 ASN A C 1
ATOM 5096 O O . ASN A 1 677 ? -38.842 -82.756 115.687 1.00 44.53 764 ASN A O 1
ATOM 5101 N N . MET A 1 678 ? -40.161 -81.154 116.531 1.00 41.01 765 MET A N 1
ATOM 5102 C CA . MET A 1 678 ? -39.923 -80.247 115.413 1.00 43.67 765 MET A CA 1
ATOM 5103 C C . MET A 1 678 ? -38.526 -79.609 115.524 1.00 42.26 765 MET A C 1
ATOM 5104 O O . MET A 1 678 ? -37.814 -79.483 114.530 1.00 32.74 765 MET A O 1
ATOM 5109 N N . ASN A 1 679 ? -38.160 -79.207 116.741 1.00 43.36 766 ASN A N 1
ATOM 5110 C CA . ASN A 1 679 ? -36.788 -78.821 117.071 1.00 46.03 766 ASN A CA 1
ATOM 5111 C C . ASN A 1 679 ? -35.750 -79.800 116.546 1.00 45.46 766 ASN A C 1
ATOM 5112 O O . ASN A 1 679 ? -34.754 -79.403 115.929 1.00 50.41 766 ASN A O 1
ATOM 5117 N N . THR A 1 680 ? -35.954 -81.082 116.807 1.00 43.18 767 THR A N 1
ATOM 5118 C CA . THR A 1 680 ? -34.989 -82.060 116.329 1.00 47.93 767 THR A CA 1
ATOM 5119 C C . THR A 1 680 ? -35.099 -82.235 114.823 1.00 45.13 767 THR A C 1
ATOM 5120 O O . THR A 1 680 ? -34.082 -82.282 114.110 1.00 48.61 767 THR A O 1
ATOM 5124 N N . LEU A 1 681 ? -36.332 -82.345 114.342 1.00 36.42 768 LEU A N 1
ATOM 5125 C CA . LEU A 1 681 ? -36.573 -82.543 112.920 1.00 40.58 768 LEU A CA 1
ATOM 5126 C C . LEU A 1 681 ? -35.796 -81.497 112.141 1.00 35.40 768 LEU A C 1
ATOM 5127 O O . LEU A 1 681 ? -35.039 -81.828 111.243 1.00 35.02 768 LEU A O 1
ATOM 5132 N N . TYR A 1 682 ? -35.989 -80.229 112.494 1.00 35.19 769 TYR A N 1
ATOM 5133 C CA . TYR A 1 682 ? -35.442 -79.115 111.699 1.00 36.81 769 TYR A CA 1
ATOM 5134 C C . TYR A 1 682 ? -34.013 -78.789 112.065 1.00 36.36 769 TYR A C 1
ATOM 5135 O O . TYR A 1 682 ? -33.212 -78.513 111.179 1.00 33.74 769 TYR A O 1
ATOM 5144 N N . GLY A 1 683 ? -33.728 -78.802 113.373 1.00 38.04 770 GLY A N 1
ATOM 5145 C CA . GLY A 1 683 ? -32.417 -78.481 113.921 1.00 38.24 770 GLY A CA 1
ATOM 5146 C C . GLY A 1 683 ? -31.316 -79.458 113.556 1.00 37.14 770 GLY A C 1
ATOM 5147 O O . GLY A 1 683 ? -30.207 -79.029 113.223 1.00 41.39 770 GLY A O 1
ATOM 5148 N N . VAL A 1 684 ? -31.622 -80.754 113.575 1.00 35.94 771 VAL A N 1
ATOM 5149 C CA . VAL A 1 684 ? -30.634 -81.761 113.231 1.00 38.06 771 VAL A CA 1
ATOM 5150 C C . VAL A 1 684 ? -30.800 -82.405 111.849 1.00 39.21 771 VAL A C 1
ATOM 5151 O O . VAL A 1 684 ? -29.821 -82.928 111.330 1.00 46.91 771 VAL A O 1
ATOM 5155 N N . PHE A 1 685 ? -31.972 -82.364 111.215 1.00 36.35 772 PHE A N 1
ATOM 5156 C CA . PHE A 1 685 ? -32.098 -83.020 109.882 1.00 33.46 772 PHE A CA 1
ATOM 5157 C C . PHE A 1 685 ? -32.388 -82.102 108.675 1.00 35.65 772 PHE A C 1
ATOM 5158 O O . PHE A 1 685 ? -31.692 -82.148 107.650 1.00 36.98 772 PHE A O 1
ATOM 5166 N N . LEU A 1 686 ? -33.439 -81.306 108.771 1.00 30.89 773 LEU A N 1
ATOM 5167 C CA . LEU A 1 686 ? -34.004 -80.698 107.585 1.00 33.13 773 LEU A CA 1
ATOM 5168 C C . LEU A 1 686 ? -33.245 -79.440 107.147 1.00 35.44 773 LEU A C 1
ATOM 5169 O O . LEU A 1 686 ? -33.093 -79.191 105.940 1.00 30.12 773 LEU A O 1
ATOM 5174 N N . ASN A 1 687 ? -32.762 -78.649 108.105 1.00 24.57 774 ASN A N 1
ATOM 5175 C CA . ASN A 1 687 ? -32.094 -77.418 107.732 1.00 25.92 774 ASN A CA 1
ATOM 5176 C C . ASN A 1 687 ? -30.731 -77.718 107.128 1.00 31.08 774 ASN A C 1
ATOM 5177 O O . ASN A 1 687 ? -30.270 -77.010 106.219 1.00 30.83 774 ASN A O 1
ATOM 5182 N N . LYS A 1 688 ? -30.133 -78.816 107.586 1.00 36.97 775 LYS A N 1
ATOM 5183 C CA . LYS A 1 688 ? -28.815 -79.280 107.137 1.00 30.21 775 LYS A CA 1
ATOM 5184 C C . LYS A 1 688 ? -28.889 -79.996 105.782 1.00 35.52 775 LYS A C 1
ATOM 5185 O O . LYS A 1 688 ? -27.953 -79.935 104.970 1.00 35.38 775 LYS A O 1
ATOM 5191 N N . LEU A 1 689 ? -29.984 -80.692 105.505 1.00 32.79 776 LEU A N 1
ATOM 5192 C CA . LEU A 1 689 ? -30.064 -81.271 104.182 1.00 33.58 776 LEU A CA 1
ATOM 5193 C C . LEU A 1 689 ? -30.271 -80.105 103.201 1.00 36.71 776 LEU A C 1
ATOM 5194 O O . LEU A 1 689 ? -29.776 -80.159 102.076 1.00 38.80 776 LEU A O 1
ATOM 5199 N N . ALA A 1 690 ? -30.976 -79.050 103.622 1.00 30.62 777 ALA A N 1
ATOM 5200 C CA . ALA A 1 690 ? -31.284 -77.946 102.706 1.00 30.98 777 ALA A CA 1
ATOM 5201 C C . ALA A 1 690 ? -30.013 -77.152 102.414 1.00 33.42 777 ALA A C 1
ATOM 5202 O O . ALA A 1 690 ? -29.752 -76.761 101.272 1.00 31.25 777 ALA A O 1
ATOM 5204 N N . LEU A 1 691 ? -29.221 -76.912 103.450 1.00 33.33 778 LEU A N 1
ATOM 5205 C CA . LEU A 1 691 ? -27.887 -76.335 103.268 1.00 34.46 778 LEU A CA 1
ATOM 5206 C C . LEU A 1 691 ? -27.032 -77.149 102.274 1.00 31.57 778 LEU A C 1
ATOM 5207 O O . LEU A 1 691 ? -26.534 -76.588 101.279 1.00 34.44 778 LEU A O 1
ATOM 5212 N N . LEU A 1 692 ? -26.856 -78.448 102.533 1.00 33.40 779 LEU A N 1
ATOM 5213 C CA . LEU A 1 692 ? -26.037 -79.290 101.652 1.00 29.35 779 LEU A CA 1
ATOM 5214 C C . LEU A 1 692 ? -26.688 -79.345 100.294 1.00 31.52 779 LEU A C 1
ATOM 5215 O O . LEU A 1 692 ? -26.025 -79.341 99.261 1.00 37.18 779 LEU A O 1
ATOM 5220 N N . GLY A 1 693 ? -28.007 -79.349 100.299 1.00 30.96 780 GLY A N 1
ATOM 5221 C CA . GLY A 1 693 ? -28.767 -79.418 99.073 1.00 33.70 780 GLY A CA 1
ATOM 5222 C C . GLY A 1 693 ? -28.497 -78.296 98.084 1.00 37.74 780 GLY A C 1
ATOM 5223 O O . GLY A 1 693 ? -28.728 -78.459 96.870 1.00 34.41 780 GLY A O 1
ATOM 5224 N N . LYS A 1 694 ? -28.015 -77.151 98.560 1.00 38.00 781 LYS A N 1
ATOM 5225 C CA . LYS A 1 694 ? -27.706 -76.071 97.624 1.00 33.96 781 LYS A CA 1
ATOM 5226 C C . LYS A 1 694 ? -26.559 -76.478 96.683 1.00 44.34 781 LYS A C 1
ATOM 5227 O O . LYS A 1 694 ? -26.446 -75.963 95.573 1.00 42.60 781 LYS A O 1
ATOM 5233 N N . VAL A 1 695 ? -25.718 -77.412 97.117 1.00 36.61 782 VAL A N 1
ATOM 5234 C CA . VAL A 1 695 ? -24.506 -77.706 96.379 1.00 32.65 782 VAL A CA 1
ATOM 5235 C C . VAL A 1 695 ? -24.500 -79.112 95.813 1.00 36.34 782 VAL A C 1
ATOM 5236 O O . VAL A 1 695 ? -24.081 -79.316 94.680 1.00 39.96 782 VAL A O 1
ATOM 5240 N N . TYR A 1 696 ? -24.944 -80.081 96.605 1.00 34.83 783 TYR A N 1
ATOM 5241 C CA . TYR A 1 696 ? -24.995 -81.474 96.163 1.00 33.62 783 TYR A CA 1
ATOM 5242 C C . TYR A 1 696 ? -26.434 -81.945 95.994 1.00 40.82 783 TYR A C 1
ATOM 5243 O O . TYR A 1 696 ? -27.315 -81.567 96.768 1.00 41.04 783 TYR A O 1
ATOM 5252 N N . PRO A 1 697 ? -26.673 -82.798 94.990 1.00 46.81 784 PRO A N 1
ATOM 5253 C CA . PRO A 1 697 ? -27.993 -83.397 94.806 1.00 42.25 784 PRO A CA 1
ATOM 5254 C C . PRO A 1 697 ? -28.512 -83.984 96.100 1.00 39.76 784 PRO A C 1
ATOM 5255 O O . PRO A 1 697 ? -27.750 -84.661 96.802 1.00 46.50 784 PRO A O 1
ATOM 5259 N N . ILE A 1 698 ? -29.775 -83.705 96.409 1.00 36.99 785 ILE A N 1
ATOM 5260 C CA . ILE A 1 698 ? -30.520 -84.426 97.438 1.00 41.53 785 ILE A CA 1
ATOM 5261 C C . ILE A 1 698 ? -31.735 -85.071 96.758 1.00 46.56 785 ILE A C 1
ATOM 5262 O O . ILE A 1 698 ? -32.496 -84.404 96.025 1.00 43.23 785 ILE A O 1
ATOM 5267 N N . GLU A 1 699 ? -31.892 -86.375 96.978 1.00 47.67 786 GLU A N 1
ATOM 5268 C CA . GLU A 1 699 ? -33.065 -87.119 96.496 1.00 46.40 786 GLU A CA 1
ATOM 5269 C C . GLU A 1 699 ? -33.529 -88.013 97.605 1.00 46.87 786 GLU A C 1
ATOM 5270 O O . GLU A 1 699 ? -32.725 -88.696 98.251 1.00 51.35 786 GLU A O 1
ATOM 5276 N N . PHE A 1 700 ? -34.826 -87.970 97.858 1.00 49.36 787 PHE A N 1
ATOM 5277 C CA . PHE A 1 700 ? -35.461 -88.968 98.710 1.00 53.04 787 PHE A CA 1
ATOM 5278 C C . PHE A 1 700 ? -35.922 -90.141 97.836 1.00 52.16 787 PHE A C 1
ATOM 5279 O O . PHE A 1 700 ? -36.547 -89.954 96.775 1.00 55.08 787 PHE A O 1
ATOM 5287 N N . GLN A 1 701 ? -35.543 -91.347 98.242 1.00 54.45 788 GLN A N 1
ATOM 5288 C CA . GLN A 1 701 ? -35.995 -92.557 97.551 1.00 63.70 788 GLN A CA 1
ATOM 5289 C C . GLN A 1 701 ? -37.455 -92.833 97.965 1.00 62.18 788 GLN A C 1
ATOM 5290 O O . GLN A 1 701 ? -37.872 -92.452 99.079 1.00 51.12 788 GLN A O 1
ATOM 5296 N N . GLU A 1 702 ? -38.217 -93.462 97.064 1.00 53.16 789 GLU A N 1
ATOM 5297 C CA . GLU A 1 702 ? -39.641 -93.678 97.269 1.00 57.03 789 GLU A CA 1
ATOM 5298 C C . GLU A 1 702 ? -39.947 -93.970 98.704 1.00 49.44 789 GLU A C 1
ATOM 5299 O O . GLU A 1 702 ? -40.869 -93.403 99.280 1.00 47.60 789 GLU A O 1
ATOM 5305 N N . ASN A 1 703 ? -39.168 -94.846 99.301 1.00 47.98 790 ASN A N 1
ATOM 5306 C CA . ASN A 1 703 ? -39.441 -95.199 100.689 1.00 54.02 790 ASN A CA 1
ATOM 5307 C C . ASN A 1 703 ? -39.448 -94.026 101.667 1.00 50.34 790 ASN A C 1
ATOM 5308 O O . ASN A 1 703 ? -40.450 -93.788 102.340 1.00 53.28 790 ASN A O 1
ATOM 5313 N N . LEU A 1 704 ? -38.315 -93.321 101.767 1.00 50.89 791 LEU A N 1
ATOM 5314 C CA . LEU A 1 704 ? -38.162 -92.215 102.730 1.00 51.54 791 LEU A CA 1
ATOM 5315 C C . LEU A 1 704 ? -39.126 -91.064 102.423 1.00 46.67 791 LEU A C 1
ATOM 5316 O O . LEU A 1 704 ? -39.758 -90.538 103.344 1.00 39.39 791 LEU A O 1
ATOM 5321 N N . LEU A 1 705 ? -39.232 -90.699 101.139 1.00 41.00 792 LEU A N 1
ATOM 5322 C CA . LEU A 1 705 ? -40.111 -89.619 100.674 1.00 44.94 792 LEU A CA 1
ATOM 5323 C C . LEU A 1 705 ? -41.536 -89.798 101.164 1.00 49.69 792 LEU A C 1
ATOM 5324 O O . LEU A 1 705 ? -42.224 -88.840 101.540 1.00 43.12 792 LEU A O 1
ATOM 5329 N N . SER A 1 706 ? -41.970 -91.051 101.135 1.00 51.25 793 SER A N 1
ATOM 5330 C CA . SER A 1 706 ? -43.315 -91.419 101.507 1.00 46.74 793 SER A CA 1
ATOM 5331 C C . SER A 1 706 ? -43.417 -91.262 103.007 1.00 45.51 793 SER A C 1
ATOM 5332 O O . SER A 1 706 ? -44.350 -90.653 103.533 1.00 43.88 793 SER A O 1
ATOM 5335 N N . LEU A 1 707 ? -42.425 -91.795 103.697 1.00 43.83 794 LEU A N 1
ATOM 5336 C CA . LEU A 1 707 ? -42.367 -91.661 105.140 1.00 42.96 794 LEU A CA 1
ATOM 5337 C C . LEU A 1 707 ? -42.523 -90.163 105.511 1.00 46.86 794 LEU A C 1
ATOM 5338 O O . LEU A 1 707 ? -43.308 -89.806 106.374 1.00 49.74 794 LEU A O 1
ATOM 5343 N N . PHE A 1 708 ? -41.805 -89.295 104.807 1.00 43.92 795 PHE A N 1
ATOM 5344 C CA . PHE A 1 708 ? -41.699 -87.871 105.144 1.00 43.76 795 PHE A CA 1
ATOM 5345 C C . PHE A 1 708 ? -42.987 -87.152 104.765 1.00 43.54 795 PHE A C 1
ATOM 5346 O O . PHE A 1 708 ? -43.481 -86.291 105.497 1.00 39.47 795 PHE A O 1
ATOM 5354 N N . LEU A 1 709 ? -43.514 -87.498 103.596 1.00 40.23 796 LEU A N 1
ATOM 5355 C CA . LEU A 1 709 ? -44.708 -86.859 103.110 1.00 37.72 796 LEU A CA 1
ATOM 5356 C C . LEU A 1 709 ? -45.908 -87.278 103.964 1.00 49.18 796 LEU A C 1
ATOM 5357 O O . LEU A 1 709 ? -46.663 -86.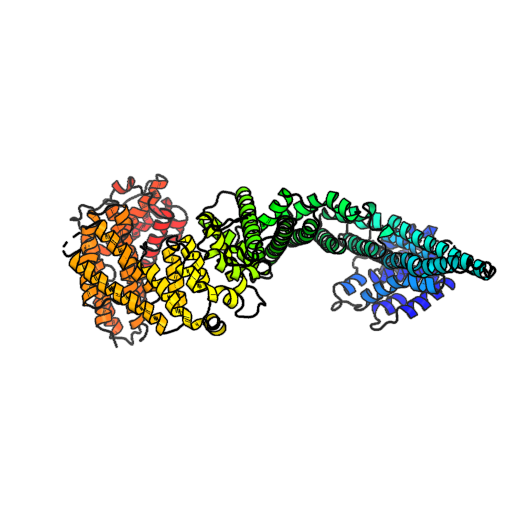405 104.409 1.00 49.94 796 LEU A O 1
ATOM 5362 N N . ASN A 1 710 ? -46.076 -88.586 104.212 1.00 43.85 797 ASN A N 1
ATOM 5363 C CA . ASN A 1 710 ? -47.232 -89.077 104.979 1.00 41.19 797 ASN A CA 1
ATOM 5364 C C . ASN A 1 710 ? -47.161 -88.797 106.485 1.00 45.19 797 ASN A C 1
ATOM 5365 O O . ASN A 1 710 ? -48.163 -88.461 107.101 1.00 52.99 797 ASN A O 1
ATOM 5370 N N . ARG A 1 711 ? -46.006 -88.898 107.109 1.00 43.25 798 ARG A N 1
ATOM 5371 C CA . ARG A 1 711 ? -46.020 -88.777 108.563 1.00 47.50 798 ARG A CA 1
ATOM 5372 C C . ARG A 1 711 ? -45.724 -87.372 109.029 1.00 51.73 798 ARG A C 1
ATOM 5373 O O . ARG A 1 711 ? -46.063 -87.017 110.168 1.00 55.60 798 ARG A O 1
ATOM 5381 N N . PHE A 1 712 ? -45.091 -86.574 108.164 1.00 51.57 799 PHE A N 1
ATOM 5382 C CA . PHE A 1 712 ? -44.795 -85.172 108.497 1.00 45.58 799 PHE A CA 1
ATOM 5383 C C . PHE A 1 712 ? -45.551 -84.153 107.624 1.00 37.39 799 PHE A C 1
ATOM 5384 O O . PHE A 1 712 ? -46.508 -83.529 108.069 1.00 30.56 799 PHE A O 1
ATOM 5392 N N . VAL A 1 713 ? -45.136 -83.999 106.377 1.00 38.51 800 VAL A N 1
ATOM 5393 C CA . VAL A 1 713 ? -45.659 -82.913 105.543 1.00 39.96 800 VAL A CA 1
ATOM 5394 C C . VAL A 1 713 ? -47.188 -82.840 105.548 1.00 38.69 800 VAL A C 1
ATOM 5395 O O . VAL A 1 713 ? -47.755 -81.783 105.799 1.00 38.26 800 VAL A O 1
ATOM 5399 N N . GLN A 1 714 ? -47.852 -83.966 105.314 1.00 42.45 801 GLN A N 1
ATOM 5400 C CA . GLN A 1 714 ? -49.324 -83.991 105.267 1.00 43.44 801 GLN A CA 1
ATOM 5401 C C . GLN A 1 714 ? -49.993 -83.847 106.621 1.00 44.53 801 GLN A C 1
ATOM 5402 O O . GLN A 1 714 ? -51.203 -83.652 106.678 1.00 45.86 801 GLN A O 1
ATOM 5408 N N . ARG A 1 715 ? -49.221 -83.948 107.701 1.00 36.96 802 ARG A N 1
ATOM 5409 C CA . ARG A 1 715 ? -49.776 -83.845 109.039 1.00 35.24 802 ARG A CA 1
ATOM 5410 C C . ARG A 1 715 ? -49.376 -82.538 109.676 1.00 41.01 802 ARG A C 1
ATOM 5411 O O . ARG A 1 715 ? -49.431 -82.408 110.899 1.00 38.12 802 ARG A O 1
ATOM 5419 N N . LEU A 1 716 ? -48.926 -81.584 108.862 1.00 46.62 803 LEU A N 1
ATOM 5420 C CA . LEU A 1 716 ? -48.375 -80.327 109.397 1.00 42.32 803 LEU A CA 1
ATOM 5421 C C . LEU A 1 716 ? -49.419 -79.483 110.160 1.00 34.51 803 LEU A C 1
ATOM 5422 O O . LEU A 1 716 ? -49.117 -78.924 111.206 1.00 32.07 803 LEU A O 1
ATOM 5427 N N . PRO A 1 717 ? -50.662 -79.431 109.666 1.00 39.64 804 PRO A N 1
ATOM 5428 C CA . PRO A 1 717 ? -51.693 -78.681 110.399 1.00 38.77 804 PRO A CA 1
ATOM 5429 C C . PRO A 1 717 ? -51.953 -79.221 111.798 1.00 40.94 804 PRO A C 1
ATOM 5430 O O . PRO A 1 717 ? -51.945 -78.417 112.736 1.00 50.24 804 PRO A O 1
ATOM 5434 N N . GLN A 1 718 ? -52.123 -80.533 111.965 1.00 41.88 805 GLN A N 1
ATOM 5435 C CA . GLN A 1 718 ? -52.284 -81.110 113.323 1.00 39.73 805 GLN A CA 1
ATOM 5436 C C . GLN A 1 718 ? -51.048 -80.887 114.189 1.00 42.13 805 GLN A C 1
ATOM 5437 O O . GLN A 1 718 ? -51.168 -80.560 115.395 1.00 35.92 805 GLN A O 1
ATOM 5443 N N . ILE A 1 719 ? -49.861 -81.095 113.591 1.00 37.26 806 ILE A N 1
ATOM 5444 C CA . ILE A 1 719 ? -48.609 -80.991 114.350 1.00 36.11 806 ILE A CA 1
ATOM 5445 C C . ILE A 1 719 ? -48.489 -79.568 114.859 1.00 41.31 806 ILE A C 1
ATOM 5446 O O . ILE A 1 719 ? -48.198 -79.353 116.036 1.00 39.17 806 ILE A O 1
ATOM 5451 N N . GLY A 1 720 ? -48.767 -78.597 113.983 1.00 40.98 807 GLY A N 1
ATOM 5452 C CA . GLY A 1 720 ? -48.588 -77.182 114.304 1.00 37.83 807 GLY A CA 1
ATOM 5453 C C . GLY A 1 720 ? -49.456 -76.624 115.431 1.00 43.19 807 GLY A C 1
ATOM 5454 O O . GLY A 1 720 ? -49.003 -75.805 116.239 1.00 40.66 807 GLY A O 1
ATOM 5455 N N . VAL A 1 721 ? -50.716 -77.039 115.506 1.00 44.81 808 VAL A N 1
ATOM 5456 C CA . VAL A 1 721 ? -51.570 -76.532 116.587 1.00 48.82 808 VAL A CA 1
ATOM 5457 C C . VAL A 1 721 ? -50.977 -76.816 117.968 1.00 47.54 808 VAL A C 1
ATOM 5458 O O . VAL A 1 721 ? -51.294 -76.127 118.926 1.00 39.65 808 VAL A O 1
ATOM 5462 N N . HIS A 1 722 ? -50.110 -77.827 118.077 1.00 49.73 809 HIS A N 1
ATOM 5463 C CA . HIS A 1 722 ? -49.597 -78.229 119.394 1.00 47.02 809 HIS A CA 1
ATOM 5464 C C . HIS A 1 722 ? -48.173 -77.773 119.666 1.00 51.68 809 HIS A C 1
ATOM 5465 O O . HIS A 1 722 ? -47.546 -78.206 120.629 1.00 55.99 809 HIS A O 1
ATOM 5472 N N . CYS A 1 723 ? -47.658 -76.865 118.852 1.00 48.17 810 CYS A N 1
ATOM 5473 C CA . CYS A 1 723 ? -46.304 -76.408 119.092 1.00 42.92 810 CYS A CA 1
ATOM 5474 C C . CYS A 1 723 ? -46.409 -75.041 119.664 1.00 36.15 810 CYS A C 1
ATOM 5475 O O . CYS A 1 723 ? -47.438 -74.428 119.550 1.00 41.50 810 CYS A O 1
ATOM 5478 N N . GLN A 1 724 ? -45.327 -74.563 120.257 1.00 41.12 811 GLN A N 1
ATOM 5479 C CA . GLN A 1 724 ? -45.235 -73.191 120.695 1.00 42.78 811 GLN A CA 1
ATOM 5480 C C . GLN A 1 724 ? -44.965 -72.293 119.491 1.00 47.45 811 GLN A C 1
ATOM 5481 O O . GLN A 1 724 ? -44.538 -72.757 118.418 1.00 36.11 811 GLN A O 1
ATOM 5487 N N . LEU A 1 725 ? -45.177 -70.994 119.703 1.00 49.31 812 LEU A N 1
ATOM 5488 C CA . LEU A 1 725 ? -44.945 -69.979 118.683 1.00 43.78 812 LEU A CA 1
ATOM 5489 C C . LEU A 1 725 ? -43.541 -70.028 118.113 1.00 40.36 812 LEU A C 1
ATOM 5490 O O . LEU A 1 725 ? -43.359 -70.049 116.899 1.00 42.03 812 LEU A O 1
ATOM 5495 N N . GLU A 1 726 ? -42.559 -70.042 119.002 1.00 45.03 813 GLU A N 1
ATOM 5496 C CA . GLU A 1 726 ? -41.156 -70.016 118.613 1.00 41.64 813 GLU A CA 1
ATOM 5497 C C . GLU A 1 726 ? -40.868 -71.238 117.758 1.00 40.15 813 GLU A C 1
ATOM 5498 O O . GLU A 1 726 ? -40.056 -71.173 116.848 1.00 45.98 813 GLU A O 1
ATOM 5504 N N . THR A 1 727 ? -41.573 -72.333 118.023 1.00 36.34 814 THR A N 1
ATOM 5505 C CA . THR A 1 727 ? -41.402 -73.547 117.249 1.00 28.65 814 THR A CA 1
ATOM 5506 C C . THR A 1 727 ? -42.164 -73.487 115.951 1.00 38.65 814 THR A C 1
ATOM 5507 O O . THR A 1 727 ? -41.734 -74.074 114.965 1.00 37.42 814 THR A O 1
ATOM 5511 N N . ILE A 1 728 ? -43.311 -72.803 115.942 1.00 48.54 815 ILE A N 1
ATOM 5512 C CA . ILE A 1 728 ? -44.068 -72.642 114.694 1.00 48.12 815 ILE A CA 1
ATOM 5513 C C . ILE A 1 728 ? -43.311 -71.733 113.721 1.00 41.09 815 ILE A C 1
ATOM 5514 O O . ILE A 1 728 ? -43.333 -71.954 112.513 1.00 37.07 815 ILE A O 1
ATOM 5519 N N . GLN A 1 729 ? -42.645 -70.726 114.268 1.00 32.38 816 GLN A N 1
ATOM 5520 C CA . GLN A 1 729 ? -41.828 -69.818 113.487 1.00 38.74 816 GLN A CA 1
ATOM 5521 C C . GLN A 1 729 ? -40.726 -70.523 112.698 1.00 44.79 816 GLN A C 1
ATOM 5522 O O . GLN A 1 729 ? -40.347 -70.051 111.614 1.00 38.18 816 GLN A O 1
ATOM 5528 N N . GLU A 1 730 ? -40.224 -71.650 113.212 1.00 41.66 817 GLU A N 1
ATOM 5529 C CA . GLU A 1 730 ? -39.166 -72.372 112.505 1.00 30.90 817 GLU A CA 1
ATOM 5530 C C . GLU A 1 730 ? -39.675 -73.510 111.645 1.00 36.33 817 GLU A C 1
ATOM 5531 O O . GLU A 1 730 ? -38.857 -74.311 111.171 1.00 34.48 817 GLU A O 1
ATOM 5537 N N . ILE A 1 731 ? -40.997 -73.582 111.426 1.00 30.97 818 ILE A N 1
ATOM 5538 C CA . ILE A 1 731 ? -41.575 -74.596 110.536 1.00 28.90 818 ILE A CA 1
ATOM 5539 C C . ILE A 1 731 ? -41.658 -74.065 109.090 1.00 32.59 818 ILE A C 1
ATOM 5540 O O . ILE A 1 731 ? -42.181 -72.973 108.886 1.00 39.04 818 ILE A O 1
ATOM 5545 N N . HIS A 1 732 ? -41.157 -74.832 108.106 1.00 31.53 819 HIS A N 1
ATOM 5546 C CA . HIS A 1 732 ? -41.159 -74.442 106.678 1.00 26.02 819 HIS A CA 1
ATOM 5547 C C . HIS A 1 732 ? -40.950 -75.660 105.840 1.00 33.79 819 HIS A C 1
ATOM 5548 O O . HIS A 1 732 ? -40.563 -76.712 106.364 1.00 31.08 819 HIS A O 1
ATOM 5555 N N . LEU A 1 733 ? -41.187 -75.532 104.533 1.00 36.51 820 LEU A N 1
ATOM 5556 C CA . LEU A 1 733 ? -41.082 -76.676 103.632 1.00 29.20 820 LEU A CA 1
ATOM 5557 C C . LEU A 1 733 ? -40.112 -76.347 102.527 1.00 33.24 820 LEU A C 1
ATOM 5558 O O . LEU A 1 733 ? -40.288 -76.752 101.383 1.00 38.03 820 LEU A O 1
ATOM 5563 N N . LYS A 1 734 ? -39.068 -75.610 102.894 1.00 35.32 821 LYS A N 1
ATOM 5564 C CA . LYS A 1 734 ? -37.990 -75.255 101.975 1.00 35.34 821 LYS A CA 1
ATOM 5565 C C . LYS A 1 734 ? -37.330 -76.482 101.369 1.00 33.90 821 LYS A C 1
ATOM 5566 O O . LYS A 1 734 ? -36.971 -76.455 100.188 1.00 29.61 821 LYS A O 1
ATOM 5572 N N . LEU A 1 735 ? -37.168 -77.554 102.155 1.00 29.34 822 LEU A N 1
ATOM 5573 C CA . LEU A 1 735 ? -36.542 -78.766 101.630 1.00 30.65 822 LEU A CA 1
ATOM 5574 C C . LEU A 1 735 ? -37.346 -79.347 100.461 1.00 35.21 822 LEU A C 1
ATOM 5575 O O . LEU A 1 735 ? -36.764 -79.890 99.512 1.00 34.01 822 LEU A O 1
ATOM 5580 N N . LEU A 1 736 ? -38.679 -79.258 100.539 1.00 32.17 823 LEU A N 1
ATOM 5581 C CA . LEU A 1 736 ? -39.534 -79.789 99.464 1.00 37.38 823 LEU A CA 1
ATOM 5582 C C . LEU A 1 736 ? -39.291 -79.070 98.147 1.00 37.96 823 LEU A C 1
ATOM 5583 O O . LEU A 1 736 ? -39.326 -79.716 97.085 1.00 39.57 823 LEU A O 1
ATOM 5588 N N . ALA A 1 737 ? -39.032 -77.759 98.203 1.00 31.90 824 ALA A N 1
ATOM 5589 C CA . ALA A 1 737 ? -38.711 -76.985 96.983 1.00 32.27 824 ALA A CA 1
ATOM 5590 C C . ALA A 1 737 ? -37.348 -77.370 96.412 1.00 33.74 824 ALA A C 1
ATOM 5591 O O . ALA A 1 737 ? -37.154 -77.444 95.182 1.00 31.91 824 ALA A O 1
ATOM 5593 N N . LEU A 1 738 ? -36.408 -77.635 97.313 1.00 31.21 825 LEU A N 1
ATOM 5594 C CA . LEU A 1 738 ? -35.099 -78.125 96.909 1.00 33.28 825 LEU A CA 1
ATOM 5595 C C . LEU A 1 738 ? -35.148 -79.539 96.235 1.00 34.35 825 LEU A C 1
ATOM 5596 O O . LEU A 1 738 ? -34.665 -79.697 95.107 1.00 36.92 825 LEU A O 1
ATOM 5601 N N . LEU A 1 739 ? -35.732 -80.543 96.902 1.00 36.26 826 LEU A N 1
ATOM 5602 C CA . LEU A 1 739 ? -35.943 -81.879 96.294 1.00 36.01 826 LEU A CA 1
ATOM 5603 C C . LEU A 1 739 ? -36.482 -81.716 94.881 1.00 36.52 826 LEU A C 1
ATOM 5604 O O . LEU A 1 739 ? -36.004 -82.352 93.942 1.00 42.41 826 LEU A O 1
ATOM 5609 N N . THR A 1 740 ? -37.494 -80.862 94.739 1.00 34.84 827 THR A N 1
ATOM 5610 C CA . THR A 1 740 ? -38.081 -80.596 93.438 1.00 34.11 827 THR A CA 1
ATOM 5611 C C . THR A 1 740 ? -37.019 -80.087 92.468 1.00 40.81 827 THR A C 1
ATOM 5612 O O . THR A 1 740 ? -36.778 -80.702 91.429 1.00 48.01 827 THR A O 1
ATOM 5616 N N . THR A 1 741 ? -36.379 -78.972 92.809 1.00 33.75 828 THR A N 1
ATOM 5617 C CA . THR A 1 741 ? -35.341 -78.405 91.954 1.00 39.77 828 THR A CA 1
ATOM 5618 C C . THR A 1 741 ? -34.339 -79.428 91.397 1.00 34.39 828 THR A C 1
ATOM 5619 O O . THR A 1 741 ? -33.873 -79.302 90.273 1.00 34.94 828 THR A O 1
ATOM 5623 N N . TRP A 1 742 ? -33.968 -80.406 92.201 1.00 29.55 829 TRP A N 1
ATOM 5624 C CA . TRP A 1 742 ? -33.036 -81.412 91.728 1.00 43.49 829 TRP A CA 1
ATOM 5625 C C . TRP A 1 742 ? -33.648 -82.304 90.631 1.00 44.12 829 TRP A C 1
ATOM 5626 O O . TRP A 1 742 ? -32.982 -82.589 89.619 1.00 46.34 829 TRP A O 1
ATOM 5637 N N . GLN A 1 743 ? -34.901 -82.719 90.827 1.00 41.30 830 GLN A N 1
ATOM 5638 C CA . GLN A 1 743 ? -35.644 -83.432 89.790 1.00 42.91 830 GLN A CA 1
ATOM 5639 C C . GLN A 1 743 ? -35.764 -82.595 88.511 1.00 43.39 830 GLN A C 1
ATOM 5640 O O . GLN A 1 743 ? -35.396 -83.071 87.439 1.00 42.39 830 GLN A O 1
ATOM 5646 N N . LEU A 1 744 ? -36.237 -81.351 88.615 1.00 39.10 831 LEU A N 1
ATOM 5647 C CA . LEU A 1 744 ? -36.322 -80.474 87.440 1.00 42.04 831 LEU A CA 1
ATOM 5648 C C . LEU A 1 744 ? -35.019 -80.399 86.688 1.00 43.81 831 LEU A C 1
ATOM 5649 O O . LEU A 1 744 ? -35.001 -80.166 85.485 1.00 48.88 831 LEU A O 1
ATOM 5654 N N . GLN A 1 745 ? -33.926 -80.550 87.420 1.00 47.09 832 GLN A N 1
ATOM 5655 C CA . GLN A 1 745 ? -32.612 -80.513 86.825 1.00 51.65 832 GLN A CA 1
ATOM 5656 C C . GLN A 1 745 ? -32.403 -81.739 85.935 1.00 55.17 832 GLN A C 1
ATOM 5657 O O . GLN A 1 745 ? -31.948 -81.585 84.808 1.00 52.13 832 GLN A O 1
ATOM 5663 N N . LYS A 1 746 ? -32.744 -82.934 86.434 1.00 41.94 833 LYS A N 1
ATOM 5664 C CA . LYS A 1 746 ? -32.780 -84.143 85.609 1.00 54.79 833 LYS A CA 1
ATOM 5665 C C . LYS A 1 746 ? -33.534 -83.942 84.274 1.00 59.21 833 LYS A C 1
ATOM 5666 O O . LYS A 1 746 ? -32.986 -84.190 83.192 1.00 61.78 833 LYS A O 1
ATOM 5672 N N . TRP A 1 747 ? -34.789 -83.502 84.370 1.00 48.34 834 TRP A N 1
ATOM 5673 C CA . TRP A 1 747 ? -35.661 -83.263 83.210 1.00 55.28 834 TRP A CA 1
ATOM 5674 C C . TRP A 1 747 ? -35.102 -82.293 82.171 1.00 63.85 834 TRP A C 1
ATOM 5675 O O . TRP A 1 747 ? -35.279 -82.487 80.965 1.00 67.98 834 TRP A O 1
ATOM 5686 N N . VAL A 1 748 ? -34.504 -81.206 82.641 1.00 60.82 835 VAL A N 1
ATOM 5687 C CA . VAL A 1 748 ? -33.902 -80.229 81.738 1.00 63.58 835 VAL A CA 1
ATOM 5688 C C . VAL A 1 748 ? -32.548 -80.758 81.226 1.00 65.51 835 VAL A C 1
ATOM 5689 O O . VAL A 1 748 ? -32.164 -80.448 80.094 1.00 62.06 835 VAL A O 1
ATOM 5693 N N . ASP A 1 749 ? -31.867 -81.595 82.027 1.00 60.09 836 ASP A N 1
ATOM 5694 C CA . ASP A 1 749 ? -30.600 -82.250 81.615 1.00 64.57 836 ASP A CA 1
ATOM 5695 C C . ASP A 1 749 ? -30.881 -83.406 80.695 1.00 72.35 836 ASP A C 1
ATOM 5696 O O . ASP A 1 749 ? -30.244 -84.462 80.764 1.00 75.03 836 ASP A O 1
ATOM 5701 N N . ILE A 1 750 ? -31.858 -83.201 79.837 1.00 66.96 837 ILE A N 1
ATOM 5702 C CA . ILE A 1 750 ? -32.214 -84.186 78.866 1.00 70.41 837 ILE A CA 1
ATOM 5703 C C . ILE A 1 750 ? -32.563 -83.374 77.616 1.00 74.98 837 ILE A C 1
ATOM 5704 O O . ILE A 1 750 ? -31.755 -83.292 76.670 1.00 73.38 837 ILE A O 1
ATOM 5709 N N . LEU A 1 751 ? -33.706 -82.696 77.661 1.00 66.61 838 LEU A N 1
ATOM 5710 C CA . LEU A 1 751 ? -34.167 -81.870 76.540 1.00 77.11 838 LEU A CA 1
ATOM 5711 C C . LEU A 1 751 ? -33.126 -80.851 76.003 1.00 69.27 838 LEU A C 1
ATOM 5712 O O . LEU A 1 751 ? -32.059 -80.608 76.591 1.00 66.70 838 LEU A O 1
ATOM 5717 N N . PRO A 1 762 ? -39.000 -88.273 75.673 1.00 81.70 849 PRO A N 1
ATOM 5718 C CA . PRO A 1 762 ? -38.657 -89.504 76.416 1.00 84.25 849 PRO A CA 1
ATOM 5719 C C . PRO A 1 762 ? -38.699 -89.313 77.958 1.00 90.81 849 PRO A C 1
ATOM 5720 O O . PRO A 1 762 ? -37.653 -89.188 78.599 1.00 81.81 849 PRO A O 1
ATOM 5724 N N . VAL A 1 763 ? -39.903 -89.317 78.537 1.00 85.79 850 VAL A N 1
ATOM 5725 C CA . VAL A 1 763 ? -40.126 -88.873 79.924 1.00 83.46 850 VAL A CA 1
ATOM 5726 C C . VAL A 1 763 ? -39.458 -89.754 81.010 1.00 89.32 850 VAL A C 1
ATOM 5727 O O . VAL A 1 763 ? -39.153 -90.922 80.770 1.00 93.84 850 VAL A O 1
ATOM 5731 N N . SER A 1 764 ? -39.234 -89.186 82.199 1.00 79.29 851 SER A N 1
ATOM 5732 C CA . SER A 1 764 ? -38.635 -89.921 83.328 1.00 88.02 851 SER A CA 1
ATOM 5733 C C . SER A 1 764 ? -39.681 -90.226 84.421 1.00 79.38 851 SER A C 1
ATOM 5734 O O . SER A 1 764 ? -40.271 -89.315 84.992 1.00 73.41 851 SER A O 1
ATOM 5737 N N . GLU A 1 765 ? -39.909 -91.501 84.724 1.00 80.55 852 GLU A N 1
ATOM 5738 C CA . GLU A 1 765 ? -41.108 -91.874 85.494 1.00 79.94 852 GLU A CA 1
ATOM 5739 C C . GLU A 1 765 ? -41.072 -91.535 86.991 1.00 71.84 852 GLU A C 1
ATOM 5740 O O . GLU A 1 765 ? -41.725 -90.584 87.419 1.00 69.82 852 GLU A O 1
ATOM 5746 N N . PHE A 1 766 ? -40.348 -92.315 87.790 1.00 64.23 853 PHE A N 1
ATOM 5747 C CA . PHE A 1 766 ? -40.337 -92.105 89.238 1.00 72.42 853 PHE A CA 1
ATOM 5748 C C . PHE A 1 766 ? -39.887 -90.683 89.637 1.00 69.08 853 PHE A C 1
ATOM 5749 O O . PHE A 1 766 ? -40.208 -90.201 90.731 1.00 64.50 853 PHE A O 1
ATOM 5757 N N . SER A 1 767 ? -39.145 -90.026 88.748 1.00 60.87 854 SER A N 1
ATOM 5758 C CA . SER A 1 767 ? -38.738 -88.628 88.925 1.00 61.05 854 SER A CA 1
ATOM 5759 C C . SER A 1 767 ? -39.939 -87.674 88.836 1.00 60.39 854 SER A C 1
ATOM 5760 O O . SER A 1 767 ? -40.007 -86.693 89.568 1.00 56.58 854 SER A O 1
ATOM 5763 N N . LEU A 1 768 ? -40.858 -87.964 87.915 1.00 59.25 855 LEU A N 1
ATOM 5764 C CA . LEU A 1 768 ? -42.178 -87.349 87.888 1.00 51.88 855 LEU A CA 1
ATOM 5765 C C . LEU A 1 768 ? -43.049 -87.799 89.073 1.00 54.39 855 LEU A C 1
ATOM 5766 O O . LEU A 1 768 ? -43.759 -86.986 89.633 1.00 59.62 855 LEU A O 1
ATOM 5771 N N . ARG A 1 769 ? -43.018 -89.076 89.453 1.00 54.60 856 ARG A N 1
ATOM 5772 C CA . ARG A 1 769 ? -43.821 -89.541 90.591 1.00 52.00 856 ARG A CA 1
ATOM 5773 C C . ARG A 1 769 ? -43.429 -88.779 91.840 1.00 51.21 856 ARG A C 1
ATOM 5774 O O . ARG A 1 769 ? -44.240 -88.577 92.736 1.00 57.30 856 ARG A O 1
ATOM 5782 N N . THR A 1 770 ? -42.161 -88.379 91.900 1.00 59.39 857 THR A N 1
ATOM 5783 C CA . THR A 1 770 ? -41.608 -87.725 93.081 1.00 51.85 857 THR A CA 1
ATOM 5784 C C . THR A 1 770 ? -42.209 -86.336 93.254 1.00 41.66 857 THR A C 1
ATOM 5785 O O . THR A 1 770 ? -42.732 -86.001 94.318 1.00 44.70 857 THR A O 1
ATOM 5789 N N . VAL A 1 771 ? -42.184 -85.547 92.194 1.00 34.14 858 VAL A N 1
ATOM 5790 C CA . VAL A 1 771 ? -42.631 -84.178 92.307 1.00 36.06 858 VAL A CA 1
ATOM 5791 C C . VAL A 1 771 ? -44.182 -84.058 92.264 1.00 45.34 858 VAL A C 1
ATOM 5792 O O . VAL A 1 771 ? -44.759 -83.232 93.001 1.00 43.99 858 VAL A O 1
ATOM 5796 N N . SER A 1 772 ? -44.852 -84.909 91.480 1.00 44.07 859 SER A N 1
ATOM 5797 C CA . SER A 1 772 ? -46.323 -85.025 91.510 1.00 46.27 859 SER A CA 1
ATOM 5798 C C . SER A 1 772 ? -46.818 -85.222 92.919 1.00 48.19 859 SER A C 1
ATOM 5799 O O . SER A 1 772 ? -47.800 -84.605 93.368 1.00 46.99 859 SER A O 1
ATOM 5802 N N . SER A 1 773 ? -46.109 -86.108 93.595 1.00 40.01 860 SER A N 1
ATOM 5803 C CA . SER A 1 773 ? -46.408 -86.508 94.948 1.00 44.42 860 SER A CA 1
ATOM 5804 C C . SER A 1 773 ? -46.133 -85.425 96.009 1.00 46.80 860 SER A C 1
ATOM 5805 O O . SER A 1 773 ? -46.858 -85.309 96.997 1.00 42.91 860 SER A O 1
ATOM 5808 N N . ILE A 1 774 ? -45.052 -84.673 95.807 1.00 47.20 861 ILE A N 1
ATOM 5809 C CA . ILE A 1 774 ? -44.702 -83.538 96.641 1.00 38.09 861 ILE A CA 1
ATOM 5810 C C . ILE A 1 774 ? -45.771 -82.446 96.553 1.00 41.17 861 ILE A C 1
ATOM 5811 O O . ILE A 1 774 ? -46.181 -81.866 97.564 1.00 44.44 861 ILE A O 1
ATOM 5816 N N . VAL A 1 775 ? -46.214 -82.169 95.333 1.00 39.34 862 VAL A N 1
ATOM 5817 C CA . VAL A 1 775 ? -47.298 -81.228 95.095 1.00 38.90 862 VAL A CA 1
ATOM 5818 C C . VAL A 1 775 ? -48.659 -81.682 95.678 1.00 39.54 862 VAL A C 1
ATOM 5819 O O . VAL A 1 775 ? -49.342 -80.875 96.300 1.00 35.47 862 VAL A O 1
ATOM 5823 N N . LYS A 1 776 ? -49.053 -82.945 95.480 1.00 45.22 863 LYS A N 1
ATOM 5824 C CA . LYS A 1 776 ? -50.271 -83.471 96.126 1.00 49.53 863 LYS A CA 1
ATOM 5825 C C . LYS A 1 776 ? -50.205 -83.171 97.624 1.00 45.06 863 LYS A C 1
ATOM 5826 O O . LYS A 1 776 ? -51.191 -82.724 98.223 1.00 45.11 863 LYS A O 1
ATOM 5832 N N . SER A 1 777 ? -49.037 -83.402 98.223 1.00 40.16 864 SER A N 1
ATOM 5833 C CA . SER A 1 777 ? -48.830 -83.085 99.638 1.00 47.49 864 SER A CA 1
ATOM 5834 C C . SER A 1 777 ? -49.240 -81.657 99.972 1.00 40.95 864 SER A C 1
ATOM 5835 O O . SER A 1 777 ? -49.932 -81.425 100.963 1.00 37.72 864 SER A O 1
ATOM 5838 N N . PHE A 1 778 ? -48.797 -80.711 99.149 1.00 38.03 865 PHE A N 1
ATOM 5839 C CA . PHE A 1 778 ? -49.195 -79.317 99.317 1.00 40.23 865 PHE A CA 1
ATOM 5840 C C . PHE A 1 778 ? -50.709 -79.166 99.247 1.00 37.69 865 PHE A C 1
ATOM 5841 O O . PHE A 1 778 ? -51.308 -78.476 100.081 1.00 34.23 865 PHE A O 1
ATOM 5849 N N . LYS A 1 779 ? -51.334 -79.842 98.289 1.00 36.93 866 LYS A N 1
ATOM 5850 C CA . LYS A 1 779 ? -52.787 -79.827 98.213 1.00 42.44 866 LYS A CA 1
ATOM 5851 C C . LYS A 1 779 ? -53.430 -80.299 99.530 1.00 43.49 866 LYS A C 1
ATOM 5852 O O . LYS A 1 779 ? -54.410 -79.686 100.018 1.00 36.67 866 LYS A O 1
ATOM 5858 N N . VAL A 1 780 ? -52.890 -81.355 100.144 1.00 34.06 867 VAL A N 1
ATOM 5859 C CA . VAL A 1 780 ? -53.631 -81.902 101.274 1.00 31.71 867 VAL A CA 1
ATOM 5860 C C . VAL A 1 780 ? -53.553 -80.965 102.456 1.00 36.77 867 VAL A C 1
ATOM 5861 O O . VAL A 1 780 ? -54.537 -80.806 103.165 1.00 35.57 867 VAL A O 1
ATOM 5865 N N . ILE A 1 781 ? -52.416 -80.285 102.620 1.00 38.28 868 ILE A N 1
ATOM 5866 C CA . ILE A 1 781 ? -52.306 -79.203 103.591 1.00 36.20 868 ILE A CA 1
ATOM 5867 C C . ILE A 1 781 ? -53.320 -78.063 103.306 1.00 34.06 868 ILE A C 1
ATOM 5868 O O . ILE A 1 781 ? -54.010 -77.571 104.202 1.00 32.12 868 ILE A O 1
ATOM 5873 N N . PHE A 1 782 ? -53.391 -77.629 102.061 1.00 29.46 869 PHE A N 1
ATOM 5874 C CA . PHE A 1 782 ? -54.255 -76.510 101.716 1.00 37.05 869 PHE A CA 1
ATOM 5875 C C . PHE A 1 782 ? -55.712 -76.897 101.968 1.00 41.71 869 PHE A C 1
ATOM 5876 O O . PHE A 1 782 ? -56.459 -76.090 102.507 1.00 35.15 869 PHE A O 1
ATOM 5884 N N . ASP A 1 783 ? -56.106 -78.125 101.591 1.00 41.26 870 ASP A N 1
ATOM 5885 C CA . ASP A 1 783 ? -57.442 -78.623 101.911 1.00 31.62 870 ASP A CA 1
ATOM 5886 C C . ASP A 1 783 ? -57.677 -78.561 103.439 1.00 38.96 870 ASP A C 1
ATOM 5887 O O . ASP A 1 783 ? -58.645 -77.945 103.910 1.00 40.02 870 ASP A O 1
ATOM 5892 N N . ALA A 1 784 ? -56.800 -79.150 104.248 1.00 37.79 871 ALA A N 1
ATOM 5893 C CA . ALA A 1 784 ? -57.043 -79.065 105.690 1.00 34.02 871 ALA A CA 1
ATOM 5894 C C . ALA A 1 784 ? -57.149 -77.615 106.120 1.00 38.03 871 ALA A C 1
ATOM 5895 O O . ALA A 1 784 ? -58.056 -77.266 106.860 1.00 35.89 871 ALA A O 1
ATOM 5897 N N . LEU A 1 785 ? -56.232 -76.776 105.624 1.00 42.01 872 LEU A N 1
ATOM 5898 C CA . LEU A 1 785 ? -56.046 -75.420 106.157 1.00 47.58 872 LEU A CA 1
ATOM 5899 C C . LEU A 1 785 ? -57.168 -74.473 105.773 1.00 48.37 872 LEU A C 1
ATOM 5900 O O . LEU A 1 785 ? -57.487 -73.543 106.529 1.00 53.90 872 LEU A O 1
ATOM 5905 N N . SER A 1 786 ? -57.764 -74.711 104.610 1.00 38.81 873 SER A N 1
ATOM 5906 C CA . SER A 1 786 ? -58.780 -73.821 104.082 1.00 44.70 873 SER A CA 1
ATOM 5907 C C . SER A 1 786 ? -60.210 -74.290 104.385 1.00 52.49 873 SER A C 1
ATOM 5908 O O . SER A 1 786 ? -61.159 -73.594 104.052 1.00 58.26 873 SER A O 1
ATOM 5911 N N . SER A 1 787 ? -60.362 -75.470 104.983 1.00 47.23 874 SER A N 1
ATOM 5912 C CA . SER A 1 787 ? -61.679 -76.049 105.276 1.00 45.83 874 SER A CA 1
ATOM 5913 C C . SER A 1 787 ? -62.376 -75.479 106.532 1.00 59.43 874 SER A C 1
ATOM 5914 O O . SER A 1 787 ? -61.722 -75.120 107.523 1.00 59.17 874 SER A O 1
ATOM 5917 N N . ASP A 1 788 ? -63.707 -75.388 106.488 1.00 57.10 875 ASP A N 1
ATOM 5918 C CA . ASP A 1 788 ? -64.461 -74.826 107.617 1.00 61.78 875 ASP A CA 1
ATOM 5919 C C . ASP A 1 788 ? -64.290 -75.672 108.900 1.00 57.22 875 ASP A C 1
ATOM 5920 O O . ASP A 1 788 ? -64.582 -75.225 110.010 1.00 60.80 875 ASP A O 1
ATOM 5925 N N . THR A 1 789 ? -63.755 -76.875 108.752 1.00 58.55 876 THR A N 1
ATOM 5926 C CA . THR A 1 789 ? -63.442 -77.705 109.913 1.00 64.39 876 THR A CA 1
ATOM 5927 C C . THR A 1 789 ? -62.139 -77.255 110.606 1.00 68.58 876 THR A C 1
ATOM 5928 O O . THR A 1 789 ? -61.695 -77.892 111.576 1.00 59.93 876 THR A O 1
ATOM 5932 N N . ASN A 1 790 ? -61.512 -76.183 110.103 1.00 62.64 877 ASN A N 1
ATOM 5933 C CA . ASN A 1 790 ? -60.264 -75.707 110.694 1.00 48.57 877 ASN A CA 1
ATOM 5934 C C . ASN A 1 790 ? -60.499 -74.759 111.863 1.00 51.38 877 ASN A C 1
ATOM 5935 O O . ASN A 1 790 ? -60.649 -73.552 111.678 1.00 44.82 877 ASN A O 1
ATOM 5940 N N . ASP A 1 791 ? -60.482 -75.312 113.073 1.00 54.81 878 ASP A N 1
ATOM 5941 C CA . ASP A 1 791 ? -60.842 -74.549 114.262 1.00 55.67 878 ASP A CA 1
ATOM 5942 C C . ASP A 1 791 ? -59.694 -73.677 114.747 1.00 54.44 878 ASP A C 1
ATOM 5943 O O . ASP A 1 791 ? -59.850 -72.895 115.710 1.00 52.53 878 ASP A O 1
ATOM 5948 N N . ASN A 1 792 ? -58.545 -73.809 114.082 1.00 45.48 879 ASN A N 1
ATOM 5949 C CA . ASN A 1 792 ? -57.389 -72.970 114.386 1.00 41.53 879 ASN A CA 1
ATOM 5950 C C . ASN A 1 792 ? -57.287 -71.788 113.412 1.00 41.77 879 ASN A C 1
ATOM 5951 O O . ASN A 1 792 ? -56.367 -70.952 113.530 1.00 45.61 879 ASN A O 1
ATOM 5956 N N . ASP A 1 793 ? -58.216 -71.726 112.449 1.00 37.83 880 ASP A N 1
ATOM 5957 C CA . ASP A 1 793 ? -58.286 -70.608 111.513 1.00 34.66 880 ASP A CA 1
ATOM 5958 C C . ASP A 1 793 ? -58.380 -69.293 112.243 1.00 38.95 880 ASP A C 1
ATOM 5959 O O . ASP A 1 793 ? -59.124 -69.174 113.222 1.00 41.28 880 ASP A O 1
ATOM 5964 N N . GLY A 1 794 ? -57.621 -68.307 111.754 1.00 46.89 881 GLY A N 1
ATOM 5965 C CA . GLY A 1 794 ? -57.665 -66.941 112.261 1.00 38.19 881 GLY A CA 1
ATOM 5966 C C . GLY A 1 794 ? -56.547 -66.579 113.212 1.00 42.83 881 GLY A C 1
ATOM 5967 O O . GLY A 1 794 ? -56.307 -65.393 113.450 1.00 46.48 881 GLY A O 1
ATOM 5968 N N . THR A 1 795 ? -55.864 -67.598 113.741 1.00 42.37 882 THR A N 1
ATOM 5969 C CA . THR A 1 795 ? -54.769 -67.424 114.699 1.00 31.87 882 THR A CA 1
ATOM 5970 C C . THR A 1 795 ? -53.448 -67.135 113.997 1.00 34.70 882 THR A C 1
ATOM 5971 O O . THR A 1 795 ? -53.322 -67.311 112.787 1.00 33.76 882 THR A O 1
ATOM 5975 N N . LEU A 1 796 ? -52.458 -66.730 114.784 1.00 32.72 883 LEU A N 1
ATOM 5976 C CA . LEU A 1 796 ? -51.127 -66.436 114.299 1.00 28.62 883 LEU A CA 1
ATOM 5977 C C . LEU A 1 796 ? -50.462 -67.692 113.750 1.00 37.53 883 LEU A C 1
ATOM 5978 O O . LEU A 1 796 ? -49.859 -67.701 112.658 1.00 32.03 883 LEU A O 1
ATOM 5983 N N . GLY A 1 797 ? -50.515 -68.732 114.573 1.00 36.43 884 GLY A N 1
ATOM 5984 C CA . GLY A 1 797 ? -49.829 -69.970 114.294 1.00 28.31 884 GLY A CA 1
ATOM 5985 C C . GLY A 1 797 ? -50.404 -70.469 113.001 1.00 36.45 884 GLY A C 1
ATOM 5986 O O . GLY A 1 797 ? -49.655 -70.997 112.177 1.00 31.74 884 GLY A O 1
ATOM 5987 N N . ASP A 1 798 ? -51.723 -70.276 112.823 1.00 30.81 885 ASP A N 1
ATOM 5988 C CA . ASP A 1 798 ? -52.408 -70.700 111.611 1.00 32.09 885 ASP A CA 1
ATOM 5989 C C . ASP A 1 798 ? -51.928 -69.863 110.425 1.00 32.36 885 ASP A C 1
ATOM 5990 O O . ASP A 1 798 ? -51.677 -70.411 109.342 1.00 31.53 885 ASP A O 1
ATOM 5995 N N . PHE A 1 799 ? -51.788 -68.547 110.623 1.00 28.41 886 PHE A N 1
ATOM 5996 C CA . PHE A 1 799 ? -51.233 -67.693 109.567 1.00 27.29 886 PHE A CA 1
ATOM 5997 C C . PHE A 1 799 ? -49.821 -68.141 109.178 1.00 32.66 886 PHE A C 1
ATOM 5998 O O . PHE A 1 799 ? -49.526 -68.257 107.984 1.00 32.97 886 PHE A O 1
ATOM 6006 N N . LEU A 1 800 ? -48.962 -68.397 110.174 1.00 31.43 887 LEU A N 1
ATOM 6007 C CA . LEU A 1 800 ? -47.562 -68.731 109.918 1.00 29.94 887 LEU A CA 1
ATOM 6008 C C . LEU A 1 800 ? -47.463 -69.991 109.067 1.00 36.31 887 LEU A C 1
ATOM 6009 O O . LEU A 1 800 ? -46.708 -70.044 108.089 1.00 34.15 887 LEU A O 1
ATOM 6014 N N . LEU A 1 801 ? -48.260 -70.994 109.394 1.00 34.70 888 LEU A N 1
ATOM 6015 C CA . LEU A 1 801 ? -48.178 -72.230 108.657 1.00 31.19 888 LEU A CA 1
ATOM 6016 C C . LEU A 1 801 ? -48.728 -72.020 107.250 1.00 35.39 888 LEU A C 1
ATOM 6017 O O . LEU A 1 801 ? -48.151 -72.535 106.276 1.00 34.33 888 LEU A O 1
ATOM 6022 N N . LYS A 1 802 ? -49.822 -71.259 107.121 1.00 27.90 889 LYS A N 1
ATOM 6023 C CA . LYS A 1 802 ? -50.363 -70.987 105.789 1.00 29.89 889 LYS A CA 1
ATOM 6024 C C . LYS A 1 802 ? -49.300 -70.235 104.940 1.00 36.38 889 LYS A C 1
ATOM 6025 O O . LYS A 1 802 ? -49.178 -70.431 103.712 1.00 27.21 889 LYS A O 1
ATOM 6031 N N . TRP A 1 803 ? -48.532 -69.378 105.617 1.00 30.84 890 TRP A N 1
ATOM 6032 C CA . TRP A 1 803 ? -47.648 -68.446 104.953 1.00 23.86 890 TRP A CA 1
ATOM 6033 C C . TRP A 1 803 ? -46.382 -69.197 104.473 1.00 28.20 890 TRP A C 1
ATOM 6034 O O . TRP A 1 803 ? -45.956 -69.090 103.304 1.00 23.35 890 TRP A O 1
ATOM 6045 N N . SER A 1 804 ? -45.775 -69.972 105.358 1.00 27.78 891 SER A N 1
ATOM 6046 C CA . SER A 1 804 ? -44.506 -70.556 104.996 1.00 28.24 891 SER A CA 1
ATOM 6047 C C . SER A 1 804 ? -44.772 -71.692 104.014 1.00 28.87 891 SER A C 1
ATOM 6048 O O . SER A 1 804 ? -43.993 -71.892 103.083 1.00 24.77 891 SER A O 1
ATOM 6051 N N . THR A 1 805 ? -45.884 -72.406 104.207 1.00 34.10 892 THR A N 1
ATOM 6052 C CA . THR A 1 805 ? -46.320 -73.448 103.255 1.00 33.35 892 THR A CA 1
ATOM 6053 C C . THR A 1 805 ? -46.570 -72.854 101.860 1.00 32.70 892 THR A C 1
ATOM 6054 O O . THR A 1 805 ? -46.114 -73.406 100.827 1.00 25.50 892 THR A O 1
ATOM 6058 N N . SER A 1 806 ? -47.286 -71.727 101.830 1.00 25.86 893 SER A N 1
ATOM 6059 C CA . SER A 1 806 ? -47.522 -71.015 100.562 1.00 37.23 893 SER A CA 1
ATOM 6060 C C . SER A 1 806 ? -46.225 -70.582 99.869 1.00 32.05 893 SER A C 1
ATOM 6061 O O . SER A 1 806 ? -46.113 -70.691 98.652 1.00 33.46 893 SER A O 1
ATOM 6064 N N . ASN A 1 807 ? -45.254 -70.087 100.623 1.00 26.49 894 ASN A N 1
ATOM 6065 C CA . ASN A 1 807 ? -44.042 -69.602 99.983 1.00 30.81 894 ASN A CA 1
ATOM 6066 C C . ASN A 1 807 ? -43.333 -70.727 99.293 1.00 35.00 894 ASN A C 1
ATOM 6067 O O . ASN A 1 807 ? -42.860 -70.544 98.173 1.00 33.85 894 ASN A O 1
ATOM 6072 N N . SER A 1 808 ? -43.247 -71.903 99.912 1.00 23.73 895 SER A N 1
ATOM 6073 C CA . SER A 1 808 ? -42.521 -72.953 99.209 1.00 28.29 895 SER A CA 1
ATOM 6074 C C . SER A 1 808 ? -43.322 -73.491 98.034 1.00 33.46 895 SER A C 1
ATOM 6075 O O . SER A 1 808 ? -42.764 -73.848 97.012 1.00 28.06 895 SER A O 1
ATOM 6078 N N . PHE A 1 809 ? -44.644 -73.510 98.185 1.00 42.58 896 PHE A N 1
ATOM 6079 C CA . PHE A 1 809 ? -45.537 -73.991 97.143 1.00 35.72 896 PHE A CA 1
ATOM 6080 C C . PHE A 1 809 ? -45.442 -73.093 95.905 1.00 35.66 896 PHE A C 1
ATOM 6081 O O . PHE A 1 809 ? -45.244 -73.559 94.776 1.00 32.05 896 PHE A O 1
ATOM 6089 N N . ILE A 1 810 ? -45.571 -71.789 96.114 1.00 39.31 897 ILE A N 1
ATOM 6090 C CA . ILE A 1 810 ? -45.455 -70.837 95.007 1.00 35.70 897 ILE A CA 1
ATOM 6091 C C . ILE A 1 810 ? -44.150 -71.016 94.200 1.00 37.74 897 ILE A C 1
ATOM 6092 O O . ILE A 1 810 ? -44.155 -70.894 92.973 1.00 41.33 897 ILE A O 1
ATOM 6097 N N . ASP A 1 811 ? -43.047 -71.300 94.888 1.00 33.88 898 ASP A N 1
ATOM 6098 C CA . ASP A 1 811 ? -41.741 -71.433 94.243 1.00 37.78 898 ASP A CA 1
ATOM 6099 C C . ASP A 1 811 ? -41.722 -72.680 93.379 1.00 42.91 898 ASP A C 1
ATOM 6100 O O . ASP A 1 811 ? -41.200 -72.634 92.247 1.00 36.42 898 ASP A O 1
ATOM 6105 N N . ILE A 1 812 ? -42.308 -73.771 93.900 1.00 33.98 899 ILE A N 1
ATOM 6106 C CA . ILE A 1 812 ? -42.352 -75.064 93.198 1.00 28.23 899 ILE A CA 1
ATOM 6107 C C . ILE A 1 812 ? -43.213 -75.009 91.933 1.00 38.49 899 ILE A C 1
ATOM 6108 O O . ILE A 1 812 ? -42.802 -75.543 90.891 1.00 38.46 899 ILE A O 1
ATOM 6113 N N . ILE A 1 813 ? -44.373 -74.343 92.032 1.00 32.72 900 ILE A N 1
ATOM 6114 C CA . ILE A 1 813 ? -45.353 -74.238 90.941 1.00 37.04 900 ILE A CA 1
ATOM 6115 C C . ILE A 1 813 ? -44.882 -73.312 89.841 1.00 41.03 900 ILE A C 1
ATOM 6116 O O . ILE A 1 813 ? -45.102 -73.583 88.669 1.00 39.97 900 ILE A O 1
ATOM 6121 N N . ILE A 1 814 ? -44.250 -72.204 90.223 1.00 41.49 901 ILE A N 1
ATOM 6122 C CA . ILE A 1 814 ? -43.716 -71.268 89.245 1.00 43.86 901 ILE A CA 1
ATOM 6123 C C . ILE A 1 814 ? -42.596 -71.986 88.480 1.00 45.44 901 ILE A C 1
ATOM 6124 O O . ILE A 1 814 ? -42.474 -71.888 87.248 1.00 42.50 901 ILE A O 1
ATOM 6129 N N . SER A 1 815 ? -41.800 -72.737 89.223 1.00 37.99 902 SER A N 1
ATOM 6130 C CA . SER A 1 815 ? -40.706 -73.448 88.629 1.00 36.18 902 SER A CA 1
ATOM 6131 C C . SER A 1 815 ? -41.287 -74.481 87.645 1.00 51.40 902 SER A C 1
ATOM 6132 O O . SER A 1 815 ? -40.790 -74.609 86.525 1.00 49.71 902 SER A O 1
ATOM 6135 N N . LEU A 1 816 ? -42.360 -75.178 88.035 1.00 51.49 903 LEU A N 1
ATOM 6136 C CA . LEU A 1 816 ? -42.972 -76.197 87.164 1.00 48.91 903 LEU A CA 1
ATOM 6137 C C . LEU A 1 816 ? -43.576 -75.596 85.889 1.00 46.69 903 LEU A C 1
ATOM 6138 O O . LEU A 1 816 ? -43.322 -76.094 84.810 1.00 52.66 903 LEU A O 1
ATOM 6143 N N . LYS A 1 817 ? -44.356 -74.528 86.017 1.00 44.34 904 LYS A N 1
ATOM 6144 C CA . LYS A 1 817 ? -44.974 -73.867 84.869 1.00 44.52 904 LYS A CA 1
ATOM 6145 C C . LYS A 1 817 ? -43.935 -73.274 83.896 1.00 53.78 904 LYS A C 1
ATOM 6146 O O . LYS A 1 817 ? -44.164 -73.212 82.677 1.00 57.25 904 LYS A O 1
ATOM 6152 N N . VAL A 1 818 ? -42.798 -72.830 84.411 1.00 43.48 905 VAL A N 1
ATOM 6153 C CA . VAL A 1 818 ? -41.823 -72.208 83.542 1.00 43.50 905 VAL A CA 1
ATOM 6154 C C . VAL A 1 818 ? -41.172 -73.314 82.732 1.00 55.47 905 VAL A C 1
ATOM 6155 O O . VAL A 1 818 ? -40.801 -73.105 81.559 1.00 55.17 905 VAL A O 1
ATOM 6159 N N . PHE A 1 819 ? -41.062 -74.495 83.337 1.00 45.06 906 PHE A N 1
ATOM 6160 C CA . PHE A 1 819 ? -40.522 -75.644 82.626 1.00 52.88 906 PHE A CA 1
ATOM 6161 C C . PHE A 1 819 ? -41.494 -76.080 81.536 1.00 57.87 906 PHE A C 1
ATOM 6162 O O . PHE A 1 819 ? -41.136 -76.164 80.357 1.00 58.70 906 PHE A O 1
ATOM 6170 N N . GLU A 1 820 ? -42.724 -76.353 81.934 1.00 50.72 907 GLU A N 1
ATOM 6171 C CA . GLU A 1 820 ? -43.740 -76.775 80.992 1.00 56.03 907 GLU A CA 1
ATOM 6172 C C . GLU A 1 820 ? -43.739 -75.861 79.752 1.00 60.88 907 GLU A C 1
ATOM 6173 O O . GLU A 1 820 ? -43.774 -76.352 78.633 1.00 65.03 907 GLU A O 1
ATOM 6179 N N . LEU A 1 821 ? -43.654 -74.547 79.928 1.00 53.12 908 LEU A N 1
ATOM 6180 C CA . LEU A 1 821 ? -43.651 -73.656 78.769 1.00 52.34 908 LEU A CA 1
ATOM 6181 C C . LEU A 1 821 ? -42.326 -73.737 77.972 1.00 65.21 908 LEU A C 1
ATOM 6182 O O . LEU A 1 821 ? -42.221 -73.191 76.869 1.00 62.04 908 LEU A O 1
ATOM 6187 N N . GLY A 1 822 ? -41.307 -74.386 78.531 1.00 63.70 909 GLY A N 1
ATOM 6188 C CA . GLY A 1 822 ? -40.031 -74.533 77.836 1.00 68.38 909 GLY A CA 1
ATOM 6189 C C . GLY A 1 822 ? -39.811 -75.922 77.246 1.00 75.07 909 GLY A C 1
ATOM 6190 O O . GLY A 1 822 ? -38.663 -76.396 77.187 1.00 79.60 909 GLY A O 1
ATOM 6191 N N . VAL A 1 823 ? -40.907 -76.575 76.839 1.00 61.56 910 VAL A N 1
ATOM 6192 C CA . VAL A 1 823 ? -40.857 -77.865 76.140 1.00 68.04 910 VAL A CA 1
ATOM 6193 C C . VAL A 1 823 ? -41.544 -77.716 74.776 1.00 74.17 910 VAL A C 1
ATOM 6194 O O . VAL A 1 823 ? -42.656 -77.146 74.661 1.00 65.37 910 VAL A O 1
ATOM 6198 N N . ALA A 1 824 ? -40.847 -78.204 73.748 1.00 72.10 911 ALA A N 1
ATOM 6199 C CA . ALA A 1 824 ? -41.299 -78.088 72.368 1.00 72.67 911 ALA A CA 1
ATOM 6200 C C . ALA A 1 824 ? -42.605 -78.876 72.153 1.00 77.36 911 ALA A C 1
ATOM 6201 O O . ALA A 1 824 ? -42.901 -79.831 72.887 1.00 70.40 911 ALA A O 1
ATOM 6203 N N . GLU A 1 825 ? -43.397 -78.464 71.165 1.00 71.54 912 GLU A N 1
ATOM 6204 C CA . GLU A 1 825 ? -44.574 -79.235 70.772 1.00 68.62 912 GLU A CA 1
ATOM 6205 C C . GLU A 1 825 ? -44.100 -80.615 70.300 1.00 77.44 912 GLU A C 1
ATOM 6206 O O . GLU A 1 825 ? -44.795 -81.623 70.499 1.00 75.83 912 GLU A O 1
ATOM 6212 N N . SER A 1 826 ? -42.910 -80.632 69.679 1.00 74.20 913 SER A N 1
ATOM 6213 C CA . SER A 1 826 ? -42.136 -81.857 69.408 1.00 65.23 913 SER A CA 1
ATOM 6214 C C . SER A 1 826 ? -42.324 -82.917 70.504 1.00 79.41 913 SER A C 1
ATOM 6215 O O . SER A 1 826 ? -42.372 -84.109 70.199 1.00 86.33 913 SER A O 1
ATOM 6218 N N . GLU A 1 827 ? -42.436 -82.475 71.766 1.00 80.20 914 GLU A N 1
ATOM 6219 C CA . GLU A 1 827 ? -42.379 -83.354 72.942 1.00 74.15 914 GLU A CA 1
ATOM 6220 C C . GLU A 1 827 ? -43.758 -83.814 73.417 1.00 71.16 914 GLU A C 1
ATOM 6221 O O . GLU A 1 827 ? -44.126 -83.672 74.581 1.00 66.81 914 GLU A O 1
ATOM 6227 N N . LYS A 1 828 ? -44.507 -84.410 72.506 1.00 82.25 915 LYS A N 1
ATOM 6228 C CA . LYS A 1 828 ? -45.876 -84.813 72.797 1.00 85.82 915 LYS A CA 1
ATOM 6229 C C . LYS A 1 828 ? -45.980 -85.825 73.954 1.00 79.52 915 LYS A C 1
ATOM 6230 O O . LYS A 1 828 ? -47.083 -86.238 74.320 1.00 81.81 915 LYS A O 1
ATOM 6236 N N . SER A 1 829 ? -44.856 -86.219 74.549 1.00 83.44 916 SER A N 1
ATOM 6237 C CA . SER A 1 829 ? -44.922 -87.125 75.704 1.00 85.89 916 SER A CA 1
ATOM 6238 C C . SER A 1 829 ? -44.622 -86.407 77.036 1.00 84.54 916 SER A C 1
ATOM 6239 O O . SER A 1 829 ? -45.281 -86.663 78.055 1.00 68.13 916 SER A O 1
ATOM 6242 N N . TRP A 1 830 ? -43.627 -85.514 77.012 1.00 89.19 917 TRP A N 1
ATOM 6243 C CA . TRP A 1 830 ? -43.316 -84.654 78.157 1.00 84.93 917 TRP A CA 1
ATOM 6244 C C . TRP A 1 830 ? -44.448 -83.674 78.455 1.00 76.84 917 TRP A C 1
ATOM 6245 O O . TRP A 1 830 ? -44.879 -83.528 79.598 1.00 72.05 917 TRP A O 1
ATOM 6256 N N . ARG A 1 831 ? -44.909 -82.985 77.418 1.00 75.80 918 ARG A N 1
ATOM 6257 C CA . ARG A 1 831 ? -45.939 -81.980 77.586 1.00 74.61 918 ARG A CA 1
ATOM 6258 C C . ARG A 1 831 ? -47.224 -82.623 78.104 1.00 69.95 918 ARG A C 1
ATOM 6259 O O . ARG A 1 831 ? -47.948 -82.032 78.895 1.00 74.89 918 ARG A O 1
ATOM 6267 N N . HIS A 1 832 ? -47.490 -83.846 77.675 1.00 65.96 919 HIS A N 1
ATOM 6268 C CA . HIS A 1 832 ? -48.727 -84.522 78.026 1.00 72.21 919 HIS A CA 1
ATOM 6269 C C . HIS A 1 832 ? -48.642 -85.019 79.464 1.00 78.90 919 HIS A C 1
ATOM 6270 O O . HIS A 1 832 ? -49.637 -85.004 80.202 1.00 74.73 919 HIS A O 1
ATOM 6277 N N . ALA A 1 833 ? -47.450 -85.440 79.878 1.00 76.77 920 ALA A N 1
ATOM 6278 C CA . ALA A 1 833 ? -47.289 -85.993 81.220 1.00 68.43 920 ALA A CA 1
ATOM 6279 C C . ALA A 1 833 ? -47.315 -84.900 82.300 1.00 66.66 920 ALA A C 1
ATOM 6280 O O . ALA A 1 833 ? -47.769 -85.150 83.426 1.00 64.10 920 ALA A O 1
ATOM 6282 N N . LEU A 1 834 ? -46.843 -83.698 81.951 1.00 61.37 921 LEU A N 1
ATOM 6283 C CA . LEU A 1 834 ? -46.834 -82.548 82.864 1.00 60.86 921 LEU A CA 1
ATOM 6284 C C . LEU A 1 834 ? -48.248 -82.058 83.156 1.00 63.75 921 LEU A C 1
ATOM 6285 O O . LEU A 1 834 ? -48.615 -81.789 84.304 1.00 58.53 921 LEU A O 1
ATOM 6290 N N . ARG A 1 835 ? -49.042 -81.946 82.101 1.00 64.26 922 ARG A N 1
ATOM 6291 C CA . ARG A 1 835 ? -50.431 -81.550 82.243 1.00 66.31 922 ARG A CA 1
ATOM 6292 C C . ARG A 1 835 ? -51.197 -82.677 82.936 1.00 62.66 922 ARG A C 1
ATOM 6293 O O . ARG A 1 835 ? -52.138 -82.433 83.707 1.00 73.54 922 ARG A O 1
ATOM 6301 N N . GLU A 1 836 ? -50.749 -83.905 82.716 1.00 58.66 923 GLU A N 1
ATOM 6302 C CA . GLU A 1 836 ? -51.292 -85.055 83.433 1.00 62.08 923 GLU A CA 1
ATOM 6303 C C . GLU A 1 836 ? -51.183 -84.936 84.956 1.00 66.25 923 GLU A C 1
ATOM 6304 O O . GLU A 1 836 ? -52.135 -85.259 85.671 1.00 69.19 923 GLU A O 1
ATOM 6310 N N . ASN A 1 837 ? -50.035 -84.474 85.455 1.00 62.59 924 ASN A N 1
ATOM 6311 C CA . ASN A 1 837 ? -49.772 -84.497 86.902 1.00 60.99 924 ASN A CA 1
ATOM 6312 C C . ASN A 1 837 ? -50.069 -83.193 87.661 1.00 53.89 924 ASN A C 1
ATOM 6313 O O . ASN A 1 837 ? -50.327 -83.216 88.858 1.00 49.47 924 ASN A O 1
ATOM 6318 N N . PHE A 1 838 ? -50.034 -82.056 86.981 1.00 53.88 925 PHE A N 1
ATOM 6319 C CA . PHE A 1 838 ? -50.039 -80.790 87.695 1.00 52.29 925 PHE A CA 1
ATOM 6320 C C . PHE A 1 838 ? -51.230 -79.916 87.377 1.00 51.96 925 PHE A C 1
ATOM 6321 O O . PHE A 1 838 ? -51.665 -79.182 88.252 1.00 53.55 925 PHE A O 1
ATOM 6329 N N . VAL A 1 839 ? -51.770 -80.005 86.155 1.00 57.00 926 VAL A N 1
ATOM 6330 C CA . VAL A 1 839 ? -52.900 -79.154 85.743 1.00 49.98 926 VAL A CA 1
ATOM 6331 C C . VAL A 1 839 ? -54.241 -79.624 86.336 1.00 43.10 926 VAL A C 1
ATOM 6332 O O . VAL A 1 839 ? -54.508 -80.824 86.404 1.00 48.83 926 VAL A O 1
ATOM 6336 N N . PRO A 1 840 ? -55.037 -78.685 86.881 1.00 46.39 927 PRO A N 1
ATOM 6337 C CA . PRO A 1 840 ? -54.700 -77.269 87.152 1.00 49.38 927 PRO A CA 1
ATOM 6338 C C . PRO A 1 840 ? -53.610 -77.106 88.247 1.00 56.48 927 PRO A C 1
ATOM 6339 O O . PRO A 1 840 ? -53.618 -77.790 89.338 1.00 36.28 927 PRO A O 1
ATOM 6343 N N . TYR A 1 841 ? -52.674 -76.195 87.956 1.00 47.26 928 TYR A N 1
ATOM 6344 C CA . TYR A 1 841 ? -51.536 -75.957 88.848 1.00 42.85 928 TYR A CA 1
ATOM 6345 C C . TYR A 1 841 ? -51.920 -75.505 90.287 1.00 43.77 928 TYR A C 1
ATOM 6346 O O . TYR A 1 841 ? -51.393 -76.034 91.269 1.00 44.55 928 TYR A O 1
ATOM 6355 N N . VAL A 1 842 ? -52.836 -74.542 90.400 1.00 34.65 929 VAL A N 1
ATOM 6356 C CA . VAL A 1 842 ? -53.322 -74.059 91.685 1.00 41.59 929 VAL A CA 1
ATOM 6357 C C . VAL A 1 842 ? -54.803 -74.426 91.846 1.00 46.34 929 VAL A C 1
ATOM 6358 O O . VAL A 1 842 ? -55.621 -73.999 91.041 1.00 52.61 929 VAL A O 1
ATOM 6362 N N . THR A 1 843 ? -55.151 -75.198 92.880 1.00 42.11 930 THR A N 1
ATOM 6363 C CA . THR A 1 843 ? -56.531 -75.643 93.088 1.00 29.63 930 THR A CA 1
ATOM 6364 C C . THR A 1 843 ? -57.304 -74.655 93.947 1.00 48.54 930 THR A C 1
ATOM 6365 O O . THR A 1 843 ? -56.726 -73.696 94.481 1.00 44.90 930 THR A O 1
ATOM 6369 N N . ASP A 1 844 ? -58.610 -74.898 94.091 1.00 50.23 931 ASP A N 1
ATOM 6370 C CA . ASP A 1 844 ? -59.493 -73.980 94.813 1.00 48.71 931 ASP A CA 1
ATOM 6371 C C . ASP A 1 844 ? -58.950 -73.652 96.177 1.00 46.09 931 ASP A C 1
ATOM 6372 O O . ASP A 1 844 ? -58.806 -72.492 96.553 1.00 41.99 931 ASP A O 1
ATOM 6377 N N . SER A 1 845 ? -58.672 -74.691 96.937 1.00 38.25 932 SER A N 1
ATOM 6378 C CA . SER A 1 845 ? -58.220 -74.486 98.280 1.00 34.38 932 SER A CA 1
ATOM 6379 C C . SER A 1 845 ? -56.834 -73.752 98.279 1.00 41.52 932 SER A C 1
ATOM 6380 O O . SER A 1 845 ? -56.561 -72.898 99.155 1.00 37.63 932 SER A O 1
ATOM 6383 N N . ALA A 1 846 ? -55.981 -74.021 97.286 1.00 34.42 933 ALA A N 1
ATOM 6384 C CA . ALA A 1 846 ? -54.727 -73.254 97.181 1.00 38.12 933 ALA A CA 1
ATOM 6385 C C . ALA A 1 846 ? -54.995 -71.754 96.939 1.00 38.10 933 ALA A C 1
ATOM 6386 O O . ALA A 1 846 ? -54.398 -70.890 97.603 1.00 28.84 933 ALA A O 1
ATOM 6388 N N . ASN A 1 847 ? -55.868 -71.439 95.984 1.00 37.44 934 ASN A N 1
ATOM 6389 C CA . ASN A 1 847 ? -56.292 -70.054 95.819 1.00 38.44 934 ASN A CA 1
ATOM 6390 C C . ASN A 1 847 ? -56.772 -69.471 97.159 1.00 40.24 934 ASN A C 1
ATOM 6391 O O . ASN A 1 847 ? -56.407 -68.329 97.514 1.00 37.93 934 ASN A O 1
ATOM 6396 N N . GLN A 1 848 ? -57.579 -70.228 97.910 1.00 31.78 935 GLN A N 1
ATOM 6397 C CA . GLN A 1 848 ? -58.149 -69.666 99.126 1.00 29.42 935 GLN A CA 1
ATOM 6398 C C . GLN A 1 848 ? -57.057 -69.409 100.186 1.00 38.49 935 GLN A C 1
ATOM 6399 O O . GLN A 1 848 ? -57.090 -68.386 100.905 1.00 35.54 935 GLN A O 1
ATOM 6405 N N . VAL A 1 849 ? -56.069 -70.300 100.285 1.00 28.41 936 VAL A N 1
ATOM 6406 C CA . VAL A 1 849 ? -55.017 -70.081 101.285 1.00 30.07 936 VAL A CA 1
ATOM 6407 C C . VAL A 1 849 ? -54.104 -68.903 100.943 1.00 29.00 936 VAL A C 1
ATOM 6408 O O . VAL A 1 849 ? -53.861 -68.045 101.786 1.00 34.36 936 VAL A O 1
ATOM 6412 N N . LEU A 1 850 ? -53.626 -68.836 99.708 1.00 27.41 937 LEU A N 1
ATOM 6413 C CA . LEU A 1 850 ? -52.844 -67.686 99.258 1.00 34.54 937 LEU A CA 1
ATOM 6414 C C . LEU A 1 850 ? -53.590 -66.369 99.515 1.00 35.05 937 LEU A C 1
ATOM 6415 O O . LEU A 1 850 ? -52.964 -65.388 99.937 1.00 30.92 937 LEU A O 1
ATOM 6420 N N . LEU A 1 851 ? -54.907 -66.330 99.279 1.00 32.18 938 LEU A N 1
ATOM 6421 C CA . LEU A 1 851 ? -55.662 -65.108 99.566 1.00 27.46 938 LEU A CA 1
ATOM 6422 C C . LEU A 1 851 ? -55.665 -64.799 101.076 1.00 27.52 938 LEU A C 1
ATOM 6423 O O . LEU A 1 851 ? -55.484 -63.651 101.499 1.00 25.21 938 LEU A O 1
ATOM 6428 N N . LYS A 1 852 ? -55.832 -65.818 101.904 1.00 28.06 939 LYS A N 1
ATOM 6429 C CA . LYS A 1 852 ? -55.859 -65.564 103.336 1.00 34.14 939 LYS A CA 1
ATOM 6430 C C . LYS A 1 852 ? -54.508 -65.079 103.820 1.00 27.14 939 LYS A C 1
ATOM 6431 O O . LYS A 1 852 ? -54.429 -64.250 104.747 1.00 25.14 939 LYS A O 1
ATOM 6437 N N . VAL A 1 853 ? -53.445 -65.607 103.217 1.00 28.69 940 VAL A N 1
ATOM 6438 C CA . VAL A 1 853 ? -52.091 -65.254 103.647 1.00 26.58 940 VAL A CA 1
ATOM 6439 C C . VAL A 1 853 ? -51.859 -63.797 103.264 1.00 28.72 940 VAL A C 1
ATOM 6440 O O . VAL A 1 853 ? -51.372 -62.978 104.090 1.00 22.76 940 VAL A O 1
ATOM 6444 N N . PHE A 1 854 ? -52.260 -63.463 102.032 1.00 24.88 941 PHE A N 1
ATOM 6445 C CA . PHE A 1 854 ? -52.169 -62.076 101.571 1.00 24.63 941 PHE A CA 1
ATOM 6446 C C . PHE A 1 854 ? -52.906 -61.171 102.543 1.00 30.41 941 PHE A C 1
ATOM 6447 O O . PHE A 1 854 ? -52.398 -60.105 102.926 1.00 32.49 941 PHE A O 1
ATOM 6455 N N . LEU A 1 855 ? -54.111 -61.582 102.946 1.00 35.02 942 LEU A N 1
ATOM 6456 C CA . LEU A 1 855 ? -54.958 -60.712 103.776 1.00 33.26 942 LEU A CA 1
ATOM 6457 C C . LEU A 1 855 ? -54.354 -60.554 105.171 1.00 23.34 942 LEU A C 1
ATOM 6458 O O . LEU A 1 855 ? -54.525 -59.554 105.836 1.00 22.88 942 LEU A O 1
ATOM 6463 N N . TYR A 1 856 ? -53.628 -61.543 105.629 1.00 26.42 943 TYR A N 1
ATOM 6464 C CA . TYR A 1 856 ? -53.071 -61.401 106.952 1.00 21.56 943 TYR A CA 1
ATOM 6465 C C . TYR A 1 856 ? -51.981 -60.352 106.878 1.00 26.39 943 TYR A C 1
ATOM 6466 O O . TYR A 1 856 ? -51.900 -59.440 107.721 1.00 28.52 943 TYR A O 1
ATOM 6475 N N . LEU A 1 857 ? -51.120 -60.496 105.868 1.00 29.79 944 LEU A N 1
ATOM 6476 C CA . LEU A 1 857 ? -50.006 -59.589 105.694 1.00 26.02 944 LEU A CA 1
ATOM 6477 C C . LEU A 1 857 ? -50.490 -58.174 105.469 1.00 28.35 944 LEU A C 1
ATOM 6478 O O . LEU A 1 857 ? -49.914 -57.236 106.014 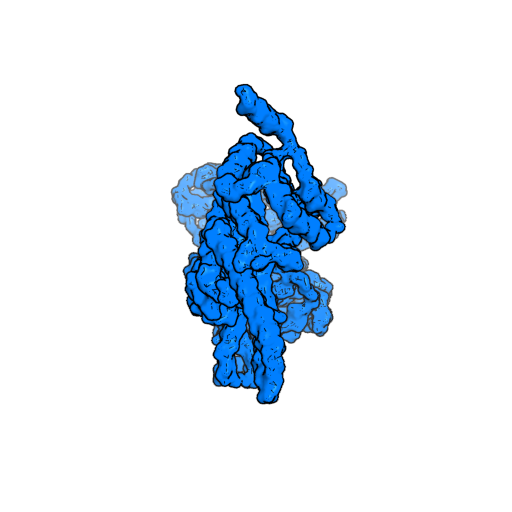1.00 32.66 944 LEU A O 1
ATOM 6483 N N . GLU A 1 858 ? -51.559 -58.023 104.695 1.00 27.62 945 GLU A N 1
ATOM 6484 C CA . GLU A 1 858 ? -52.062 -56.706 104.361 1.00 26.66 945 GLU A CA 1
ATOM 6485 C C . GLU A 1 858 ? -52.524 -56.003 105.644 1.00 32.61 945 GLU A C 1
ATOM 6486 O O . GLU A 1 858 ? -52.184 -54.831 105.896 1.00 34.81 945 GLU A O 1
ATOM 6492 N N . SER A 1 859 ? -53.295 -56.699 106.474 1.00 31.06 946 SER A N 1
ATOM 6493 C CA . SER A 1 859 ? -53.722 -56.079 107.722 1.00 30.23 946 SER A CA 1
ATOM 6494 C C . SER A 1 859 ? -52.586 -55.915 108.721 1.00 32.65 946 SER A C 1
ATOM 6495 O O . SER A 1 859 ? -52.597 -54.942 109.477 1.00 28.29 946 SER A O 1
ATOM 6498 N N . LEU A 1 860 ? -51.591 -56.813 108.717 1.00 30.69 947 LEU A N 1
ATOM 6499 C CA . LEU A 1 860 ? -50.433 -56.609 109.600 1.00 32.18 947 LEU A CA 1
ATOM 6500 C C . LEU A 1 860 ? -49.740 -55.272 109.296 1.00 41.76 947 LEU A C 1
ATOM 6501 O O . LEU A 1 860 ? -49.358 -54.533 110.229 1.00 38.27 947 LEU A O 1
ATOM 6506 N N . PHE A 1 861 ? -49.599 -54.946 108.006 1.00 29.30 948 PHE A N 1
ATOM 6507 C CA . PHE A 1 861 ? -48.936 -53.714 107.639 1.00 34.14 948 PHE A CA 1
ATOM 6508 C C . PHE A 1 861 ? -49.865 -52.524 107.857 1.00 35.13 948 PHE A C 1
ATOM 6509 O O . PHE A 1 861 ? -49.454 -51.527 108.463 1.00 39.73 948 PHE A O 1
ATOM 6517 N N . ALA A 1 862 ? -51.090 -52.611 107.341 1.00 25.46 949 ALA A N 1
ATOM 6518 C CA . ALA A 1 862 ? -52.085 -51.558 107.574 1.00 32.38 949 ALA A CA 1
ATOM 6519 C C . ALA A 1 862 ? -52.178 -51.118 109.045 1.00 35.77 949 ALA A C 1
ATOM 6520 O O . ALA A 1 862 ? -52.234 -49.923 109.348 1.00 38.75 949 ALA A O 1
ATOM 6522 N N . ASN A 1 863 ? -52.217 -52.082 109.961 1.00 33.07 950 ASN A N 1
ATOM 6523 C CA . ASN A 1 863 ? -52.502 -51.766 111.353 1.00 29.58 950 ASN A CA 1
ATOM 6524 C C . ASN A 1 863 ? -51.375 -50.982 112.001 1.00 40.90 950 ASN A C 1
ATOM 6525 O O . ASN A 1 863 ? -51.612 -50.181 112.897 1.00 51.01 950 ASN A O 1
ATOM 6530 N N . GLU A 1 864 ? -50.150 -51.196 111.536 1.00 38.37 951 GLU A N 1
ATOM 6531 C CA . GLU A 1 864 ? -49.027 -50.429 112.031 1.00 40.89 951 GLU A CA 1
ATOM 6532 C C . GLU A 1 864 ? -49.256 -48.905 112.001 1.00 49.11 951 GLU A C 1
ATOM 6533 O O . GLU A 1 864 ? -48.719 -48.187 112.853 1.00 37.80 951 GLU A O 1
ATOM 6539 N N . SER A 1 865 ? -50.043 -48.423 111.035 1.00 44.00 952 SER A N 1
ATOM 6540 C CA . SER A 1 865 ? -50.442 -47.016 110.998 1.00 43.20 952 SER A CA 1
ATOM 6541 C C . SER A 1 865 ? -51.951 -46.769 111.233 1.00 48.65 952 SER A C 1
ATOM 6542 O O . SER A 1 865 ? -52.499 -45.721 110.837 1.00 40.97 952 SER A O 1
ATOM 6545 N N . SER A 1 866 ? -52.628 -47.734 111.845 1.00 45.18 953 SER A N 1
ATOM 6546 C CA . SER A 1 866 ? -54.084 -47.640 112.034 1.00 56.54 953 SER A CA 1
ATOM 6547 C C . SER A 1 866 ? -54.836 -47.229 110.773 1.00 55.30 953 SER A C 1
ATOM 6548 O O . SER A 1 866 ? -55.806 -46.468 110.862 1.00 53.26 953 SER A O 1
ATOM 6551 N N . GLU A 1 867 ? -54.392 -47.719 109.614 1.00 45.47 954 GLU A N 1
ATOM 6552 C CA . GLU A 1 867 ? -55.131 -47.539 108.361 1.00 44.16 954 GLU A CA 1
ATOM 6553 C C . GLU A 1 867 ? -56.465 -48.292 108.328 1.00 52.43 954 GLU A C 1
ATOM 6554 O O . GLU A 1 867 ? -56.538 -49.448 108.768 1.00 51.01 954 GLU A O 1
ATOM 6560 N N . HIS A 1 868 ? -57.518 -47.674 107.797 1.00 52.20 955 HIS A N 1
ATOM 6561 C CA . HIS A 1 868 ? -58.801 -48.385 107.689 1.00 50.66 955 HIS A CA 1
ATOM 6562 C C . HIS A 1 868 ? -58.952 -48.949 106.307 1.00 41.52 955 HIS A C 1
ATOM 6563 O O . HIS A 1 868 ? -59.110 -48.199 105.352 1.00 45.84 955 HIS A O 1
ATOM 6570 N N . LEU A 1 869 ? -58.923 -50.276 106.215 1.00 47.02 956 LEU A N 1
ATOM 6571 C CA . LEU A 1 869 ? -58.987 -50.972 104.932 1.00 43.45 956 LEU A CA 1
ATOM 6572 C C . LEU A 1 869 ? -60.436 -51.172 104.554 1.00 39.77 956 LEU A C 1
ATOM 6573 O O . LEU A 1 869 ? -61.300 -51.227 105.416 1.00 33.62 956 LEU A O 1
ATOM 6578 N N . ASP A 1 870 ? -60.707 -51.280 103.264 1.00 37.38 957 ASP A N 1
ATOM 6579 C CA . ASP A 1 870 ? -62.004 -51.766 102.838 1.00 33.98 957 ASP A CA 1
ATOM 6580 C C . ASP A 1 870 ? -61.870 -53.270 102.689 1.00 36.70 957 ASP A C 1
ATOM 6581 O O . ASP A 1 870 ? -60.751 -53.810 102.586 1.00 29.00 957 ASP A O 1
ATOM 6586 N N . ARG A 1 871 ? -63.012 -53.943 102.668 1.00 33.96 958 ARG A N 1
ATOM 6587 C CA . ARG A 1 871 ? -63.029 -55.385 102.766 1.00 29.62 958 ARG A CA 1
ATOM 6588 C C . ARG A 1 871 ? -64.185 -55.891 101.955 1.00 30.23 958 ARG A C 1
ATOM 6589 O O . ARG A 1 871 ? -65.155 -55.188 101.759 1.00 30.30 958 ARG A O 1
ATOM 6597 N N . ASN A 1 872 ? -64.068 -57.104 101.447 1.00 32.39 959 ASN A N 1
ATOM 6598 C CA . ASN A 1 872 ? -65.222 -57.821 100.933 1.00 33.24 959 ASN A CA 1
ATOM 6599 C C . ASN A 1 872 ? -66.182 -58.131 102.103 1.00 35.04 959 ASN A C 1
ATOM 6600 O O . ASN A 1 872 ? -65.770 -58.133 103.296 1.00 27.52 959 ASN A O 1
ATOM 6605 N N . PRO A 1 873 ? -67.451 -58.410 101.779 1.00 32.56 960 PRO A N 1
ATOM 6606 C CA . PRO A 1 873 ? -68.491 -58.587 102.808 1.00 36.73 960 PRO A CA 1
ATOM 6607 C C . PRO A 1 873 ? -68.205 -59.696 103.836 1.00 33.80 960 PRO A C 1
ATOM 6608 O O . PRO A 1 873 ? -68.495 -59.540 105.015 1.00 36.91 960 PRO A O 1
ATOM 6612 N N . GLN A 1 874 ? -67.641 -60.811 103.434 1.00 28.42 961 GLN A N 1
ATOM 6613 C CA . GLN A 1 874 ? -67.460 -61.833 104.433 1.00 29.84 961 GLN A CA 1
ATOM 6614 C C . GLN A 1 874 ? -65.978 -62.003 104.696 1.00 32.96 961 GLN A C 1
ATOM 6615 O O . GLN A 1 874 ? -65.508 -63.080 105.068 1.00 30.09 961 GLN A O 1
ATOM 6621 N N . GLU A 1 875 ? -65.254 -60.908 104.510 1.00 29.72 962 GLU A N 1
ATOM 6622 C CA . GLU A 1 875 ? -63.855 -60.879 104.799 1.00 26.29 962 GLU A CA 1
ATOM 6623 C C . GLU A 1 875 ? -63.763 -60.691 106.301 1.00 29.49 962 GLU A C 1
ATOM 6624 O O . GLU A 1 875 ? -64.429 -59.812 106.841 1.00 32.20 962 GLU A O 1
ATOM 6630 N N . ASP A 1 876 ? -62.965 -61.528 106.965 1.00 21.65 963 ASP A N 1
ATOM 6631 C CA . ASP A 1 876 ? -62.838 -61.526 108.423 1.00 25.22 963 ASP A CA 1
ATOM 6632 C C . ASP A 1 876 ? -62.539 -60.155 109.007 1.00 27.46 963 ASP A C 1
ATOM 6633 O O . ASP A 1 876 ? -61.404 -59.673 108.875 1.00 33.84 963 ASP A O 1
ATOM 6638 N N . VAL A 1 877 ? -63.487 -59.532 109.707 1.00 26.59 964 VAL A N 1
ATOM 6639 C CA . VAL A 1 877 ? -63.171 -58.222 110.336 1.00 27.46 964 VAL A CA 1
ATOM 6640 C C . VAL A 1 877 ? -62.224 -58.261 111.539 1.00 33.13 964 VAL A C 1
ATOM 6641 O O . VAL A 1 877 ? -61.730 -57.204 111.941 1.00 33.08 964 VAL A O 1
ATOM 6645 N N . ASN A 1 878 ? -61.966 -59.444 112.113 1.00 33.36 965 ASN A N 1
ATOM 6646 C CA . ASN A 1 878 ? -60.950 -59.570 113.166 1.00 28.60 965 ASN A CA 1
ATOM 6647 C C . ASN A 1 878 ? -59.552 -59.203 112.638 1.00 40.24 965 ASN A C 1
ATOM 6648 O O . ASN A 1 878 ? -58.634 -58.883 113.439 1.00 39.73 965 ASN A O 1
ATOM 6653 N N . LEU A 1 879 ? -59.387 -59.206 111.304 1.00 31.03 966 LEU A N 1
ATOM 6654 C CA . LEU A 1 879 ? -58.134 -58.752 110.697 1.00 24.92 966 LEU A CA 1
ATOM 6655 C C . LEU A 1 879 ? -57.786 -57.339 111.142 1.00 33.15 966 LEU A C 1
ATOM 6656 O O . LEU A 1 879 ? -56.603 -56.976 111.129 1.00 33.23 966 LEU A O 1
ATOM 6661 N N . ASN A 1 880 ? -58.793 -56.562 111.572 1.00 31.12 967 ASN A N 1
ATOM 6662 C CA . ASN A 1 880 ? -58.589 -55.199 112.084 1.00 26.96 967 ASN A CA 1
ATOM 6663 C C . ASN A 1 880 ? -57.699 -55.058 113.341 1.00 34.53 967 ASN A C 1
ATOM 6664 O O . ASN A 1 880 ? -57.276 -53.936 113.682 1.00 31.77 967 ASN A O 1
ATOM 6669 N N . ASP A 1 881 ? -57.449 -56.161 114.053 1.00 29.93 968 ASP A N 1
ATOM 6670 C CA . ASP A 1 881 ? -56.758 -56.098 115.353 1.00 31.77 968 ASP A CA 1
ATOM 6671 C C . ASP A 1 881 ? -55.390 -56.809 115.374 1.00 35.25 968 ASP A C 1
ATOM 6672 O O . ASP A 1 881 ? -54.703 -56.823 116.394 1.00 35.88 968 ASP A O 1
ATOM 6677 N N . ILE A 1 882 ? -55.004 -57.431 114.274 1.00 27.97 969 ILE A N 1
ATOM 6678 C CA . ILE A 1 882 ? -53.863 -58.300 114.310 1.00 26.61 969 ILE A CA 1
ATOM 6679 C C . ILE A 1 882 ? -52.590 -57.479 114.414 1.00 37.94 969 ILE A C 1
ATOM 6680 O O . ILE A 1 882 ? -52.551 -56.317 113.992 1.00 31.96 969 ILE A O 1
ATOM 6685 N N . LYS A 1 883 ? -51.569 -58.108 115.011 1.00 36.23 970 LYS A N 1
ATOM 6686 C CA . LYS A 1 883 ? -50.333 -57.458 115.410 1.00 34.30 970 LYS A CA 1
ATOM 6687 C C . LYS A 1 883 ? -49.264 -58.541 115.374 1.00 35.15 970 LYS A C 1
ATOM 6688 O O . LYS A 1 883 ? -49.534 -59.685 115.704 1.00 36.32 970 LYS A O 1
ATOM 6694 N N . TYR A 1 884 ? -48.064 -58.221 114.922 1.00 35.24 971 TYR A N 1
ATOM 6695 C CA . TYR A 1 884 ? -47.009 -59.229 114.922 1.00 41.43 971 TYR A CA 1
ATOM 6696 C C . TYR A 1 884 ? -45.629 -58.606 114.797 1.00 46.99 971 TYR A C 1
ATOM 6697 O O . TYR A 1 884 ? -45.290 -57.990 113.781 1.00 47.78 971 TYR A O 1
ATOM 6706 N N . ASP A 1 885 ? -44.843 -58.774 115.854 1.00 48.54 972 ASP A N 1
ATOM 6707 C CA . ASP A 1 885 ? -43.491 -58.224 115.917 1.00 49.42 972 ASP A CA 1
ATOM 6708 C C . ASP A 1 885 ? -42.446 -59.197 115.353 1.00 48.98 972 ASP A C 1
ATOM 6709 O O . ASP A 1 885 ? -41.273 -58.850 115.242 1.00 45.96 972 ASP A O 1
ATOM 6714 N N . GLY A 1 886 ? -42.874 -60.402 114.977 1.00 45.16 973 GLY A N 1
ATOM 6715 C CA . GLY A 1 886 ? -41.949 -61.484 114.693 1.00 41.49 973 GLY A CA 1
ATOM 6716 C C . GLY A 1 886 ? -41.200 -61.509 113.358 1.00 43.65 973 GLY A C 1
ATOM 6717 O O . GLY A 1 886 ? -40.379 -62.399 113.170 1.00 43.86 973 GLY A O 1
ATOM 6718 N N . PHE A 1 887 ? -41.466 -60.584 112.432 1.00 43.55 974 PHE A N 1
ATOM 6719 C CA . PHE A 1 887 ? -40.803 -60.630 111.115 1.00 47.32 974 PHE A CA 1
ATOM 6720 C C . PHE A 1 887 ? -39.491 -59.904 111.125 1.00 56.40 974 PHE A C 1
ATOM 6721 O O . PHE A 1 887 ? -39.430 -58.760 111.607 1.00 49.24 974 PHE A O 1
ATOM 6729 N N . GLY A 1 888 ? -38.495 -60.547 110.492 1.00 64.36 975 GLY A N 1
ATOM 6730 C CA . GLY A 1 888 ? -37.108 -60.096 110.440 1.00 52.81 975 GLY A CA 1
ATOM 6731 C C . GLY A 1 888 ? -36.867 -58.647 110.035 1.00 59.50 975 GLY A C 1
ATOM 6732 O O . GLY A 1 888 ? -36.230 -57.902 110.791 1.00 56.36 975 GLY A O 1
ATOM 6733 N N . ASP A 1 889 ? -37.361 -58.244 108.859 1.00 67.17 976 ASP A N 1
ATOM 6734 C CA . ASP A 1 889 ? -37.170 -56.868 108.387 1.00 63.80 976 ASP A CA 1
ATOM 6735 C C . ASP A 1 889 ? -38.510 -56.114 108.225 1.00 63.76 976 ASP A C 1
ATOM 6736 O O . ASP A 1 889 ? -38.599 -55.196 107.408 1.00 63.04 976 ASP A O 1
ATOM 6741 N N . GLY A 1 890 ? -39.535 -56.481 109.005 1.00 43.69 977 GLY A N 1
ATOM 6742 C CA . GLY A 1 890 ? -40.792 -55.746 108.987 1.00 40.70 977 GLY A CA 1
ATOM 6743 C C . GLY A 1 890 ? -41.943 -56.286 108.117 1.00 43.54 977 GLY A C 1
ATOM 6744 O O . GLY A 1 890 ? -41.745 -56.927 107.065 1.00 31.89 977 GLY A O 1
ATOM 6745 N N . CYS A 1 891 ? -43.168 -55.994 108.563 1.00 43.53 978 CYS A N 1
ATOM 6746 C CA . CYS A 1 891 ? -44.389 -56.403 107.856 1.00 36.91 978 CYS A CA 1
ATOM 6747 C C . CYS A 1 891 ? -44.416 -55.882 106.431 1.00 43.41 978 CYS A C 1
ATOM 6748 O O . CYS A 1 891 ? -44.787 -56.632 105.501 1.00 42.93 978 CYS A O 1
ATOM 6751 N N . GLU A 1 892 ? -44.021 -54.625 106.222 1.00 38.11 979 GLU A N 1
ATOM 6752 C CA . GLU A 1 892 ? -44.072 -54.105 104.850 1.00 40.33 979 GLU A CA 1
ATOM 6753 C C . GLU A 1 892 ? -43.312 -55.047 103.888 1.00 35.88 979 GLU A C 1
ATOM 6754 O O . GLU A 1 892 ? -43.841 -55.386 102.830 1.00 31.05 979 GLU A O 1
ATOM 6760 N N . LYS A 1 893 ? -42.104 -55.483 104.285 1.00 32.38 980 LYS A N 1
ATOM 6761 C CA . LYS A 1 893 ? -41.217 -56.298 103.443 1.00 29.35 980 LYS A CA 1
ATOM 6762 C C . LYS A 1 893 ? -41.886 -57.601 103.069 1.00 37.11 980 LYS A C 1
ATOM 6763 O O . LYS A 1 893 ? -41.786 -58.064 101.917 1.00 34.35 980 LYS A O 1
ATOM 6769 N N . GLU A 1 894 ? -42.562 -58.204 104.050 1.00 29.47 981 GLU A N 1
ATOM 6770 C CA . GLU A 1 894 ? -43.196 -59.508 103.837 1.00 31.59 981 GLU A CA 1
ATOM 6771 C C . GLU A 1 894 ? -44.462 -59.381 102.980 1.00 33.94 981 GLU A C 1
ATOM 6772 O O . GLU A 1 894 ? -44.784 -60.306 102.235 1.00 32.85 981 GLU A O 1
ATOM 6778 N N . LEU A 1 895 ? -45.157 -58.237 103.089 1.00 26.12 982 LEU A N 1
ATOM 6779 C CA . LEU A 1 895 ? -46.320 -57.934 102.257 1.00 23.36 982 LEU A CA 1
ATOM 6780 C C . LEU A 1 895 ? -45.898 -57.802 100.823 1.00 27.01 982 LEU A C 1
ATOM 6781 O O . LEU A 1 895 ? -46.475 -58.444 99.951 1.00 30.96 982 LEU A O 1
ATOM 6786 N N . LEU A 1 896 ? -44.891 -56.969 100.564 1.00 32.48 983 LEU A N 1
ATOM 6787 C CA . LEU A 1 896 ? -44.378 -56.796 99.190 1.00 32.75 983 LEU A CA 1
ATOM 6788 C C . LEU A 1 896 ? -43.887 -58.133 98.574 1.00 29.22 983 LEU A C 1
ATOM 6789 O O . LEU A 1 896 ? -44.226 -58.447 97.436 1.00 24.82 983 LEU A O 1
ATOM 6794 N N . LEU A 1 897 ? -43.117 -58.926 99.327 1.00 26.48 984 LEU A N 1
ATOM 6795 C CA . LEU A 1 897 ? -42.570 -60.157 98.769 1.00 30.73 984 LEU A CA 1
ATOM 6796 C C . LEU A 1 897 ? -43.686 -61.099 98.406 1.00 38.55 984 LEU A C 1
ATOM 6797 O O . LEU A 1 897 ? -43.647 -61.715 97.342 1.00 37.32 984 LEU A O 1
ATOM 6802 N N . PHE A 1 898 ? -44.676 -61.229 99.285 1.00 32.12 985 PHE A N 1
ATOM 6803 C CA . PHE A 1 898 ? -45.749 -62.163 99.003 1.00 31.65 985 PHE A CA 1
ATOM 6804 C C . PHE A 1 898 ? -46.503 -61.661 97.791 1.00 31.00 985 PHE A C 1
ATOM 6805 O O . PHE A 1 898 ? -46.857 -62.453 96.882 1.00 25.50 985 PHE A O 1
ATOM 6813 N N . THR A 1 899 ? -46.722 -60.341 97.755 1.00 25.34 986 THR A N 1
ATOM 6814 C CA . THR A 1 899 ? -47.518 -59.756 96.678 1.00 27.55 986 THR A CA 1
ATOM 6815 C C . THR A 1 899 ? -46.746 -59.919 95.371 1.00 36.90 986 THR A C 1
ATOM 6816 O O . THR A 1 899 ? -47.331 -60.155 94.335 1.00 35.51 986 THR A O 1
ATOM 6820 N N . ILE A 1 900 ? -45.421 -59.826 95.435 1.00 37.50 987 ILE A N 1
ATOM 6821 C CA . ILE A 1 900 ? -44.589 -60.087 94.274 1.00 32.00 987 ILE A CA 1
ATOM 6822 C C . ILE A 1 900 ? -44.759 -61.550 93.871 1.00 31.10 987 ILE A C 1
ATOM 6823 O O . ILE A 1 900 ? -44.964 -61.850 92.702 1.00 39.20 987 ILE A O 1
ATOM 6828 N N . LYS A 1 901 ? -44.741 -62.473 94.813 1.00 29.37 988 LYS A N 1
ATOM 6829 C CA . LYS A 1 901 ? -44.888 -63.862 94.408 1.00 29.02 988 LYS A CA 1
ATOM 6830 C C . LYS A 1 901 ? -46.241 -64.010 93.735 1.00 32.75 988 LYS A C 1
ATOM 6831 O O . LYS A 1 901 ? -46.357 -64.738 92.737 1.00 33.03 988 LYS A O 1
ATOM 6837 N N . LEU A 1 902 ? -47.254 -63.298 94.237 1.00 32.65 989 LEU A N 1
ATOM 6838 C CA . LEU A 1 902 ? -48.610 -63.418 93.657 1.00 33.50 989 LEU A CA 1
ATOM 6839 C C . LEU A 1 902 ? -48.666 -62.841 92.214 1.00 36.23 989 LEU A C 1
ATOM 6840 O O . LEU A 1 902 ? -49.231 -63.456 91.302 1.00 34.60 989 LEU A O 1
ATOM 6845 N N . LYS A 1 903 ? -48.070 -61.667 92.023 1.00 35.05 990 LYS A N 1
ATOM 6846 C CA . LYS A 1 903 ? -47.878 -61.103 90.696 1.00 38.70 990 LYS A CA 1
ATOM 6847 C C . LYS A 1 903 ? -47.208 -62.108 89.750 1.00 42.54 990 LYS A C 1
ATOM 6848 O O . LYS A 1 903 ? -47.654 -62.304 88.616 1.00 45.61 990 LYS A O 1
ATOM 6854 N N . GLY A 1 904 ? -46.148 -62.757 90.215 1.00 36.70 991 GLY A N 1
ATOM 6855 C CA . GLY A 1 904 ? -45.459 -63.748 89.402 1.00 37.39 991 GLY A CA 1
ATOM 6856 C C . GLY A 1 904 ? -46.390 -64.828 88.893 1.00 38.85 991 GLY A C 1
ATOM 6857 O O . GLY A 1 904 ? -46.312 -65.248 87.738 1.00 43.73 991 GLY A O 1
ATOM 6858 N N . LEU A 1 905 ? -47.283 -65.289 89.757 1.00 39.78 992 LEU A N 1
ATOM 6859 C CA . LEU A 1 905 ? -48.255 -66.293 89.349 1.00 41.30 992 LEU A CA 1
ATOM 6860 C C . LEU A 1 905 ? -49.241 -65.678 88.381 1.00 43.05 992 LEU A C 1
ATOM 6861 O O . LEU A 1 905 ? -49.652 -66.305 87.418 1.00 49.46 992 LEU A O 1
ATOM 6866 N N . MET A 1 906 ? -49.671 -64.459 88.655 1.00 46.65 993 MET A N 1
ATOM 6867 C CA . MET A 1 906 ? -50.709 -63.873 87.814 1.00 56.29 993 MET A CA 1
ATOM 6868 C C . MET A 1 906 ? -50.211 -63.666 86.393 1.00 49.97 993 MET A C 1
ATOM 6869 O O . MET A 1 906 ? -50.976 -63.857 85.450 1.00 46.16 993 MET A O 1
ATOM 6874 N N . LYS A 1 907 ? -48.932 -63.316 86.254 1.00 41.73 994 LYS A N 1
ATOM 6875 C CA . LYS A 1 907 ? -48.368 -63.033 84.955 1.00 43.52 994 LYS A CA 1
ATOM 6876 C C . LYS A 1 907 ? -48.342 -64.286 84.081 1.00 51.51 994 LYS A C 1
ATOM 6877 O O . LYS A 1 907 ? -48.534 -64.195 82.875 1.00 58.33 994 LYS A O 1
ATOM 6883 N N . LEU A 1 908 ? -48.097 -65.448 84.679 1.00 45.96 995 LEU A N 1
ATOM 6884 C CA . LEU A 1 908 ? -48.313 -66.729 84.005 1.00 39.66 995 LEU A CA 1
ATOM 6885 C C . LEU A 1 908 ? -49.805 -67.118 84.042 1.00 41.24 995 LEU A C 1
ATOM 6886 O O . LEU A 1 908 ? -50.177 -68.230 83.687 1.00 40.46 995 LEU A O 1
ATOM 6891 N N . GLY A 1 909 ? -50.654 -66.211 84.512 1.00 45.52 996 GLY A N 1
ATOM 6892 C CA . GLY A 1 909 ? -52.065 -66.506 84.748 1.00 52.03 996 GLY A CA 1
ATOM 6893 C C . GLY A 1 909 ? -52.405 -67.854 85.393 1.00 54.99 996 GLY A C 1
ATOM 6894 O O . GLY A 1 909 ? -53.152 -68.621 84.823 1.00 51.42 996 GLY A O 1
ATOM 6895 N N . LEU A 1 910 ? -51.899 -68.148 86.588 1.00 55.55 997 LEU A N 1
ATOM 6896 C CA . LEU A 1 910 ? -52.276 -69.405 87.254 1.00 62.36 997 LEU A CA 1
ATOM 6897 C C . LEU A 1 910 ? -53.291 -69.177 88.393 1.00 55.40 997 LEU A C 1
ATOM 6898 O O . LEU A 1 910 ? -53.853 -70.136 88.950 1.00 41.48 997 LEU A O 1
ATOM 6903 N N . LEU A 1 911 ? -53.507 -67.904 88.732 1.00 54.68 998 LEU A N 1
ATOM 6904 C CA . LEU A 1 911 ? -54.419 -67.526 89.809 1.00 52.10 998 LEU A CA 1
ATOM 6905 C C . LEU A 1 911 ? -55.840 -67.268 89.335 1.00 55.50 998 LEU A C 1
ATOM 6906 O O . LEU A 1 911 ? -56.087 -66.879 88.184 1.00 55.62 998 LEU A O 1
ATOM 6911 N N . ASP A 1 912 ? -56.776 -67.487 90.245 1.00 50.84 999 ASP A N 1
ATOM 6912 C CA . ASP A 1 912 ? -58.142 -67.082 90.027 1.00 46.24 999 ASP A CA 1
ATOM 6913 C C . ASP A 1 912 ? -58.140 -65.554 89.930 1.00 51.59 999 ASP A C 1
ATOM 6914 O O . ASP A 1 912 ? -58.124 -64.880 90.960 1.00 55.65 999 ASP A O 1
ATOM 6919 N N . GLU A 1 913 ? -58.120 -65.004 88.714 1.00 50.86 1000 GLU A N 1
ATOM 6920 C CA . GLU A 1 913 ? -58.100 -63.539 88.515 1.00 50.66 1000 GLU A CA 1
ATOM 6921 C C . GLU A 1 913 ? -59.260 -62.819 89.233 1.00 43.46 1000 GLU A C 1
ATOM 6922 O O . GLU A 1 913 ? -59.137 -61.683 89.691 1.00 41.27 1000 GLU A O 1
ATOM 6928 N N . ALA A 1 914 ? -60.403 -63.473 89.323 1.00 49.45 1001 ALA A N 1
ATOM 6929 C CA . ALA A 1 914 ? -61.550 -62.852 89.975 1.00 56.07 1001 ALA A CA 1
ATOM 6930 C C . ALA A 1 914 ? -61.251 -62.745 91.462 1.00 50.59 1001 ALA A C 1
ATOM 6931 O O . ALA A 1 914 ? -61.318 -61.655 92.039 1.00 48.48 1001 ALA A O 1
ATOM 6933 N N . LEU A 1 915 ? -60.897 -63.871 92.074 1.00 38.92 1002 LEU A N 1
ATOM 6934 C CA . LEU A 1 915 ? -60.527 -63.863 93.469 1.00 42.98 1002 LEU A CA 1
ATOM 6935 C C . LEU A 1 915 ? -59.451 -62.790 93.731 1.00 43.49 1002 LEU A C 1
ATOM 6936 O O . LEU A 1 915 ? -59.652 -61.869 94.524 1.00 41.29 1002 LEU A O 1
ATOM 6941 N N . PHE A 1 916 ? -58.327 -62.862 93.035 1.00 39.30 1003 PHE A N 1
ATOM 6942 C CA . PHE A 1 916 ? -57.198 -62.032 93.429 1.00 39.26 1003 PHE A CA 1
ATOM 6943 C C . PHE A 1 916 ? -57.243 -60.575 93.031 1.00 41.07 1003 PHE A C 1
ATOM 6944 O O . PHE A 1 916 ? -56.284 -59.843 93.297 1.00 32.47 1003 PHE A O 1
ATOM 6952 N N . SER A 1 917 ? -58.371 -60.132 92.474 1.00 45.09 1004 SER A N 1
ATOM 6953 C CA . SER A 1 917 ? -58.559 -58.701 92.184 1.00 39.10 1004 SER A CA 1
ATOM 6954 C C . SER A 1 917 ? -58.478 -57.920 93.480 1.00 39.39 1004 SER A C 1
ATOM 6955 O O . SER A 1 917 ? -58.215 -56.696 93.488 1.00 33.99 1004 SER A O 1
ATOM 6958 N N . ARG A 1 918 ? -58.687 -58.667 94.567 1.00 37.39 1005 ARG A N 1
ATOM 6959 C CA . ARG A 1 918 ? -58.831 -58.130 95.907 1.00 31.79 1005 ARG A CA 1
ATOM 6960 C C . ARG A 1 918 ? -57.535 -57.457 96.355 1.00 37.05 1005 ARG A C 1
ATOM 6961 O O . ARG A 1 918 ? -57.579 -56.529 97.179 1.00 33.75 1005 ARG A O 1
ATOM 6969 N N . ILE A 1 919 ? -56.393 -57.889 95.803 1.00 33.42 1006 ILE A N 1
ATOM 6970 C CA . ILE A 1 919 ? -55.111 -57.337 96.251 1.00 33.27 1006 ILE A CA 1
ATOM 6971 C C . ILE A 1 919 ? -55.019 -55.854 95.919 1.00 37.13 1006 ILE A C 1
ATOM 6972 O O . ILE A 1 919 ? -54.207 -55.130 96.522 1.00 32.16 1006 ILE A O 1
ATOM 6977 N N . ALA A 1 920 ? -55.889 -55.408 95.002 1.00 39.27 1007 ALA A N 1
ATOM 6978 C CA . ALA A 1 920 ? -55.901 -54.016 94.531 1.00 40.87 1007 ALA A CA 1
ATOM 6979 C C . ALA A 1 920 ? -56.816 -53.089 95.322 1.00 37.64 1007 ALA A C 1
ATOM 6980 O O . ALA A 1 920 ? -56.584 -51.866 95.341 1.00 38.47 1007 ALA A O 1
ATOM 6982 N N . LEU A 1 921 ? -57.825 -53.664 95.987 1.00 38.89 1008 LEU A N 1
ATOM 6983 C CA . LEU A 1 921 ? -58.844 -52.881 96.731 1.00 32.06 1008 LEU A CA 1
ATOM 6984 C C . LEU A 1 921 ? -58.276 -51.773 97.617 1.00 38.02 1008 LEU A C 1
ATOM 6985 O O . LEU A 1 921 ? -58.855 -50.683 97.663 1.00 39.60 1008 LEU A O 1
ATOM 6990 N N . ASN A 1 922 ? -57.152 -52.027 98.300 1.00 31.56 1009 ASN A N 1
ATOM 6991 C CA . ASN A 1 922 ? -56.546 -50.999 99.141 1.00 36.28 1009 ASN A CA 1
ATOM 6992 C C . ASN A 1 922 ? -55.188 -50.474 98.662 1.00 40.93 1009 ASN A C 1
ATOM 6993 O O . ASN A 1 922 ? -54.411 -49.922 99.462 1.00 35.53 1009 ASN A O 1
ATOM 6998 N N . LYS A 1 923 ? -54.922 -50.584 97.356 1.00 38.81 1010 LYS A N 1
ATOM 6999 C CA . LYS A 1 923 ? -53.625 -50.147 96.832 1.00 44.51 1010 LYS A CA 1
ATOM 7000 C C . LYS A 1 923 ? -53.273 -48.734 97.268 1.00 44.15 1010 LYS A C 1
ATOM 7001 O O . LYS A 1 923 ? -52.109 -48.445 97.591 1.00 45.67 1010 LYS A O 1
ATOM 7007 N N . GLU A 1 924 ? -54.285 -47.873 97.316 1.00 46.27 1011 GLU A N 1
ATOM 7008 C CA . GLU A 1 924 ? -54.089 -46.489 97.734 1.00 42.72 1011 GLU A CA 1
ATOM 7009 C C . GLU A 1 924 ? -53.914 -46.307 99.216 1.00 45.53 1011 GLU A C 1
ATOM 7010 O O . GLU A 1 924 ? -53.696 -45.184 99.669 1.00 49.32 1011 GLU A O 1
ATOM 7016 N N . LYS A 1 925 ? -54.026 -47.368 100.001 1.00 40.96 1012 LYS A N 1
ATOM 7017 C CA . LYS A 1 925 ? -53.999 -47.150 101.441 1.00 42.00 1012 LYS A CA 1
ATOM 7018 C C . LYS A 1 925 ? -52.708 -47.654 102.018 1.00 38.73 1012 LYS A C 1
ATOM 7019 O O . LYS A 1 925 ? -52.452 -47.508 103.203 1.00 47.79 1012 LYS A O 1
ATOM 7025 N N . LEU A 1 926 ? -51.875 -48.233 101.170 1.00 41.43 1013 LEU A N 1
ATOM 7026 C CA . LEU A 1 926 ? -50.784 -49.051 101.664 1.00 41.57 1013 LEU A CA 1
ATOM 7027 C C . LEU A 1 926 ? -49.390 -48.501 101.401 1.00 46.09 1013 LEU A C 1
ATOM 7028 O O . LEU A 1 926 ? -48.401 -49.227 101.545 1.00 41.00 1013 LEU A O 1
ATOM 7033 N N . GLY A 1 927 ? -49.302 -47.231 101.018 1.00 41.14 1014 GLY A N 1
ATOM 7034 C CA . GLY A 1 927 ? -48.018 -46.640 100.710 1.00 37.26 1014 GLY A CA 1
ATOM 7035 C C . GLY A 1 927 ? -47.568 -46.853 99.278 1.00 42.32 1014 GLY A C 1
ATOM 7036 O O . GLY A 1 927 ? -48.212 -47.546 98.483 1.00 47.02 1014 GLY A O 1
ATOM 7037 N N . PRO A 1 928 ? -46.439 -46.231 98.941 1.00 51.27 1015 PRO A N 1
ATOM 7038 C CA . PRO A 1 928 ? -45.870 -46.042 97.586 1.00 50.98 1015 PRO A CA 1
ATOM 7039 C C . PRO A 1 928 ? -45.281 -47.312 96.950 1.00 48.74 1015 PRO A C 1
ATOM 7040 O O . PRO A 1 928 ? -45.534 -47.605 95.778 1.00 48.65 1015 PRO A O 1
ATOM 7044 N N . LEU A 1 929 ? -44.498 -48.050 97.724 1.00 39.28 1016 LEU A N 1
ATOM 7045 C CA . LEU A 1 929 ? -43.985 -49.355 97.295 1.00 44.90 1016 LEU A CA 1
ATOM 7046 C C . LEU A 1 929 ? -45.097 -50.370 96.894 1.00 47.16 1016 LEU A C 1
ATOM 7047 O O . LEU A 1 929 ? -45.041 -50.992 95.827 1.00 44.53 1016 LEU A O 1
ATOM 7052 N N . TYR A 1 930 ? -46.095 -50.561 97.755 1.00 46.64 1017 TYR A N 1
ATOM 7053 C CA . TYR A 1 930 ? -47.146 -51.514 97.447 1.00 40.76 1017 TYR A CA 1
ATOM 7054 C C . TYR A 1 930 ? -47.782 -51.027 96.176 1.00 37.53 1017 TYR A C 1
ATOM 7055 O O . TYR A 1 930 ? -48.014 -51.800 95.247 1.00 40.65 1017 TYR A O 1
ATOM 7064 N N . ALA A 1 931 ? -48.050 -49.730 96.133 1.00 35.51 1018 ALA A N 1
ATOM 7065 C CA . ALA A 1 931 ? -48.730 -49.151 94.978 1.00 49.79 1018 ALA A CA 1
ATOM 7066 C C . ALA A 1 931 ? -47.895 -49.398 93.717 1.00 55.46 1018 ALA A C 1
ATOM 7067 O O . ALA A 1 931 ? -48.423 -49.616 92.617 1.00 55.51 1018 ALA A O 1
ATOM 7069 N N . LYS A 1 932 ? -46.578 -49.403 93.896 1.00 52.76 1019 LYS A N 1
ATOM 7070 C CA . LYS A 1 932 ? -45.661 -49.621 92.788 1.00 53.27 1019 LYS A CA 1
ATOM 7071 C C . LYS A 1 932 ? -45.804 -51.047 92.292 1.00 50.89 1019 LYS A C 1
ATOM 7072 O O . LYS A 1 932 ? -46.079 -51.256 91.115 1.00 55.81 1019 LYS A O 1
ATOM 7078 N N . VAL A 1 933 ? -45.627 -52.018 93.197 1.00 54.94 1020 VAL A N 1
ATOM 7079 C CA . VAL A 1 933 ? -45.841 -53.455 92.902 1.00 46.70 1020 VAL A CA 1
ATOM 7080 C C . VAL A 1 933 ? -47.186 -53.770 92.224 1.00 47.97 1020 VAL A C 1
ATOM 7081 O O . VAL A 1 933 ? -47.287 -54.736 91.478 1.00 43.37 1020 VAL A O 1
ATOM 7085 N N . ILE A 1 934 ? -48.212 -52.956 92.475 1.00 49.74 1021 ILE A N 1
ATOM 7086 C CA . ILE A 1 934 ? -49.523 -53.163 91.859 1.00 50.19 1021 ILE A CA 1
ATOM 7087 C C . ILE A 1 934 ? -49.623 -52.748 90.391 1.00 58.85 1021 ILE A C 1
ATOM 7088 O O . ILE A 1 934 ? -50.068 -53.565 89.559 1.00 58.09 1021 ILE A O 1
ATOM 7093 N N . GLU A 1 935 ? -49.222 -51.510 90.073 1.00 64.35 1022 GLU A N 1
ATOM 7094 C CA . GLU A 1 935 ? -48.924 -51.123 88.682 1.00 65.54 1022 GLU A CA 1
ATOM 7095 C C . GLU A 1 935 ? -48.504 -52.324 87.823 1.00 71.20 1022 GLU A C 1
ATOM 7096 O O . GLU A 1 935 ? -47.336 -52.760 87.858 1.00 58.42 1022 GLU A O 1
#

InterPro domains:
  IPR011989 Armadillo-like helical [G3DSA:1.25.10.10] (281-525)
  IPR013721 STAG [PF08514] (194-311)
  IPR016024 Armadillo-type fold [SSF48371] (261-872)
  IPR020839 Stromalin conservative domain [PF21581] (340-418)
  IPR020839 Stromalin conservative domain [PS51425] (335-424)
  IPR039662 Cohesin subunit Scc3/SA [PTHR11199] (34-1061)
  IPR048610 Cohesin subunit SCC3, C-terminal domain [PF21767] (694-1013)

Secondary structure (DSSP, 8-state):
-HHHHHHHHHHH------HHHHHHHH-SS--HHHHHHHHHHHHHH-HHHHHHHHHHHHHHHTT------GGGGS-GGGHHHHHHHHHHHHHH-S----HHHHHHH-GGG-SSTTHHHHHHHHHHHHHHHHHHTT-S-----HHHHHHHHHHHHHHTSS-HHHHHHHHHHHHHHHHHHHHHHHHHIIIIIHHHHHHHHSSS-SS---SSHHHHHHHHHHHHHHHHHHHHHHHHHHIIIIIHHHTT-SSHHHHHHHHHHHHHHHHH-HHHHSSHHHHHHHHHHTT-S-HHHHHHHHHHHHHH--HHHHHHHHHHHHHHHHHHH-S-HHHHHHHHHHHHHHHHTT---HHHHHHHHGGG--SS---TT--SHHHHHHHHHHHHHHHHHHHHHHHHHTT----SEETTEEHHHHHHHHHHHHHHHHHHHHHHHTS----HHHHHHHHHHHHHHHHHHHGGGHHHHHHHHH--S-S-S-----S-SHHHHHHHHHHHHHHHHHHHH-TTPPTTHHHHHHHHHHHHHHHHS-TTSHHHHHHHHHHHTT--HHHHHHHT-GGGHHHHHHHHHHHHHHS---SSTT-HHHHHHHHHHHHHHHH--HHHHHHHHHHHHHHHHHHHHHHHHH---HHHHHHIIIIIIHHHHHHHTTS-----HHHHHHHHHHTGGGHHHHHHTS-HHHHHT---HHHHHHHHHHHHHHHTT----HHHHHHHHHHHHHHHHHHHHHHSTT-TTTTSHHHHHHHHHHHHHHHHHHHHHHHHHTTS-TT-TTHHHHHHHHHSSSS-HHHHHHHHHHHHHHHHHHHHHTT------TTS-GGGGG------TT-HHHHHHHHHHHHHHHHHTT-S-HHHHGGGGTTGGGS-HHHHHHH-

Sequence (876 aa):
SKQDQETYLETIKDFQPTELFQVLATSEDLSIDELLRDSLESYSQDRDRFLQEFINLLLCCCGAIARLEVHDVHSNESSNETVGELQLLFQRQKVHEFHLLISKDSKKKSKYPPLYANFVEFMFRLMDVANDLQLLYVGTGPLIIDLLTWLSPLSVCKIRSLRYIATLTLYLFQDFLTDHVVDLDKNYLSKLSKQLSVENKKKRPNGKTVEKLESTIAEIQSSKMVTQGIIDNIIKLCFVHRFKDVDETIRCESMVHLASWTKSFPEYFLKVTFLKYFGWLLSDSSVTVRLQVLKILPQLISAVRQFFERFKERILEIALKDSNLEVRLSAVQVLVEVASLGYLEDTEILSISSLIFEDNEIKVSSLGKNSRYLASVAKFFACITEEKFQEFTNNRVLPKELFDVKGSSAVRIGIFMNLLNESLTEYLQKVPQIGSEKRIHILFQAAEFLYPYFGSLIKDICKVLTFEGEFTHESLLLPTDSNNIILYVTTLHGLAYGGTHMRGQPKFKVAEAVLPHLDQLIKRLPIESSNVLASILGVFNLFAFEDWIHTGYEKDIRKILEKIIKAFNESTLTSGAQDLKYKSFSETVSQVRKLGFNELDELWLNHISQLKIHLGKFLEEKLHNDENMNTLYGVFLNKLALLGKVYPIEFQENLLSLFLNRFVQRLPQIGVHCQLETIQEIHLKLLALLTTWQLQKWVDILPVSEFSLRTVSSIVKSFKVIFDALSSDTNDNDGTLGDFLLKWSTSNSFIDIIISLKVFELGVAESEKSWRHALRENFVPYVTDSANQVLLKVFLYLESLFANESSEHLDRNPQEDVNLNDIKYDGFGDGCEKELLLFTIKLKGLMKLGLLDEALFSRIALNKEKLGPLYAKVIE

B-factor: mean 42.06, std 16.87, range [11.94, 125.32]

Solvent-accessible surface area: 41318 Å² total; per-residue (Å²): 113,160,141,95,110,82,76,116,100,63,102,95,75,86,51,110,50,26,132,17,0,66,41,0,0,69,32,121,149,47,52,16,44,114,22,0,100,101,17,0,44,31,16,80,150,73,62,28,98,8,2,15,34,4,2,7,0,0,1,0,0,1,4,0,43,6,39,7,92,65,129,42,0,123,43,49,164,38,7,91,105,11,5,26,111,4,22,88,37,3,88,150,33,195,109,88,60,24,14,0,16,47,3,85,105,33,116,213,170,16,132,30,44,8,0,48,60,12,0,34,68,2,0,62,52,1,3,35,0,0,33,90,63,143,24,0,41,115,77,51,0,72,1,4,83,5,2,21,36,3,0,27,8,0,0,81,12,153,19,89,10,0,19,2,0,0,2,4,0,1,0,12,2,0,24,19,0,0,64,14,3,35,47,8,53,138,58,99,13,64,119,33,54,136,85,40,79,96,64,61,141,159,153,191,52,71,39,146,41,35,111,144,28,97,63,46,30,61,97,22,70,69,3,30,106,18,0,43,30,7,0,67,57,0,16,149,51,0,0,46,90,24,10,132,5,137,24,71,44,1,29,13,28,0,0,55,13,0,17,43,0,8,186,24,8,59,145,35,0,62,99,41,82,19,0,59,19,0,2,118,12,0,73,17,111,14,53,73,0,17,28,49,0,2,111,6,0,38,141,23,60,104,21,18,144,66,2,0,114,150,27,26,135,57,0,13,71,0,0,54,139,13,112,30,45,36,0,64,7,7,0,0,79,0,0,15,60,0,6,58,77,64,55,19,116,103,104,40,20,46,23,0,0,0,21,0,4,48,72,94,123,13,133,26,45,47,100,35,94,68,6,95,8,0,44,5,0,0,93,0,0,17,20,4,13,66,74,62,17,86,136,46,27,124,132,91,145,38,44,198,104,6,14,56,3,143,1,37,15,1,0,72,0,0,13,0,0,39,0,0,55,76,0,6,68,39,19,50,134,94,49,114,184,37,49,64,111,91,54,29,90,3,0,32,8,0,0,16,8,0,27,68,86,4,16,97,16,2,90,13,0,0,54,0,18,13,45,128,35,139,29,92,94,173,71,74,15,17,11,82,74,75,100,28,33,17,2,0,1,2,0,0,29,0,0,0,62,1,6,56,74,64,150,75,79,88,142,36,106,7,1,83,22,0,1,49,33,0,18,57,0,7,116,107,10,44,32,129,36,32,35,2,3,24,7,1,3,13,0,0,37,31,2,45,58,86,22,0,91,103,25,49,65,50,159,24,6,101,92,0,0,78,54,2,20,138,20,0,81,132,13,101,3,46,22,23,80,184,28,42,42,40,117,6,2,12,82,0,0,38,13,0,98,165,18,42,66,123,99,6,16,88,25,0,59,75,12,7,46,96,11,38,96,98,0,9,122,19,0,92,119,106,13,180,76,45,144,24,2,94,48,0,8,10,51,16,3,4,4,0,16,2,0,1,140,24,6,66,0,45,4,103,118,120,20,8,49,26,1,5,83,73,0,0,50,88,0,17,91,7,5,79,129,12,114,66,120,14,18,73,67,6,19,4,102,5,0,20,38,2,1,70,51,6,23,76,81,0,80,100,93,83,115,40,26,123,80,11,10,149,4,0,5,30,0,5,98,0,0,34,52,0,0,78,44,5,32,40,150,111,27,146,36,70,41,61,46,13,4,4,7,9,7,50,14,1,0,34,6,0,0,72,2,0,46,35,0,27,88,22,10,112,59,16,53,132,103,40,144,60,0,61,110,17,0,110,118,53,7,65,92,9,13,42,119,15,0,11,71,0,0,17,73,0,0,19,18,0,0,0,4,39,2,38,118,78,91,59,152,24,76,47,71,137,181,16,66,101,101,16,88,113,25,188,23,148,36,22,77,111,31,5,51,90,25,0,24,80,2,0,79,44,0,79,25,0,36,170,37,50,27,11,63,115,82,46,2,76,8,11,38,84,0,86,153,71,3,34,102,78,0,38,133,21,37,171

Foldseek 3Di:
DVVVVVVVCLVPFAADADPVLVCLQADPDDPLLVVLLVLLVVCVVQVLVSLQNVVVSLCVLFQHRDGDDSVQLVDLVCQLVSVVVSLVSRVPDPDGDNQLVCLVVPLPPGPRVRNNVSLLVNLLCNVVSCVVVPQQQVVGHVVLVSLCSNLLSQLPDPDPSSVQSSLSSLLSPLLNLLLVLVCLVPPPLVVLVVVLVVLPDDVCNVVVVNVVSCVVNVVSVSSSVSSVVSVVVSVVRHLVVQCPPPDVVSVLVSLVSLLSSCVSHVVVRLALVNLVSLLVQCPPPDPVSVVSSLVSLVVVDVSNLVSCVVRVVSLLCCLPPPPDLLSVLSSLLSVLVCVLVPNDDPVSLLVLLLVLFDLDDDACADPDSVNSSNLSSLSSLLSNLVVVLCVVCVVDDFDCDDLQHGRSLQSSVQSSLVSLVVSLVVNCVVDDDDDPVSSLVRSLQSLLSNLVRCVVSLLVLLSSQLRPDAHDDPHGQGCHDPVSSLSSLSSSLSSLLSVLSHPPDDPLPSLLRPLVRLQSLLVGDPVVPLSSVLSSLSSVLSDAVVNCVVNVNNVVVQVSVVSLVVVLQPWFDFLQPPDSNLVSNLSSLQSQVVNPDVVSVVVLVVVLVVLLVVLLVLLVPVLCALVSLSCNRGRHQSSNLSNLVHDPDEDDPVSLCSCLVRPLLCPLVHLVPYDPVSLLRDADSSLLSNLVNLVVVVVVPCPDDPVSLVNNLSSLVSLVSVLCQLQDPPRPCPPDPSSLSCLQRSLVSLLSNLLSLLVVLVVDDPVCVPVNVVSCVRQPLVADPSNLRSLLVNLLLLQLQQCQVVQFDADDDPVGDPVSSPDYDPPDDPDSLVSNLVSLLSVVSCCVVPSHPCVSPVVLCRCLVRRDDSSVVSVD